Protein 9J6N (pdb70)

Nearest PDB structures (foldseek):
  9j6n-assembly1_A  TM=1.002E+00  e=0.000E+00  Streptomyces sp. JHA19
  9j6m-assembly1_A  TM=1.001E+00  e=0.000E+00  Streptomyces sp. JHA19
  9j6n-assembly2_B  TM=9.997E-01  e=0.000E+00  Streptomyces sp. JHA19
  9j6m-assembly2_B  TM=1.000E+00  e=0.000E+00  Streptomyces sp. JHA19
  5euv-assembly1_B  TM=7.833E-01  e=1.164E-33  Paracoccus sp. 32d

Solvent-accessible surface area: 37598 Å² total; per-residue (Å²): 142,34,164,74,38,45,100,82,118,24,42,15,84,2,15,8,26,65,31,14,56,57,105,61,0,30,57,62,36,20,53,18,30,12,39,20,125,40,64,25,29,8,2,0,37,0,32,0,3,50,27,70,20,148,29,53,99,25,116,92,11,67,32,38,0,14,0,0,0,0,0,4,0,3,8,0,2,6,35,90,84,4,34,59,99,31,29,1,3,0,58,60,74,14,92,32,43,103,99,7,139,81,84,71,5,13,2,12,2,17,0,0,3,18,99,0,18,1,56,0,42,67,135,94,15,29,83,61,20,24,0,0,7,1,33,13,64,20,61,0,36,118,30,39,65,115,37,94,0,41,0,6,0,4,0,68,3,3,0,38,64,12,57,6,0,1,0,8,0,30,39,46,84,28,65,39,60,73,80,19,32,62,46,0,4,2,0,0,0,0,2,12,11,0,9,0,4,1,3,30,71,22,16,2,73,63,14,7,0,22,14,22,16,98,80,47,83,0,52,0,7,0,84,36,40,64,1,100,78,44,84,0,92,0,32,0,24,48,68,91,81,87,29,8,70,25,67,4,55,12,35,82,84,25,57,0,65,0,68,144,32,122,67,0,24,3,90,52,34,40,44,10,75,4,108,0,21,0,8,63,77,71,88,67,42,16,34,0,6,10,19,1,1,0,7,45,8,46,45,38,82,58,81,71,50,34,16,4,9,3,29,60,146,19,1,0,2,1,1,0,6,2,5,3,3,4,1,0,0,10,3,7,8,0,20,10,10,0,17,7,31,6,0,11,10,0,55,4,0,8,4,4,0,0,0,2,6,2,2,1,8,30,46,34,2,3,39,8,0,0,60,26,0,0,0,0,2,0,1,2,0,5,4,68,94,96,4,93,80,76,5,77,98,46,6,22,46,3,5,42,103,0,2,24,55,9,38,11,2,2,0,0,0,2,0,0,0,7,2,27,13,67,8,41,13,54,24,41,115,1,0,89,66,2,57,81,88,4,83,51,1,2,0,0,0,0,0,0,28,69,34,80,62,13,78,51,27,44,35,20,16,1,18,0,39,8,33,60,21,25,21,22,106,4,87,24,51,96,99,22,0,0,1,0,0,11,0,0,0,1,0,40,92,9,76,74,46,34,17,79,97,60,15,18,64,26,100,60,94,14,96,59,38,65,92,1,10,98,85,0,28,39,4,0,45,33,0,57,110,67,24,8,72,125,0,2,0,0,0,0,1,3,1,2,4,4,1,9,6,6,5,0,1,1,1,0,2,6,10,63,14,28,5,8,60,29,65,98,0,71,60,6,0,104,41,0,10,87,60,18,130,119,152,68,39,56,88,66,117,26,38,15,77,1,50,18,24,123,92,15,56,67,97,88,0,32,68,61,35,20,53,17,28,16,42,20,125,36,66,31,37,7,3,2,49,2,43,0,3,47,23,66,20,147,34,55,95,31,102,104,11,74,26,42,0,9,0,0,0,0,0,4,0,4,9,0,4,10,39,91,82,3,33,58,98,32,29,0,4,0,50,61,78,13,85,42,47,105,99,6,141,79,76,69,6,14,2,12,2,16,0,0,2,19,96,0,18,1,56,0,44,66,172,89,18,28,84,59,19,23,0,0,7,0,34,14,61,21,62,0,31,116,41,39,72,115,40,105,0,47,0,3,0,4,2,69,3,3,0,39,63,13,56,7,0,2,0,8,0,27,38,45,85,24,63,36,59,72,81,17,31,59,44,0,2,2,0,0,0,0,2,13,11,0,9,2,4,2,3,25,70,26,19,2,73,62,13,8,1,24,14,19,16,98,89,48,78,0,59,0,7,0,90,34,41,66,0,100,75,61,86,0,100,0,33,0,20,48,69,76,88,79,34,6,56,22,57,2,57,12,38,74,89,24,51,0,66,0,74,141,29,59,64,0,31,2,61,37,28,40,44,10,75,3,107,0,39,3,116,104,18,42,0,6,10,20,1,0,0,8,45,7,46,40,40,81,55,88,73,45,30,14,3,9,10,30,51,153,15,4,0,2,1,0,0,5,2,5,3,4,4,1,0,0,11,3,6,7,0,23,18,33,0,16,20,14,7,0,6,18,0,59,13,0,10,4,4,0,0,0,3,6,2,3,1,8,31,45,36,3,3,42,32,0,1,110,24,0,0,0,0,2,0,1,3,0,6,3,67,98,96,3,90,83,77,6,77,99,44,5,22,46,2,4,41,100,0,1,22,54,9,37,14,3,2,0,0,0,2,0,1,1,8,2,29,13,66,7,40,12,56,24,41,109,0,0,85,65,2,55,83,83,4,83,51,1,2,0,0,0,0,0,0,27,75,32,101,50,17,75,54,25,43,34,19,13,1,17,1,38,11,35,58,18,23,26,20,106,3,58,18,53,99,94,20,0,0,1,0,0,10,0,0,0,2,0,44,77,23,91,75,47,33,16,83,99,65,13,15,66,25,101,54,82,10,97,65,72,67,74,2,17,87,78,0,15,39,5,0,40,31,0,56,108,86,30,13,72,114,0,3,0,0,0,0,1,2,1,2,4,3,1,8,7,6,5,0,2,1,1,0,2,5,12,77,44,52,8,10,36,22,5,76,0,27,48,6,0,32,37,0,6,41,45,6,107,104

B-factor: mean 16.7, std 8.85, range [1.37, 69.71]

Organism: NCBI:txid1577588

Foldseek 3Di:
DADPQAFFDFLAAFPCLVVADAAQGQVDDQAFFWDDPFKFWRFHKWQKDKDFQPDPDDPDRHHIFTPPFFQCFRSRSRNFFDAQRIKMKTKDKDADPPVLPPFWKKKKALFFPAWKWKDKQRHTQDDIGGHGAFMDMGGCRVRDDNDIMMMMMMWGHNAQVDQAFRFQDDRDRRAFDFDSPSHDHGGHTRNGIIMMGTAHQWEWDAKQWDADVVVQKIKIATDDHPLQQWKKKKWKADDVGTQWIDIGGHGDIDITGRPPDDAAALVRLDKIKMKMFTDDPNHGRYIIIRIAGRKFWDWDQDPNFTAIAIRNHAFFQEAAEDACQASRRGNYQSHLCRLLVLVVLCVLLQGQEYEHGLHHHGNSSLVSCSVNHHAYEYENRARQAADDPVNVVVSVVNVLSVCRSCNRRPNYAEYEDEELQGNDDPLQVVLVVSCVSRVRHFYHSYAACVDNPHPHSVDTAADHHADEQDDDAFAGDPRHAYEDAEHRFEFEDDPPQASDVPNADTSHYDPALVRSQVVLLVRLVCCQPPRVVRGYRYYYYHHCEQDSRSGRHCAYSSNPDRSYDSVSSSVSSVSSRVSSD/DQEQAFADFLAAFPCLVVFDAACGAPDDQAAFWDDPDKFFRWHKWQKDKDFLPDDDDPDRRYIFTPPFFQCFSSGSRNFFDALRIKMKTKDKDADDPVLPPFFKKKKALFFPAWKWKDKQNHTQDDIGGHGAFMDMGRRRVSDDRDIIMMMMMWGHNAQVDQAFRFQDDRDRSAFDFDSPSHDHGGHTRNDIIMMGTAFQWEWDAWQWDADVVVQKIKIATEDGPQQVWKKKKFKADPPHTQWIDIGGHRDIDITGRHPDDAAALVRLDKIKMKMGTVRGIIIRIAGRWFWDFDQDPNFTATAIRRFAFFQEEAEDACQASRRGNYQSHLCSLLVLVVLCVLLQGQEYEHGLHHHGPSSLVSCSVNHHAYEYENRARQAADDDVSVVSSVVNVLSVCRSCNRRPNYAEYEDEEQCGNDDPLQVVLVVVCVSRVRHFYHSYAACVHDPHPHSVATAEDHHADEQDDDAFAGDPRHAYEDAEHRFEADDDPPQASDVVNADTSHYAPAQVRSQVVLLVRLVCCQPPVVVRGYRYYYYYHCEQDRRSGRHCAYSSNPDRSHPSVSSSVSSVSSRVSNRD

Sequence (1157 aa):
APRAWTPKPSPMTTPWTDQVPVDNPLPEYPRPQLTRPDWANLNGIWDFAVTSANAGQPATFPEQIRVPFVAESALSGIQRKITQNDKLWYKRTFTTVPSNWNGRRVQLNFGASDWRTTVWVNGRQAGAVHSGGYDAFSYDVTDLLTAGTNTLVVSVWDPTETGTQAVGKQRIRDVAPHPGGGILYTAASGIWQTVWLEPTAAAHVTRLDLVPDPANSRLKVTVRGAGISGHQARVTVSTGGTTVGTATGPVGTEFTVPVPNPRLWTPEDPFLYDVRADPLSGGTTVDSVGSYTGMRTIALASVGGHQRPVLNGKFVFQTGTLDQGYWPDGIYTAPTDAALRHDLQKHKDLGFNMVRKHIKVEPQRWFYWADRLGLLVWQDMPNMERTPDAAARTQWEAEYDRIIDQHRSSPSLVLWVNQNEGWGQYDQARLADKVKAYDPTRLVDNMSGVNCCGAVDGGNGDVVDHHVYVGPGTTVPSATRAAVLGEFGGLGFKVAGHEWYPGGGFSYEDQPDLAHLNNRFVGLIDAIREVRMMPRGLSASVYTEITDVENEVNGLLTYDRQVVKVDEEARVRAANRALIDASRPRAWTPKPSPMTTPWTDQVPVDNPLPEYPRPQLTRPDWANLNGIWDFAVTSANAGQPATFPEQIRVPFVAESALSGIQRKITQNDKLWYKRTFTVPSNWNGRRVQLNFGASDWRTTVWVNGRQAGAVHSGGYDAFSYDVTDLLTAGTNTLVVSVWDPTETGTQAVGKQRIRDVAPHPGGGILYTAASGIWQTVWLEPTAAAHVTRLDLVPDPANSRLKVTVRGAGISGHQARVTVSTGGTTVGTATGPVGTEFTVPVPNPRLWTPEDPFLYDVRADPLVDSVGSYTGMRTIALASVGGHQRPVLNGKFVFQTGTLDQGYWPDGIYTAPTDAALRHDLQKHKDLGFNMVRKHIKVEPQRWFYWADRLGLLVWQDMPNMERTPDAAARTQWEAEYDRIIDQHRSSPSLVLWVNQNEGWGQYDQARLADKVKAYDPTRLVDNMSGVNCCGAVDGGNGDVVDHHVYVGPGTTVPSATRAAVLGEFGGLGFKVAGHEWYPGGGFSYEDQPDLAHLNNRFVGLIDAIREVRMPRGLSASVYTEITDVENEVNGLLTYDRQVVKVDEARVRAANRRALIDASRG

Radius of gyration: 31.35 Å; Cα contacts (8 Å, |Δi|>4): 3198; chains: 2; bounding box: 88×63×75 Å

Structure (mmCIF, N/CA/C/O backbone):
data_9J6N
#
_entry.id   9J6N
#
_cell.length_a   82.364
_cell.length_b   57.346
_cell.length_c   109.732
_cell.angle_alpha   90.00
_cell.angle_beta   94.93
_cell.angle_gamma   90.00
#
_symmetry.space_group_name_H-M   'P 1 21 1'
#
loop_
_entity.id
_entity.type
_entity.pdbx_description
1 polymer 'Beta-D-galactofuranosidase 2'
2 non-polymer 'HEXAETHYLENE GLYCOL'
3 non-polymer (4S)-2-METHYL-2,4-PENTANEDIOL
4 non-polymer (2~{S},3~{S},4~{S})-2-[(1~{S})-1,2-bis(oxidanyl)ethyl]pyrrolidine-3,4-diol
5 non-polymer 'MAGNESIUM ION'
6 non-polymer 'TETRAETHYLENE GLYCOL'
7 water water
#
loop_
_atom_site.group_PDB
_atom_site.id
_atom_site.type_symbol
_atom_site.label_atom_id
_atom_site.label_alt_id
_atom_site.label_comp_id
_atom_site.label_asym_id
_atom_site.label_entity_id
_atom_site.label_seq_id
_atom_site.pdbx_PDB_ins_code
_atom_site.Cartn_x
_atom_site.Cartn_y
_atom_site.Cartn_z
_atom_site.occupancy
_atom_site.B_iso_or_equiv
_atom_site.auth_seq_id
_atom_site.auth_comp_id
_atom_site.auth_asym_id
_atom_site.auth_atom_id
_atom_site.pdbx_PDB_model_num
ATOM 1 N N . ALA A 1 22 ? -20.201 5.707 60.520 1.00 30.38 45 ALA A N 1
ATOM 2 C CA . ALA A 1 22 ? -20.896 5.263 59.290 1.00 27.46 45 ALA A CA 1
ATOM 3 C C . ALA A 1 22 ? -20.836 6.381 58.269 1.00 23.39 45 ALA A C 1
ATOM 4 O O . ALA A 1 22 ? -21.093 7.520 58.599 1.00 23.98 45 ALA A O 1
ATOM 6 N N . PRO A 1 23 ? -20.689 6.062 56.972 1.00 19.94 46 PRO A N 1
ATOM 7 C CA . PRO A 1 23 ? -20.715 7.073 55.916 1.00 18.82 46 PRO A CA 1
ATOM 8 C C . PRO A 1 23 ? -22.153 7.521 55.657 1.00 18.74 46 PRO A C 1
ATOM 9 O O . PRO A 1 23 ? -23.095 6.844 56.049 1.00 19.89 46 PRO A O 1
ATOM 13 N N . ARG A 1 24 ? -22.306 8.685 55.025 1.00 19.45 47 ARG A N 1
ATOM 14 C CA . ARG A 1 24 ? -23.578 9.106 54.466 1.00 19.56 47 ARG A CA 1
ATOM 15 C C . ARG A 1 24 ? -24.078 8.039 53.496 1.00 18.85 47 ARG A C 1
ATOM 16 O O . ARG A 1 24 ? -23.365 7.651 52.575 1.00 19.72 47 ARG A O 1
ATOM 24 N N . ALA A 1 25 ? -25.288 7.525 53.739 1.00 18.50 48 ALA A N 1
ATOM 25 C CA . ALA A 1 25 ? -25.864 6.461 52.925 1.00 18.01 48 ALA A CA 1
ATOM 26 C C . ALA A 1 25 ? -25.858 6.902 51.465 1.00 19.23 48 ALA A C 1
ATOM 27 O O . ALA A 1 25 ? -26.016 8.086 51.120 1.00 21.96 48 ALA A O 1
ATOM 29 N N . TRP A 1 26 ? -25.623 5.917 50.613 1.00 16.23 49 TRP A N 1
ATOM 30 C CA . TRP A 1 26 ? -25.656 6.168 49.183 1.00 15.13 49 TRP A CA 1
ATOM 31 C C . TRP A 1 26 ? -26.971 6.842 48.778 1.00 17.42 49 TRP A C 1
ATOM 32 O O . TRP A 1 26 ? -28.037 6.317 49.108 1.00 18.47 49 TRP A O 1
ATOM 43 N N . THR A 1 27 ? -26.847 7.880 47.937 1.00 16.68 50 THR A N 1
ATOM 44 C CA . THR A 1 27 ? -27.923 8.743 47.493 1.00 21.97 50 THR A CA 1
ATOM 45 C C . THR A 1 27 ? -27.892 8.785 45.976 1.00 19.02 50 THR A C 1
ATOM 46 O O . THR A 1 27 ? -26.896 9.228 45.439 1.00 17.17 50 THR A O 1
ATOM 50 N N . PRO A 1 28 ? -28.955 8.398 45.248 1.00 20.27 51 PRO A N 1
ATOM 51 C CA . PRO A 1 28 ? -28.963 8.593 43.797 1.00 18.47 51 PRO A CA 1
ATOM 52 C C . PRO A 1 28 ? -28.956 10.073 43.438 1.00 18.00 51 PRO A C 1
ATOM 53 O O . PRO A 1 28 ? -29.393 10.927 44.206 1.00 15.87 51 PRO A O 1
ATOM 57 N N . LYS A 1 29 ? -28.439 10.351 42.236 1.00 16.58 52 LYS A N 1
ATOM 58 C CA . LYS A 1 29 ? -28.312 11.701 41.712 1.00 15.93 52 LYS A CA 1
ATOM 59 C C . LYS A 1 29 ? -29.135 11.757 40.432 1.00 16.53 52 LYS A C 1
ATOM 60 O O . LYS A 1 29 ? -29.099 10.832 39.612 1.00 14.62 52 LYS A O 1
ATOM 66 N N . PRO A 1 30 ? -29.980 12.797 40.263 1.00 18.84 53 PRO A N 1
ATOM 67 C CA . PRO A 1 30 ? -30.682 12.981 38.998 1.00 18.48 53 PRO A CA 1
ATOM 68 C C . PRO A 1 30 ? -29.662 13.142 37.874 1.00 15.36 53 PRO A C 1
ATOM 69 O O . PRO A 1 30 ? -28.721 13.914 37.948 1.00 15.48 53 PRO A O 1
ATOM 73 N N . SER A 1 31 ? -29.876 12.371 36.820 1.00 15.35 54 SER A N 1
ATOM 74 C CA . SER A 1 31 ? -29.035 12.418 35.654 1.00 15.30 54 SER A CA 1
ATOM 75 C C . SER A 1 31 ? -29.401 13.612 34.761 1.00 14.01 54 SER A C 1
ATOM 76 O O . SER A 1 31 ? -30.572 13.945 34.613 1.00 13.03 54 SER A O 1
ATOM 79 N N . PRO A 1 32 ? -28.409 14.277 34.142 1.00 13.43 55 PRO A N 1
ATOM 80 C CA . PRO A 1 32 ? -28.637 15.394 33.220 1.00 14.42 55 PRO A CA 1
ATOM 81 C C . PRO A 1 32 ? -29.560 15.098 32.053 1.00 13.45 55 PRO A C 1
ATOM 82 O O . PRO A 1 32 ? -30.211 16.006 31.567 1.00 13.49 55 PRO A O 1
ATOM 86 N N . MET A 1 33 ? -29.561 13.829 31.618 1.00 12.28 56 MET A N 1
ATOM 87 C CA . MET A 1 33 ? -30.531 13.292 30.680 1.00 11.92 56 MET A CA 1
ATOM 88 C C . MET A 1 33 ? -30.816 11.870 31.110 1.00 12.78 56 MET A C 1
ATOM 89 O O . MET A 1 33 ? -29.962 11.223 31.704 1.00 13.26 56 MET A O 1
ATOM 94 N N . THR A 1 34 ? -31.977 11.363 30.725 1.00 12.08 57 THR A N 1
ATOM 95 C CA . THR A 1 34 ? -32.376 10.022 31.104 1.00 12.78 57 THR A CA 1
ATOM 96 C C . THR A 1 34 ? -32.204 9.125 29.887 1.00 11.38 57 THR A C 1
ATOM 97 O O . THR A 1 34 ? -32.857 9.342 28.880 1.00 10.22 57 THR A O 1
ATOM 101 N N . THR A 1 35 ? -31.417 8.053 30.017 1.00 10.02 58 THR A N 1
ATOM 102 C CA . THR A 1 35 ? -31.382 7.064 28.969 1.00 9.56 58 THR A CA 1
ATOM 103 C C . THR A 1 35 ? -32.426 6.009 29.269 1.00 9.70 58 THR A C 1
ATOM 104 O O . THR A 1 35 ? -32.932 5.940 30.380 1.00 10.37 58 THR A O 1
ATOM 108 N N . PRO A 1 36 ? -32.744 5.096 28.328 1.00 9.88 59 PRO A N 1
ATOM 109 C CA . PRO A 1 36 ? -33.680 4.015 28.657 1.00 10.51 59 PRO A CA 1
ATOM 110 C C . PRO A 1 36 ? -33.244 3.148 29.832 1.00 11.61 59 PRO A C 1
ATOM 111 O O . PRO A 1 36 ? -34.064 2.420 30.361 1.00 10.82 59 PRO A O 1
ATOM 115 N N . TRP A 1 37 ? -31.952 3.221 30.209 1.00 11.60 60 TRP A N 1
ATOM 116 C CA . TRP A 1 37 ? -31.400 2.299 31.194 1.00 11.07 60 TRP A CA 1
ATOM 117 C C . TRP A 1 37 ? -31.004 2.987 32.492 1.00 11.71 60 TRP A C 1
ATOM 118 O O . TRP A 1 37 ? -30.501 2.303 33.384 1.00 11.70 60 TRP A O 1
ATOM 129 N N . THR A 1 38 ? -31.132 4.314 32.586 1.00 11.37 61 THR A N 1
ATOM 130 C CA . THR A 1 38 ? -30.708 5.017 33.790 1.00 12.50 61 THR A CA 1
ATOM 131 C C . THR A 1 38 ? -31.352 4.414 35.032 1.00 13.04 61 THR A C 1
ATOM 132 O O . THR A 1 38 ? -30.654 4.181 36.020 1.00 11.95 61 THR A O 1
ATOM 136 N N . ASP A 1 39 ? -32.674 4.165 34.980 1.00 13.08 62 ASP A N 1
ATOM 137 C CA . ASP A 1 39 ? -33.403 3.581 36.096 1.00 16.20 62 ASP A CA 1
ATOM 138 C C . ASP A 1 39 ? -33.273 2.058 36.147 1.00 14.95 62 ASP A C 1
ATOM 139 O O . ASP A 1 39 ? -33.851 1.436 37.029 1.00 16.05 62 ASP A O 1
ATOM 144 N N . GLN A 1 40 ? -32.471 1.449 35.272 1.00 14.09 63 GLN A N 1
ATOM 145 C CA . GLN A 1 40 ? -32.297 0.006 35.246 1.00 15.25 63 GLN A CA 1
ATOM 146 C C . GLN A 1 40 ? -30.996 -0.438 35.909 1.00 12.84 63 GLN A C 1
ATOM 147 O O . GLN A 1 40 ? -30.625 -1.612 35.882 1.00 14.93 63 GLN A O 1
ATOM 153 N N . VAL A 1 41 ? -30.265 0.486 36.500 1.00 11.17 64 VAL A N 1
ATOM 154 C CA . VAL A 1 41 ? -28.990 0.108 37.062 1.00 10.19 64 VAL A CA 1
ATOM 155 C C . VAL A 1 41 ? -29.200 -0.438 38.471 1.00 11.07 64 VAL A C 1
ATOM 156 O O . VAL A 1 41 ? -29.746 0.261 39.312 1.00 11.38 64 VAL A O 1
ATOM 160 N N . PRO A 1 42 ? -28.806 -1.691 38.775 1.00 11.57 65 PRO A N 1
ATOM 161 C CA . PRO A 1 42 ? -28.852 -2.199 40.146 1.00 11.46 65 PRO A CA 1
ATOM 162 C C . PRO A 1 42 ? -28.070 -1.320 41.103 1.00 12.86 65 PRO A C 1
ATOM 163 O O . PRO A 1 42 ? -27.059 -0.723 40.751 1.00 11.71 65 PRO A O 1
ATOM 167 N N . VAL A 1 43 ? -28.506 -1.337 42.364 1.00 13.28 66 VAL A N 1
ATOM 168 C CA . VAL A 1 43 ? -27.783 -0.645 43.410 1.00 13.51 66 VAL A CA 1
ATOM 169 C C . VAL A 1 43 ? -26.562 -1.467 43.799 1.00 13.63 66 VAL A C 1
ATOM 170 O O . VAL A 1 43 ? -25.454 -0.964 43.779 1.00 12.60 66 VAL A O 1
ATOM 174 N N . ASP A 1 44 ? -26.767 -2.725 44.168 1.00 14.30 67 ASP A N 1
ATOM 175 C CA . ASP A 1 44 ? -25.717 -3.533 44.760 1.00 17.96 67 ASP A CA 1
ATOM 176 C C . ASP A 1 44 ? -24.916 -4.337 43.747 1.00 20.12 67 ASP A C 1
ATOM 177 O O . ASP A 1 44 ? -23.794 -4.729 44.058 1.00 22.61 67 ASP A O 1
ATOM 182 N N . ASN A 1 45 ? -25.460 -4.677 42.587 1.00 19.18 68 ASN A N 1
ATOM 183 C CA . ASN A 1 45 ? -24.578 -5.417 41.687 1.00 20.41 68 ASN A CA 1
ATOM 184 C C . ASN A 1 45 ? -24.739 -4.886 40.274 1.00 14.63 68 ASN A C 1
ATOM 185 O O . ASN A 1 45 ? -25.190 -5.601 39.378 1.00 14.67 68 ASN A O 1
ATOM 190 N N . PRO A 1 46 ? -24.397 -3.611 40.019 1.00 11.65 69 PRO A N 1
ATOM 191 C CA . PRO A 1 46 ? -24.500 -3.112 38.650 1.00 10.57 69 PRO A CA 1
ATOM 192 C C . PRO A 1 46 ? -23.434 -3.796 37.780 1.00 10.19 69 PRO A C 1
ATOM 193 O O . PRO A 1 46 ? -22.472 -4.377 38.299 1.00 11.24 69 PRO A O 1
ATOM 197 N N . LEU A 1 47 ? -23.630 -3.747 36.464 1.00 9.69 70 LEU A N 1
ATOM 198 C CA . LEU A 1 47 ? -22.769 -4.376 35.468 1.00 9.86 70 LEU A CA 1
ATOM 199 C C . LEU A 1 47 ? -22.383 -5.783 35.937 1.00 10.19 70 LEU A C 1
ATOM 200 O O . LEU A 1 47 ? -21.204 -6.103 36.167 1.00 9.24 70 LEU A O 1
ATOM 205 N N . PRO A 1 48 ? -23.398 -6.670 36.110 1.00 10.55 71 PRO A N 1
ATOM 206 C CA . PRO A 1 48 ? -23.200 -7.996 36.694 1.00 11.06 71 PRO A CA 1
ATOM 207 C C . PRO A 1 48 ? -22.538 -9.004 35.770 1.00 10.94 71 PRO A C 1
ATOM 208 O O . PRO A 1 48 ? -22.037 -10.012 36.251 1.00 12.28 71 PRO A O 1
ATOM 212 N N . GLU A 1 49 ? -22.532 -8.723 34.461 1.00 10.41 72 GLU A N 1
ATOM 213 C CA . GLU A 1 49 ? -22.067 -9.674 33.458 1.00 10.43 72 GLU A CA 1
ATOM 214 C C . GLU A 1 49 ? -20.566 -9.958 33.582 1.00 9.58 72 GLU A C 1
ATOM 215 O O . GLU A 1 49 ? -19.739 -9.112 33.998 1.00 8.61 72 GLU A O 1
ATOM 221 N N . TYR A 1 50 ? -20.211 -11.191 33.195 1.00 8.70 73 TYR A N 1
ATOM 222 C CA . TYR A 1 50 ? -18.819 -11.588 33.216 1.00 9.18 73 TYR A CA 1
ATOM 223 C C . TYR A 1 50 ? -17.959 -10.604 32.422 1.00 8.83 73 TYR A C 1
ATOM 224 O O . TYR A 1 50 ? -18.201 -10.319 31.248 1.00 9.32 73 TYR A O 1
ATOM 233 N N . PRO A 1 51 ? -16.914 -10.039 33.055 1.00 9.21 74 PRO A N 1
ATOM 234 C CA . PRO A 1 51 ? -16.185 -8.947 32.416 1.00 9.59 74 PRO A CA 1
ATOM 235 C C . PRO A 1 51 ? -15.128 -9.272 31.369 1.00 9.14 74 PRO A C 1
ATOM 236 O O . PRO A 1 51 ? -14.560 -8.360 30.790 1.00 10.08 74 PRO A O 1
ATOM 240 N N . ARG A 1 52 ? -14.806 -10.555 31.189 1.00 8.87 75 ARG A N 1
ATOM 241 C CA . ARG A 1 52 ? -13.708 -10.936 30.317 1.00 9.04 75 ARG A CA 1
ATOM 242 C C . ARG A 1 52 ? -14.167 -12.114 29.467 1.00 9.38 75 ARG A C 1
ATOM 243 O O . ARG A 1 52 ? -13.674 -13.232 29.636 1.00 8.93 75 ARG A O 1
ATOM 251 N N . PRO A 1 53 ? -15.188 -11.922 28.619 1.00 8.95 76 PRO A N 1
ATOM 252 C CA . PRO A 1 53 ? -15.825 -13.067 27.945 1.00 9.51 76 PRO A CA 1
ATOM 253 C C . PRO A 1 53 ? -14.956 -13.834 26.957 1.00 9.81 76 PRO A C 1
ATOM 254 O O . PRO A 1 53 ? -15.364 -14.942 26.571 1.00 10.51 76 PRO A O 1
ATOM 258 N N . GLN A 1 54 ? -13.769 -13.315 26.579 1.00 9.30 77 GLN A N 1
ATOM 259 C CA . GLN A 1 54 ? -12.903 -14.080 25.703 1.00 9.42 77 GLN A CA 1
ATOM 260 C C . GLN A 1 54 ? -11.815 -14.844 26.474 1.00 9.54 77 GLN A C 1
ATOM 261 O O . GLN A 1 54 ? -10.923 -15.431 25.854 1.00 8.99 77 GLN A O 1
ATOM 267 N N . LEU A 1 55 ? -11.851 -14.840 27.831 1.00 9.36 78 LEU A N 1
ATOM 268 C CA . LEU A 1 55 ? -10.974 -15.708 28.617 1.00 9.94 78 LEU A CA 1
ATOM 269 C C . LEU A 1 55 ? -11.709 -16.068 29.912 1.00 9.13 78 LEU A C 1
ATOM 270 O O . LEU A 1 55 ? -11.714 -15.301 30.872 1.00 9.31 78 LEU A O 1
ATOM 275 N N . THR A 1 56 ? -12.415 -17.198 29.920 1.00 9.09 79 THR A N 1
ATOM 276 C CA . THR A 1 56 ? -13.423 -17.446 30.944 1.00 9.11 79 THR A CA 1
ATOM 277 C C . THR A 1 56 ? -13.009 -18.584 31.878 1.00 9.12 79 THR A C 1
ATOM 278 O O . THR A 1 56 ? -12.423 -19.575 31.466 1.00 8.67 79 THR A O 1
ATOM 282 N N . ARG A 1 57 ? -13.451 -18.450 33.129 1.00 9.58 80 ARG A N 1
ATOM 283 C CA . ARG A 1 57 ? -13.532 -19.562 34.075 1.00 9.53 80 ARG A CA 1
ATOM 284 C C . ARG A 1 57 ? -14.870 -19.438 34.779 1.00 10.36 80 ARG A C 1
ATOM 285 O O . ARG A 1 57 ? -15.436 -18.349 34.853 1.00 10.59 80 ARG A O 1
ATOM 293 N N . PRO A 1 58 ? -15.418 -20.543 35.333 1.00 11.07 81 PRO A N 1
ATOM 294 C CA . PRO A 1 58 ? -16.746 -20.494 35.935 1.00 11.54 81 PRO A CA 1
ATOM 295 C C . PRO A 1 58 ? -16.843 -19.738 37.253 1.00 11.87 81 PRO A C 1
ATOM 296 O O . PRO A 1 58 ? -17.892 -19.180 37.563 1.00 11.36 81 PRO A O 1
ATOM 300 N N . ASP A 1 59 ? -15.733 -19.691 37.999 1.00 11.36 82 ASP A N 1
ATOM 301 C CA . ASP A 1 59 ? -15.736 -19.136 39.344 1.00 11.24 82 ASP A CA 1
ATOM 302 C C . ASP A 1 59 ? -15.247 -17.688 39.298 1.00 10.23 82 ASP A C 1
ATOM 303 O O . ASP A 1 59 ? -14.198 -17.424 38.714 1.00 10.22 82 ASP A O 1
ATOM 308 N N . TRP A 1 60 ? -16.034 -16.784 39.898 1.00 10.29 83 TRP A N 1
ATOM 309 C CA . TRP A 1 60 ? -15.679 -15.373 40.019 1.00 9.92 83 TRP A CA 1
ATOM 310 C C . TRP A 1 60 ? -16.637 -14.712 40.998 1.00 9.66 83 TRP A C 1
ATOM 311 O O . TRP A 1 60 ? -17.601 -15.345 41.399 1.00 10.50 83 TRP A O 1
ATOM 322 N N . ALA A 1 61 ? -16.279 -13.517 41.454 1.00 9.62 84 ALA A N 1
ATOM 323 C CA . ALA A 1 61 ? -17.169 -12.715 42.263 1.00 10.13 84 ALA A CA 1
ATOM 324 C C . ALA A 1 61 ? -17.052 -11.270 41.825 1.00 9.40 84 ALA A C 1
ATOM 325 O O . ALA A 1 61 ? -15.947 -10.773 41.679 1.00 10.45 84 ALA A O 1
ATOM 327 N N . ASN A 1 62 ? -18.194 -10.614 41.666 1.00 9.63 85 ASN A N 1
ATOM 328 C CA . ASN A 1 62 ? -18.241 -9.233 41.209 1.00 10.29 85 ASN A CA 1
ATOM 329 C C . ASN A 1 62 ? -18.210 -8.307 42.426 1.00 10.28 85 ASN A C 1
ATOM 330 O O . ASN A 1 62 ? -19.061 -8.468 43.306 1.00 11.65 85 ASN A O 1
ATOM 335 N N . LEU A 1 63 ? -17.272 -7.352 42.490 1.00 10.01 86 LEU A N 1
ATOM 336 C CA . LEU A 1 63 ? -17.190 -6.428 43.622 1.00 10.03 86 LEU A CA 1
ATOM 337 C C . LEU A 1 63 ? -17.838 -5.080 43.306 1.00 10.29 86 LEU A C 1
ATOM 338 O O . LEU A 1 63 ? -17.706 -4.127 44.103 1.00 9.42 86 LEU A O 1
ATOM 343 N N . ASN A 1 64 ? -18.471 -4.947 42.127 1.00 9.40 87 ASN A N 1
ATOM 344 C CA . ASN A 1 64 ? -19.263 -3.751 41.869 1.00 9.53 87 ASN A CA 1
ATOM 345 C C . ASN A 1 64 ? -20.325 -3.558 42.958 1.00 10.61 87 ASN A C 1
ATOM 346 O O . ASN A 1 64 ? -20.744 -4.514 43.625 1.00 10.61 87 ASN A O 1
ATOM 351 N N . GLY A 1 65 ? -20.818 -2.313 43.070 1.00 9.39 88 GLY A N 1
ATOM 352 C CA . GLY A 1 65 ? -21.911 -2.011 43.981 1.00 10.13 88 GLY A CA 1
ATOM 353 C C . GLY A 1 65 ? -21.548 -0.829 44.863 1.00 9.30 88 GLY A C 1
ATOM 354 O O . GLY A 1 65 ? -20.798 0.055 44.426 1.00 8.42 88 GLY A O 1
ATOM 355 N N . ILE A 1 66 ? -22.033 -0.831 46.124 1.00 10.30 89 ILE A N 1
ATOM 356 C CA . ILE A 1 66 ? -21.914 0.366 46.957 1.00 11.19 89 ILE A CA 1
ATOM 357 C C . ILE A 1 66 ? -20.654 0.272 47.810 1.00 11.10 89 ILE A C 1
ATOM 358 O O . ILE A 1 66 ? -20.538 -0.564 48.703 1.00 12.37 89 ILE A O 1
ATOM 363 N N . TRP A 1 67 ? -19.715 1.171 47.552 1.00 10.05 90 TRP A N 1
ATOM 364 C CA . TRP A 1 67 ? -18.498 1.265 48.346 1.00 10.41 90 TRP A CA 1
ATOM 365 C C . TRP A 1 67 ? -18.556 2.520 49.195 1.00 10.44 90 TRP A C 1
ATOM 366 O O . TRP A 1 67 ? -19.150 3.530 48.813 1.00 11.26 90 TRP A O 1
ATOM 377 N N . ASP A 1 68 ? -17.802 2.511 50.297 1.00 11.00 91 ASP A N 1
ATOM 378 C CA . ASP A 1 68 ? -17.610 3.753 51.018 1.00 10.93 91 ASP A CA 1
ATOM 379 C C . ASP A 1 68 ? -16.564 4.571 50.279 1.00 10.74 91 ASP A C 1
ATOM 380 O O . ASP A 1 68 ? -15.745 4.044 49.511 1.00 10.42 91 ASP A O 1
ATOM 385 N N . PHE A 1 69 ? -16.664 5.894 50.440 1.00 10.65 92 PHE A N 1
ATOM 386 C CA . PHE A 1 69 ? -15.952 6.806 49.564 1.00 10.94 92 PHE A CA 1
ATOM 387 C C . PHE A 1 69 ? -15.515 8.074 50.290 1.00 12.86 92 PHE A C 1
ATOM 388 O O . PHE A 1 69 ? -16.213 8.570 51.176 1.00 13.00 92 PHE A O 1
ATOM 396 N N . ALA A 1 70 ? -14.399 8.637 49.815 1.00 12.48 93 ALA A N 1
ATOM 397 C CA . ALA A 1 70 ? -13.926 9.937 50.280 1.00 13.15 93 ALA A CA 1
ATOM 398 C C . ALA A 1 70 ? -13.180 10.625 49.156 1.00 12.92 93 ALA A C 1
ATOM 399 O O . ALA A 1 70 ? -12.561 9.951 48.323 1.00 13.23 93 ALA A O 1
ATOM 401 N N . VAL A 1 71 ? -13.173 11.961 49.210 1.00 12.84 94 VAL A N 1
ATOM 402 C CA . VAL A 1 71 ? -12.278 12.737 48.382 1.00 12.47 94 VAL A CA 1
ATOM 403 C C . VAL A 1 71 ? -11.318 13.465 49.306 1.00 13.84 94 VAL A C 1
ATOM 404 O O . VAL A 1 71 ? -11.765 14.266 50.130 1.00 13.32 94 VAL A O 1
ATOM 408 N N . THR A 1 72 ? -10.012 13.203 49.130 1.00 11.87 95 THR A N 1
ATOM 409 C CA . THR A 1 72 ? -8.995 13.927 49.869 1.00 12.00 95 THR A CA 1
ATOM 410 C C . THR A 1 72 ? -8.258 14.823 48.895 1.00 12.35 95 THR A C 1
ATOM 411 O O . THR A 1 72 ? -8.524 14.831 47.695 1.00 11.66 95 THR A O 1
ATOM 415 N N . SER A 1 73 ? -7.292 15.570 49.424 1.00 14.92 96 SER A N 1
ATOM 416 C CA . SER A 1 73 ? -6.256 16.145 48.593 1.00 14.20 96 SER A CA 1
ATOM 417 C C . SER A 1 73 ? -5.425 15.048 47.919 1.00 13.81 96 SER A C 1
ATOM 418 O O . SER A 1 73 ? -5.362 13.897 48.390 1.00 13.07 96 SER A O 1
ATOM 421 N N . ALA A 1 74 ? -4.731 15.464 46.848 1.00 13.45 97 ALA A N 1
ATOM 422 C CA . ALA A 1 74 ? -4.014 14.570 45.940 1.00 13.53 97 ALA A CA 1
ATOM 423 C C . ALA A 1 74 ? -2.969 13.756 46.687 1.00 15.29 97 ALA A C 1
ATOM 424 O O . ALA A 1 74 ? -2.759 12.592 46.349 1.00 13.88 97 ALA A O 1
ATOM 426 N N . ASN A 1 75 ? -2.264 14.381 47.648 1.00 14.55 98 ASN A N 1
ATOM 427 C CA . ASN A 1 75 ? -1.160 13.691 48.297 1.00 15.64 98 ASN A CA 1
ATOM 428 C C . ASN A 1 75 ? -1.535 13.209 49.701 1.00 14.02 98 ASN A C 1
ATOM 429 O O . ASN A 1 75 ? -0.671 12.750 50.449 1.00 13.57 98 ASN A O 1
ATOM 434 N N . ALA A 1 76 ? -2.831 13.189 50.013 1.00 12.45 99 ALA A N 1
ATOM 435 C CA . ALA A 1 76 ? -3.269 12.675 51.310 1.00 12.85 99 ALA A CA 1
ATOM 436 C C . ALA A 1 76 ? -3.071 11.174 51.357 1.00 14.74 99 ALA A C 1
ATOM 437 O O . ALA A 1 76 ? -3.219 10.500 50.341 1.00 14.61 99 ALA A O 1
ATOM 439 N N . GLY A 1 77 ? -2.793 10.643 52.559 1.00 13.26 100 GLY A N 1
ATOM 440 C CA . GLY A 1 77 ? -2.934 9.213 52.719 1.00 14.31 100 GLY A CA 1
ATOM 441 C C . GLY A 1 77 ? -4.380 8.839 53.028 1.00 12.29 100 GLY A C 1
ATOM 442 O O . GLY A 1 77 ? -5.309 9.664 52.973 1.00 11.49 100 GLY A O 1
ATOM 443 N N . GLN A 1 78 ? -4.551 7.566 53.403 1.00 10.78 101 GLN A N 1
ATOM 444 C CA . GLN A 1 78 ? -5.854 7.012 53.600 1.00 10.99 101 GLN A CA 1
ATOM 445 C C . GLN A 1 78 ? -6.603 7.807 54.670 1.00 12.58 101 GLN A C 1
ATOM 446 O O . GLN A 1 78 ? -6.090 8.022 55.774 1.00 13.52 101 GLN A O 1
ATOM 452 N N . PRO A 1 79 ? -7.848 8.250 54.424 1.00 12.97 102 PRO A N 1
ATOM 453 C CA . PRO A 1 79 ? -8.570 8.989 55.458 1.00 13.90 102 PRO A CA 1
ATOM 454 C C . PRO A 1 79 ? -8.995 8.079 56.604 1.00 13.99 102 PRO A C 1
ATOM 455 O O . PRO A 1 79 ? -9.239 6.898 56.417 1.00 13.10 102 PRO A O 1
ATOM 459 N N . ALA A 1 80 ? -9.068 8.654 57.811 1.00 14.25 103 ALA A N 1
ATOM 460 C CA . ALA A 1 80 ? -9.515 7.929 58.989 1.00 13.93 103 ALA A CA 1
ATOM 461 C C . ALA A 1 80 ? -10.998 7.588 58.886 1.00 15.00 103 ALA A C 1
ATOM 462 O O . ALA A 1 80 ? -11.430 6.558 59.384 1.00 13.79 103 ALA A O 1
ATOM 464 N N . THR A 1 81 ? -11.770 8.460 58.221 1.00 15.47 104 THR A N 1
ATOM 465 C CA . THR A 1 81 ? -13.196 8.270 58.007 1.00 18.64 104 THR A CA 1
ATOM 466 C C . THR A 1 81 ? -13.506 8.404 56.522 1.00 17.68 104 THR A C 1
ATOM 467 O O . THR A 1 81 ? -13.092 9.384 55.916 1.00 18.68 104 THR A O 1
ATOM 471 N N . PHE A 1 82 ? -14.310 7.473 56.007 1.00 15.49 105 PHE A N 1
ATOM 472 C CA . PHE A 1 82 ? -14.900 7.596 54.682 1.00 14.72 105 PHE A CA 1
ATOM 473 C C . PHE A 1 82 ? -16.304 8.184 54.865 1.00 15.55 105 PHE A C 1
ATOM 474 O O . PHE A 1 82 ? -17.226 7.507 55.295 1.00 17.65 105 PHE A O 1
ATOM 482 N N . PRO A 1 83 ? -16.540 9.466 54.564 1.00 15.30 106 PRO A N 1
ATOM 483 C CA . PRO A 1 83 ? -17.850 10.070 54.821 1.00 16.83 106 PRO A CA 1
ATOM 484 C C . PRO A 1 83 ? -19.012 9.856 53.860 1.00 16.23 106 PRO A C 1
ATOM 485 O O . PRO A 1 83 ? -20.149 10.233 54.159 1.00 15.72 106 PRO A O 1
ATOM 489 N N . GLU A 1 84 ? -18.752 9.193 52.740 1.00 13.85 107 GLU A N 1
ATOM 490 C CA . GLU A 1 84 ? -19.750 9.071 51.700 1.00 12.86 107 GLU A CA 1
ATOM 491 C C . GLU A 1 84 ? -19.776 7.642 51.177 1.00 12.04 107 GLU A C 1
ATOM 492 O O . GLU A 1 84 ? -19.001 6.790 51.628 1.00 10.83 107 GLU A O 1
ATOM 498 N N . GLN A 1 85 ? -20.671 7.398 50.206 1.00 10.70 108 GLN A N 1
ATOM 499 C CA . GLN A 1 85 ? -20.697 6.143 49.478 1.00 11.09 108 GLN A CA 1
ATOM 500 C C . GLN A 1 85 ? -20.811 6.440 47.977 1.00 10.73 108 GLN A C 1
ATOM 501 O O . GLN A 1 85 ? -21.434 7.427 47.592 1.00 10.34 108 GLN A O 1
ATOM 507 N N . ILE A 1 86 ? -20.227 5.550 47.171 1.00 9.41 109 ILE A N 1
ATOM 508 C CA . ILE A 1 86 ? -20.275 5.642 45.725 1.00 9.27 109 ILE A CA 1
ATOM 509 C C . ILE A 1 86 ? -20.684 4.298 45.134 1.00 9.51 109 ILE A C 1
ATOM 510 O O . ILE A 1 86 ? -20.427 3.246 45.712 1.00 9.86 109 ILE A O 1
ATOM 515 N N . ARG A 1 87 ? -21.281 4.350 43.926 1.00 9.29 110 ARG A N 1
ATOM 516 C CA . ARG A 1 87 ? -21.633 3.135 43.210 1.00 9.48 110 ARG A CA 1
ATOM 517 C C . ARG A 1 87 ? -20.583 2.833 42.141 1.00 8.79 110 ARG A C 1
ATOM 518 O O . ARG A 1 87 ? -20.524 3.471 41.101 1.00 8.54 110 ARG A O 1
ATOM 526 N N . VAL A 1 88 ? -19.746 1.857 42.444 1.00 8.78 111 VAL A N 1
ATOM 527 C CA . VAL A 1 88 ? -18.739 1.317 41.548 1.00 9.01 111 VAL A CA 1
ATOM 528 C C . VAL A 1 88 ? -19.461 0.452 40.505 1.00 8.58 111 VAL A C 1
ATOM 529 O O . VAL A 1 88 ? -20.266 -0.389 40.870 1.00 7.89 111 VAL A O 1
ATOM 533 N N . PRO A 1 89 ? -19.149 0.527 39.184 1.00 8.82 112 PRO A N 1
ATOM 534 C CA . PRO A 1 89 ? -17.992 1.260 38.662 1.00 8.66 112 PRO A CA 1
ATOM 535 C C . PRO A 1 89 ? -18.331 2.508 37.852 1.00 8.57 112 PRO A C 1
ATOM 536 O O . PRO A 1 89 ? -18.036 2.569 36.652 1.00 8.41 112 PRO A O 1
ATOM 540 N N . PHE A 1 90 ? -18.969 3.494 38.502 1.00 8.05 113 PHE A N 1
ATOM 541 C CA . PHE A 1 90 ? -19.261 4.757 37.838 1.00 8.64 113 PHE A CA 1
ATOM 542 C C . PHE A 1 90 ? -18.393 5.881 38.397 1.00 9.26 113 PHE A C 1
ATOM 543 O O . PHE A 1 90 ? -18.257 6.021 39.623 1.00 9.99 113 PHE A O 1
ATOM 551 N N . VAL A 1 91 ? -17.811 6.675 37.492 1.00 8.56 114 VAL A N 1
ATOM 552 C CA . VAL A 1 91 ? -16.857 7.679 37.934 1.00 8.91 114 VAL A CA 1
ATOM 553 C C . VAL A 1 91 ? -17.571 8.703 38.796 1.00 8.88 114 VAL A C 1
ATOM 554 O O . VAL A 1 91 ? -18.786 8.899 38.712 1.00 7.59 114 VAL A O 1
ATOM 558 N N . ALA A 1 92 ? -16.770 9.438 39.564 1.00 9.42 115 ALA A N 1
ATOM 559 C CA . ALA A 1 92 ? -17.312 10.412 40.505 1.00 9.27 115 ALA A CA 1
ATOM 560 C C . ALA A 1 92 ? -18.078 11.554 39.821 1.00 9.19 115 ALA A C 1
ATOM 561 O O . ALA A 1 92 ? -19.005 12.119 40.398 1.00 8.22 115 ALA A O 1
ATOM 563 N N . GLU A 1 93 ? -17.767 11.837 38.551 1.00 9.09 116 GLU A N 1
ATOM 564 C CA . GLU A 1 93 ? -18.393 12.928 37.820 1.00 8.84 116 GLU A CA 1
ATOM 565 C C . GLU A 1 93 ? -19.789 12.559 37.360 1.00 8.91 116 GLU A C 1
ATOM 566 O O . GLU A 1 93 ? -20.593 13.440 37.054 1.00 9.69 116 GLU A O 1
ATOM 572 N N . SER A 1 94 ? -20.104 11.259 37.356 1.00 8.16 117 SER A N 1
ATOM 573 C CA . SER A 1 94 ? -21.362 10.775 36.840 1.00 8.63 117 SER A CA 1
ATOM 574 C C . SER A 1 94 ? -22.487 10.837 37.873 1.00 8.67 117 SER A C 1
ATOM 575 O O . SER A 1 94 ? -22.272 10.635 39.078 1.00 7.65 117 SER A O 1
ATOM 578 N N . ALA A 1 95 ? -23.706 10.977 37.341 1.00 9.09 118 ALA A N 1
ATOM 579 C CA . ALA A 1 95 ? -24.892 10.856 38.171 1.00 9.58 118 ALA A CA 1
ATOM 580 C C . ALA A 1 95 ? -25.038 9.426 38.692 1.00 9.45 118 ALA A C 1
ATOM 581 O O . ALA A 1 95 ? -25.388 9.220 39.855 1.00 10.08 118 ALA A O 1
ATOM 583 N N . LEU A 1 96 ? -24.722 8.409 37.875 1.00 9.66 119 LEU A N 1
ATOM 584 C CA . LEU A 1 96 ? -24.943 7.027 38.290 1.00 9.75 119 LEU A CA 1
ATOM 585 C C . LEU A 1 96 ? -24.107 6.632 39.502 1.00 10.71 119 LEU A C 1
ATOM 586 O O . LEU A 1 96 ? -24.498 5.691 40.201 1.00 11.77 119 LEU A O 1
ATOM 591 N N . SER A 1 97 ? -23.000 7.335 39.768 1.00 9.66 120 SER A N 1
ATOM 592 C CA . SER A 1 97 ? -22.121 7.033 40.892 1.00 9.98 120 SER A CA 1
ATOM 593 C C . SER A 1 97 ? -22.820 7.355 42.217 1.00 10.29 120 SER A C 1
ATOM 594 O O . SER A 1 97 ? -22.442 6.847 43.270 1.00 10.11 120 SER A O 1
ATOM 597 N N . GLY A 1 98 ? -23.812 8.259 42.160 1.00 9.76 121 GLY A N 1
ATOM 598 C CA . GLY A 1 98 ? -24.410 8.797 43.383 1.00 10.19 121 GLY A CA 1
ATOM 599 C C . GLY A 1 98 ? -23.601 9.956 43.977 1.00 10.55 121 GLY A C 1
ATOM 600 O O . GLY A 1 98 ? -23.954 10.464 45.027 1.00 9.95 121 GLY A O 1
ATOM 601 N N . ILE A 1 99 ? -22.523 10.375 43.313 1.00 10.46 122 ILE A N 1
ATOM 602 C CA . ILE A 1 99 ? -21.664 11.443 43.792 1.00 10.79 122 ILE A CA 1
ATOM 603 C C . ILE A 1 99 ? -21.830 12.660 42.888 1.00 10.69 122 ILE A C 1
ATOM 604 O O . ILE A 1 99 ? -22.265 13.730 43.334 1.00 10.32 122 ILE A O 1
ATOM 609 N N . GLN A 1 100 ? -21.462 12.520 41.622 1.00 11.03 123 GLN A N 1
ATOM 610 C CA . GLN A 1 100 ? -21.672 13.573 40.633 1.00 11.61 123 GLN A CA 1
ATOM 611 C C . GLN A 1 100 ? -20.967 14.882 40.992 1.00 12.17 123 GLN A C 1
ATOM 612 O O . GLN A 1 100 ? -21.611 15.923 41.226 1.00 12.14 123 GLN A O 1
ATOM 618 N N . ARG A 1 101 ? -19.645 14.807 41.107 1.00 12.42 124 ARG A N 1
ATOM 619 C CA . ARG A 1 101 ? -18.836 15.961 41.462 1.00 15.03 124 ARG A CA 1
ATOM 620 C C . ARG A 1 101 ? -17.626 16.077 40.550 1.00 13.04 124 ARG A C 1
ATOM 621 O O . ARG A 1 101 ? -17.042 15.087 40.151 1.00 10.51 124 ARG A O 1
ATOM 629 N N . LYS A 1 102 ? -17.237 17.327 40.294 1.00 12.80 125 LYS A N 1
ATOM 630 C CA . LYS A 1 102 ? -16.034 17.669 39.582 1.00 12.07 125 LYS A CA 1
ATOM 631 C C . LYS A 1 102 ? -14.830 17.275 40.434 1.00 11.62 125 LYS A C 1
ATOM 632 O O . LYS A 1 102 ? -14.818 17.590 41.628 1.00 11.11 125 LYS A O 1
ATOM 638 N N . ILE A 1 103 ? -13.881 16.583 39.804 1.00 10.99 126 ILE A N 1
ATOM 639 C CA . ILE A 1 103 ? -12.658 16.081 40.420 1.00 10.99 126 ILE A CA 1
ATOM 640 C C . ILE A 1 103 ? -11.465 16.717 39.710 1.00 11.01 126 ILE A C 1
ATOM 641 O O . ILE A 1 103 ? -11.363 16.627 38.487 1.00 11.63 126 ILE A O 1
ATOM 646 N N . THR A 1 104 ? -10.558 17.372 40.456 1.00 12.05 127 THR A N 1
ATOM 647 C CA . THR A 1 104 ? -9.425 18.072 39.882 1.00 11.81 127 THR A CA 1
ATOM 648 C C . THR A 1 104 ? -8.162 17.288 40.185 1.00 11.42 127 THR A C 1
ATOM 649 O O . THR A 1 104 ? -8.186 16.329 40.959 1.00 12.11 127 THR A O 1
ATOM 653 N N . GLN A 1 105 ? -7.051 17.813 39.679 1.00 11.04 128 GLN A N 1
ATOM 654 C CA . GLN A 1 105 ? -5.734 17.236 39.904 1.00 12.07 128 GLN A CA 1
ATOM 655 C C . GLN A 1 105 ? -5.282 17.393 41.356 1.00 10.61 128 GLN A C 1
ATOM 656 O O . GLN A 1 105 ? -4.308 16.778 41.747 1.00 11.75 128 GLN A O 1
ATOM 662 N N . ASN A 1 106 ? -5.943 18.252 42.125 1.00 11.04 129 ASN A N 1
ATOM 663 C CA . ASN A 1 106 ? -5.573 18.511 43.516 1.00 12.28 129 ASN A CA 1
ATOM 664 C C . ASN A 1 106 ? -6.350 17.597 44.466 1.00 12.39 129 ASN A C 1
ATOM 665 O O . ASN A 1 106 ? -6.179 17.691 45.692 1.00 12.42 129 ASN A O 1
ATOM 670 N N . ASP A 1 107 ? -7.211 16.749 43.890 1.00 11.10 130 ASP A N 1
ATOM 671 C CA . ASP A 1 107 ? -8.044 15.799 44.609 1.00 12.20 130 ASP A CA 1
ATOM 672 C C . ASP A 1 107 ? -7.490 14.379 44.463 1.00 11.38 130 ASP A C 1
ATOM 673 O O . ASP A 1 107 ? -6.667 14.119 43.589 1.00 11.34 130 ASP A O 1
ATOM 678 N N . LYS A 1 108 ? -7.954 13.471 45.325 1.00 10.82 131 LYS A N 1
ATOM 679 C CA . LYS A 1 108 ? -7.724 12.043 45.146 1.00 10.67 131 LYS A CA 1
ATOM 680 C C . LYS A 1 108 ? -8.956 11.306 45.652 1.00 10.23 131 LYS A C 1
ATOM 681 O O . LYS A 1 108 ? -9.540 11.681 46.672 1.00 10.34 131 LYS A O 1
ATOM 687 N N . LEU A 1 109 ? -9.353 10.258 44.915 1.00 9.10 132 LEU A N 1
ATOM 688 C CA . LEU A 1 109 ? -10.502 9.467 45.274 1.00 9.45 132 LEU A CA 1
ATOM 689 C C . LEU A 1 109 ? -10.068 8.294 46.148 1.00 9.59 132 LEU A C 1
ATOM 690 O O . LEU A 1 109 ? -9.042 7.682 45.849 1.00 9.48 132 LEU A O 1
ATOM 695 N N . TRP A 1 110 ? -10.840 8.044 47.223 1.00 9.48 133 TRP A N 1
ATOM 696 C CA . TRP A 1 110 ? -10.675 6.896 48.099 1.00 9.50 133 TRP A CA 1
ATOM 697 C C . TRP A 1 110 ? -11.935 6.036 48.133 1.00 9.32 133 TRP A C 1
ATOM 698 O O . TRP A 1 110 ? -13.045 6.505 48.399 1.00 8.41 133 TRP A O 1
ATOM 709 N N . TYR A 1 111 ? -11.712 4.754 47.857 1.00 8.82 134 TYR A N 1
ATOM 710 C CA . TYR A 1 111 ? -12.764 3.756 47.879 1.00 8.64 134 TYR A CA 1
ATOM 711 C C . TYR A 1 111 ? -12.430 2.678 48.895 1.00 9.03 134 TYR A C 1
ATOM 712 O O . TYR A 1 111 ? -11.274 2.279 49.031 1.00 8.83 134 TYR A O 1
ATOM 721 N N . LYS A 1 112 ? -13.455 2.203 49.580 1.00 9.87 135 LYS A N 1
ATOM 722 C CA . LYS A 1 112 ? -13.305 1.125 50.546 1.00 10.91 135 LYS A CA 1
ATOM 723 C C . LYS A 1 112 ? -14.547 0.249 50.536 1.00 9.60 135 LYS A C 1
ATOM 724 O O . LYS A 1 112 ? -15.676 0.729 50.590 1.00 9.86 135 LYS A O 1
ATOM 730 N N . ARG A 1 113 ? -14.324 -1.072 50.495 1.00 10.41 136 ARG A N 1
ATOM 731 C CA . ARG A 1 113 ? -15.406 -2.002 50.764 1.00 10.96 136 ARG A CA 1
ATOM 732 C C . ARG A 1 113 ? -14.884 -3.269 51.439 1.00 11.82 136 ARG A C 1
ATOM 733 O O . ARG A 1 113 ? -13.695 -3.590 51.374 1.00 10.84 136 ARG A O 1
ATOM 741 N N . THR A 1 114 ? -15.805 -3.933 52.137 1.00 13.50 137 THR A N 1
ATOM 742 C CA . THR A 1 114 ? -15.527 -5.235 52.711 1.00 13.75 137 THR A CA 1
ATOM 743 C C . THR A 1 114 ? -15.942 -6.309 51.703 1.00 15.31 137 THR A C 1
ATOM 744 O O . THR A 1 114 ? -16.808 -6.086 50.854 1.00 14.81 137 THR A O 1
ATOM 748 N N . PHE A 1 115 ? -15.334 -7.487 51.821 1.00 14.62 138 PHE A N 1
ATOM 749 C CA . PHE A 1 115 ? -15.708 -8.606 50.971 1.00 16.13 138 PHE A CA 1
ATOM 750 C C . PHE A 1 115 ? -15.272 -9.903 51.649 1.00 17.15 138 PHE A C 1
ATOM 751 O O . PHE A 1 115 ? -14.381 -9.902 52.483 1.00 16.76 138 PHE A O 1
ATOM 759 N N . THR A 1 116 ? -15.917 -11.001 51.263 1.00 16.95 139 THR A N 1
ATOM 760 C CA A THR A 1 116 ? -15.632 -12.344 51.736 0.50 18.08 139 THR A CA 1
ATOM 761 C CA B THR A 1 116 ? -15.514 -12.312 51.734 0.50 17.74 139 THR A CA 1
ATOM 762 C C . THR A 1 116 ? -15.181 -13.161 50.517 1.00 18.62 139 THR A C 1
ATOM 763 O O . THR A 1 116 ? -15.642 -12.892 49.421 1.00 21.55 139 THR A O 1
ATOM 770 N N . VAL A 1 117 ? -14.291 -14.136 50.706 1.00 16.17 140 VAL A N 1
ATOM 771 C CA . VAL A 1 117 ? -13.857 -15.009 49.624 1.00 16.81 140 VAL A CA 1
ATOM 772 C C . VAL A 1 117 ? -14.742 -16.260 49.667 1.00 15.45 140 VAL A C 1
ATOM 773 O O . VAL A 1 117 ? -14.806 -16.887 50.728 1.00 15.71 140 VAL A O 1
ATOM 777 N N . PRO A 1 118 ? -15.408 -16.688 48.571 1.00 14.88 141 PRO A N 1
ATOM 778 C CA . PRO A 1 118 ? -16.195 -17.931 48.600 1.00 14.36 141 PRO A CA 1
ATOM 779 C C . PRO A 1 118 ? -15.358 -19.107 49.128 1.00 15.50 141 PRO A C 1
ATOM 780 O O . PRO A 1 118 ? -14.230 -19.379 48.714 1.00 15.47 141 PRO A O 1
ATOM 784 N N . SER A 1 119 ? -15.912 -19.855 50.076 1.00 15.63 142 SER A N 1
ATOM 785 C CA . SER A 1 119 ? -15.133 -20.879 50.750 1.00 17.42 142 SER A CA 1
ATOM 786 C C . SER A 1 119 ? -14.711 -21.995 49.788 1.00 14.77 142 SER A C 1
ATOM 787 O O . SER A 1 119 ? -13.722 -22.670 50.042 1.00 15.75 142 SER A O 1
ATOM 790 N N . ASN A 1 120 ? -15.425 -22.162 48.671 1.00 14.32 143 ASN A N 1
ATOM 791 C CA . ASN A 1 120 ? -15.133 -23.187 47.680 1.00 15.07 143 ASN A CA 1
ATOM 792 C C . ASN A 1 120 ? -13.881 -22.850 46.879 1.00 14.54 143 ASN A C 1
ATOM 793 O O . ASN A 1 120 ? -13.434 -23.678 46.105 1.00 13.58 143 ASN A O 1
ATOM 798 N N . TRP A 1 121 ? -13.279 -21.660 47.112 1.00 12.27 144 TRP A N 1
ATOM 799 C CA . TRP A 1 121 ? -12.056 -21.264 46.441 1.00 11.47 144 TRP A CA 1
ATOM 800 C C . TRP A 1 121 ? -10.837 -21.685 47.257 1.00 12.41 144 TRP A C 1
ATOM 801 O O . TRP A 1 121 ? -9.707 -21.448 46.870 1.00 13.34 144 TRP A O 1
ATOM 812 N N . ASN A 1 122 ? -11.074 -22.333 48.393 1.00 14.39 145 ASN A N 1
ATOM 813 C CA . ASN A 1 122 ? -9.984 -22.780 49.250 1.00 16.27 145 ASN A CA 1
ATOM 814 C C . ASN A 1 122 ? -8.969 -23.566 48.418 1.00 13.55 145 ASN A C 1
ATOM 815 O O . ASN A 1 122 ? -9.347 -24.470 47.682 1.00 13.99 145 ASN A O 1
ATOM 820 N N . GLY A 1 123 ? -7.683 -23.251 48.575 1.00 13.61 146 GLY A N 1
ATOM 821 C CA . GLY A 1 123 ? -6.617 -23.990 47.914 1.00 14.50 146 GLY A CA 1
ATOM 822 C C . GLY A 1 123 ? -6.240 -23.445 46.537 1.00 14.18 146 GLY A C 1
ATOM 823 O O . GLY A 1 123 ? -5.354 -23.997 45.899 1.00 14.33 146 GLY A O 1
ATOM 824 N N . ARG A 1 124 ? -6.934 -22.384 46.085 1.00 12.69 147 ARG A N 1
ATOM 825 C CA . ARG A 1 124 ? -6.557 -21.641 44.899 1.00 11.96 147 ARG A CA 1
ATOM 826 C C . ARG A 1 124 ? -5.992 -20.282 45.287 1.00 11.09 147 ARG A C 1
ATOM 827 O O . ARG A 1 124 ? -6.189 -19.793 46.400 1.00 9.00 147 ARG A O 1
ATOM 835 N N . ARG A 1 125 ? -5.215 -19.732 44.342 1.00 10.82 148 ARG A N 1
ATOM 836 C CA . ARG A 1 125 ? -4.777 -18.357 44.394 1.00 10.98 148 ARG A CA 1
ATOM 837 C C . ARG A 1 125 ? -5.992 -17.512 44.059 1.00 10.00 148 ARG A C 1
ATOM 838 O O . ARG A 1 125 ? -6.959 -17.994 43.455 1.00 9.53 148 ARG A O 1
ATOM 846 N N . VAL A 1 126 ? -5.945 -16.255 44.500 1.00 10.06 149 VAL A N 1
ATOM 847 C CA . VAL A 1 126 ? -7.056 -15.367 44.269 1.00 9.19 149 VAL A CA 1
ATOM 848 C C . VAL A 1 126 ? -6.525 -14.120 43.601 1.00 9.50 149 VAL A C 1
ATOM 849 O O . VAL A 1 126 ? -5.639 -13.475 44.152 1.00 9.57 149 VAL A O 1
ATOM 853 N N . GLN A 1 127 ? -7.102 -13.794 42.434 1.00 8.98 150 GLN A N 1
ATOM 854 C CA . GLN A 1 127 ? -6.716 -12.621 41.677 1.00 8.93 150 GLN A CA 1
ATOM 855 C C . GLN A 1 127 ? -7.795 -11.552 41.834 1.00 9.19 150 GLN A C 1
ATOM 856 O O . GLN A 1 127 ? -8.990 -11.839 41.809 1.00 9.34 150 GLN A O 1
ATOM 862 N N . LEU A 1 128 ? -7.336 -10.319 42.054 1.00 8.91 151 LEU A N 1
ATOM 863 C CA . LEU A 1 128 ? -8.199 -9.154 42.067 1.00 8.77 151 LEU A CA 1
ATOM 864 C C . LEU A 1 128 ? -7.982 -8.407 40.756 1.00 8.86 151 LEU A C 1
ATOM 865 O O . LEU A 1 128 ? -6.851 -7.967 40.474 1.00 8.99 151 LEU A O 1
ATOM 870 N N . ASN A 1 129 ? -9.084 -8.208 40.027 1.00 8.29 152 ASN A N 1
ATOM 871 C CA . ASN A 1 129 ? -9.034 -7.764 38.645 1.00 8.54 152 ASN A CA 1
ATOM 872 C C . ASN A 1 129 ? -9.724 -6.413 38.531 1.00 7.70 152 ASN A C 1
ATOM 873 O O . ASN A 1 129 ? -10.845 -6.268 39.009 1.00 8.62 152 ASN A O 1
ATOM 878 N N . PHE A 1 130 ? -9.047 -5.438 37.915 1.00 7.96 153 PHE A N 1
ATOM 879 C CA . PHE A 1 130 ? -9.658 -4.152 37.577 1.00 7.80 153 PHE A CA 1
ATOM 880 C C . PHE A 1 130 ? -9.723 -4.034 36.057 1.00 7.63 153 PHE A C 1
ATOM 881 O O . PHE A 1 130 ? -8.693 -4.145 35.405 1.00 7.65 153 PHE A O 1
ATOM 889 N N . GLY A 1 131 ? -10.903 -3.795 35.485 1.00 7.33 154 GLY A N 1
ATOM 890 C CA . GLY A 1 131 ? -10.944 -3.578 34.042 1.00 7.02 154 GLY A CA 1
ATOM 891 C C . GLY A 1 131 ? -10.273 -2.252 33.645 1.00 7.08 154 GLY A C 1
ATOM 892 O O . GLY A 1 131 ? -9.631 -2.118 32.617 1.00 7.28 154 GLY A O 1
ATOM 893 N N . ALA A 1 132 ? -10.550 -1.209 34.427 1.00 7.28 155 ALA A N 1
ATOM 894 C CA . ALA A 1 132 ? -9.928 0.101 34.232 1.00 7.38 155 ALA A CA 1
ATOM 895 C C . ALA A 1 132 ? -10.210 1.035 35.412 1.00 7.16 155 ALA A C 1
ATOM 896 O O . ALA A 1 132 ? -11.276 0.963 36.040 1.00 7.84 155 ALA A O 1
ATOM 898 N N . SER A 1 133 ? -9.276 1.962 35.634 1.00 7.95 156 SER A N 1
ATOM 899 C CA . SER A 1 133 ? -9.374 2.968 36.688 1.00 8.02 156 SER A CA 1
ATOM 900 C C . SER A 1 133 ? -8.496 4.126 36.244 1.00 7.63 156 SER A C 1
ATOM 901 O O . SER A 1 133 ? -7.329 3.923 35.893 1.00 7.41 156 SER A O 1
ATOM 904 N N . ASP A 1 134 ? -9.075 5.329 36.210 1.00 8.10 157 ASP A N 1
ATOM 905 C CA . ASP A 1 134 ? -8.397 6.484 35.629 1.00 7.92 157 ASP A CA 1
ATOM 906 C C . ASP A 1 134 ? -8.014 7.423 36.785 1.00 7.91 157 ASP A C 1
ATOM 907 O O . ASP A 1 134 ? -8.913 7.875 37.489 1.00 7.07 157 ASP A O 1
ATOM 912 N N . TRP A 1 135 ? -6.719 7.716 37.021 1.00 7.62 158 TRP A N 1
ATOM 913 C CA . TRP A 1 135 ? -5.583 7.337 36.201 1.00 8.18 158 TRP A CA 1
ATOM 914 C C . TRP A 1 135 ? -4.550 6.499 36.961 1.00 8.61 158 TRP A C 1
ATOM 915 O O . TRP A 1 135 ? -4.010 5.538 36.420 1.00 9.86 158 TRP A O 1
ATOM 926 N N . ARG A 1 136 ? -4.238 6.905 38.201 1.00 8.61 159 ARG A N 1
ATOM 927 C CA . ARG A 1 136 ? -3.174 6.287 38.975 1.00 9.21 159 ARG A CA 1
ATOM 928 C C . ARG A 1 136 ? -3.808 5.641 40.207 1.00 9.13 159 ARG A C 1
ATOM 929 O O . ARG A 1 136 ? -4.364 6.324 41.063 1.00 7.86 159 ARG A O 1
ATOM 937 N N . THR A 1 137 ? -3.773 4.302 40.233 1.00 8.17 160 THR A N 1
ATOM 938 C CA . THR A 1 137 ? -4.526 3.508 41.196 1.00 9.55 160 THR A CA 1
ATOM 939 C C . THR A 1 137 ? -3.574 2.783 42.138 1.00 8.87 160 THR A C 1
ATOM 940 O O . THR A 1 137 ? -2.671 2.102 41.653 1.00 9.53 160 THR A O 1
ATOM 944 N N . THR A 1 138 ? -3.824 2.878 43.453 1.00 10.09 161 THR A N 1
ATOM 945 C CA . THR A 1 138 ? -3.066 2.141 44.460 1.00 9.62 161 THR A CA 1
ATOM 946 C C . THR A 1 138 ? -4.042 1.297 45.280 1.00 9.60 161 THR A C 1
ATOM 947 O O . THR A 1 138 ? -5.130 1.736 45.614 1.00 8.94 161 THR A O 1
ATOM 951 N N . VAL A 1 139 ? -3.650 0.062 45.600 1.00 9.17 162 VAL A N 1
ATOM 952 C CA . VAL A 1 139 ? -4.586 -0.885 46.168 1.00 9.50 162 VAL A CA 1
ATOM 953 C C . VAL A 1 139 ? -4.001 -1.507 47.437 1.00 9.72 162 VAL A C 1
ATOM 954 O O . VAL A 1 139 ? -2.837 -1.956 47.413 1.00 10.53 162 VAL A O 1
ATOM 958 N N . TRP A 1 140 ? -4.823 -1.497 48.508 1.00 9.61 163 TRP A N 1
ATOM 959 C CA . TRP A 1 140 ? -4.514 -2.189 49.752 1.00 10.17 163 TRP A CA 1
ATOM 960 C C . TRP A 1 140 ? -5.592 -3.209 50.113 1.00 10.43 163 TRP A C 1
ATOM 961 O O . TRP A 1 140 ? -6.804 -2.944 50.097 1.00 11.11 163 TRP A O 1
ATOM 972 N N . VAL A 1 141 ? -5.131 -4.402 50.470 1.00 10.16 164 VAL A N 1
ATOM 973 C CA . VAL A 1 141 ? -6.007 -5.445 50.958 1.00 9.93 164 VAL A CA 1
ATOM 974 C C . VAL A 1 141 ? -5.643 -5.670 52.418 1.00 9.58 164 VAL A C 1
ATOM 975 O O . VAL A 1 141 ? -4.490 -5.975 52.690 1.00 9.16 164 VAL A O 1
ATOM 979 N N . ASN A 1 142 ? -6.613 -5.474 53.311 1.00 10.04 165 ASN A N 1
ATOM 980 C CA . ASN A 1 142 ? -6.374 -5.632 54.745 1.00 11.29 165 ASN A CA 1
ATOM 981 C C . ASN A 1 142 ? -5.155 -4.828 55.185 1.00 11.91 165 ASN A C 1
ATOM 982 O O . ASN A 1 142 ? -4.337 -5.262 56.007 1.00 13.71 165 ASN A O 1
ATOM 987 N N . GLY A 1 143 ? -5.016 -3.638 54.613 1.00 12.26 166 GLY A N 1
ATOM 988 C CA . GLY A 1 143 ? -4.010 -2.698 55.062 1.00 13.42 166 GLY A CA 1
ATOM 989 C C . GLY A 1 143 ? -2.661 -2.881 54.382 1.00 13.20 166 GLY A C 1
ATOM 990 O O . GLY A 1 143 ? -1.741 -2.138 54.716 1.00 12.57 166 GLY A O 1
ATOM 991 N N . ARG A 1 144 ? -2.541 -3.850 53.462 1.00 13.30 167 ARG A N 1
ATOM 992 C CA . ARG A 1 144 ? -1.267 -4.204 52.851 1.00 14.75 167 ARG A CA 1
ATOM 993 C C . ARG A 1 144 ? -1.351 -3.893 51.366 1.00 12.98 167 ARG A C 1
ATOM 994 O O . ARG A 1 144 ? -2.283 -4.314 50.688 1.00 10.88 167 ARG A O 1
ATOM 1002 N N . GLN A 1 145 ? -0.359 -3.168 50.860 1.00 12.05 168 GLN A N 1
ATOM 1003 C CA . GLN A 1 145 ? -0.350 -2.813 49.453 1.00 12.49 168 GLN A CA 1
ATOM 1004 C C . GLN A 1 145 ? -0.284 -4.076 48.601 1.00 13.39 168 GLN A C 1
ATOM 1005 O O . GLN A 1 145 ? 0.539 -4.942 48.849 1.00 13.05 168 GLN A O 1
ATOM 1011 N N . ALA A 1 146 ? -1.164 -4.186 47.603 1.00 11.67 169 ALA A N 1
ATOM 1012 C CA . ALA A 1 146 ? -1.326 -5.425 46.870 1.00 11.55 169 ALA A CA 1
ATOM 1013 C C . ALA A 1 146 ? -0.263 -5.591 45.802 1.00 12.00 169 ALA A C 1
ATOM 1014 O O . ALA A 1 146 ? -0.054 -6.708 45.348 1.00 11.40 169 ALA A O 1
ATOM 1016 N N . GLY A 1 147 ? 0.401 -4.495 45.373 1.00 11.40 170 GLY A N 1
ATOM 1017 C CA . GLY A 1 147 ? 1.413 -4.569 44.347 1.00 11.89 170 GLY A CA 1
ATOM 1018 C C . GLY A 1 147 ? 1.719 -3.160 43.861 1.00 12.00 170 GLY A C 1
ATOM 1019 O O . GLY A 1 147 ? 1.316 -2.217 44.519 1.00 11.72 170 GLY A O 1
ATOM 1020 N N . ALA A 1 148 ? 2.348 -3.053 42.699 1.00 12.25 171 ALA A N 1
ATOM 1021 C CA . ALA A 1 148 ? 2.778 -1.775 42.158 1.00 11.94 171 ALA A CA 1
ATOM 1022 C C . ALA A 1 148 ? 1.573 -0.881 41.883 1.00 11.05 171 ALA A C 1
ATOM 1023 O O . ALA A 1 148 ? 0.502 -1.365 41.493 1.00 12.05 171 ALA A O 1
ATOM 1025 N N . VAL A 1 149 ? 1.771 0.421 42.083 1.00 11.00 172 VAL A N 1
ATOM 1026 C CA . VAL A 1 149 ? 0.817 1.416 41.637 1.00 10.23 172 VAL A CA 1
ATOM 1027 C C . VAL A 1 149 ? 0.612 1.237 40.127 1.00 10.58 172 VAL A C 1
ATOM 1028 O O . VAL A 1 149 ? 1.573 1.044 39.386 1.00 10.20 172 VAL A O 1
ATOM 1032 N N . HIS A 1 150 ? -0.637 1.324 39.665 1.00 9.46 173 HIS A N 1
ATOM 1033 C CA . HIS A 1 150 ? -0.941 1.212 38.252 1.00 9.03 173 HIS A CA 1
ATOM 1034 C C . HIS A 1 150 ? -1.261 2.589 37.682 1.00 9.69 173 HIS A C 1
ATOM 1035 O O . HIS A 1 150 ? -2.142 3.286 38.213 1.00 10.26 173 HIS A O 1
ATOM 1042 N N . SER A 1 151 ? -0.575 2.940 36.593 1.00 9.48 174 SER A N 1
ATOM 1043 C CA . SER A 1 151 ? -0.779 4.218 35.940 1.00 9.62 174 SER A CA 1
ATOM 1044 C C . SER A 1 151 ? -1.304 3.949 34.535 1.00 9.42 174 SER A C 1
ATOM 1045 O O . SER A 1 151 ? -0.662 3.234 33.789 1.00 9.67 174 SER A O 1
ATOM 1048 N N . GLY A 1 152 ? -2.520 4.436 34.242 1.00 8.98 175 GLY A N 1
ATOM 1049 C CA . GLY A 1 152 ? -3.126 4.286 32.911 1.00 8.40 175 GLY A CA 1
ATOM 1050 C C . GLY A 1 152 ? -4.609 4.016 33.076 1.00 8.31 175 GLY A C 1
ATOM 1051 O O . GLY A 1 152 ? -4.978 3.213 33.922 1.00 8.54 175 GLY A O 1
ATOM 1052 N N . GLY A 1 153 ? -5.439 4.758 32.326 1.00 8.54 176 GLY A N 1
ATOM 1053 C CA . GLY A 1 153 ? -6.873 4.766 32.543 1.00 8.48 176 GLY A CA 1
ATOM 1054 C C . GLY A 1 153 ? -7.647 3.836 31.636 1.00 8.35 176 GLY A C 1
ATOM 1055 O O . GLY A 1 153 ? -8.862 3.768 31.782 1.00 7.77 176 GLY A O 1
ATOM 1056 N N . TYR A 1 154 ? -6.966 3.116 30.742 1.00 8.70 177 TYR A N 1
ATOM 1057 C CA . TYR A 1 154 ? -7.662 2.387 29.693 1.00 8.37 177 TYR A CA 1
ATOM 1058 C C . TYR A 1 154 ? -7.289 0.912 29.628 1.00 8.70 177 TYR A C 1
ATOM 1059 O O . TYR A 1 154 ? -7.825 0.212 28.762 1.00 8.91 177 TYR A O 1
ATOM 1068 N N . ASP A 1 155 ? -6.318 0.481 30.448 1.00 8.41 178 ASP A N 1
ATOM 1069 C CA . ASP A 1 155 ? -5.848 -0.894 30.401 1.00 9.85 178 ASP A CA 1
ATOM 1070 C C . ASP A 1 155 ? -6.191 -1.582 31.712 1.00 9.42 178 ASP A C 1
ATOM 1071 O O . ASP A 1 155 ? -6.131 -0.954 32.769 1.00 8.93 178 ASP A O 1
ATOM 1076 N N . ALA A 1 156 ? -6.604 -2.861 31.567 1.00 8.50 179 ALA A N 1
ATOM 1077 C CA . ALA A 1 156 ? -6.896 -3.714 32.697 1.00 8.76 179 ALA A CA 1
ATOM 1078 C C . ALA A 1 156 ? -5.624 -4.120 33.420 1.00 8.87 179 ALA A C 1
ATOM 1079 O O . ALA A 1 156 ? -4.555 -4.154 32.821 1.00 8.69 179 ALA A O 1
ATOM 1081 N N . PHE A 1 157 ? -5.782 -4.402 34.727 1.00 8.45 180 PHE A N 1
ATOM 1082 C CA . PHE A 1 157 ? -4.655 -4.741 35.585 1.00 8.85 180 PHE A CA 1
ATOM 1083 C C . PHE A 1 157 ? -5.171 -5.597 36.731 1.00 9.34 180 PHE A C 1
ATOM 1084 O O . PHE A 1 157 ? -6.365 -5.653 36.986 1.00 8.92 180 PHE A O 1
ATOM 1092 N N . SER A 1 158 ? -4.273 -6.337 37.373 1.00 10.62 181 SER A N 1
ATOM 1093 C CA . SER A 1 158 ? -4.716 -7.278 38.373 1.00 12.55 181 SER A CA 1
ATOM 1094 C C . SER A 1 158 ? -3.586 -7.509 39.362 1.00 11.48 181 SER A C 1
ATOM 1095 O O . SER A 1 158 ? -2.443 -7.192 39.077 1.00 11.29 181 SER A O 1
ATOM 1098 N N . TYR A 1 159 ? -3.961 -7.903 40.570 1.00 10.99 182 TYR A N 1
ATOM 1099 C CA . TYR A 1 159 ? -3.029 -8.320 41.604 1.00 10.17 182 TYR A CA 1
ATOM 1100 C C . TYR A 1 159 ? -3.364 -9.698 42.155 1.00 10.07 182 TYR A C 1
ATOM 1101 O O . TYR A 1 159 ? -4.520 -10.053 42.383 1.00 10.16 182 TYR A O 1
ATOM 1110 N N . ASP A 1 160 ? -2.313 -10.444 42.455 1.00 9.79 183 ASP A N 1
ATOM 1111 C CA . ASP A 1 160 ? -2.510 -11.698 43.142 1.00 9.87 183 ASP A CA 1
ATOM 1112 C C . ASP A 1 160 ? -2.556 -11.377 44.640 1.00 10.00 183 ASP A C 1
ATOM 1113 O O . ASP A 1 160 ? -1.529 -11.026 45.212 1.00 10.86 183 ASP A O 1
ATOM 1118 N N . VAL A 1 161 ? -3.735 -11.492 45.253 1.00 10.25 184 VAL A N 1
ATOM 1119 C CA . VAL A 1 161 ? -3.957 -11.038 46.620 1.00 10.53 184 VAL A CA 1
ATOM 1120 C C . VAL A 1 161 ? -4.060 -12.184 47.622 1.00 11.09 184 VAL A C 1
ATOM 1121 O O . VAL A 1 161 ? -4.379 -11.936 48.790 1.00 11.29 184 VAL A O 1
ATOM 1125 N N . THR A 1 162 ? -3.758 -13.407 47.179 1.00 10.66 185 THR A N 1
ATOM 1126 C CA . THR A 1 162 ? -3.906 -14.620 47.973 1.00 11.00 185 THR A CA 1
ATOM 1127 C C . THR A 1 162 ? -3.342 -14.431 49.390 1.00 11.04 185 THR A C 1
ATOM 1128 O O . THR A 1 162 ? -4.020 -14.738 50.355 1.00 11.55 185 THR A O 1
ATOM 1132 N N . ASP A 1 163 ? -2.117 -13.926 49.482 1.00 12.37 186 ASP A N 1
ATOM 1133 C CA . ASP A 1 163 ? -1.372 -13.921 50.736 1.00 14.78 186 ASP A CA 1
ATOM 1134 C C . ASP A 1 163 ? -1.879 -12.854 51.703 1.00 14.02 186 ASP A C 1
ATOM 1135 O O . ASP A 1 163 ? -1.552 -12.920 52.899 1.00 12.35 186 ASP A O 1
ATOM 1140 N N . LEU A 1 164 ? -2.718 -11.940 51.197 1.00 12.56 187 LEU A N 1
ATOM 1141 C CA . LEU A 1 164 ? -3.196 -10.804 51.979 1.00 13.25 187 LEU A CA 1
ATOM 1142 C C . LEU A 1 164 ? -4.575 -11.046 52.577 1.00 11.82 187 LEU A C 1
ATOM 1143 O O . LEU A 1 164 ? -5.031 -10.213 53.364 1.00 12.79 187 LEU A O 1
ATOM 1148 N N . LEU A 1 165 ? -5.254 -12.114 52.154 1.00 10.97 188 LEU A N 1
ATOM 1149 C CA . LEU A 1 165 ? -6.625 -12.387 52.521 1.00 12.38 188 LEU A CA 1
ATOM 1150 C C . LEU A 1 165 ? -6.732 -13.000 53.915 1.00 13.26 188 LEU A C 1
ATOM 1151 O O . LEU A 1 165 ? -5.851 -13.752 54.334 1.00 13.19 188 LEU A O 1
ATOM 1156 N N . THR A 1 166 ? -7.901 -12.804 54.522 1.00 13.69 189 THR A N 1
ATOM 1157 C CA . THR A 1 166 ? -8.289 -13.577 55.697 1.00 17.12 189 THR A CA 1
ATOM 1158 C C . THR A 1 166 ? -9.480 -14.452 55.335 1.00 17.62 189 THR A C 1
ATOM 1159 O O . THR A 1 166 ? -10.118 -14.252 54.306 1.00 17.20 189 THR A O 1
ATOM 1163 N N . ALA A 1 167 ? -9.782 -15.414 56.210 1.00 16.41 190 ALA A N 1
ATOM 1164 C CA . ALA A 1 167 ? -10.963 -16.250 56.070 1.00 18.02 190 ALA A CA 1
ATOM 1165 C C . ALA A 1 167 ? -12.206 -15.502 56.536 1.00 21.16 190 ALA A C 1
ATOM 1166 O O . ALA A 1 167 ? -13.319 -15.990 56.394 1.00 27.71 190 ALA A O 1
ATOM 1168 N N . GLY A 1 168 ? -12.009 -14.344 57.154 1.00 20.40 191 GLY A N 1
ATOM 1169 C CA . GLY A 1 168 ? -13.116 -13.547 57.641 1.00 23.70 191 GLY A CA 1
ATOM 1170 C C . GLY A 1 168 ? -13.540 -12.486 56.630 1.00 19.51 191 GLY A C 1
ATOM 1171 O O . GLY A 1 168 ? -13.488 -12.674 55.418 1.00 18.98 191 GLY A O 1
ATOM 1172 N N . THR A 1 169 ? -13.919 -11.352 57.192 1.00 20.82 192 THR A N 1
ATOM 1173 C CA . THR A 1 169 ? -14.230 -10.167 56.430 1.00 17.84 192 THR A CA 1
ATOM 1174 C C . THR A 1 169 ? -12.917 -9.518 56.026 1.00 15.68 192 THR A C 1
ATOM 1175 O O . THR A 1 169 ? -12.109 -9.206 56.887 1.00 14.65 192 THR A O 1
ATOM 1179 N N . ASN A 1 170 ? -12.732 -9.329 54.714 1.00 12.52 193 ASN A N 1
ATOM 1180 C CA . ASN A 1 170 ? -11.591 -8.620 54.175 1.00 11.39 193 ASN A CA 1
ATOM 1181 C C . ASN A 1 170 ? -12.001 -7.181 53.864 1.00 10.70 193 ASN A C 1
ATOM 1182 O O . ASN A 1 170 ? -13.180 -6.902 53.639 1.00 13.10 193 ASN A O 1
ATOM 1187 N N . THR A 1 171 ? -11.023 -6.280 53.892 1.00 11.27 194 THR A N 1
ATOM 1188 C CA . THR A 1 171 ? -11.219 -4.906 53.480 1.00 11.43 194 THR A CA 1
ATOM 1189 C C . THR A 1 171 ? -10.355 -4.644 52.249 1.00 11.04 194 THR A C 1
ATOM 1190 O O . THR A 1 171 ? -9.180 -5.015 52.215 1.00 11.53 194 THR A O 1
ATOM 1194 N N . LEU A 1 172 ? -10.959 -3.981 51.259 1.00 10.44 195 LEU A N 1
ATOM 1195 C CA . LEU A 1 172 ? -10.300 -3.478 50.061 1.00 10.03 195 LEU A CA 1
ATOM 1196 C C . LEU A 1 172 ? -10.382 -1.954 50.046 1.00 9.28 195 LEU A C 1
ATOM 1197 O O . LEU A 1 172 ? -11.490 -1.423 50.120 1.00 9.92 195 LEU A O 1
ATOM 1202 N N . VAL A 1 173 ? -9.217 -1.295 50.014 1.00 9.31 196 VAL A N 1
ATOM 1203 C CA . VAL A 1 173 ? -9.109 0.152 49.875 1.00 9.60 196 VAL A CA 1
ATOM 1204 C C . VAL A 1 173 ? -8.366 0.483 48.576 1.00 8.76 196 VAL A C 1
ATOM 1205 O O . VAL A 1 173 ? -7.309 -0.080 48.303 1.00 8.42 196 VAL A O 1
ATOM 1209 N N . VAL A 1 174 ? -8.913 1.399 47.789 1.00 8.72 197 VAL A N 1
ATOM 1210 C CA . VAL A 1 174 ? -8.304 1.825 46.551 1.00 8.43 197 VAL A CA 1
ATOM 1211 C C . VAL A 1 174 ? -8.238 3.355 46.518 1.00 8.02 197 VAL A C 1
ATOM 1212 O O . VAL A 1 174 ? -9.283 4.015 46.689 1.00 9.11 197 VAL A O 1
ATOM 1216 N N . SER A 1 175 ? -7.058 3.903 46.229 1.00 8.05 198 SER A N 1
ATOM 1217 C CA . SER A 1 175 ? -6.946 5.326 45.942 1.00 8.20 198 SER A CA 1
ATOM 1218 C C . SER A 1 175 ? -6.781 5.479 44.433 1.00 7.50 198 SER A C 1
ATOM 1219 O O . SER A 1 175 ? -6.114 4.685 43.768 1.00 7.66 198 SER A O 1
ATOM 1222 N N . VAL A 1 176 ? -7.406 6.539 43.899 1.00 7.98 199 VAL A N 1
ATOM 1223 C CA . VAL A 1 176 ? -7.276 6.885 42.488 1.00 8.54 199 VAL A CA 1
ATOM 1224 C C . VAL A 1 176 ? -7.089 8.392 42.349 1.00 8.88 199 VAL A C 1
ATOM 1225 O O . VAL A 1 176 ? -7.984 9.136 42.728 1.00 8.62 199 VAL A O 1
ATOM 1229 N N . TRP A 1 177 ? -5.939 8.749 41.752 1.00 9.70 200 TRP A N 1
ATOM 1230 C CA . TRP A 1 177 ? -5.604 10.112 41.386 1.00 9.88 200 TRP A CA 1
ATOM 1231 C C . TRP A 1 177 ? -5.773 10.249 39.878 1.00 10.10 200 TRP A C 1
ATOM 1232 O O . TRP A 1 177 ? -5.364 9.366 39.118 1.00 10.64 200 TRP A O 1
ATOM 1243 N N . ASP A 1 178 ? -6.411 11.349 39.448 1.00 9.14 201 ASP A N 1
ATOM 1244 C CA . ASP A 1 178 ? -6.526 11.613 38.026 1.00 8.62 201 ASP A CA 1
ATOM 1245 C C . ASP A 1 178 ? -6.366 13.110 37.796 1.00 8.82 201 ASP A C 1
ATOM 1246 O O . ASP A 1 178 ? -7.199 13.860 38.260 1.00 9.40 201 ASP A O 1
ATOM 1251 N N . PRO A 1 179 ? -5.303 13.567 37.113 1.00 9.69 202 PRO A N 1
ATOM 1252 C CA . PRO A 1 179 ? -5.081 14.980 36.836 1.00 9.93 202 PRO A CA 1
ATOM 1253 C C . PRO A 1 179 ? -5.820 15.479 35.596 1.00 9.81 202 PRO A C 1
ATOM 1254 O O . PRO A 1 179 ? -5.695 16.646 35.247 1.00 9.28 202 PRO A O 1
ATOM 1258 N N . THR A 1 180 ? -6.495 14.562 34.882 1.00 9.06 203 THR A N 1
ATOM 1259 C CA . THR A 1 180 ? -7.080 14.838 33.574 1.00 9.19 203 THR A CA 1
ATOM 1260 C C . THR A 1 180 ? -6.055 15.619 32.740 1.00 9.59 203 THR A C 1
ATOM 1261 O O . THR A 1 180 ? -4.897 15.188 32.632 1.00 9.54 203 THR A O 1
ATOM 1265 N N . GLU A 1 181 ? -6.487 16.666 32.018 1.00 9.49 204 GLU A N 1
ATOM 1266 C CA . GLU A 1 181 ? -5.602 17.274 31.032 1.00 9.59 204 GLU A CA 1
ATOM 1267 C C . GLU A 1 181 ? -4.437 18.043 31.677 1.00 9.12 204 GLU A C 1
ATOM 1268 O O . GLU A 1 181 ? -3.528 18.475 30.958 1.00 9.11 204 GLU A O 1
ATOM 1274 N N . THR A 1 182 ? -4.425 18.241 33.010 1.00 9.65 205 THR A N 1
ATOM 1275 C CA . THR A 1 182 ? -3.261 18.872 33.639 1.00 10.16 205 THR A CA 1
ATOM 1276 C C . THR A 1 182 ? -2.069 17.924 33.657 1.00 10.83 205 THR A C 1
ATOM 1277 O O . THR A 1 182 ? -0.938 18.376 33.790 1.00 10.64 205 THR A O 1
ATOM 1281 N N . GLY A 1 183 ? -2.331 16.605 33.525 1.00 11.35 206 GLY A N 1
ATOM 1282 C CA . GLY A 1 183 ? -1.277 15.611 33.385 1.00 11.13 206 GLY A CA 1
ATOM 1283 C C . GLY A 1 183 ? -0.800 15.467 31.941 1.00 11.49 206 GLY A C 1
ATOM 1284 O O . GLY A 1 183 ? -1.355 16.078 31.018 1.00 12.75 206 GLY A O 1
ATOM 1285 N N . THR A 1 184 ? 0.257 14.651 31.762 1.00 11.50 207 THR A N 1
ATOM 1286 C CA . THR A 1 184 ? 0.881 14.426 30.462 1.00 10.83 207 THR A CA 1
ATOM 1287 C C . THR A 1 184 ? 0.410 13.083 29.888 1.00 10.45 207 THR A C 1
ATOM 1288 O O . THR A 1 184 ? 1.023 12.555 28.947 1.00 11.18 207 THR A O 1
ATOM 1292 N N . GLN A 1 185 ? -0.626 12.505 30.486 1.00 9.99 208 GLN A N 1
ATOM 1293 C CA . GLN A 1 185 ? -1.061 11.150 30.154 1.00 9.20 208 GLN A CA 1
ATOM 1294 C C . GLN A 1 185 ? -2.216 11.113 29.142 1.00 9.20 208 GLN A C 1
ATOM 1295 O O . GLN A 1 185 ? -2.880 12.112 28.870 1.00 8.99 208 GLN A O 1
ATOM 1301 N N . ALA A 1 186 ? -2.445 9.920 28.568 1.00 8.62 209 ALA A N 1
ATOM 1302 C CA . ALA A 1 186 ? -3.588 9.689 27.686 1.00 9.24 209 ALA A CA 1
ATOM 1303 C C . ALA A 1 186 ? -4.902 10.088 28.364 1.00 8.58 209 ALA A C 1
ATOM 1304 O O . ALA A 1 186 ? -5.220 9.560 29.429 1.00 8.35 209 ALA A O 1
ATOM 1306 N N . VAL A 1 187 ? -5.657 11.030 27.747 1.00 8.79 210 VAL A N 1
ATOM 1307 C CA . VAL A 1 187 ? -6.883 11.596 28.304 1.00 9.64 210 VAL A CA 1
ATOM 1308 C C . VAL A 1 187 ? -8.057 11.598 27.332 1.00 9.14 210 VAL A C 1
ATOM 1309 O O . VAL A 1 187 ? -9.206 11.704 27.744 1.00 8.42 210 VAL A O 1
ATOM 1313 N N . GLY A 1 188 ? -7.766 11.608 26.034 1.00 8.90 211 GLY A N 1
ATOM 1314 C CA . GLY A 1 188 ? -8.825 11.655 25.039 1.00 8.80 211 GLY A CA 1
ATOM 1315 C C . GLY A 1 188 ? -9.644 12.934 25.187 1.00 8.70 211 GLY A C 1
ATOM 1316 O O . GLY A 1 188 ? -9.064 14.022 25.225 1.00 9.44 211 GLY A O 1
ATOM 1317 N N . LYS A 1 189 ? -10.970 12.780 25.249 1.00 8.28 212 LYS A N 1
ATOM 1318 C CA . LYS A 1 189 ? -11.920 13.898 25.283 1.00 8.06 212 LYS A CA 1
ATOM 1319 C C . LYS A 1 189 ? -12.166 14.448 26.701 1.00 8.23 212 LYS A C 1
ATOM 1320 O O . LYS A 1 189 ? -12.871 15.456 26.869 1.00 9.13 212 LYS A O 1
ATOM 1326 N N . GLN A 1 190 ? -11.569 13.848 27.722 1.00 7.69 213 GLN A N 1
ATOM 1327 C CA . GLN A 1 190 ? -11.861 14.207 29.091 1.00 7.66 213 GLN A CA 1
ATOM 1328 C C . GLN A 1 190 ? -11.244 15.558 29.429 1.00 8.15 213 GLN A C 1
ATOM 1329 O O . GLN A 1 190 ? -10.070 15.770 29.156 1.00 8.10 213 GLN A O 1
ATOM 1335 N N . ARG A 1 191 ? -12.040 16.445 30.034 1.00 9.66 214 ARG A N 1
ATOM 1336 C CA . ARG A 1 191 ? -11.513 17.702 30.565 1.00 10.23 214 ARG A CA 1
ATOM 1337 C C . ARG A 1 191 ? -12.161 18.004 31.908 1.00 9.75 214 ARG A C 1
ATOM 1338 O O . ARG A 1 191 ? -13.318 17.691 32.137 1.00 8.85 214 ARG A O 1
ATOM 1346 N N . ILE A 1 192 ? -11.428 18.702 32.776 1.00 10.01 215 ILE A N 1
ATOM 1347 C CA . ILE A 1 192 ? -11.990 19.072 34.064 1.00 11.05 215 ILE A CA 1
ATOM 1348 C C . ILE A 1 192 ? -13.096 20.091 33.796 1.00 11.72 215 ILE A C 1
ATOM 1349 O O . ILE A 1 192 ? -12.822 21.207 33.325 1.00 11.46 215 ILE A O 1
ATOM 1354 N N . ARG A 1 193 ? -14.321 19.688 34.141 1.00 11.07 216 ARG A N 1
ATOM 1355 C CA . ARG A 1 193 ? -15.520 20.440 33.838 1.00 12.33 216 ARG A CA 1
ATOM 1356 C C . ARG A 1 193 ? -16.482 20.376 35.006 1.00 12.01 216 ARG A C 1
ATOM 1357 O O . ARG A 1 193 ? -16.635 19.326 35.647 1.00 10.49 216 ARG A O 1
ATOM 1365 N N . ASP A 1 194 ? -17.131 21.524 35.273 1.00 12.28 217 ASP A N 1
ATOM 1366 C CA . ASP A 1 194 ? -18.292 21.482 36.135 1.00 13.71 217 ASP A CA 1
ATOM 1367 C C . ASP A 1 194 ? -19.294 20.500 35.548 1.00 14.16 217 ASP A C 1
ATOM 1368 O O . ASP A 1 194 ? -19.466 20.404 34.339 1.00 13.65 217 ASP A O 1
ATOM 1373 N N . VAL A 1 195 ? -19.929 19.730 36.423 1.00 12.70 218 VAL A N 1
ATOM 1374 C CA . VAL A 1 195 ? -20.685 18.583 35.960 1.00 12.83 218 VAL A CA 1
ATOM 1375 C C . VAL A 1 195 ? -22.068 18.968 35.427 1.00 12.62 218 VAL A C 1
ATOM 1376 O O . VAL A 1 195 ? -22.601 18.223 34.619 1.00 12.73 218 VAL A O 1
ATOM 1380 N N . ALA A 1 196 ? -22.683 20.058 35.903 1.00 11.44 219 ALA A N 1
ATOM 1381 C CA . ALA A 1 196 ? -24.035 20.376 35.449 1.00 12.67 219 ALA A CA 1
ATOM 1382 C C . ALA A 1 196 ? -23.952 20.805 33.985 1.00 12.25 219 ALA A C 1
ATOM 1383 O O . ALA A 1 196 ? -22.991 21.474 33.621 1.00 11.34 219 ALA A O 1
ATOM 1385 N N . PRO A 1 197 ? -24.896 20.404 33.105 1.00 11.65 220 PRO A N 1
ATOM 1386 C CA . PRO A 1 197 ? -24.864 20.864 31.715 1.00 12.18 220 PRO A CA 1
ATOM 1387 C C . PRO A 1 197 ? -24.690 22.377 31.629 1.00 13.08 220 PRO A C 1
ATOM 1388 O O . PRO A 1 197 ? -25.257 23.129 32.411 1.00 12.60 220 PRO A O 1
ATOM 1392 N N . HIS A 1 198 ? -23.858 22.786 30.677 1.00 13.23 221 HIS A N 1
ATOM 1393 C CA . HIS A 1 198 ? -23.628 24.180 30.385 1.00 14.55 221 HIS A CA 1
ATOM 1394 C C . HIS A 1 198 ? -23.240 24.266 28.917 1.00 14.80 221 HIS A C 1
ATOM 1395 O O . HIS A 1 198 ? -22.663 23.314 28.400 1.00 17.40 221 HIS A O 1
ATOM 1402 N N . PRO A 1 199 ? -23.320 25.448 28.279 1.00 15.20 222 PRO A N 1
ATOM 1403 C CA . PRO A 1 199 ? -22.771 25.602 26.933 1.00 14.78 222 PRO A CA 1
ATOM 1404 C C . PRO A 1 199 ? -21.290 25.943 26.927 1.00 13.53 222 PRO A C 1
ATOM 1405 O O . PRO A 1 199 ? -20.740 26.328 27.961 1.00 14.32 222 PRO A O 1
ATOM 1409 N N . GLY A 1 200 ? -20.686 25.809 25.738 1.00 15.14 223 GLY A N 1
ATOM 1410 C CA . GLY A 1 200 ? -19.420 26.422 25.382 1.00 15.49 223 GLY A CA 1
ATOM 1411 C C . GLY A 1 200 ? -18.211 25.521 25.619 1.00 14.44 223 GLY A C 1
ATOM 1412 O O . GLY A 1 200 ? -17.083 26.012 25.670 1.00 18.18 223 GLY A O 1
ATOM 1413 N N . GLY A 1 201 ? -18.450 24.229 25.810 1.00 11.42 224 GLY A N 1
ATOM 1414 C CA . GLY A 1 201 ? -17.373 23.255 25.979 1.00 11.11 224 GLY A CA 1
ATOM 1415 C C . GLY A 1 201 ? -16.819 22.662 24.682 1.00 11.32 224 GLY A C 1
ATOM 1416 O O . GLY A 1 201 ? -15.777 21.981 24.691 1.00 9.53 224 GLY A O 1
ATOM 1417 N N . GLY A 1 202 ? -17.465 22.939 23.542 1.00 10.46 225 GLY A N 1
ATOM 1418 C CA . GLY A 1 202 ? -16.947 22.442 22.272 1.00 10.50 225 GLY A CA 1
ATOM 1419 C C . GLY A 1 202 ? -16.885 20.907 22.225 1.00 10.03 225 GLY A C 1
ATOM 1420 O O . GLY A 1 202 ? -17.781 20.211 22.717 1.00 9.45 225 GLY A O 1
ATOM 1421 N N . ILE A 1 203 ? -15.837 20.393 21.571 1.00 9.75 226 ILE A N 1
ATOM 1422 C CA . ILE A 1 203 ? -15.722 18.958 21.333 1.00 10.05 226 ILE A CA 1
ATOM 1423 C C . ILE A 1 203 ? -15.021 18.240 22.488 1.00 10.10 226 ILE A C 1
ATOM 1424 O O . ILE A 1 203 ? -14.612 17.100 22.295 1.00 11.26 226 ILE A O 1
ATOM 1429 N N . LEU A 1 204 ? -14.842 18.884 23.643 1.00 9.33 227 LEU A N 1
ATOM 1430 C CA . LEU A 1 204 ? -14.278 18.230 24.829 1.00 9.44 227 LEU A CA 1
ATOM 1431 C C . LEU A 1 204 ? -15.345 18.141 25.900 1.00 9.57 227 LEU A C 1
ATOM 1432 O O . LEU A 1 204 ? -16.211 19.000 25.952 1.00 8.90 227 LEU A O 1
ATOM 1437 N N . TYR A 1 205 ? -15.311 17.092 26.734 1.00 9.65 228 TYR A N 1
ATOM 1438 C CA . TYR A 1 205 ? -16.446 16.755 27.564 1.00 9.00 228 TYR A CA 1
ATOM 1439 C C . TYR A 1 205 ? -16.024 16.522 29.015 1.00 8.75 228 TYR A C 1
ATOM 1440 O O . TYR A 1 205 ? -14.839 16.649 29.356 1.00 9.97 228 TYR A O 1
ATOM 1449 N N . THR A 1 206 ? -17.051 16.203 29.817 1.00 8.39 229 THR A N 1
ATOM 1450 C CA . THR A 1 206 ? -16.934 15.860 31.225 1.00 8.30 229 THR A CA 1
ATOM 1451 C C . THR A 1 206 ? -15.816 14.835 31.413 1.00 9.07 229 THR A C 1
ATOM 1452 O O . THR A 1 206 ? -15.720 13.890 30.661 1.00 9.60 229 THR A O 1
ATOM 1456 N N . ALA A 1 207 ? -14.970 15.073 32.409 1.00 8.90 230 ALA A N 1
ATOM 1457 C CA . ALA A 1 207 ? -13.906 14.151 32.765 1.00 8.79 230 ALA A CA 1
ATOM 1458 C C . ALA A 1 207 ? -14.465 12.892 33.416 1.00 8.55 230 ALA A C 1
ATOM 1459 O O . ALA A 1 207 ? -15.583 12.849 33.915 1.00 8.65 230 ALA A O 1
ATOM 1461 N N . ALA A 1 208 ? -13.616 11.856 33.433 1.00 8.20 231 ALA A N 1
ATOM 1462 C CA . ALA A 1 208 ? -13.944 10.569 34.026 1.00 8.00 231 ALA A CA 1
ATOM 1463 C C . ALA A 1 208 ? -12.829 10.198 34.992 1.00 7.44 231 ALA A C 1
ATOM 1464 O O . ALA A 1 208 ? -11.732 9.827 34.552 1.00 7.77 231 ALA A O 1
ATOM 1466 N N . SER A 1 209 ? -13.123 10.270 36.303 1.00 7.84 232 SER A N 1
ATOM 1467 C CA . SER A 1 209 ? -12.117 9.984 37.318 1.00 8.02 232 SER A CA 1
ATOM 1468 C C . SER A 1 209 ? -12.576 8.856 38.208 1.00 8.11 232 SER A C 1
ATOM 1469 O O . SER A 1 209 ? -13.700 8.899 38.729 1.00 8.40 232 SER A O 1
ATOM 1472 N N . GLY A 1 210 ? -11.676 7.861 38.370 1.00 8.40 233 GLY A N 1
ATOM 1473 C CA . GLY A 1 210 ? -11.857 6.754 39.283 1.00 8.12 233 GLY A CA 1
ATOM 1474 C C . GLY A 1 210 ? -12.103 5.445 38.547 1.00 8.15 233 GLY A C 1
ATOM 1475 O O . GLY A 1 210 ? -11.746 5.264 37.382 1.00 6.84 233 GLY A O 1
ATOM 1476 N N . ILE A 1 211 ? -12.757 4.537 39.273 1.00 7.99 234 ILE A N 1
ATOM 1477 C CA . ILE A 1 211 ? -12.958 3.182 38.836 1.00 8.32 234 ILE A CA 1
ATOM 1478 C C . ILE A 1 211 ? -14.163 3.206 37.905 1.00 8.39 234 ILE A C 1
ATOM 1479 O O . ILE A 1 211 ? -15.262 3.523 38.330 1.00 9.11 234 ILE A O 1
ATOM 1484 N N . TRP A 1 212 ? -13.954 2.826 36.641 1.00 8.02 235 TRP A N 1
ATOM 1485 C CA . TRP A 1 212 ? -15.026 2.963 35.672 1.00 7.70 235 TRP A CA 1
ATOM 1486 C C . TRP A 1 212 ? -15.343 1.647 34.960 1.00 7.77 235 TRP A C 1
ATOM 1487 O O . TRP A 1 212 ? -16.171 1.667 34.082 1.00 7.76 235 TRP A O 1
ATOM 1498 N N . GLN A 1 213 ? -14.696 0.538 35.337 1.00 8.19 236 GLN A N 1
ATOM 1499 C CA . GLN A 1 213 ? -15.031 -0.781 34.810 1.00 8.29 236 GLN A CA 1
ATOM 1500 C C . GLN A 1 213 ? -15.066 -1.748 35.989 1.00 8.29 236 GLN A C 1
ATOM 1501 O O . GLN A 1 213 ? -14.550 -1.430 37.073 1.00 7.57 236 GLN A O 1
ATOM 1507 N N . THR A 1 214 ? -15.731 -2.896 35.771 1.00 7.75 237 THR A N 1
ATOM 1508 C CA . THR A 1 214 ? -15.966 -3.883 36.815 1.00 8.56 237 THR A CA 1
ATOM 1509 C C . THR A 1 214 ? -14.685 -4.206 37.590 1.00 8.40 237 THR A C 1
ATOM 1510 O O . THR A 1 214 ? -13.601 -4.396 37.024 1.00 9.50 237 THR A O 1
ATOM 1514 N N . VAL A 1 215 ? -14.835 -4.302 38.924 1.00 8.58 238 VAL A N 1
ATOM 1515 C CA . VAL A 1 215 ? -13.798 -4.837 39.791 1.00 8.55 238 VAL A CA 1
ATOM 1516 C C . VAL A 1 215 ? -14.269 -6.199 40.253 1.00 8.24 238 VAL A C 1
ATOM 1517 O O . VAL A 1 215 ? -15.444 -6.367 40.601 1.00 7.95 238 VAL A O 1
ATOM 1521 N N . TRP A 1 216 ? -13.362 -7.175 40.218 1.00 7.89 239 TRP A N 1
ATOM 1522 C CA . TRP A 1 216 ? -13.819 -8.525 40.507 1.00 7.98 239 TRP A CA 1
ATOM 1523 C C . TRP A 1 216 ? -12.676 -9.401 40.995 1.00 8.56 239 TRP A C 1
ATOM 1524 O O . TRP A 1 216 ? -11.496 -9.065 40.851 1.00 8.66 239 TRP A O 1
ATOM 1535 N N . LEU A 1 217 ? -13.095 -10.554 41.530 1.00 8.72 240 LEU A N 1
ATOM 1536 C CA . LEU A 1 217 ? -12.177 -11.548 42.023 1.00 8.56 240 LEU A CA 1
ATOM 1537 C C . LEU A 1 217 ? -12.335 -12.838 41.232 1.00 7.89 240 LEU A C 1
ATOM 1538 O O . LEU A 1 217 ? -13.427 -13.191 40.776 1.00 7.81 240 LEU A O 1
ATOM 1543 N N . GLU A 1 218 ? -11.249 -13.586 41.153 1.00 8.44 241 GLU A N 1
ATOM 1544 C CA . GLU A 1 218 ? -11.383 -14.953 40.684 1.00 8.61 241 GLU A CA 1
ATOM 1545 C C . GLU A 1 218 ? -10.335 -15.849 41.303 1.00 8.87 241 GLU A C 1
ATOM 1546 O O . GLU A 1 218 ? -9.201 -15.438 41.536 1.00 8.99 241 GLU A O 1
ATOM 1552 N N . PRO A 1 219 ? -10.683 -17.138 41.530 1.00 8.97 242 PRO A N 1
ATOM 1553 C CA . PRO A 1 219 ? -9.675 -18.137 41.914 1.00 9.13 242 PRO A CA 1
ATOM 1554 C C . PRO A 1 219 ? -8.982 -18.773 40.721 1.00 9.30 242 PRO A C 1
ATOM 1555 O O . PRO A 1 219 ? -9.619 -19.012 39.699 1.00 10.23 242 PRO A O 1
ATOM 1559 N N . THR A 1 220 ? -7.705 -19.110 40.887 1.00 10.31 243 THR A N 1
ATOM 1560 C CA . THR A 1 220 ? -6.890 -19.710 39.837 1.00 10.94 243 THR A CA 1
ATOM 1561 C C . THR A 1 220 ? -5.939 -20.690 40.499 1.00 11.78 243 THR A C 1
ATOM 1562 O O . THR A 1 220 ? -5.521 -20.483 41.638 1.00 12.29 243 THR A O 1
ATOM 1566 N N . ALA A 1 221 ? -5.552 -21.717 39.754 1.00 11.70 244 ALA A N 1
ATOM 1567 C CA . ALA A 1 221 ? -4.388 -22.501 40.133 1.00 12.29 244 ALA A CA 1
ATOM 1568 C C . ALA A 1 221 ? -3.193 -21.564 40.238 1.00 11.99 244 ALA A C 1
ATOM 1569 O O . ALA A 1 221 ? -3.147 -20.516 39.602 1.00 11.92 244 ALA A O 1
ATOM 1571 N N . ALA A 1 222 ? -2.148 -21.978 40.947 1.00 13.06 245 ALA A N 1
ATOM 1572 C CA . ALA A 1 222 ? -0.949 -21.149 40.972 1.00 13.42 245 ALA A CA 1
ATOM 1573 C C . ALA A 1 222 ? -0.394 -20.950 39.556 1.00 14.27 245 ALA A C 1
ATOM 1574 O O . ALA A 1 222 ? -0.060 -19.820 39.132 1.00 16.32 245 ALA A O 1
ATOM 1576 N N . ALA A 1 223 ? -0.319 -22.041 38.800 1.00 12.83 246 ALA A N 1
ATOM 1577 C CA . ALA A 1 223 ? 0.094 -21.974 37.409 1.00 13.54 246 ALA A CA 1
ATOM 1578 C C . ALA A 1 223 ? -1.162 -21.820 36.568 1.00 12.30 246 ALA A C 1
ATOM 1579 O O . ALA A 1 223 ? -1.998 -22.699 36.548 1.00 13.15 246 ALA A O 1
ATOM 1581 N N . HIS A 1 224 ? -1.348 -20.671 35.904 1.00 10.42 247 HIS A N 1
ATOM 1582 C CA . HIS A 1 224 ? -2.630 -20.418 35.259 1.00 9.70 247 HIS A CA 1
ATOM 1583 C C . HIS A 1 224 ? -2.441 -19.531 34.034 1.00 9.16 247 HIS A C 1
ATOM 1584 O O . HIS A 1 224 ? -1.459 -18.802 33.927 1.00 10.09 247 HIS A O 1
ATOM 1591 N N . VAL A 1 225 ? -3.412 -19.583 33.144 1.00 9.16 248 VAL A N 1
ATOM 1592 C CA . VAL A 1 225 ? -3.417 -18.796 31.922 1.00 9.59 248 VAL A CA 1
ATOM 1593 C C . VAL A 1 225 ? -3.815 -17.351 32.223 1.00 10.08 248 VAL A C 1
ATOM 1594 O O . VAL A 1 225 ? -4.786 -17.116 32.950 1.00 10.10 248 VAL A O 1
ATOM 1598 N N . THR A 1 226 ? -3.063 -16.400 31.666 1.00 9.87 249 THR A N 1
ATOM 1599 C CA . THR A 1 226 ? -3.409 -14.993 31.825 1.00 11.05 249 THR A CA 1
ATOM 1600 C C . THR A 1 226 ? -3.780 -14.352 30.497 1.00 10.76 249 THR A C 1
ATOM 1601 O O . THR A 1 226 ? -4.378 -13.276 30.496 1.00 11.26 249 THR A O 1
ATOM 1605 N N . ARG A 1 227 ? -3.451 -14.982 29.394 1.00 10.85 250 ARG A N 1
ATOM 1606 C CA . ARG A 1 227 ? -3.662 -14.326 28.113 1.00 10.04 250 ARG A CA 1
ATOM 1607 C C . ARG A 1 227 ? -3.630 -15.353 26.998 1.00 10.73 250 ARG A C 1
ATOM 1608 O O . ARG A 1 227 ? -2.843 -16.289 27.067 1.00 10.25 250 ARG A O 1
ATOM 1616 N N . LEU A 1 228 ? -4.520 -15.160 26.020 1.00 11.00 251 LEU A N 1
ATOM 1617 C CA . LEU A 1 228 ? -4.535 -15.971 24.821 1.00 12.42 251 LEU A CA 1
ATOM 1618 C C . LEU A 1 228 ? -4.383 -15.052 23.630 1.00 12.68 251 LEU A C 1
ATOM 1619 O O . LEU A 1 228 ? -5.131 -14.068 23.533 1.00 15.35 251 LEU A O 1
ATOM 1624 N N . ASP A 1 229 ? -3.492 -15.439 22.698 1.00 11.06 252 ASP A N 1
ATOM 1625 C CA . ASP A 1 229 ? -3.351 -14.717 21.457 1.00 10.15 252 ASP A CA 1
ATOM 1626 C C . ASP A 1 229 ? -3.778 -15.666 20.337 1.00 10.35 252 ASP A C 1
ATOM 1627 O O . ASP A 1 229 ? -3.041 -16.591 19.963 1.00 10.96 252 ASP A O 1
ATOM 1632 N N . LEU A 1 230 ? -4.988 -15.438 19.844 1.00 9.32 253 LEU A N 1
ATOM 1633 C CA . LEU A 1 230 ? -5.594 -16.325 18.866 1.00 9.29 253 LEU A CA 1
ATOM 1634 C C . LEU A 1 230 ? -5.598 -15.566 17.557 1.00 9.24 253 LEU A C 1
ATOM 1635 O O . LEU A 1 230 ? -6.336 -14.588 17.444 1.00 9.46 253 LEU A O 1
ATOM 1640 N N . VAL A 1 231 ? -4.786 -16.027 16.603 1.00 8.69 254 VAL A N 1
ATOM 1641 C CA . VAL A 1 231 ? -4.607 -15.325 15.341 1.00 9.65 254 VAL A CA 1
ATOM 1642 C C . VAL A 1 231 ? -5.099 -16.184 14.193 1.00 8.97 254 VAL A C 1
ATOM 1643 O O . VAL A 1 231 ? -4.431 -17.186 13.868 1.00 9.39 254 VAL A O 1
ATOM 1647 N N . PRO A 1 232 ? -6.295 -15.907 13.609 1.00 9.41 255 PRO A N 1
ATOM 1648 C CA . PRO A 1 232 ? -6.809 -16.723 12.493 1.00 9.52 255 PRO A CA 1
ATOM 1649 C C . PRO A 1 232 ? -5.881 -16.738 11.290 1.00 10.49 255 PRO A C 1
ATOM 1650 O O . PRO A 1 232 ? -5.260 -15.711 10.948 1.00 9.25 255 PRO A O 1
ATOM 1654 N N . ASP A 1 233 ? -5.739 -17.938 10.724 1.00 11.12 256 ASP A N 1
ATOM 1655 C CA . ASP A 1 233 ? -5.024 -18.137 9.471 1.00 11.78 256 ASP A CA 1
ATOM 1656 C C . ASP A 1 233 ? -5.921 -19.008 8.609 1.00 11.88 256 ASP A C 1
ATOM 1657 O O . ASP A 1 233 ? -5.537 -20.124 8.243 1.00 12.90 256 ASP A O 1
ATOM 1662 N N . PRO A 1 234 ? -7.131 -18.534 8.248 1.00 11.95 257 PRO A N 1
ATOM 1663 C CA . PRO A 1 234 ? -8.059 -19.334 7.444 1.00 12.71 257 PRO A CA 1
ATOM 1664 C C . PRO A 1 234 ? -7.538 -19.808 6.084 1.00 13.47 257 PRO A C 1
ATOM 1665 O O . PRO A 1 234 ? -7.968 -20.857 5.618 1.00 14.34 257 PRO A O 1
ATOM 1669 N N . ALA A 1 235 ? -6.643 -19.034 5.454 1.00 14.92 258 ALA A N 1
ATOM 1670 C CA . ALA A 1 235 ? -6.073 -19.419 4.163 1.00 16.08 258 ALA A CA 1
ATOM 1671 C C . ALA A 1 235 ? -5.282 -20.714 4.315 1.00 17.20 258 ALA A C 1
ATOM 1672 O O . ALA A 1 235 ? -5.052 -21.425 3.342 1.00 19.41 258 ALA A O 1
ATOM 1674 N N . ASN A 1 236 ? -4.845 -21.006 5.540 1.00 16.79 259 ASN A N 1
ATOM 1675 C CA . ASN A 1 236 ? -4.121 -22.219 5.846 1.00 15.01 259 ASN A CA 1
ATOM 1676 C C . ASN A 1 236 ? -4.959 -23.140 6.732 1.00 13.44 259 ASN A C 1
ATOM 1677 O O . ASN A 1 236 ? -4.432 -24.094 7.303 1.00 13.73 259 ASN A O 1
ATOM 1682 N N . SER A 1 237 ? -6.266 -22.893 6.798 1.00 13.51 260 SER A N 1
ATOM 1683 C CA . SER A 1 237 ? -7.218 -23.728 7.524 1.00 12.48 260 SER A CA 1
ATOM 1684 C C . SER A 1 237 ? -6.752 -24.009 8.951 1.00 11.67 260 SER A C 1
ATOM 1685 O O . SER A 1 237 ? -6.764 -25.140 9.400 1.00 10.97 260 SER A O 1
ATOM 1688 N N . ARG A 1 238 ? -6.267 -22.988 9.637 1.00 10.83 261 ARG A N 1
ATOM 1689 C CA . ARG A 1 238 ? -5.730 -23.194 10.967 1.00 11.48 261 ARG A CA 1
ATOM 1690 C C . ARG A 1 238 ? -5.839 -21.915 11.800 1.00 11.11 261 ARG A C 1
ATOM 1691 O O . ARG A 1 238 ? -6.051 -20.835 11.264 1.00 11.23 261 ARG A O 1
ATOM 1699 N N . LEU A 1 239 ? -5.752 -22.095 13.120 1.00 11.43 262 LEU A N 1
ATOM 1700 C CA . LEU A 1 239 ? -5.725 -21.005 14.088 1.00 11.24 262 LEU A CA 1
ATOM 1701 C C . LEU A 1 239 ? -4.332 -21.021 14.703 1.00 10.95 262 LEU A C 1
ATOM 1702 O O . LEU A 1 239 ? -3.893 -22.056 15.197 1.00 10.20 262 LEU A O 1
ATOM 1707 N N . LYS A 1 240 ? -3.679 -19.852 14.695 1.00 11.15 263 LYS A N 1
ATOM 1708 C CA . LYS A 1 240 ? -2.394 -19.669 15.337 1.00 12.69 263 LYS A CA 1
ATOM 1709 C C . LYS A 1 240 ? -2.651 -19.258 16.778 1.00 12.32 263 LYS A C 1
ATOM 1710 O O . LYS A 1 240 ? -3.362 -18.276 17.041 1.00 13.74 263 LYS A O 1
ATOM 1716 N N . VAL A 1 241 ? -2.074 -20.021 17.706 1.00 11.05 264 VAL A N 1
ATOM 1717 C CA . VAL A 1 241 ? -2.372 -19.797 19.111 1.00 10.91 264 VAL A CA 1
ATOM 1718 C C . VAL A 1 241 ? -1.082 -19.621 19.905 1.00 10.18 264 VAL A C 1
ATOM 1719 O O . VAL A 1 241 ? -0.134 -20.415 19.751 1.00 10.10 264 VAL A O 1
ATOM 1723 N N . THR A 1 242 ? -1.093 -18.615 20.782 1.00 9.44 265 THR A N 1
ATOM 1724 C CA . THR A 1 242 ? -0.078 -18.509 21.821 1.00 8.83 265 THR A CA 1
ATOM 1725 C C . THR A 1 242 ? -0.802 -18.466 23.159 1.00 9.13 265 THR A C 1
ATOM 1726 O O . THR A 1 242 ? -1.496 -17.490 23.460 1.00 8.56 265 THR A O 1
ATOM 1730 N N . VAL A 1 243 ? -0.552 -19.485 23.991 1.00 9.63 266 VAL A N 1
ATOM 1731 C CA . VAL A 1 243 ? -1.061 -19.546 25.349 1.00 9.02 266 VAL A CA 1
ATOM 1732 C C . VAL A 1 243 ? -0.031 -18.902 26.246 1.00 9.09 266 VAL A C 1
ATOM 1733 O O . VAL A 1 243 ? 1.130 -19.246 26.147 1.00 10.20 266 VAL A O 1
ATOM 1737 N N . ARG A 1 244 ? -0.449 -17.970 27.109 1.00 8.67 267 ARG A N 1
ATOM 1738 C CA . ARG A 1 244 ? 0.470 -17.254 27.979 1.00 8.59 267 ARG A CA 1
ATOM 1739 C C . ARG A 1 244 ? -0.064 -17.243 29.404 1.00 9.31 267 ARG A C 1
ATOM 1740 O O . ARG A 1 244 ? -1.272 -17.246 29.630 1.00 8.54 267 ARG A O 1
ATOM 1748 N N . GLY A 1 245 ? 0.842 -17.212 30.371 1.00 9.37 268 GLY A N 1
ATOM 1749 C CA . GLY A 1 245 ? 0.363 -17.003 31.726 1.00 10.84 268 GLY A CA 1
ATOM 1750 C C . GLY A 1 245 ? 1.450 -16.920 32.787 1.00 11.01 268 GLY A C 1
ATOM 1751 O O . GLY A 1 245 ? 2.563 -16.434 32.536 1.00 11.58 268 GLY A O 1
ATOM 1752 N N . ALA A 1 246 ? 1.069 -17.387 33.985 1.00 10.71 269 ALA A N 1
ATOM 1753 C CA . ALA A 1 246 ? 1.864 -17.250 35.190 1.00 11.14 269 ALA A CA 1
ATOM 1754 C C . ALA A 1 246 ? 2.316 -18.640 35.615 1.00 12.82 269 ALA A C 1
ATOM 1755 O O . ALA A 1 246 ? 1.486 -19.499 35.934 1.00 14.20 269 ALA A O 1
ATOM 1757 N N . GLY A 1 247 ? 3.630 -18.886 35.590 1.00 12.95 270 GLY A N 1
ATOM 1758 C CA . GLY A 1 247 ? 4.139 -20.154 36.080 1.00 14.13 270 GLY A CA 1
ATOM 1759 C C . GLY A 1 247 ? 3.962 -21.310 35.102 1.00 14.57 270 GLY A C 1
ATOM 1760 O O . GLY A 1 247 ? 4.216 -22.439 35.481 1.00 17.28 270 GLY A O 1
ATOM 1761 N N . ILE A 1 248 ? 3.493 -21.068 33.866 1.00 13.74 271 ILE A N 1
ATOM 1762 C CA . ILE A 1 248 ? 3.146 -22.180 32.991 1.00 14.66 271 ILE A CA 1
ATOM 1763 C C . ILE A 1 248 ? 4.161 -22.325 31.856 1.00 13.17 271 ILE A C 1
ATOM 1764 O O . ILE A 1 248 ? 3.965 -23.098 30.915 1.00 12.83 271 ILE A O 1
ATOM 1769 N N . SER A 1 249 ? 5.263 -21.573 31.908 1.00 14.53 272 SER A N 1
ATOM 1770 C CA . SER A 1 249 ? 6.129 -21.489 30.744 1.00 17.51 272 SER A CA 1
ATOM 1771 C C . SER A 1 249 ? 6.845 -22.818 30.520 1.00 19.14 272 SER A C 1
ATOM 1772 O O . SER A 1 249 ? 7.319 -23.078 29.412 1.00 23.57 272 SER A O 1
ATOM 1775 N N . GLY A 1 250 ? 6.880 -23.686 31.527 1.00 19.92 273 GLY A N 1
ATOM 1776 C CA . GLY A 1 250 ? 7.482 -24.991 31.274 1.00 24.17 273 GLY A CA 1
ATOM 1777 C C . GLY A 1 250 ? 6.503 -26.057 30.776 1.00 24.76 273 GLY A C 1
ATOM 1778 O O . GLY A 1 250 ? 6.892 -27.209 30.586 1.00 24.00 273 GLY A O 1
ATOM 1779 N N . HIS A 1 251 ? 5.235 -25.687 30.591 1.00 22.41 274 HIS A N 1
ATOM 1780 C CA . HIS A 1 251 ? 4.184 -26.660 30.349 1.00 20.19 274 HIS A CA 1
ATOM 1781 C C . HIS A 1 251 ? 3.860 -26.720 28.859 1.00 18.36 274 HIS A C 1
ATOM 1782 O O . HIS A 1 251 ? 4.191 -25.850 28.065 1.00 15.99 274 HIS A O 1
ATOM 1789 N N . GLN A 1 252 ? 3.156 -27.771 28.472 1.00 17.25 275 GLN A N 1
ATOM 1790 C CA . GLN A 1 252 ? 2.465 -27.813 27.210 1.00 17.31 275 GLN A CA 1
ATOM 1791 C C . GLN A 1 252 ? 1.062 -27.264 27.443 1.00 16.52 275 GLN A C 1
ATOM 1792 O O . GLN A 1 252 ? 0.595 -27.172 28.579 1.00 15.42 275 GLN A O 1
ATOM 1798 N N . ALA A 1 253 ? 0.366 -27.007 26.339 1.00 13.97 276 ALA A N 1
ATOM 1799 C CA . ALA A 1 253 ? -1.028 -26.616 26.400 1.00 14.61 276 ALA A CA 1
ATOM 1800 C C . ALA A 1 253 ? -1.805 -27.315 25.299 1.00 13.85 276 ALA A C 1
ATOM 1801 O O . ALA A 1 253 ? -1.357 -27.314 24.149 1.00 15.66 276 ALA A O 1
ATOM 1803 N N . ARG A 1 254 ? -2.976 -27.830 25.665 1.00 13.65 277 ARG A N 1
ATOM 1804 C CA . ARG A 1 254 ? -3.924 -28.358 24.710 1.00 14.38 277 ARG A CA 1
ATOM 1805 C C . ARG A 1 254 ? -4.922 -27.263 24.337 1.00 13.56 277 ARG A C 1
ATOM 1806 O O . ARG A 1 254 ? -5.574 -26.703 25.209 1.00 14.07 277 ARG A O 1
ATOM 1814 N N . VAL A 1 255 ? -5.000 -26.943 23.044 1.00 11.53 278 VAL A N 1
ATOM 1815 C CA . VAL A 1 255 ? -6.000 -25.992 22.573 1.00 12.08 278 VAL A CA 1
ATOM 1816 C C . VAL A 1 255 ? -6.919 -26.695 21.592 1.00 11.97 278 VAL A C 1
ATOM 1817 O O . VAL A 1 255 ? -6.427 -27.347 20.666 1.00 12.74 278 VAL A O 1
ATOM 1821 N N . THR A 1 256 ? -8.226 -26.506 21.806 1.00 11.86 279 THR A N 1
ATOM 1822 C CA . THR A 1 256 ? -9.266 -27.177 21.036 1.00 11.54 279 THR A CA 1
ATOM 1823 C C . THR A 1 256 ? -10.227 -26.120 20.501 1.00 11.17 279 THR A C 1
ATOM 1824 O O . THR A 1 256 ? -10.674 -25.230 21.223 1.00 10.25 279 THR A O 1
ATOM 1828 N N . VAL A 1 257 ? -10.514 -26.222 19.209 1.00 10.45 280 VAL A N 1
ATOM 1829 C CA . VAL A 1 257 ? -11.511 -25.401 18.537 1.00 10.87 280 VAL A CA 1
ATOM 1830 C C . VAL A 1 257 ? -12.731 -26.279 18.288 1.00 11.47 280 VAL A C 1
ATOM 1831 O O . VAL A 1 257 ? -12.571 -27.438 17.885 1.00 11.99 280 VAL A O 1
ATOM 1835 N N . SER A 1 258 ? -13.918 -25.723 18.546 1.00 10.87 281 SER A N 1
ATOM 1836 C CA . SER A 1 258 ? -15.162 -26.453 18.445 1.00 11.23 281 SER A CA 1
ATOM 1837 C C . SER A 1 258 ? -16.294 -25.505 18.072 1.00 12.02 281 SER A C 1
ATOM 1838 O O . SER A 1 258 ? -16.167 -24.288 18.117 1.00 11.63 281 SER A O 1
ATOM 1841 N N . THR A 1 259 ? -17.428 -26.112 17.740 1.00 13.26 282 THR A N 1
ATOM 1842 C CA . THR A 1 259 ? -18.667 -25.408 17.480 1.00 12.24 282 THR A CA 1
ATOM 1843 C C . THR A 1 259 ? -19.770 -26.336 17.980 1.00 14.16 282 THR A C 1
ATOM 1844 O O . THR A 1 259 ? -19.808 -27.486 17.582 1.00 14.39 282 THR A O 1
ATOM 1848 N N . GLY A 1 260 ? -20.580 -25.838 18.908 1.00 15.44 283 GLY A N 1
ATOM 1849 C CA . GLY A 1 260 ? -21.557 -26.674 19.585 1.00 17.51 283 GLY A CA 1
ATOM 1850 C C . GLY A 1 260 ? -20.851 -27.875 20.190 1.00 16.56 283 GLY A C 1
ATOM 1851 O O . GLY A 1 260 ? -19.814 -27.699 20.816 1.00 15.81 283 GLY A O 1
ATOM 1852 N N . GLY A 1 261 ? -21.361 -29.094 19.936 1.00 16.83 284 GLY A N 1
ATOM 1853 C CA . GLY A 1 261 ? -20.734 -30.282 20.501 1.00 14.89 284 GLY A CA 1
ATOM 1854 C C . GLY A 1 261 ? -19.636 -30.877 19.603 1.00 15.56 284 GLY A C 1
ATOM 1855 O O . GLY A 1 261 ? -19.071 -31.913 19.933 1.00 15.45 284 GLY A O 1
ATOM 1856 N N . THR A 1 262 ? -19.339 -30.226 18.465 1.00 15.18 285 THR A N 1
ATOM 1857 C CA . THR A 1 262 ? -18.432 -30.724 17.446 1.00 15.71 285 THR A CA 1
ATOM 1858 C C . THR A 1 262 ? -17.028 -30.184 17.679 1.00 15.08 285 THR A C 1
ATOM 1859 O O . THR A 1 262 ? -16.799 -28.987 17.530 1.00 14.16 285 THR A O 1
ATOM 1863 N N . THR A 1 263 ? -16.073 -31.078 17.939 1.00 13.71 286 THR A N 1
ATOM 1864 C CA . THR A 1 263 ? -14.678 -30.733 17.888 1.00 14.57 286 THR A CA 1
ATOM 1865 C C . THR A 1 263 ? -14.275 -30.464 16.444 1.00 15.30 286 THR A C 1
ATOM 1866 O O . THR A 1 263 ? -14.507 -31.308 15.588 1.00 15.67 286 THR A O 1
ATOM 1870 N N . VAL A 1 264 ? -13.625 -29.323 16.189 1.00 13.17 287 VAL A N 1
ATOM 1871 C CA . VAL A 1 264 ? -13.194 -28.957 14.847 1.00 13.75 287 VAL A CA 1
ATOM 1872 C C . VAL A 1 264 ? -11.710 -29.259 14.661 1.00 13.60 287 VAL A C 1
ATOM 1873 O O . VAL A 1 264 ? -11.277 -29.670 13.581 1.00 14.00 287 VAL A O 1
ATOM 1877 N N . GLY A 1 265 ? -10.926 -28.963 15.703 1.00 13.58 288 GLY A N 1
ATOM 1878 C CA . GLY A 1 265 ? -9.533 -29.339 15.750 1.00 12.90 288 GLY A CA 1
ATOM 1879 C C . GLY A 1 265 ? -8.961 -29.144 17.148 1.00 13.26 288 GLY A C 1
ATOM 1880 O O . GLY A 1 265 ? -9.513 -28.424 17.997 1.00 12.49 288 GLY A O 1
ATOM 1881 N N . THR A 1 266 ? -7.846 -29.838 17.360 1.00 13.12 289 THR A N 1
ATOM 1882 C CA . THR A 1 266 ? -7.123 -29.783 18.614 1.00 14.05 289 THR A CA 1
ATOM 1883 C C . THR A 1 266 ? -5.636 -29.989 18.332 1.00 15.40 289 THR A C 1
ATOM 1884 O O . THR A 1 266 ? -5.247 -30.613 17.327 1.00 15.80 289 THR A O 1
ATOM 1888 N N . ALA A 1 267 ? -4.801 -29.389 19.183 1.00 14.00 290 ALA A N 1
ATOM 1889 C CA . ALA A 1 267 ? -3.367 -29.577 19.125 1.00 14.22 290 ALA A CA 1
ATOM 1890 C C . ALA A 1 267 ? -2.807 -29.309 20.510 1.00 14.17 290 ALA A C 1
ATOM 1891 O O . ALA A 1 267 ? -3.388 -28.547 21.291 1.00 13.08 290 ALA A O 1
ATOM 1893 N N . THR A 1 268 ? -1.692 -29.987 20.811 1.00 14.61 291 THR A N 1
ATOM 1894 C CA . THR A 1 268 ? -0.948 -29.712 22.019 1.00 15.19 291 THR A CA 1
ATOM 1895 C C . THR A 1 268 ? 0.361 -29.056 21.599 1.00 16.36 291 THR A C 1
ATOM 1896 O O . THR A 1 268 ? 1.051 -29.514 20.692 1.00 17.85 291 THR A O 1
ATOM 1900 N N . GLY A 1 269 ? 0.706 -27.935 22.236 1.00 14.72 292 GLY A N 1
ATOM 1901 C CA . GLY A 1 269 ? 1.933 -27.260 21.875 1.00 13.56 292 GLY A CA 1
ATOM 1902 C C . GLY A 1 269 ? 2.542 -26.584 23.088 1.00 13.73 292 GLY A C 1
ATOM 1903 O O . GLY A 1 269 ? 2.009 -26.691 24.187 1.00 15.35 292 GLY A O 1
ATOM 1904 N N . PRO A 1 270 ? 3.674 -25.886 22.915 1.00 14.84 293 PRO A N 1
ATOM 1905 C CA . PRO A 1 270 ? 4.408 -25.295 24.027 1.00 14.59 293 PRO A CA 1
ATOM 1906 C C . PRO A 1 270 ? 3.679 -24.034 24.459 1.00 15.30 293 PRO A C 1
ATOM 1907 O O . PRO A 1 270 ? 3.204 -23.293 23.609 1.00 18.05 293 PRO A O 1
ATOM 1911 N N . VAL A 1 271 ? 3.634 -23.761 25.761 1.00 14.20 294 VAL A N 1
ATOM 1912 C CA . VAL A 1 271 ? 3.172 -22.467 26.238 1.00 12.98 294 VAL A CA 1
ATOM 1913 C C . VAL A 1 271 ? 4.164 -21.381 25.838 1.00 12.71 294 VAL A C 1
ATOM 1914 O O . VAL A 1 271 ? 5.362 -21.585 25.941 1.00 12.78 294 VAL A O 1
ATOM 1918 N N . GLY A 1 272 ? 3.654 -20.216 25.439 1.00 11.69 295 GLY A N 1
ATOM 1919 C CA . GLY A 1 272 ? 4.495 -19.044 25.232 1.00 11.56 295 GLY A CA 1
ATOM 1920 C C . GLY A 1 272 ? 5.093 -18.953 23.831 1.00 11.92 295 GLY A C 1
ATOM 1921 O O . GLY A 1 272 ? 5.719 -17.955 23.507 1.00 11.52 295 GLY A O 1
ATOM 1922 N N . THR A 1 273 ? 4.879 -19.964 23.002 1.00 11.95 296 THR A N 1
ATOM 1923 C CA . THR A 1 273 ? 5.343 -19.959 21.621 1.00 12.74 296 THR A CA 1
ATOM 1924 C C . THR A 1 273 ? 4.169 -20.314 20.718 1.00 12.37 296 THR A C 1
ATOM 1925 O O . THR A 1 273 ? 3.404 -21.225 21.030 1.00 10.83 296 THR A O 1
ATOM 1929 N N . GLU A 1 274 ? 4.047 -19.613 19.595 1.00 11.61 297 GLU A N 1
ATOM 1930 C CA . GLU A 1 274 ? 2.908 -19.810 18.697 1.00 11.74 297 GLU A CA 1
ATOM 1931 C C . GLU A 1 274 ? 2.904 -21.229 18.128 1.00 11.78 297 GLU A C 1
ATOM 1932 O O . GLU A 1 274 ? 3.941 -21.738 17.706 1.00 12.49 297 GLU A O 1
ATOM 1938 N N . PHE A 1 275 ? 1.725 -21.851 18.063 1.00 10.49 298 PHE A N 1
ATOM 1939 C CA . PHE A 1 275 ? 1.587 -23.146 17.396 1.00 10.44 298 PHE A CA 1
ATOM 1940 C C . PHE A 1 275 ? 0.238 -23.146 16.721 1.00 11.65 298 PHE A C 1
ATOM 1941 O O . PHE A 1 275 ? -0.511 -22.191 16.900 1.00 12.20 298 PHE A O 1
ATOM 1949 N N . THR A 1 276 ? -0.068 -24.137 15.876 1.00 12.35 299 THR A N 1
ATOM 1950 C CA . THR A 1 276 ? -1.292 -24.012 15.116 1.00 13.62 299 THR A CA 1
ATOM 1951 C C . THR A 1 276 ? -2.242 -25.144 15.498 1.00 11.96 299 THR A C 1
ATOM 1952 O O . THR A 1 276 ? -1.821 -26.216 15.904 1.00 10.86 299 THR A O 1
ATOM 1956 N N . VAL A 1 277 ? -3.538 -24.833 15.433 1.00 11.60 300 VAL A N 1
ATOM 1957 C CA . VAL A 1 277 ? -4.606 -25.787 15.677 1.00 11.51 300 VAL A CA 1
ATOM 1958 C C . VAL A 1 277 ? -5.391 -25.873 14.384 1.00 12.39 300 VAL A C 1
ATOM 1959 O O . VAL A 1 277 ? -5.761 -24.835 13.838 1.00 12.64 300 VAL A O 1
ATOM 1963 N N . PRO A 1 278 ? -5.643 -27.067 13.805 1.00 12.32 301 PRO A N 1
ATOM 1964 C CA . PRO A 1 278 ? -6.438 -27.134 12.577 1.00 12.67 301 PRO A CA 1
ATOM 1965 C C . PRO A 1 278 ? -7.844 -26.575 12.724 1.00 13.02 301 PRO A C 1
ATOM 1966 O O . PRO A 1 278 ? -8.508 -26.785 13.729 1.00 11.17 301 PRO A O 1
ATOM 1970 N N . VAL A 1 279 ? -8.301 -25.889 11.681 1.00 12.79 302 VAL A N 1
ATOM 1971 C CA . VAL A 1 279 ? -9.681 -25.440 11.563 1.00 12.36 302 VAL A CA 1
ATOM 1972 C C . VAL A 1 279 ? -10.083 -25.784 10.132 1.00 13.40 302 VAL A C 1
ATOM 1973 O O . VAL A 1 279 ? -10.083 -24.952 9.213 1.00 13.21 302 VAL A O 1
ATOM 1977 N N . PRO A 1 280 ? -10.380 -27.066 9.867 1.00 15.09 303 PRO A N 1
ATOM 1978 C CA . PRO A 1 280 ? -10.687 -27.472 8.491 1.00 14.90 303 PRO A CA 1
ATOM 1979 C C . PRO A 1 280 ? -11.964 -26.808 7.995 1.00 14.51 303 PRO A C 1
ATOM 1980 O O . PRO A 1 280 ? -12.909 -26.636 8.767 1.00 14.38 303 PRO A O 1
ATOM 1984 N N . ASN A 1 281 ? -12.006 -26.505 6.695 1.00 15.53 304 ASN A N 1
ATOM 1985 C CA . ASN A 1 281 ? -13.213 -25.984 6.062 1.00 17.88 304 ASN A CA 1
ATOM 1986 C C . ASN A 1 281 ? -13.729 -24.795 6.866 1.00 16.33 304 ASN A C 1
ATOM 1987 O O . ASN A 1 281 ? -14.863 -24.775 7.283 1.00 14.92 304 ASN A O 1
ATOM 1992 N N . PRO A 1 282 ? -12.908 -23.777 7.168 1.00 13.84 305 PRO A N 1
ATOM 1993 C CA . PRO A 1 282 ? -13.350 -22.743 8.099 1.00 14.05 305 PRO A CA 1
ATOM 1994 C C . PRO A 1 282 ? -14.542 -21.931 7.621 1.00 14.18 305 PRO A C 1
ATOM 1995 O O . PRO A 1 282 ? -14.595 -21.470 6.476 1.00 16.33 305 PRO A O 1
ATOM 1999 N N . ARG A 1 283 ? -15.476 -21.715 8.539 1.00 12.94 306 ARG A N 1
ATOM 2000 C CA . ARG A 1 283 ? -16.520 -20.714 8.352 1.00 12.33 306 ARG A CA 1
ATOM 2001 C C . ARG A 1 283 ? -15.968 -19.359 8.796 1.00 12.06 306 ARG A C 1
ATOM 2002 O O . ARG A 1 283 ? -15.514 -19.203 9.932 1.00 11.67 306 ARG A O 1
ATOM 2010 N N . LEU A 1 284 ? -15.968 -18.418 7.858 1.00 11.87 307 LEU A N 1
ATOM 2011 C CA . LEU A 1 284 ? -15.261 -17.152 8.030 1.00 12.37 307 LEU A CA 1
ATOM 2012 C C . LEU A 1 284 ? -16.128 -16.197 8.845 1.00 11.68 307 LEU A C 1
ATOM 2013 O O . LEU A 1 284 ? -17.353 -16.185 8.737 1.00 13.34 307 LEU A O 1
ATOM 2018 N N . TRP A 1 285 ? -15.451 -15.376 9.638 1.00 10.13 308 TRP A N 1
ATOM 2019 C CA . TRP A 1 285 ? -16.084 -14.238 10.277 1.00 10.24 308 TRP A CA 1
ATOM 2020 C C . TRP A 1 285 ? -16.113 -13.058 9.310 1.00 9.73 308 TRP A C 1
ATOM 2021 O O . TRP A 1 285 ? -15.080 -12.676 8.782 1.00 9.08 308 TRP A O 1
ATOM 2032 N N . THR A 1 286 ? -17.317 -12.478 9.127 1.00 9.43 309 THR A N 1
ATOM 2033 C CA . THR A 1 286 ? -17.533 -11.234 8.412 1.00 10.17 309 THR A CA 1
ATOM 2034 C C . THR A 1 286 ? -18.599 -10.465 9.168 1.00 10.70 309 THR A C 1
ATOM 2035 O O . THR A 1 286 ? -19.347 -11.005 9.988 1.00 10.11 309 THR A O 1
ATOM 2039 N N . PRO A 1 287 ? -18.720 -9.153 8.893 1.00 10.73 310 PRO A N 1
ATOM 2040 C CA . PRO A 1 287 ? -19.853 -8.443 9.447 1.00 11.19 310 PRO A CA 1
ATOM 2041 C C . PRO A 1 287 ? -21.215 -9.061 9.140 1.00 11.83 310 PRO A C 1
ATOM 2042 O O . PRO A 1 287 ? -22.113 -8.982 9.990 1.00 11.03 310 PRO A O 1
ATOM 2046 N N . GLU A 1 288 ? -21.378 -9.644 7.943 1.00 12.14 311 GLU A N 1
ATOM 2047 C CA . GLU A 1 288 ? -22.640 -10.237 7.532 1.00 14.35 311 GLU A CA 1
ATOM 2048 C C . GLU A 1 288 ? -22.861 -11.580 8.199 1.00 14.47 311 GLU A C 1
ATOM 2049 O O . GLU A 1 288 ? -24.012 -11.971 8.428 1.00 15.44 311 GLU A O 1
ATOM 2055 N N . ASP A 1 289 ? -21.770 -12.322 8.443 1.00 13.39 312 ASP A N 1
ATOM 2056 C CA . ASP A 1 289 ? -21.847 -13.612 9.130 1.00 12.62 312 ASP A CA 1
ATOM 2057 C C . ASP A 1 289 ? -20.755 -13.692 10.200 1.00 11.11 312 ASP A C 1
ATOM 2058 O O . ASP A 1 289 ? -19.679 -14.255 9.980 1.00 11.73 312 ASP A O 1
ATOM 2063 N N . PRO A 1 290 ? -20.963 -13.070 11.381 1.00 9.69 313 PRO A N 1
ATOM 2064 C CA . PRO A 1 290 ? -19.915 -13.021 12.402 1.00 10.09 313 PRO A CA 1
ATOM 2065 C C . PRO A 1 290 ? -19.731 -14.308 13.183 1.00 10.20 313 PRO A C 1
ATOM 2066 O O . PRO A 1 290 ? -19.871 -14.359 14.416 1.00 9.65 313 PRO A O 1
ATOM 2070 N N . PHE A 1 291 ? -19.429 -15.360 12.428 1.00 10.25 314 PHE A N 1
ATOM 2071 C CA . PHE A 1 291 ? -19.375 -16.694 13.003 1.00 10.57 314 PHE A CA 1
ATOM 2072 C C . PHE A 1 291 ? -18.221 -16.771 13.996 1.00 9.47 314 PHE A C 1
ATOM 2073 O O . PHE A 1 291 ? -17.101 -16.365 13.679 1.00 8.61 314 PHE A O 1
ATOM 2081 N N . LEU A 1 292 ? -18.512 -17.358 15.154 1.00 9.46 315 LEU A N 1
ATOM 2082 C CA . LEU A 1 292 ? -17.529 -17.568 16.202 1.00 9.11 315 LEU A CA 1
ATOM 2083 C C . LEU A 1 292 ? -17.457 -19.048 16.583 1.00 9.43 315 LEU A C 1
ATOM 2084 O O . LEU A 1 292 ? -18.478 -19.681 16.832 1.00 11.63 315 LEU A O 1
ATOM 2089 N N . TYR A 1 293 ? -16.238 -19.542 16.677 1.00 8.96 316 TYR A N 1
ATOM 2090 C CA . TYR A 1 293 ? -15.933 -20.875 17.147 1.00 8.67 316 TYR A CA 1
ATOM 2091 C C . TYR A 1 293 ? -15.575 -20.767 18.622 1.00 8.91 316 TYR A C 1
ATOM 2092 O O . TYR A 1 293 ? -14.901 -19.820 19.028 1.00 8.81 316 TYR A O 1
ATOM 2101 N N . ASP A 1 294 ? -15.962 -21.778 19.402 1.00 9.87 317 ASP A N 1
ATOM 2102 C CA . ASP A 1 294 ? -15.451 -21.921 20.751 1.00 10.63 317 ASP A CA 1
ATOM 2103 C C . ASP A 1 294 ? -13.991 -22.360 20.726 1.00 10.39 317 ASP A C 1
ATOM 2104 O O . ASP A 1 294 ? -13.563 -23.172 19.883 1.00 10.51 317 ASP A O 1
ATOM 2109 N N . VAL A 1 295 ? -13.246 -21.915 21.744 1.00 9.94 318 VAL A N 1
ATOM 2110 C CA . VAL A 1 295 ? -11.834 -22.236 21.908 1.00 10.98 318 VAL A CA 1
ATOM 2111 C C . VAL A 1 295 ? -11.632 -22.554 23.390 1.00 12.99 318 VAL A C 1
ATOM 2112 O O . VAL A 1 295 ? -12.216 -21.896 24.256 1.00 13.68 318 VAL A O 1
ATOM 2116 N N . ARG A 1 296 ? -10.918 -23.653 23.680 1.00 12.12 319 ARG A N 1
ATOM 2117 C CA . ARG A 1 296 ? -10.585 -23.966 25.067 1.00 13.44 319 ARG A CA 1
ATOM 2118 C C . ARG A 1 296 ? -9.076 -24.157 25.126 1.00 13.06 319 ARG A C 1
ATOM 2119 O O . ARG A 1 296 ? -8.510 -24.720 24.206 1.00 11.82 319 ARG A O 1
ATOM 2127 N N . ALA A 1 297 ? -8.428 -23.654 26.186 1.00 12.04 320 ALA A N 1
ATOM 2128 C CA . ALA A 1 297 ? -6.991 -23.802 26.360 1.00 10.82 320 ALA A CA 1
ATOM 2129 C C . ALA A 1 297 ? -6.685 -24.371 27.735 1.00 11.55 320 ALA A C 1
ATOM 2130 O O . ALA A 1 297 ? -7.120 -23.813 28.756 1.00 10.67 320 ALA A O 1
ATOM 2132 N N . ASP A 1 298 ? -5.916 -25.476 27.755 1.00 11.47 321 ASP A N 1
ATOM 2133 C CA . ASP A 1 298 ? -5.612 -26.190 28.987 1.00 13.47 321 ASP A CA 1
ATOM 2134 C C . ASP A 1 298 ? -4.101 -26.374 29.113 1.00 13.63 321 ASP A C 1
ATOM 2135 O O . ASP A 1 298 ? -3.509 -27.222 28.450 1.00 13.70 321 ASP A O 1
ATOM 2140 N N . PRO A 1 299 ? -3.408 -25.604 29.964 1.00 13.20 322 PRO A N 1
ATOM 2141 C CA . PRO A 1 299 ? -2.028 -25.936 30.317 1.00 13.23 322 PRO A CA 1
ATOM 2142 C C . PRO A 1 299 ? -2.033 -27.301 30.991 1.00 13.09 322 PRO A C 1
ATOM 2143 O O . PRO A 1 299 ? -2.916 -27.584 31.806 1.00 12.44 322 PRO A O 1
ATOM 2147 N N . LEU A 1 300 ? -1.023 -28.116 30.624 1.00 13.75 323 LEU A N 1
ATOM 2148 C CA . LEU A 1 300 ? -0.934 -29.522 30.991 1.00 15.15 323 LEU A CA 1
ATOM 2149 C C . LEU A 1 300 ? 0.413 -29.759 31.654 1.00 15.78 323 LEU A C 1
ATOM 2150 O O . LEU A 1 300 ? 1.421 -29.203 31.227 1.00 15.44 323 LEU A O 1
ATOM 2155 N N . SER A 1 301 ? 0.389 -30.642 32.645 1.00 16.55 324 SER A N 1
ATOM 2156 C CA . SER A 1 301 ? 1.556 -31.356 33.106 1.00 18.53 324 SER A CA 1
ATOM 2157 C C . SER A 1 301 ? 1.343 -32.833 32.782 1.00 17.51 324 SER A C 1
ATOM 2158 O O . SER A 1 301 ? 0.494 -33.468 33.401 1.00 15.48 324 SER A O 1
ATOM 2161 N N . GLY A 1 302 ? 2.055 -33.356 31.775 1.00 16.06 325 GLY A N 1
ATOM 2162 C CA . GLY A 1 302 ? 1.786 -34.694 31.270 1.00 16.71 325 GLY A CA 1
ATOM 2163 C C . GLY A 1 302 ? 0.401 -34.768 30.625 1.00 17.54 325 GLY A C 1
ATOM 2164 O O . GLY A 1 302 ? 0.162 -34.184 29.584 1.00 18.43 325 GLY A O 1
ATOM 2165 N N . GLY A 1 303 ? -0.524 -35.468 31.295 1.00 16.66 326 GLY A N 1
ATOM 2166 C CA . GLY A 1 303 ? -1.924 -35.525 30.913 1.00 16.91 326 GLY A CA 1
ATOM 2167 C C . GLY A 1 303 ? -2.803 -34.835 31.943 1.00 15.85 326 GLY A C 1
ATOM 2168 O O . GLY A 1 303 ? -4.033 -34.929 31.853 1.00 16.41 326 GLY A O 1
ATOM 2169 N N . THR A 1 304 ? -2.173 -34.146 32.907 1.00 15.17 327 THR A N 1
ATOM 2170 C CA . THR A 1 304 ? -2.923 -33.508 33.987 1.00 15.28 327 THR A CA 1
ATOM 2171 C C . THR A 1 304 ? -3.194 -32.047 33.626 1.00 14.53 327 THR A C 1
ATOM 2172 O O . THR A 1 304 ? -2.254 -31.293 33.351 1.00 13.28 327 THR A O 1
ATOM 2176 N N . THR A 1 305 ? -4.472 -31.657 33.642 1.00 15.63 328 THR A N 1
ATOM 2177 C CA . THR A 1 305 ? -4.862 -30.286 33.345 1.00 17.17 328 THR A CA 1
ATOM 2178 C C . THR A 1 305 ? -4.594 -29.472 34.598 1.00 15.51 328 THR A C 1
ATOM 2179 O O . THR A 1 305 ? -5.071 -29.844 35.658 1.00 17.33 328 THR A O 1
ATOM 2183 N N . VAL A 1 306 ? -3.891 -28.355 34.459 1.00 14.77 329 VAL A N 1
ATOM 2184 C CA . VAL A 1 306 ? -3.483 -27.531 35.585 1.00 16.64 329 VAL A CA 1
ATOM 2185 C C . VAL A 1 306 ? -4.440 -26.347 35.735 1.00 14.89 329 VAL A C 1
ATOM 2186 O O . VAL A 1 306 ? -4.653 -25.849 36.840 1.00 13.91 329 VAL A O 1
ATOM 2190 N N . ASP A 1 307 ? -5.016 -25.933 34.599 1.00 13.32 330 ASP A N 1
ATOM 2191 C CA . ASP A 1 307 ? -5.967 -24.836 34.501 1.00 12.03 330 ASP A CA 1
ATOM 2192 C C . ASP A 1 307 ? -6.685 -25.037 33.172 1.00 10.99 330 ASP A C 1
ATOM 2193 O O . ASP A 1 307 ? -6.222 -25.816 32.342 1.00 11.27 330 ASP A O 1
ATOM 2198 N N . SER A 1 308 ? -7.827 -24.364 33.001 1.00 11.49 331 SER A N 1
ATOM 2199 C CA . SER A 1 308 ? -8.629 -24.437 31.804 1.00 11.76 331 SER A CA 1
ATOM 2200 C C . SER A 1 308 ? -9.401 -23.136 31.633 1.00 11.47 331 SER A C 1
ATOM 2201 O O . SER A 1 308 ? -10.106 -22.696 32.536 1.00 11.70 331 SER A O 1
ATOM 2204 N N . VAL A 1 309 ? -9.299 -22.538 30.449 1.00 10.27 332 VAL A N 1
ATOM 2205 C CA . VAL A 1 309 ? -10.031 -21.317 30.162 1.00 9.80 332 VAL A CA 1
ATOM 2206 C C . VAL A 1 309 ? -10.810 -21.497 28.870 1.00 9.62 332 VAL A C 1
ATOM 2207 O O . VAL A 1 309 ? -10.348 -22.160 27.945 1.00 10.68 332 VAL A O 1
ATOM 2211 N N . GLY A 1 310 ? -11.987 -20.859 28.828 1.00 8.65 333 GLY A N 1
ATOM 2212 C CA . GLY A 1 310 ? -12.799 -20.802 27.633 1.00 8.83 333 GLY A CA 1
ATOM 2213 C C . GLY A 1 310 ? -12.520 -19.529 26.850 1.00 8.90 333 GLY A C 1
ATOM 2214 O O . GLY A 1 310 ? -12.181 -18.484 27.429 1.00 9.87 333 GLY A O 1
ATOM 2215 N N . SER A 1 311 ? -12.680 -19.625 25.534 1.00 8.46 334 SER A N 1
ATOM 2216 C CA . SER A 1 311 ? -12.501 -18.474 24.675 1.00 8.51 334 SER A CA 1
ATOM 2217 C C . SER A 1 311 ? -13.302 -18.670 23.397 1.00 8.25 334 SER A C 1
ATOM 2218 O O . SER A 1 311 ? -14.123 -19.590 23.337 1.00 8.35 334 SER A O 1
ATOM 2221 N N . TYR A 1 312 ? -12.950 -17.905 22.369 1.00 7.82 335 TYR A N 1
ATOM 2222 C CA . TYR A 1 312 ? -13.569 -17.983 21.056 1.00 7.84 335 TYR A CA 1
ATOM 2223 C C . TYR A 1 312 ? -12.698 -17.235 20.058 1.00 8.57 335 TYR A C 1
ATOM 2224 O O . TYR A 1 312 ? -11.830 -16.453 20.434 1.00 7.90 335 TYR A O 1
ATOM 2233 N N . THR A 1 313 ? -12.959 -17.508 18.764 1.00 8.08 336 THR A N 1
ATOM 2234 C CA . THR A 1 313 ? -12.296 -16.832 17.685 1.00 8.35 336 THR A CA 1
ATOM 2235 C C . THR A 1 313 ? -13.287 -16.658 16.549 1.00 8.36 336 THR A C 1
ATOM 2236 O O . THR A 1 313 ? -14.205 -17.470 16.301 1.00 9.45 336 THR A O 1
ATOM 2240 N N . GLY A 1 314 ? -13.064 -15.576 15.816 1.00 8.07 337 GLY A N 1
ATOM 2241 C CA . GLY A 1 314 ? -13.686 -15.402 14.509 1.00 8.47 337 GLY A CA 1
ATOM 2242 C C . GLY A 1 314 ? -12.600 -15.524 13.439 1.00 8.91 337 GLY A C 1
ATOM 2243 O O . GLY A 1 314 ? -11.625 -14.778 13.487 1.00 8.49 337 GLY A O 1
ATOM 2244 N N . MET A 1 315 ? -12.816 -16.405 12.458 1.00 9.31 338 MET A N 1
ATOM 2245 C CA . MET A 1 315 ? -11.796 -16.738 11.484 1.00 9.18 338 MET A CA 1
ATOM 2246 C C . MET A 1 315 ? -11.781 -15.686 10.389 1.00 8.62 338 MET A C 1
ATOM 2247 O O . MET A 1 315 ? -12.590 -15.728 9.481 1.00 9.20 338 MET A O 1
ATOM 2252 N N . ARG A 1 316 ? -10.893 -14.703 10.515 1.00 8.76 339 ARG A N 1
ATOM 2253 C CA . ARG A 1 316 ? -10.863 -13.619 9.538 1.00 8.66 339 ARG A CA 1
ATOM 2254 C C . ARG A 1 316 ? -9.440 -13.076 9.452 1.00 8.72 339 ARG A C 1
ATOM 2255 O O . ARG A 1 316 ? -8.705 -13.190 10.435 1.00 8.30 339 ARG A O 1
ATOM 2263 N N . THR A 1 317 ? -9.124 -12.446 8.300 1.00 8.74 340 THR A N 1
ATOM 2264 C CA . THR A 1 317 ? -7.884 -11.729 8.104 1.00 9.24 340 THR A CA 1
ATOM 2265 C C . THR A 1 317 ? -8.194 -10.332 7.580 1.00 9.48 340 THR A C 1
ATOM 2266 O O . THR A 1 317 ? -9.187 -10.093 6.880 1.00 9.26 340 THR A O 1
ATOM 2270 N N . ILE A 1 318 ? -7.277 -9.420 7.892 1.00 9.98 341 ILE A N 1
ATOM 2271 C CA . ILE A 1 318 ? -7.282 -8.095 7.297 1.00 10.20 341 ILE A CA 1
ATOM 2272 C C . ILE A 1 318 ? -5.853 -7.803 6.846 1.00 10.50 341 ILE A C 1
ATOM 2273 O O . ILE A 1 318 ? -4.895 -8.098 7.556 1.00 9.62 341 ILE A O 1
ATOM 2278 N N . ALA A 1 319 ? -5.725 -7.240 5.651 1.00 10.23 342 ALA A N 1
ATOM 2279 C CA . ALA A 1 319 ? -4.442 -6.885 5.084 1.00 11.04 342 ALA A CA 1
ATOM 2280 C C . ALA A 1 319 ? -4.684 -5.854 3.996 1.00 11.66 342 ALA A C 1
ATOM 2281 O O . ALA A 1 319 ? -5.822 -5.556 3.696 1.00 11.00 342 ALA A O 1
ATOM 2283 N N . LEU A 1 320 ? -3.601 -5.359 3.395 1.00 12.37 343 LEU A N 1
ATOM 2284 C CA . LEU A 1 320 ? -3.713 -4.573 2.172 1.00 13.41 343 LEU A CA 1
ATOM 2285 C C . LEU A 1 320 ? -3.465 -5.480 0.974 1.00 14.93 343 LEU A C 1
ATOM 2286 O O . LEU A 1 320 ? -2.618 -6.368 1.030 1.00 17.39 343 LEU A O 1
ATOM 2291 N N . ALA A 1 321 ? -4.085 -5.127 -0.145 1.00 14.25 344 ALA A N 1
ATOM 2292 C CA . ALA A 1 321 ? -3.791 -5.750 -1.411 1.00 15.64 344 ALA A CA 1
ATOM 2293 C C . ALA A 1 321 ? -4.160 -4.774 -2.522 1.00 16.01 344 ALA A C 1
ATOM 2294 O O . ALA A 1 321 ? -5.037 -3.906 -2.380 1.00 12.97 344 ALA A O 1
ATOM 2296 N N . SER A 1 322 ? -3.524 -5.008 -3.665 1.00 16.81 345 SER A N 1
ATOM 2297 C CA . SER A 1 322 ? -3.819 -4.241 -4.849 1.00 18.29 345 SER A CA 1
ATOM 2298 C C . SER A 1 322 ? -4.985 -4.898 -5.593 1.00 21.16 345 SER A C 1
ATOM 2299 O O . SER A 1 322 ? -4.899 -6.045 -6.055 1.00 22.95 345 SER A O 1
ATOM 2302 N N . VAL A 1 323 ? -6.107 -4.172 -5.648 1.00 23.40 346 VAL A N 1
ATOM 2303 C CA . VAL A 1 323 ? -7.346 -4.648 -6.234 1.00 24.69 346 VAL A CA 1
ATOM 2304 C C . VAL A 1 323 ? -7.829 -3.645 -7.279 1.00 25.39 346 VAL A C 1
ATOM 2305 O O . VAL A 1 323 ? -8.071 -2.472 -6.980 1.00 21.52 346 VAL A O 1
ATOM 2309 N N . GLY A 1 324 ? -7.960 -4.112 -8.524 1.00 26.38 347 GLY A N 1
ATOM 2310 C CA . GLY A 1 324 ? -8.478 -3.255 -9.572 1.00 26.65 347 GLY A CA 1
ATOM 2311 C C . GLY A 1 324 ? -7.645 -1.985 -9.713 1.00 24.56 347 GLY A C 1
ATOM 2312 O O . GLY A 1 324 ? -8.175 -0.933 -10.051 1.00 32.75 347 GLY A O 1
ATOM 2313 N N . GLY A 1 325 ? -6.339 -2.071 -9.451 1.00 23.23 348 GLY A N 1
ATOM 2314 C CA . GLY A 1 325 ? -5.463 -0.927 -9.645 1.00 21.27 348 GLY A CA 1
ATOM 2315 C C . GLY A 1 325 ? -5.289 -0.044 -8.405 1.00 20.23 348 GLY A C 1
ATOM 2316 O O . GLY A 1 325 ? -4.522 0.907 -8.442 1.00 19.37 348 GLY A O 1
ATOM 2317 N N . HIS A 1 326 ? -5.893 -0.400 -7.263 1.00 16.24 349 HIS A N 1
ATOM 2318 C CA . HIS A 1 326 ? -5.786 0.439 -6.082 1.00 15.55 349 HIS A CA 1
ATOM 2319 C C . HIS A 1 326 ? -5.426 -0.391 -4.856 1.00 14.00 349 HIS A C 1
ATOM 2320 O O . HIS A 1 326 ? -5.936 -1.496 -4.698 1.00 14.00 349 HIS A O 1
ATOM 2327 N N . GLN A 1 327 ? -4.607 0.159 -3.970 1.00 14.71 350 GLN A N 1
ATOM 2328 C CA . GLN A 1 327 ? -4.384 -0.478 -2.672 1.00 14.68 350 GLN A CA 1
ATOM 2329 C C . GLN A 1 327 ? -5.705 -0.447 -1.922 1.00 13.44 350 GLN A C 1
ATOM 2330 O O . GLN A 1 327 ? -6.299 0.606 -1.788 1.00 12.27 350 GLN A O 1
ATOM 2336 N N . ARG A 1 328 ? -6.133 -1.593 -1.387 1.00 12.57 351 ARG A N 1
ATOM 2337 C CA . ARG A 1 328 ? -7.398 -1.660 -0.686 1.00 12.65 351 ARG A CA 1
ATOM 2338 C C . ARG A 1 328 ? -7.227 -2.532 0.547 1.00 12.39 351 ARG A C 1
ATOM 2339 O O . ARG A 1 328 ? -6.412 -3.439 0.536 1.00 11.47 351 ARG A O 1
ATOM 2347 N N . PRO A 1 329 ? -7.948 -2.248 1.653 1.00 11.03 352 PRO A N 1
ATOM 2348 C CA . PRO A 1 329 ? -7.981 -3.176 2.776 1.00 11.01 352 PRO A CA 1
ATOM 2349 C C . PRO A 1 329 ? -8.874 -4.353 2.395 1.00 11.03 352 PRO A C 1
ATOM 2350 O O . PRO A 1 329 ? -10.044 -4.169 2.042 1.00 11.69 352 PRO A O 1
ATOM 2354 N N . VAL A 1 330 ? -8.325 -5.556 2.519 1.00 10.21 353 VAL A N 1
ATOM 2355 C CA . VAL A 1 330 ? -9.057 -6.747 2.145 1.00 10.78 353 VAL A CA 1
ATOM 2356 C C . VAL A 1 330 ? -9.343 -7.564 3.397 1.00 10.21 353 VAL A C 1
ATOM 2357 O O . VAL A 1 330 ? -8.456 -7.816 4.205 1.00 11.36 353 VAL A O 1
ATOM 2361 N N . LEU A 1 331 ? -10.607 -7.942 3.523 1.00 10.09 354 LEU A N 1
ATOM 2362 C CA . LEU A 1 331 ? -11.102 -8.786 4.588 1.00 10.25 354 LEU A CA 1
ATOM 2363 C C . LEU A 1 331 ? -11.213 -10.192 4.005 1.00 9.24 354 LEU A C 1
ATOM 2364 O O . LEU A 1 331 ? -11.911 -10.409 3.008 1.00 9.95 354 LEU A O 1
ATOM 2369 N N . ASN A 1 332 ? -10.516 -11.154 4.608 1.00 9.64 355 ASN A N 1
ATOM 2370 C CA . ASN A 1 332 ? -10.566 -12.514 4.100 1.00 10.37 355 ASN A CA 1
ATOM 2371 C C . ASN A 1 332 ? -10.254 -12.503 2.602 1.00 10.92 355 ASN A C 1
ATOM 2372 O O . ASN A 1 332 ? -10.864 -13.250 1.855 1.00 12.00 355 ASN A O 1
ATOM 2377 N N . GLY A 1 333 ? -9.290 -11.694 2.199 1.00 11.49 356 GLY A N 1
ATOM 2378 C CA . GLY A 1 333 ? -8.761 -11.678 0.851 1.00 12.43 356 GLY A CA 1
ATOM 2379 C C . GLY A 1 333 ? -9.588 -10.882 -0.151 1.00 14.50 356 GLY A C 1
ATOM 2380 O O . GLY A 1 333 ? -9.236 -10.881 -1.329 1.00 15.05 356 GLY A O 1
ATOM 2381 N N . LYS A 1 334 ? -10.702 -10.279 0.273 1.00 13.46 357 LYS A N 1
ATOM 2382 C CA . LYS A 1 334 ? -11.569 -9.560 -0.630 1.00 15.78 357 LYS A CA 1
ATOM 2383 C C . LYS A 1 334 ? -11.809 -8.154 -0.102 1.00 15.18 357 LYS A C 1
ATOM 2384 O O . LYS A 1 334 ? -12.010 -7.940 1.101 1.00 11.97 357 LYS A O 1
ATOM 2390 N N . PHE A 1 335 ? -11.799 -7.178 -1.017 1.00 12.55 358 PHE A N 1
ATOM 2391 C CA . PHE A 1 335 ? -12.149 -5.825 -0.627 1.00 12.35 358 PHE A CA 1
ATOM 2392 C C . PHE A 1 335 ? -13.632 -5.750 -0.276 1.00 13.12 358 PHE A C 1
ATOM 2393 O O . PHE A 1 335 ? -14.502 -6.198 -1.051 1.00 14.49 358 PHE A O 1
ATOM 2401 N N . VAL A 1 336 ? -13.925 -5.114 0.874 1.00 12.28 359 VAL A N 1
ATOM 2402 C CA . VAL A 1 336 ? -15.241 -4.577 1.161 1.00 12.86 359 VAL A CA 1
ATOM 2403 C C . VAL A 1 336 ? -15.029 -3.169 1.701 1.00 11.47 359 VAL A C 1
ATOM 2404 O O . VAL A 1 336 ? -14.156 -2.929 2.535 1.00 10.73 359 VAL A O 1
ATOM 2408 N N . PHE A 1 337 ? -15.898 -2.258 1.299 1.00 10.80 360 PHE A N 1
ATOM 2409 C CA . PHE A 1 337 ? -15.850 -0.915 1.845 1.00 9.33 360 PHE A CA 1
ATOM 2410 C C . PHE A 1 337 ? -16.296 -0.940 3.309 1.00 8.99 360 PHE A C 1
ATOM 2411 O O . PHE A 1 337 ? -17.271 -1.589 3.651 1.00 8.36 360 PHE A O 1
ATOM 2419 N N . GLN A 1 338 ? -15.551 -0.220 4.149 1.00 8.33 361 GLN A N 1
ATOM 2420 C CA . GLN A 1 338 ? -15.835 -0.124 5.569 1.00 8.41 361 GLN A CA 1
ATOM 2421 C C . GLN A 1 338 ? -16.559 1.192 5.810 1.00 8.67 361 GLN A C 1
ATOM 2422 O O . GLN A 1 338 ? -15.933 2.250 5.815 1.00 8.68 361 GLN A O 1
ATOM 2428 N N . THR A 1 339 ? -17.894 1.112 5.922 1.00 9.32 362 THR A N 1
ATOM 2429 C CA . THR A 1 339 ? -18.699 2.299 6.202 1.00 8.39 362 THR A CA 1
ATOM 2430 C C . THR A 1 339 ? -19.088 2.259 7.681 1.00 8.77 362 THR A C 1
ATOM 2431 O O . THR A 1 339 ? -19.806 1.342 8.156 1.00 9.05 362 THR A O 1
ATOM 2435 N N . GLY A 1 340 ? -18.481 3.199 8.411 1.00 9.10 363 GLY A N 1
ATOM 2436 C CA . GLY A 1 340 ? -18.591 3.258 9.863 1.00 8.30 363 GLY A CA 1
ATOM 2437 C C . GLY A 1 340 ? -19.055 4.606 10.409 1.00 8.78 363 GLY A C 1
ATOM 2438 O O . GLY A 1 340 ? -19.267 5.580 9.669 1.00 8.36 363 GLY A O 1
ATOM 2439 N N . THR A 1 341 ? -19.171 4.659 11.742 1.00 8.59 364 THR A N 1
ATOM 2440 C CA . THR A 1 341 ? -19.384 5.915 12.449 1.00 9.29 364 THR A CA 1
ATOM 2441 C C . THR A 1 341 ? -18.214 6.126 13.404 1.00 9.46 364 THR A C 1
ATOM 2442 O O . THR A 1 341 ? -17.515 5.194 13.799 1.00 10.48 364 THR A O 1
ATOM 2446 N N . LEU A 1 342 ? -18.036 7.380 13.779 1.00 8.87 365 LEU A N 1
ATOM 2447 C CA . LEU A 1 342 ? -17.272 7.774 14.940 1.00 8.37 365 LEU A CA 1
ATOM 2448 C C . LEU A 1 342 ? -18.128 7.554 16.176 1.00 8.58 365 LEU A C 1
ATOM 2449 O O . LEU A 1 342 ? -19.224 8.088 16.310 1.00 8.68 365 LEU A O 1
ATOM 2454 N N . ASP A 1 343 ? -17.571 6.803 17.136 1.00 8.06 366 ASP A N 1
ATOM 2455 C CA . ASP A 1 343 ? -18.272 6.485 18.357 1.00 8.24 366 ASP A CA 1
ATOM 2456 C C . ASP A 1 343 ? -17.366 6.877 19.530 1.00 7.96 366 ASP A C 1
ATOM 2457 O O . ASP A 1 343 ? -16.290 6.296 19.706 1.00 7.58 366 ASP A O 1
ATOM 2462 N N . GLN A 1 344 ? -17.805 7.853 20.338 1.00 7.21 367 GLN A N 1
ATOM 2463 C CA . GLN A 1 344 ? -16.991 8.408 21.396 1.00 7.18 367 GLN A CA 1
ATOM 2464 C C . GLN A 1 344 ? -17.198 7.720 22.740 1.00 7.27 367 GLN A C 1
ATOM 2465 O O . GLN A 1 344 ? -16.451 7.993 23.665 1.00 6.68 367 GLN A O 1
ATOM 2471 N N . GLY A 1 345 ? -18.213 6.854 22.878 1.00 6.99 368 GLY A N 1
ATOM 2472 C CA . GLY A 1 345 ? -18.366 6.090 24.108 1.00 7.46 368 GLY A CA 1
ATOM 2473 C C . GLY A 1 345 ? -18.778 6.908 25.322 1.00 7.94 368 GLY A C 1
ATOM 2474 O O . GLY A 1 345 ? -18.399 6.525 26.439 1.00 8.56 368 GLY A O 1
ATOM 2475 N N . TYR A 1 346 ? -19.537 8.003 25.107 1.00 7.79 369 TYR A N 1
ATOM 2476 C CA . TYR A 1 346 ? -19.928 8.902 26.191 1.00 8.46 369 TYR A CA 1
ATOM 2477 C C . TYR A 1 346 ? -21.393 8.683 26.513 1.00 8.41 369 TYR A C 1
ATOM 2478 O O . TYR A 1 346 ? -22.187 8.409 25.620 1.00 8.56 369 TYR A O 1
ATOM 2487 N N . TRP A 1 347 ? -21.723 8.812 27.801 1.00 9.20 370 TRP A N 1
ATOM 2488 C CA . TRP A 1 347 ? -23.065 8.610 28.311 1.00 8.91 370 TRP A CA 1
ATOM 2489 C C . TRP A 1 347 ? -23.413 9.795 29.211 1.00 8.72 370 TRP A C 1
ATOM 2490 O O . TRP A 1 347 ? -22.607 10.184 30.077 1.00 9.11 370 TRP A O 1
ATOM 2501 N N . PRO A 1 348 ? -24.623 10.375 29.089 1.00 8.19 371 PRO A N 1
ATOM 2502 C CA . PRO A 1 348 ? -24.994 11.493 29.950 1.00 8.14 371 PRO A CA 1
ATOM 2503 C C . PRO A 1 348 ? -25.161 11.148 31.431 1.00 8.38 371 PRO A C 1
ATOM 2504 O O . PRO A 1 348 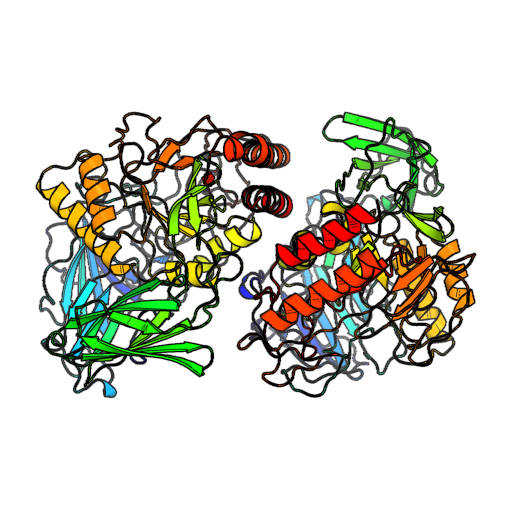? -24.897 11.995 32.271 1.00 9.81 371 PRO A O 1
ATOM 2508 N N . ASP A 1 349 ? -25.567 9.878 31.704 1.00 8.66 372 ASP A N 1
ATOM 2509 C CA . ASP A 1 349 ? -25.788 9.333 33.033 1.00 8.62 372 ASP A CA 1
ATOM 2510 C C . ASP A 1 349 ? -24.510 8.728 33.631 1.00 8.61 372 ASP A C 1
ATOM 2511 O O . ASP A 1 349 ? -24.239 8.888 34.826 1.00 7.49 372 ASP A O 1
ATOM 2516 N N . GLY A 1 350 ? -23.750 8.002 32.810 1.00 8.15 373 GLY A N 1
ATOM 2517 C CA . GLY A 1 350 ? -22.611 7.239 33.286 1.00 8.59 373 GLY A CA 1
ATOM 2518 C C . GLY A 1 350 ? -21.256 7.847 32.924 1.00 8.75 373 GLY A C 1
ATOM 2519 O O . GLY A 1 350 ? -20.228 7.365 33.440 1.00 9.04 373 GLY A O 1
ATOM 2520 N N . ILE A 1 351 ? -21.241 8.863 32.043 1.00 8.50 374 ILE A N 1
ATOM 2521 C CA . ILE A 1 351 ? -20.026 9.536 31.574 1.00 8.54 374 ILE A CA 1
ATOM 2522 C C . ILE A 1 351 ? -19.213 8.526 30.738 1.00 9.14 374 ILE A C 1
ATOM 2523 O O . ILE A 1 351 ? -19.487 8.385 29.548 1.00 9.48 374 ILE A O 1
ATOM 2528 N N . TYR A 1 352 ? -18.283 7.776 31.347 1.00 8.63 375 TYR A N 1
ATOM 2529 C CA . TYR A 1 352 ? -17.458 6.799 30.620 1.00 8.36 375 TYR A CA 1
ATOM 2530 C C . TYR A 1 352 ? -18.024 5.379 30.638 1.00 8.39 375 TYR A C 1
ATOM 2531 O O . TYR A 1 352 ? -17.518 4.517 29.916 1.00 8.85 375 TYR A O 1
ATOM 2540 N N . THR A 1 353 ? -19.018 5.134 31.483 1.00 7.96 376 THR A N 1
ATOM 2541 C CA . THR A 1 353 ? -19.541 3.787 31.764 1.00 8.38 376 THR A CA 1
ATOM 2542 C C . THR A 1 353 ? -21.014 3.684 31.357 1.00 7.75 376 THR A C 1
ATOM 2543 O O . THR A 1 353 ? -21.901 4.379 31.852 1.00 6.68 376 THR A O 1
ATOM 2547 N N . ALA A 1 354 ? -21.292 2.791 30.408 1.00 7.80 377 ALA A N 1
ATOM 2548 C CA . ALA A 1 354 ? -22.669 2.549 30.009 1.00 8.26 377 ALA A CA 1
ATOM 2549 C C . ALA A 1 354 ? -23.441 1.942 31.180 1.00 9.57 377 ALA A C 1
ATOM 2550 O O . ALA A 1 354 ? -22.915 1.131 31.954 1.00 9.04 377 ALA A O 1
ATOM 2552 N N . PRO A 1 355 ? -24.686 2.388 31.385 1.00 9.48 378 PRO A N 1
ATOM 2553 C CA . PRO A 1 355 ? -25.401 2.063 32.626 1.00 9.69 378 PRO A CA 1
ATOM 2554 C C . PRO A 1 355 ? -25.628 0.556 32.811 1.00 9.80 378 PRO A C 1
ATOM 2555 O O . PRO A 1 355 ? -25.633 0.076 33.950 1.00 8.93 378 PRO A O 1
ATOM 2559 N N . THR A 1 356 ? -25.854 -0.166 31.702 1.00 9.08 379 THR A N 1
ATOM 2560 C CA . THR A 1 356 ? -26.097 -1.607 31.713 1.00 8.84 379 THR A CA 1
ATOM 2561 C C . THR A 1 356 ? -25.439 -2.227 30.483 1.00 9.26 379 THR A C 1
ATOM 2562 O O . THR A 1 356 ? -25.123 -1.531 29.517 1.00 8.13 379 THR A O 1
ATOM 2566 N N . ASP A 1 357 ? -25.319 -3.562 30.488 1.00 9.21 380 ASP A N 1
ATOM 2567 C CA . ASP A 1 357 ? -24.820 -4.243 29.305 1.00 9.87 380 ASP A CA 1
ATOM 2568 C C . ASP A 1 357 ? -25.701 -3.999 28.073 1.00 9.25 380 ASP A C 1
ATOM 2569 O O . ASP A 1 357 ? -25.179 -3.860 26.956 1.00 9.20 380 ASP A O 1
ATOM 2574 N N . ALA A 1 358 ? -27.023 -3.882 28.271 1.00 9.43 381 ALA A N 1
ATOM 2575 C CA . ALA A 1 358 ? -27.947 -3.612 27.179 1.00 9.30 381 ALA A CA 1
ATOM 2576 C C . ALA A 1 358 ? -27.660 -2.236 26.563 1.00 9.32 381 ALA A C 1
ATOM 2577 O O . ALA A 1 358 ? -27.715 -2.057 25.335 1.00 9.13 381 ALA A O 1
ATOM 2579 N N . ALA A 1 359 ? -27.325 -1.283 27.424 1.00 8.42 382 ALA A N 1
ATOM 2580 C CA . ALA A 1 359 ? -26.943 0.053 26.997 1.00 8.24 382 ALA A CA 1
ATOM 2581 C C . ALA A 1 359 ? -25.640 0.028 26.201 1.00 8.77 382 ALA A C 1
ATOM 2582 O O . ALA A 1 359 ? -25.538 0.655 25.140 1.00 8.24 382 ALA A O 1
ATOM 2584 N N . LEU A 1 360 ? -24.645 -0.702 26.713 1.00 8.84 383 LEU A N 1
ATOM 2585 C CA . LEU A 1 360 ? -23.331 -0.785 26.086 1.00 8.99 383 LEU A CA 1
ATOM 2586 C C . LEU A 1 360 ? -23.473 -1.297 24.650 1.00 9.29 383 LEU A C 1
ATOM 2587 O O . LEU A 1 360 ? -22.939 -0.721 23.696 1.00 9.21 383 LEU A O 1
ATOM 2592 N N . ARG A 1 361 ? -24.231 -2.369 24.475 1.00 9.78 384 ARG A N 1
ATOM 2593 C CA . ARG A 1 361 ? -24.319 -2.984 23.165 1.00 10.65 384 ARG A CA 1
ATOM 2594 C C . ARG A 1 361 ? -25.310 -2.261 22.264 1.00 9.44 384 ARG A C 1
ATOM 2595 O O . ARG A 1 361 ? -25.202 -2.359 21.057 1.00 9.64 384 ARG A O 1
ATOM 2603 N N . HIS A 1 362 ? -26.258 -1.489 22.850 1.00 9.82 385 HIS A N 1
ATOM 2604 C CA . HIS A 1 362 ? -27.244 -0.758 22.079 1.00 9.44 385 HIS A CA 1
ATOM 2605 C C . HIS A 1 362 ? -26.591 0.065 20.965 1.00 9.14 385 HIS A C 1
ATOM 2606 O O . HIS A 1 362 ? -27.027 0.035 19.832 1.00 9.03 385 HIS A O 1
ATOM 2613 N N . ASP A 1 363 ? -25.557 0.830 21.278 1.00 8.73 386 ASP A N 1
ATOM 2614 C CA . ASP A 1 363 ? -24.935 1.686 20.285 1.00 8.39 386 ASP A CA 1
ATOM 2615 C C . ASP A 1 363 ? -24.412 0.882 19.100 1.00 8.05 386 ASP A C 1
ATOM 2616 O O . ASP A 1 363 ? -24.485 1.359 17.953 1.00 7.96 386 ASP A O 1
ATOM 2621 N N . LEU A 1 364 ? -23.882 -0.323 19.375 1.00 7.91 387 LEU A N 1
ATOM 2622 C CA . LEU A 1 364 ? -23.409 -1.193 18.312 1.00 8.08 387 LEU A CA 1
ATOM 2623 C C . LEU A 1 364 ? -24.565 -1.822 17.522 1.00 8.57 387 LEU A C 1
ATOM 2624 O O . LEU A 1 364 ? -24.502 -1.927 16.293 1.00 8.36 387 LEU A O 1
ATOM 2629 N N . GLN A 1 365 ? -25.622 -2.261 18.221 1.00 8.92 388 GLN A N 1
ATOM 2630 C CA . GLN A 1 365 ? -26.823 -2.741 17.550 1.00 9.63 388 GLN A CA 1
ATOM 2631 C C . GLN A 1 365 ? -27.321 -1.675 16.574 1.00 9.80 388 GLN A C 1
ATOM 2632 O O . GLN A 1 365 ? -27.767 -1.995 15.481 1.00 9.50 388 GLN A O 1
ATOM 2638 N N . LYS A 1 366 ? -27.264 -0.387 16.971 1.00 9.12 389 LYS A N 1
ATOM 2639 C CA . LYS A 1 366 ? -27.784 0.663 16.110 1.00 9.89 389 LYS A CA 1
ATOM 2640 C C . LYS A 1 366 ? -26.910 0.799 14.856 1.00 9.04 389 LYS A C 1
ATOM 2641 O O . LYS A 1 366 ? -27.421 1.101 13.771 1.00 8.29 389 LYS A O 1
ATOM 2647 N N . HIS A 1 367 ? -25.593 0.595 14.977 1.00 8.49 390 HIS A N 1
ATOM 2648 C CA . HIS A 1 367 ? -24.738 0.562 13.799 1.00 8.53 390 HIS A CA 1
ATOM 2649 C C . HIS A 1 367 ? -25.267 -0.469 12.791 1.00 8.69 390 HIS A C 1
ATOM 2650 O O . HIS A 1 367 ? -25.407 -0.190 11.599 1.00 8.89 390 HIS A O 1
ATOM 2657 N N . LYS A 1 368 ? -25.559 -1.678 13.270 1.00 9.62 391 LYS A N 1
ATOM 2658 C CA . LYS A 1 368 ? -26.098 -2.762 12.447 1.00 9.85 391 LYS A CA 1
ATOM 2659 C C . LYS A 1 368 ? -27.446 -2.417 11.829 1.00 10.44 391 LYS A C 1
ATOM 2660 O O . LYS A 1 368 ? -27.640 -2.631 10.621 1.00 10.56 391 LYS A O 1
ATOM 2666 N N . ASP A 1 369 ? -28.359 -1.897 12.657 1.00 10.23 392 ASP A N 1
ATOM 2667 C CA . ASP A 1 369 ? -29.666 -1.463 12.197 1.00 10.69 392 ASP A CA 1
ATOM 2668 C C . ASP A 1 369 ? -29.549 -0.451 11.049 1.00 10.77 392 ASP A C 1
ATOM 2669 O O . ASP A 1 369 ? -30.396 -0.461 10.154 1.00 11.34 392 ASP A O 1
ATOM 2674 N N . LEU A 1 370 ? -28.544 0.439 11.118 1.00 10.19 393 LEU A N 1
ATOM 2675 C CA . LEU A 1 370 ? -28.362 1.491 10.122 1.00 10.24 393 LEU A CA 1
ATOM 2676 C C . LEU A 1 370 ? -27.446 1.064 8.976 1.00 9.96 393 LEU A C 1
ATOM 2677 O O . LEU A 1 370 ? -27.081 1.903 8.137 1.00 10.46 393 LEU A O 1
ATOM 2682 N N . GLY A 1 371 ? -27.064 -0.222 8.919 1.00 8.86 394 GLY A N 1
ATOM 2683 C CA . GLY A 1 371 ? -26.313 -0.763 7.791 1.00 8.86 394 GLY A CA 1
ATOM 2684 C C . GLY A 1 371 ? -24.816 -0.485 7.819 1.00 8.89 394 GLY A C 1
ATOM 2685 O O . GLY A 1 371 ? -24.124 -0.875 6.887 1.00 10.39 394 GLY A O 1
ATOM 2686 N N . PHE A 1 372 ? -24.281 0.138 8.900 1.00 8.38 395 PHE A N 1
ATOM 2687 C CA . PHE A 1 372 ? -22.849 0.289 9.031 1.00 8.88 395 PHE A CA 1
ATOM 2688 C C . PHE A 1 372 ? -22.227 -1.088 9.261 1.00 8.88 395 PHE A C 1
ATOM 2689 O O . PHE A 1 372 ? -22.825 -1.960 9.879 1.00 10.25 395 PHE A O 1
ATOM 2697 N N . ASN A 1 373 ? -20.994 -1.253 8.803 1.00 8.97 396 ASN A N 1
ATOM 2698 C CA . ASN A 1 373 ? -20.230 -2.471 9.027 1.00 8.54 396 ASN A CA 1
ATOM 2699 C C . ASN A 1 373 ? -18.937 -2.207 9.785 1.00 8.10 396 ASN A C 1
ATOM 2700 O O . ASN A 1 373 ? -18.129 -3.135 9.951 1.00 8.02 396 ASN A O 1
ATOM 2705 N N .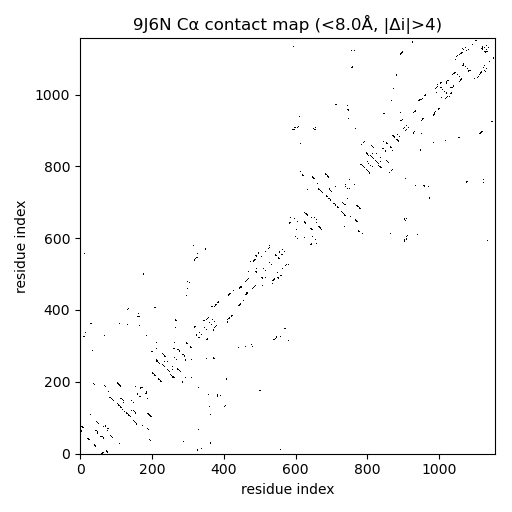 MET A 1 374 ? -18.766 -0.983 10.306 1.00 7.71 397 MET A N 1
ATOM 2706 C CA . MET A 1 374 ? -17.539 -0.606 10.985 1.00 8.67 397 MET A CA 1
ATOM 2707 C C . MET A 1 374 ? -17.830 0.439 12.048 1.00 8.12 397 MET A C 1
ATOM 2708 O O . MET A 1 374 ? -18.793 1.208 11.944 1.00 8.88 397 MET A O 1
ATOM 2713 N N . VAL A 1 375 ? -16.958 0.490 13.071 1.00 7.74 398 VAL A N 1
ATOM 2714 C CA . VAL A 1 375 ? -17.024 1.548 14.057 1.00 8.42 398 VAL A CA 1
ATOM 2715 C C . VAL A 1 375 ? -15.610 2.002 14.363 1.00 7.89 398 VAL A C 1
ATOM 2716 O O . VAL A 1 375 ? -14.728 1.174 14.534 1.00 6.99 398 VAL A O 1
ATOM 2720 N N . ARG A 1 376 ? -15.407 3.327 14.419 1.00 7.95 399 ARG A N 1
ATOM 2721 C CA . ARG A 1 376 ? -14.152 3.870 14.939 1.00 7.90 399 ARG A CA 1
ATOM 2722 C C . ARG A 1 376 ? -14.371 4.345 16.373 1.00 7.64 399 ARG A C 1
ATOM 2723 O O . ARG A 1 376 ? -15.118 5.303 16.598 1.00 8.14 399 ARG A O 1
ATOM 2731 N N . LYS A 1 377 ? -13.777 3.640 17.348 1.00 7.59 400 LYS A N 1
ATOM 2732 C CA . LYS A 1 377 ? -13.930 4.019 18.743 1.00 7.88 400 LYS A CA 1
ATOM 2733 C C . LYS A 1 377 ? -12.930 5.147 19.008 1.00 7.34 400 LYS A C 1
ATOM 2734 O O . LYS A 1 377 ? -11.729 4.952 18.930 1.00 8.08 400 LYS A O 1
ATOM 2740 N N . HIS A 1 378 ? -13.438 6.321 19.349 1.00 7.41 401 HIS A N 1
ATOM 2741 C CA . HIS A 1 378 ? -12.685 7.574 19.316 1.00 7.34 401 HIS A CA 1
ATOM 2742 C C . HIS A 1 378 ? -12.000 7.913 20.648 1.00 7.66 401 HIS A C 1
ATOM 2743 O O . HIS A 1 378 ? -12.657 8.216 21.660 1.00 8.47 401 HIS A O 1
ATOM 2750 N N . ILE A 1 379 ? -10.661 7.934 20.589 1.00 7.66 402 ILE A N 1
ATOM 2751 C CA . ILE A 1 379 ? -9.762 8.242 21.685 1.00 7.80 402 ILE A CA 1
ATOM 2752 C C . ILE A 1 379 ? -10.321 7.780 23.030 1.00 7.66 402 ILE A C 1
ATOM 2753 O O . ILE A 1 379 ? -10.288 8.505 24.033 1.00 7.01 402 ILE A O 1
ATOM 2758 N N . LYS A 1 380 ? -10.778 6.517 23.040 1.00 6.89 403 LYS A N 1
ATOM 2759 C CA . LYS A 1 380 ? -11.262 5.865 24.250 1.00 7.43 403 LYS A CA 1
ATOM 2760 C C . LYS A 1 380 ? -11.133 4.359 24.032 1.00 7.32 403 LYS A C 1
ATOM 2761 O O . LYS A 1 380 ? -11.424 3.906 22.943 1.00 7.27 403 LYS A O 1
ATOM 2767 N N . VAL A 1 381 ? -10.690 3.592 25.031 1.00 7.53 404 VAL A N 1
ATOM 2768 C CA . VAL A 1 381 ? -10.729 2.138 24.936 1.00 7.44 404 VAL A CA 1
ATOM 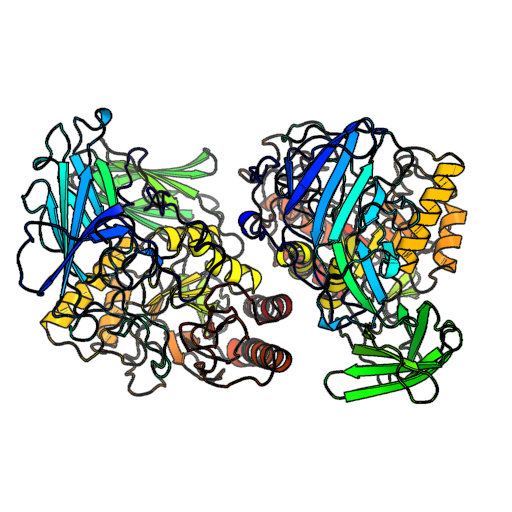2769 C C . VAL A 1 381 ? -11.839 1.653 25.863 1.00 7.83 404 VAL A C 1
ATOM 2770 O O . VAL A 1 381 ? -11.798 1.896 27.067 1.00 8.63 404 VAL A O 1
ATOM 2774 N N . GLU A 1 382 ? -12.828 0.964 25.302 1.00 7.45 405 GLU A N 1
ATOM 2775 C CA . GLU A 1 382 ? -13.948 0.478 26.084 1.00 7.86 405 GLU A CA 1
ATOM 2776 C C . GLU A 1 382 ? -13.538 -0.787 26.829 1.00 8.76 405 GLU A C 1
ATOM 2777 O O . GLU A 1 382 ? -12.512 -1.377 26.529 1.00 8.57 405 GLU A O 1
ATOM 2783 N N . PRO A 1 383 ? -14.371 -1.245 27.791 1.00 7.69 406 PRO A N 1
ATOM 2784 C CA . PRO A 1 383 ? -14.161 -2.526 28.437 1.00 7.80 406 PRO A CA 1
ATOM 2785 C C . PRO A 1 383 ? -14.223 -3.703 27.470 1.00 7.23 406 PRO A C 1
ATOM 2786 O O . PRO A 1 383 ? -14.775 -3.630 26.365 1.00 8.17 406 PRO A O 1
ATOM 2790 N N . GLN A 1 384 ? -13.694 -4.837 27.949 1.00 6.70 407 GLN A N 1
ATOM 2791 C CA . GLN A 1 384 ? -13.622 -6.037 27.133 1.00 7.57 407 GLN A CA 1
ATOM 2792 C C . GLN A 1 384 ? -15.001 -6.442 26.613 1.00 7.13 407 GLN A C 1
ATOM 2793 O O . GLN A 1 384 ? -15.100 -6.920 25.472 1.00 7.29 407 GLN A O 1
ATOM 2799 N N . ARG A 1 385 ? -16.068 -6.236 27.393 1.00 6.96 408 ARG A N 1
ATOM 2800 C CA . ARG A 1 385 ? -17.398 -6.625 26.934 1.00 7.07 408 ARG A CA 1
ATOM 2801 C C . ARG A 1 385 ? -17.820 -5.895 25.647 1.00 7.14 408 ARG A C 1
ATOM 2802 O O . ARG A 1 385 ? -18.571 -6.419 24.854 1.00 7.65 408 ARG A O 1
ATOM 2810 N N . TRP A 1 386 ? -17.340 -4.682 25.449 1.00 6.68 409 TRP A N 1
ATOM 2811 C CA . TRP A 1 386 ? -17.599 -3.947 24.225 1.00 6.89 409 TRP A CA 1
ATOM 2812 C C . TRP A 1 386 ? -17.017 -4.662 23.018 1.00 6.69 409 TRP A C 1
ATOM 2813 O O . TRP A 1 386 ? -17.694 -4.780 21.996 1.00 7.27 409 TRP A O 1
ATOM 2824 N N . PHE A 1 387 ? -15.755 -5.103 23.128 1.00 6.58 410 PHE A N 1
ATOM 2825 C CA . PHE A 1 387 ? -15.115 -5.844 22.039 1.00 6.63 410 PHE A CA 1
ATOM 2826 C C . PHE A 1 387 ? -15.884 -7.137 21.762 1.00 6.92 410 PHE A C 1
ATOM 2827 O O . PHE A 1 387 ? -16.061 -7.495 20.610 1.00 7.60 410 PHE A O 1
ATOM 2835 N N . TYR A 1 388 ? -16.321 -7.808 22.830 1.00 7.47 411 TYR A N 1
ATOM 2836 C CA . TYR A 1 388 ? -17.150 -8.990 22.699 1.00 7.14 411 TYR A CA 1
ATOM 2837 C C . TYR A 1 388 ? -18.416 -8.693 21.921 1.00 6.61 411 TYR A C 1
ATOM 2838 O O . TYR A 1 388 ? -18.784 -9.460 21.032 1.00 6.65 411 TYR A O 1
ATOM 2847 N N . TRP A 1 389 ? -19.044 -7.547 22.188 1.00 6.40 412 TRP A N 1
ATOM 2848 C CA . TRP A 1 389 ? -20.248 -7.229 21.438 1.00 6.98 412 TRP A CA 1
ATOM 2849 C C . TRP A 1 389 ? -19.979 -6.961 19.963 1.00 6.94 412 TRP A C 1
ATOM 2850 O O . TRP A 1 389 ? -20.773 -7.387 19.105 1.00 8.04 412 TRP A O 1
ATOM 2861 N N . ALA A 1 390 ? -18.904 -6.240 19.641 1.00 6.57 413 ALA A N 1
ATOM 2862 C CA . ALA A 1 390 ? -18.563 -6.043 18.221 1.00 7.02 413 ALA A CA 1
ATOM 2863 C C . ALA A 1 390 ? -18.229 -7.371 17.518 1.00 7.20 413 ALA A C 1
ATOM 2864 O O . ALA A 1 390 ? -18.615 -7.618 16.366 1.00 7.19 413 ALA A O 1
ATOM 2866 N N . ASP A 1 391 ? -17.538 -8.249 18.262 1.00 7.31 414 ASP A N 1
ATOM 2867 C CA . ASP A 1 391 ? -17.204 -9.589 17.811 1.00 7.63 414 ASP A CA 1
ATOM 2868 C C . ASP A 1 391 ? -18.464 -10.366 17.455 1.00 7.93 414 ASP A C 1
ATOM 2869 O O . ASP A 1 391 ? -18.507 -11.014 16.405 1.00 8.63 414 ASP A O 1
ATOM 2874 N N . ARG A 1 392 ? -19.469 -10.314 18.342 1.00 8.66 415 ARG A N 1
ATOM 2875 C CA . ARG A 1 392 ? -20.702 -11.053 18.131 1.00 9.37 415 ARG A CA 1
ATOM 2876 C C . ARG A 1 392 ? -21.616 -10.403 17.086 1.00 9.94 415 ARG A C 1
ATOM 2877 O O . ARG A 1 392 ? -22.296 -11.108 16.334 1.00 9.24 415 ARG A O 1
ATOM 2885 N N . LEU A 1 393 ? -21.703 -9.070 17.077 1.00 9.26 416 LEU A N 1
ATOM 2886 C CA . LEU A 1 393 ? -22.658 -8.382 16.220 1.00 10.22 416 LEU A CA 1
ATOM 2887 C C . LEU A 1 393 ? -22.150 -8.275 14.786 1.00 10.68 416 LEU A C 1
ATOM 2888 O O . LEU A 1 393 ? -22.956 -8.071 13.869 1.00 10.99 416 LEU A O 1
ATOM 2893 N N . GLY A 1 394 ? -20.833 -8.367 14.593 1.00 9.93 417 GLY A N 1
ATOM 2894 C CA . GLY A 1 394 ? -20.272 -8.224 13.265 1.00 10.22 417 GLY A CA 1
ATOM 2895 C C . GLY A 1 394 ? -20.103 -6.765 12.878 1.00 10.25 417 GLY A C 1
ATOM 2896 O O . GLY A 1 394 ? -20.706 -6.273 11.913 1.00 11.31 417 GLY A O 1
ATOM 2897 N N . LEU A 1 395 ? -19.182 -6.127 13.569 1.00 9.38 418 LEU A N 1
ATOM 2898 C CA . LEU A 1 395 ? -18.722 -4.807 13.166 1.00 9.94 418 LEU A CA 1
ATOM 2899 C C . LEU A 1 395 ? -17.208 -4.866 13.107 1.00 9.55 418 LEU A C 1
ATOM 2900 O O . LEU A 1 395 ? -16.611 -5.295 14.068 1.00 9.90 418 LEU A O 1
ATOM 2905 N N . LEU A 1 396 ? -16.607 -4.318 12.053 1.00 9.43 419 LEU A N 1
ATOM 2906 C CA . LEU A 1 396 ? -15.178 -4.034 12.045 1.00 9.34 419 LEU A CA 1
ATOM 2907 C C . LEU A 1 396 ? -14.892 -2.898 13.006 1.00 8.83 419 LEU A C 1
ATOM 2908 O O . LEU A 1 396 ? -15.672 -1.932 13.042 1.00 9.39 419 LEU A O 1
ATOM 2913 N N . VAL A 1 397 ? -13.797 -3.024 13.763 1.00 7.94 420 VAL A N 1
ATOM 2914 C CA . VAL A 1 397 ? -13.445 -2.050 14.772 1.00 7.96 420 VAL A CA 1
ATOM 2915 C C . VAL A 1 397 ? -12.117 -1.406 14.393 1.00 7.20 420 VAL A C 1
ATOM 2916 O O . VAL A 1 397 ? -11.132 -2.105 14.150 1.00 7.02 420 VAL A O 1
ATOM 2920 N N . TRP A 1 398 ? -12.119 -0.074 14.400 1.00 7.32 421 TRP A N 1
ATOM 2921 C CA . TRP A 1 398 ? -10.910 0.717 14.439 1.00 7.70 421 TRP A CA 1
ATOM 2922 C C . TRP A 1 398 ? -10.779 1.269 15.857 1.00 7.79 421 TRP A C 1
ATOM 2923 O O . TRP A 1 398 ? -11.728 1.848 16.408 1.00 7.92 421 TRP A O 1
ATOM 2934 N N . GLN A 1 399 ? -9.603 1.043 16.437 1.00 7.61 422 GLN A N 1
ATOM 2935 C CA . GLN A 1 399 ? -9.332 1.451 17.811 1.00 7.03 422 GLN A CA 1
ATOM 2936 C C . GLN A 1 399 ? -8.323 2.586 17.861 1.00 7.07 422 GLN A C 1
ATOM 2937 O O . GLN A 1 399 ? -7.152 2.386 17.539 1.00 7.22 422 GLN A O 1
ATOM 2943 N N . ASP A 1 400 ? -8.772 3.791 18.249 1.00 7.05 423 ASP A N 1
ATOM 2944 C CA . ASP A 1 400 ? -7.819 4.850 18.566 1.00 7.26 423 ASP A CA 1
ATOM 2945 C C . ASP A 1 400 ? -7.091 4.620 19.898 1.00 7.39 423 ASP A C 1
ATOM 2946 O O . ASP A 1 400 ? -7.700 4.236 20.898 1.00 8.51 423 ASP A O 1
ATOM 2951 N N . MET A 1 401 ? -5.790 4.909 19.920 1.00 7.47 424 MET A N 1
ATOM 2952 C CA . MET A 1 401 ? -5.076 5.074 21.173 1.00 7.33 424 MET A CA 1
ATOM 2953 C C . MET A 1 401 ? -5.441 6.465 21.694 1.00 7.31 424 MET A C 1
ATOM 2954 O O . MET A 1 401 ? -5.279 7.431 20.978 1.00 7.55 424 MET A O 1
ATOM 2959 N N . PRO A 1 402 ? -5.981 6.601 22.917 1.00 7.13 425 PRO A N 1
ATOM 2960 C CA . PRO A 1 402 ? -6.314 7.929 23.457 1.00 7.37 425 PRO A CA 1
ATOM 2961 C C . PRO A 1 402 ? -5.096 8.835 23.487 1.00 7.43 425 PRO A C 1
ATOM 2962 O O . PRO A 1 402 ? -4.017 8.424 23.876 1.00 7.05 425 PRO A O 1
ATOM 2966 N N . ASN A 1 403 ? -5.298 10.079 23.056 1.00 7.52 426 ASN A N 1
ATOM 2967 C CA . ASN A 1 403 ? -4.209 11.031 22.949 1.00 8.24 426 ASN A CA 1
ATOM 2968 C C . ASN A 1 403 ? -3.894 11.676 24.292 1.00 8.94 426 ASN A C 1
ATOM 2969 O O . ASN A 1 403 ? -4.760 11.817 25.177 1.00 8.41 426 ASN A O 1
ATOM 2974 N N . MET A 1 404 ? -2.664 12.211 24.339 1.00 9.42 427 MET A N 1
ATOM 2975 C CA . MET A 1 404 ? -2.263 13.190 25.337 1.00 9.90 427 MET A CA 1
ATOM 2976 C C . MET A 1 404 ? -2.673 14.595 24.889 1.00 10.26 427 MET A C 1
ATOM 2977 O O . MET A 1 404 ? -2.893 14.851 23.714 1.00 9.18 427 MET A O 1
ATOM 2982 N N . GLU A 1 405 ? -2.730 15.507 25.858 1.00 10.66 428 GLU A N 1
ATOM 2983 C CA . GLU A 1 405 ? -3.260 16.830 25.615 1.00 12.52 428 GLU A CA 1
ATOM 2984 C C . GLU A 1 405 ? -2.223 17.743 24.992 1.00 12.45 428 GLU A C 1
ATOM 2985 O O . GLU A 1 405 ? -2.611 18.727 24.372 1.00 13.91 428 GLU A O 1
ATOM 2991 N N . ARG A 1 406 ? -0.935 17.425 25.145 1.00 11.58 429 ARG A N 1
ATOM 2992 C CA . ARG A 1 406 ? 0.133 18.229 24.570 1.00 11.79 429 ARG A CA 1
ATOM 2993 C C . ARG A 1 406 ? 1.357 17.343 24.298 1.00 12.64 429 ARG A C 1
ATOM 2994 O O . ARG A 1 406 ? 1.422 16.215 24.772 1.00 12.37 429 ARG A O 1
ATOM 3002 N N . THR A 1 407 ? 2.346 17.913 23.606 1.00 13.84 430 THR A N 1
ATOM 3003 C CA . THR A 1 407 ? 3.578 17.226 23.252 1.00 14.76 430 THR A CA 1
ATOM 3004 C C . THR A 1 407 ? 4.180 16.575 24.483 1.00 14.57 430 THR A C 1
ATOM 3005 O O . THR A 1 407 ? 4.501 17.234 25.462 1.00 16.22 430 THR A O 1
ATOM 3009 N N . PRO A 1 408 ? 4.423 15.253 24.461 1.00 13.84 431 PRO A N 1
ATOM 3010 C CA . PRO A 1 408 ? 5.051 14.584 25.597 1.00 13.99 431 PRO A CA 1
ATOM 3011 C C . PRO A 1 408 ? 6.554 14.801 25.800 1.00 13.89 431 PRO A C 1
ATOM 3012 O O . PRO A 1 408 ? 7.286 14.818 24.809 1.00 13.94 431 PRO A O 1
ATOM 3016 N N . ASP A 1 409 ? 6.957 14.882 27.072 1.00 13.46 432 ASP A N 1
ATOM 3017 C CA . ASP A 1 409 ? 8.364 14.801 27.451 1.00 15.11 432 ASP A CA 1
ATOM 3018 C C . ASP A 1 409 ? 8.736 13.318 27.536 1.00 14.60 432 ASP A C 1
ATOM 3019 O O . ASP A 1 409 ? 7.929 12.451 27.263 1.00 12.31 432 ASP A O 1
ATOM 3024 N N . ALA A 1 410 ? 9.992 13.026 27.881 1.00 15.04 433 ALA A N 1
ATOM 3025 C CA . ALA A 1 410 ? 10.526 11.669 27.801 1.00 13.66 433 ALA A CA 1
ATOM 3026 C C . ALA A 1 410 ? 9.744 10.679 28.687 1.00 12.66 433 ALA A C 1
ATOM 3027 O O . ALA A 1 410 ? 9.349 9.602 28.221 1.00 12.76 433 ALA A O 1
ATOM 3029 N N . ALA A 1 411 ? 9.450 11.056 29.935 1.00 12.03 434 ALA A N 1
ATOM 3030 C CA . ALA A 1 411 ? 8.673 10.196 30.831 1.00 12.69 434 ALA A CA 1
ATOM 3031 C C . ALA A 1 411 ? 7.244 9.986 30.309 1.00 13.65 434 ALA A C 1
ATOM 3032 O O . ALA A 1 411 ? 6.672 8.894 30.450 1.00 13.61 434 ALA A O 1
ATOM 3034 N N . ALA A 1 412 ? 6.660 11.037 29.721 1.00 12.73 435 ALA A N 1
ATOM 3035 C CA . ALA A 1 412 ? 5.295 10.967 29.210 1.00 13.16 435 ALA A CA 1
ATOM 3036 C C . ALA A 1 412 ? 5.257 10.024 28.009 1.00 12.06 435 ALA A C 1
ATOM 3037 O O . ALA A 1 412 ? 4.296 9.295 27.818 1.00 11.27 435 ALA A O 1
ATOM 3039 N N . ARG A 1 413 ? 6.307 10.038 27.199 1.00 12.27 436 ARG A N 1
ATOM 3040 C CA . ARG A 1 413 ? 6.365 9.155 26.048 1.00 12.23 436 ARG A CA 1
ATOM 3041 C C . ARG A 1 413 ? 6.490 7.712 26.536 1.00 12.32 436 ARG A C 1
ATOM 3042 O O . ARG A 1 413 ? 5.828 6.840 25.986 1.00 11.92 436 ARG A O 1
ATOM 3050 N N . THR A 1 414 ? 7.401 7.450 27.489 1.00 12.31 437 THR A N 1
ATOM 3051 C CA . THR A 1 414 ? 7.587 6.094 28.003 1.00 12.56 437 THR A CA 1
ATOM 3052 C C . THR A 1 414 ? 6.246 5.568 28.519 1.00 12.14 437 THR A C 1
ATOM 3053 O O . THR A 1 414 ? 5.840 4.427 28.265 1.00 11.32 437 THR A O 1
ATOM 3057 N N . GLN A 1 415 ? 5.565 6.399 29.315 1.00 10.97 438 GLN A N 1
ATOM 3058 C CA . GLN A 1 415 ? 4.301 5.997 29.909 1.00 10.54 438 GLN A CA 1
ATOM 3059 C C . GLN A 1 415 ? 3.210 5.770 28.869 1.00 9.86 438 GLN A C 1
ATOM 3060 O O . GLN A 1 415 ? 2.444 4.815 28.995 1.00 9.70 438 GLN A O 1
ATOM 3066 N N . TRP A 1 416 ? 3.073 6.679 27.892 1.00 10.50 439 TRP A N 1
ATOM 3067 C CA . TRP A 1 416 ? 2.045 6.534 26.881 1.00 9.76 439 TRP A CA 1
ATOM 3068 C C . TRP A 1 416 ? 2.264 5.267 26.047 1.00 10.82 439 TRP A C 1
ATOM 3069 O O . TRP A 1 416 ? 1.313 4.517 25.783 1.00 9.59 439 TRP A O 1
ATOM 3080 N N . GLU A 1 417 ? 3.532 5.020 25.663 1.00 10.39 440 GLU A N 1
ATOM 3081 C CA . GLU A 1 417 ? 3.889 3.829 24.899 1.00 10.34 440 GLU A CA 1
ATOM 3082 C C . GLU A 1 417 ? 3.634 2.532 25.675 1.00 10.43 440 GLU A C 1
ATOM 3083 O O . GLU A 1 417 ? 3.165 1.556 25.071 1.00 10.02 440 GLU A O 1
ATOM 3089 N N . ALA A 1 418 ? 3.940 2.543 26.984 1.00 9.98 441 ALA A N 1
ATOM 3090 C CA . ALA A 1 418 ? 3.658 1.436 27.878 1.00 10.11 441 ALA A CA 1
ATOM 3091 C C . ALA A 1 418 ? 2.156 1.149 27.914 1.00 9.18 441 ALA A C 1
ATOM 3092 O O . ALA A 1 418 ? 1.758 -0.007 27.888 1.00 8.24 441 ALA A O 1
ATOM 3094 N N . GLU A 1 419 ? 1.325 2.199 28.080 1.00 8.27 442 GLU A N 1
ATOM 3095 C CA . GLU A 1 419 ? -0.121 2.030 28.030 1.00 8.05 442 GLU A CA 1
ATOM 3096 C C . GLU A 1 419 ? -0.545 1.399 26.700 1.00 7.67 442 GLU A C 1
ATOM 3097 O O . GLU A 1 419 ? -1.359 0.467 26.671 1.00 7.99 442 GLU A O 1
ATOM 3103 N N . TYR A 1 420 ? -0.069 1.961 25.597 1.00 7.85 443 TYR A N 1
ATOM 3104 C CA . TYR A 1 420 ? -0.462 1.477 24.293 1.00 8.33 443 TYR A CA 1
ATOM 3105 C C . TYR A 1 420 ? -0.079 0.001 24.117 1.00 8.71 443 TYR A C 1
ATOM 3106 O O . TYR A 1 420 ? -0.903 -0.780 23.625 1.00 8.69 443 TYR A O 1
ATOM 3115 N N . ASP A 1 421 ? 1.140 -0.379 24.521 1.00 8.57 444 ASP A N 1
ATOM 3116 C CA . ASP A 1 421 ? 1.591 -1.763 24.426 1.00 10.35 444 ASP A CA 1
ATOM 3117 C C . ASP A 1 421 ? 0.587 -2.663 25.141 1.00 9.42 444 ASP A C 1
ATOM 3118 O O . ASP A 1 421 ? 0.204 -3.738 24.648 1.00 8.55 444 ASP A O 1
ATOM 3123 N N . ARG A 1 422 ? 0.178 -2.231 26.342 1.00 9.60 445 ARG A N 1
ATOM 3124 C CA . ARG A 1 422 ? -0.724 -3.042 27.159 1.00 10.15 445 ARG A CA 1
ATOM 3125 C C . ARG A 1 422 ? -2.097 -3.162 26.478 1.00 9.58 445 ARG A C 1
ATOM 3126 O O . ARG A 1 422 ? -2.714 -4.220 26.463 1.00 9.46 445 ARG A O 1
ATOM 3134 N N . ILE A 1 423 ? -2.574 -2.057 25.887 1.00 8.84 446 ILE A N 1
ATOM 3135 C CA . ILE A 1 423 ? -3.849 -2.059 25.185 1.00 7.92 446 ILE A CA 1
ATOM 3136 C C . ILE A 1 423 ? -3.771 -2.987 23.981 1.00 7.73 446 ILE A C 1
ATOM 3137 O O . ILE A 1 423 ? -4.700 -3.748 23.749 1.00 7.47 446 ILE A O 1
ATOM 3142 N N . ILE A 1 424 ? -2.657 -2.976 23.258 1.00 7.13 447 ILE A N 1
ATOM 3143 C CA . ILE A 1 424 ? -2.506 -3.886 22.122 1.00 7.78 447 ILE A CA 1
ATOM 3144 C C . ILE A 1 424 ? -2.528 -5.328 22.621 1.00 7.63 447 ILE A C 1
ATOM 3145 O O . ILE A 1 424 ? -3.196 -6.188 22.033 1.00 8.05 447 ILE A O 1
ATOM 3150 N N . ASP A 1 425 ? -1.748 -5.605 23.673 1.00 8.57 448 ASP A N 1
ATOM 3151 C CA . ASP A 1 425 ? -1.603 -6.972 24.173 1.00 9.39 448 ASP A CA 1
ATOM 3152 C C . ASP A 1 425 ? -2.920 -7.523 24.716 1.00 9.45 448 ASP A C 1
ATOM 3153 O O . ASP A 1 425 ? -3.142 -8.741 24.680 1.00 11.20 448 ASP A O 1
ATOM 3158 N N . GLN A 1 426 ? -3.800 -6.627 25.179 1.00 8.02 449 GLN A N 1
ATOM 3159 C CA . GLN A 1 426 ? -5.068 -7.050 25.744 1.00 8.48 449 GLN A CA 1
ATOM 3160 C C . GLN A 1 426 ? -6.162 -7.351 24.710 1.00 8.35 449 GLN A C 1
ATOM 3161 O O . GLN A 1 426 ? -7.230 -7.828 25.107 1.00 9.16 449 GLN A O 1
ATOM 3167 N N . HIS A 1 427 ? -5.926 -7.094 23.413 1.00 8.17 450 HIS A N 1
ATOM 3168 C CA . HIS A 1 427 ? -6.952 -7.225 22.387 1.00 8.45 450 HIS A CA 1
ATOM 3169 C C . HIS A 1 427 ? -6.518 -8.077 21.196 1.00 8.05 450 HIS A C 1
ATOM 3170 O O . HIS A 1 427 ? -7.142 -8.032 20.139 1.00 8.38 450 HIS A O 1
ATOM 3177 N N . ARG A 1 428 ? -5.474 -8.886 21.340 1.00 8.44 451 ARG A N 1
ATOM 3178 C CA . ARG A 1 428 ? -4.936 -9.601 20.177 1.00 8.04 451 ARG A CA 1
ATOM 3179 C C . ARG A 1 428 ? -5.950 -10.562 19.553 1.00 7.94 451 ARG A C 1
ATOM 3180 O O . ARG A 1 428 ? -5.874 -10.792 18.344 1.00 8.04 451 ARG A O 1
ATOM 3188 N N . SER A 1 429 ? -6.860 -11.140 20.342 1.00 7.42 452 SER A N 1
ATOM 3189 C CA . SER A 1 429 ? -7.753 -12.189 19.842 1.00 7.50 452 SER A CA 1
ATOM 3190 C C . SER A 1 429 ? -9.101 -11.700 19.272 1.00 7.68 452 SER A C 1
ATOM 3191 O O . SER A 1 429 ? -9.930 -12.510 18.846 1.00 8.03 452 SER A O 1
ATOM 3194 N N . SER A 1 430 ? -9.398 -10.412 19.378 1.00 7.76 453 SER A N 1
ATOM 3195 C CA . SER A 1 430 ? -10.704 -9.887 18.958 1.00 7.87 453 SER A CA 1
ATOM 3196 C C . SER A 1 430 ? -10.860 -9.967 17.442 1.00 7.22 453 SER A C 1
ATOM 3197 O O . SER A 1 430 ? -10.089 -9.363 16.717 1.00 6.52 453 SER A O 1
ATOM 3200 N N . PRO A 1 431 ? -11.852 -10.685 16.876 1.00 7.00 454 PRO A N 1
ATOM 3201 C CA . PRO A 1 431 ? -12.013 -10.654 15.426 1.00 7.04 454 PRO A CA 1
ATOM 3202 C C . PRO A 1 431 ? -12.468 -9.285 14.931 1.00 6.94 454 PRO A C 1
ATOM 3203 O O . PRO A 1 431 ? -12.148 -8.885 13.799 1.00 7.31 454 PRO A O 1
ATOM 3207 N N . SER A 1 432 ? -13.295 -8.603 15.716 1.00 7.32 455 SER A N 1
ATOM 3208 C CA . SER A 1 432 ? -13.828 -7.321 15.257 1.00 7.47 455 SER A CA 1
ATOM 3209 C C . SER A 1 432 ? -12.673 -6.340 15.024 1.00 7.44 455 SER A C 1
ATOM 3210 O O . SER A 1 432 ? -12.680 -5.556 14.070 1.00 7.58 455 SER A O 1
ATOM 3213 N N . LEU A 1 433 ? -11.721 -6.289 15.948 1.00 7.40 456 LEU A N 1
ATOM 3214 C CA . LEU A 1 433 ? -10.638 -5.306 15.867 1.00 7.66 456 LEU A CA 1
ATOM 3215 C C . LEU A 1 433 ? -9.770 -5.612 14.642 1.00 7.96 456 LEU A C 1
ATOM 3216 O O . LEU A 1 433 ? -9.161 -6.686 14.558 1.00 8.14 456 LEU A O 1
ATOM 3221 N N . VAL A 1 434 ? -9.673 -4.654 13.718 1.00 8.41 457 VAL A N 1
ATOM 3222 C CA . VAL A 1 434 ? -8.886 -4.831 12.497 1.00 8.37 457 VAL A CA 1
ATOM 3223 C C . VAL A 1 434 ? -7.893 -3.685 12.226 1.00 8.11 457 VAL A C 1
ATOM 3224 O O . VAL A 1 434 ? -7.052 -3.819 11.322 1.00 8.76 457 VAL A O 1
ATOM 3228 N N . LEU A 1 435 ? -7.983 -2.577 12.981 1.00 7.78 458 LEU A N 1
ATOM 3229 C CA . LEU A 1 435 ? -7.168 -1.400 12.686 1.00 7.87 458 LEU A CA 1
ATOM 3230 C C . LEU A 1 435 ? -6.884 -0.602 13.947 1.00 7.89 458 LEU A C 1
ATOM 3231 O O . LEU A 1 435 ? -7.801 -0.370 14.739 1.00 7.88 458 LEU A O 1
ATOM 3236 N N . TRP A 1 436 ? -5.603 -0.203 14.089 1.00 7.81 459 TRP A N 1
ATOM 3237 C CA . TRP A 1 436 ? -5.150 0.721 15.125 1.00 8.11 459 TRP A CA 1
ATOM 3238 C C . TRP A 1 436 ? -4.959 2.136 14.568 1.00 8.53 459 TRP A C 1
ATOM 3239 O O . TRP A 1 436 ? -4.330 2.284 13.511 1.00 7.92 459 TRP A O 1
ATOM 3250 N N . VAL A 1 437 ? -5.515 3.143 15.268 1.00 8.37 460 VAL A N 1
ATOM 3251 C CA . VAL A 1 437 ? -5.306 4.546 14.959 1.00 8.49 460 VAL A CA 1
ATOM 3252 C C . VAL A 1 437 ? -4.376 5.126 16.015 1.00 8.60 460 VAL A C 1
ATOM 3253 O O . VAL A 1 437 ? -4.793 5.376 17.140 1.00 8.33 460 VAL A O 1
ATOM 3257 N N . ASN A 1 438 ? -3.103 5.326 15.653 1.00 8.87 461 ASN A N 1
ATOM 3258 C CA . ASN A 1 438 ? -2.110 5.714 16.648 1.00 9.69 461 ASN A CA 1
ATOM 3259 C C . ASN A 1 438 ? -2.345 7.103 17.235 1.00 9.25 461 ASN A C 1
ATOM 3260 O O . ASN A 1 438 ? -2.174 7.294 18.439 1.00 10.52 461 ASN A O 1
ATOM 3265 N N . GLN A 1 439 ? -2.671 8.082 16.377 1.00 9.35 462 GLN A N 1
ATOM 3266 C CA . GLN A 1 439 ? -2.732 9.477 16.755 1.00 9.86 462 GLN A CA 1
ATOM 3267 C C . GLN A 1 439 ? -3.843 10.140 15.955 1.00 8.59 462 GLN A C 1
ATOM 3268 O O . GLN A 1 439 ? -4.193 9.670 14.883 1.00 8.71 462 GLN A O 1
ATOM 3274 N N . ASN A 1 440 ? -4.329 11.261 16.464 1.00 9.29 463 ASN A N 1
ATOM 3275 C CA . ASN A 1 440 ? -5.503 11.926 15.928 1.00 9.21 463 ASN A CA 1
ATOM 3276 C C . ASN A 1 440 ? -5.240 13.424 15.797 1.00 9.66 463 ASN A C 1
ATOM 3277 O O . ASN A 1 440 ? -5.007 14.072 16.813 1.00 8.99 463 ASN A O 1
ATOM 3282 N N . GLU A 1 441 ? -5.327 13.924 14.553 1.00 9.22 464 GLU A N 1
ATOM 3283 C CA . GLU A 1 441 ? -5.246 15.344 14.219 1.00 10.52 464 GLU A CA 1
ATOM 3284 C C . GLU A 1 441 ? -4.068 16.023 14.907 1.00 10.71 464 GLU A C 1
ATOM 3285 O O . GLU A 1 441 ? -4.155 17.193 15.286 1.00 11.04 464 GLU A O 1
ATOM 3291 N N . GLY A 1 442 ? -2.941 15.303 15.039 1.00 10.78 465 GLY A N 1
ATOM 3292 C CA . GLY A 1 442 ? -1.733 15.895 15.598 1.00 10.27 465 GLY A CA 1
ATOM 3293 C C . GLY A 1 442 ? -1.721 16.072 17.119 1.00 10.28 465 GLY A C 1
ATOM 3294 O O . GLY A 1 442 ? -0.778 16.651 17.643 1.00 10.13 465 GLY A O 1
ATOM 3295 N N . TRP A 1 443 ? -2.714 15.542 17.844 1.00 10.80 466 TRP A N 1
ATOM 3296 C CA . TRP A 1 443 ? -2.900 15.870 19.253 1.00 10.46 466 TRP A CA 1
ATOM 3297 C C . TRP A 1 443 ? -1.836 15.167 20.069 1.00 10.93 466 TRP A C 1
ATOM 3298 O O . TRP A 1 443 ? -1.780 13.938 20.098 1.00 11.70 466 TRP A O 1
ATOM 3309 N N . GLY A 1 444 ? -0.957 15.956 20.674 1.00 10.64 467 GLY A N 1
ATOM 3310 C CA . GLY A 1 444 ? 0.139 15.401 21.441 1.00 10.68 467 GLY A CA 1
ATOM 3311 C C . GLY A 1 444 ? 1.121 14.653 20.556 1.00 11.29 467 GLY A C 1
ATOM 3312 O O . GLY A 1 444 ? 1.821 13.769 21.037 1.00 13.12 467 GLY A O 1
ATOM 3313 N N . GLN A 1 445 ? 1.188 15.003 19.259 1.00 11.44 468 GLN A N 1
ATOM 3314 C CA . GLN A 1 445 ? 1.846 14.127 18.299 1.00 11.22 468 GLN A CA 1
ATOM 3315 C C . GLN A 1 445 ? 3.366 14.081 18.478 1.00 11.24 468 GLN A C 1
ATOM 3316 O O . GLN A 1 445 ? 3.986 15.088 18.810 1.00 10.91 468 GLN A O 1
ATOM 3322 N N . TYR A 1 446 ? 3.947 12.909 18.170 1.00 10.35 469 TYR A N 1
ATOM 3323 C CA . TYR A 1 446 ? 5.392 12.760 18.043 1.00 10.28 469 TYR A CA 1
ATOM 3324 C C . TYR A 1 446 ? 5.668 11.447 17.317 1.00 10.28 469 TYR A C 1
ATOM 3325 O O . TYR A 1 446 ? 4.763 10.610 17.210 1.00 11.10 469 TYR A O 1
ATOM 3334 N N . ASP A 1 447 ? 6.913 11.272 16.842 1.00 10.68 470 ASP A N 1
ATOM 3335 C CA . ASP A 1 447 ? 7.380 10.003 16.297 1.00 11.24 470 ASP A CA 1
ATOM 3336 C C . ASP A 1 447 ? 6.333 9.286 15.423 1.00 11.22 470 ASP A C 1
ATOM 3337 O O . ASP A 1 447 ? 6.112 8.079 15.582 1.00 11.52 470 ASP A O 1
ATOM 3342 N N . GLN A 1 448 ? 5.761 9.989 14.437 1.00 10.90 471 GLN A N 1
ATOM 3343 C CA . GLN A 1 448 ? 4.623 9.484 13.682 1.00 12.12 471 GLN A CA 1
ATOM 3344 C C . GLN A 1 448 ? 4.991 8.215 12.920 1.00 12.78 471 GLN A C 1
ATOM 3345 O O . GLN A 1 448 ? 4.267 7.208 12.949 1.00 14.11 471 GLN A O 1
ATOM 3351 N N . ALA A 1 449 ? 6.130 8.270 12.217 1.00 12.62 472 ALA A N 1
ATOM 3352 C CA . ALA A 1 449 ? 6.569 7.148 11.394 1.00 12.52 472 ALA A CA 1
ATOM 3353 C C . ALA A 1 449 ? 7.058 5.992 12.261 1.00 12.59 472 ALA A C 1
ATOM 3354 O O . ALA A 1 449 ? 6.708 4.826 12.023 1.00 12.58 472 ALA A O 1
ATOM 3356 N N . ARG A 1 450 ? 7.875 6.302 13.273 1.00 11.41 473 ARG A N 1
ATOM 3357 C CA . ARG A 1 450 ? 8.398 5.268 14.152 1.00 12.25 473 ARG A CA 1
ATOM 3358 C C . ARG A 1 450 ? 7.232 4.511 14.817 1.00 11.53 473 ARG A C 1
ATOM 3359 O O . ARG A 1 450 ? 7.308 3.300 14.903 1.00 10.76 473 ARG A O 1
ATOM 3367 N N . LEU A 1 451 ? 6.208 5.212 15.339 1.00 10.47 474 LEU A N 1
ATOM 3368 C CA . LEU A 1 451 ? 5.119 4.537 16.050 1.00 10.75 474 LEU A CA 1
ATOM 3369 C C . LEU A 1 451 ? 4.276 3.657 15.114 1.00 10.72 474 LEU A C 1
ATOM 3370 O O . LEU A 1 451 ? 3.769 2.581 15.498 1.00 11.78 474 LEU A O 1
ATOM 3375 N N . ALA A 1 452 ? 4.088 4.103 13.871 1.00 10.20 475 ALA A N 1
ATOM 3376 C CA . ALA A 1 452 ? 3.426 3.261 12.888 1.00 11.07 475 ALA A CA 1
ATOM 3377 C C . ALA A 1 452 ? 4.182 1.936 12.725 1.00 10.38 475 ALA A C 1
ATOM 3378 O O . ALA A 1 452 ? 3.578 0.879 12.724 1.00 9.86 475 ALA A O 1
ATOM 3380 N N . ASP A 1 453 ? 5.499 1.987 12.538 1.00 11.31 476 ASP A N 1
ATOM 3381 C CA . ASP A 1 453 ? 6.274 0.765 12.356 1.00 11.59 476 ASP A CA 1
ATOM 3382 C C . ASP A 1 453 ? 6.260 -0.076 13.624 1.00 10.69 476 ASP A C 1
ATOM 3383 O O . ASP A 1 453 ? 6.191 -1.294 13.535 1.00 9.64 476 ASP A O 1
ATOM 3388 N N . LYS A 1 454 ? 6.341 0.590 14.786 1.00 10.05 477 LYS A N 1
ATOM 3389 C CA . LYS A 1 454 ? 6.364 -0.116 16.059 1.00 10.07 477 LYS A CA 1
ATOM 3390 C C . LYS A 1 454 ? 5.077 -0.910 16.252 1.00 9.76 477 LYS A C 1
ATOM 3391 O O . LYS A 1 454 ? 5.100 -2.087 16.608 1.00 9.14 477 LYS A O 1
ATOM 3397 N N . VAL A 1 455 ? 3.924 -0.252 16.054 1.00 8.65 478 VAL A N 1
ATOM 3398 C CA . VAL A 1 455 ? 2.643 -0.896 16.249 1.00 9.40 478 VAL A CA 1
ATOM 3399 C C . VAL A 1 455 ? 2.439 -2.012 15.234 1.00 9.28 478 VAL A C 1
ATOM 3400 O O . VAL A 1 455 ? 1.980 -3.094 15.610 1.00 9.20 478 VAL A O 1
ATOM 3404 N N . LYS A 1 456 ? 2.783 -1.771 13.982 1.00 10.21 479 LYS A N 1
ATOM 3405 C CA . LYS A 1 456 ? 2.604 -2.801 12.974 1.00 10.75 479 LYS A CA 1
ATOM 3406 C C . LYS A 1 456 ? 3.430 -4.053 13.303 1.00 11.27 479 LYS A C 1
ATOM 3407 O O . LYS A 1 456 ? 2.976 -5.194 13.126 1.00 11.23 479 LYS A O 1
ATOM 3413 N N . ALA A 1 457 ? 4.671 -3.836 13.730 1.00 10.89 480 ALA A N 1
ATOM 3414 C CA . ALA A 1 457 ? 5.557 -4.944 14.062 1.00 10.20 480 ALA A CA 1
ATOM 3415 C C . ALA A 1 457 ? 5.041 -5.663 15.297 1.00 9.77 480 ALA A C 1
ATOM 3416 O O . ALA A 1 457 ? 5.270 -6.855 15.437 1.00 10.88 480 ALA A O 1
ATOM 3418 N N . TYR A 1 458 ? 4.365 -4.930 16.180 1.00 9.67 481 TYR A N 1
ATOM 3419 C CA . TYR A 1 458 ? 3.883 -5.533 17.409 1.00 10.10 481 TYR A CA 1
ATOM 3420 C C . TYR A 1 458 ? 2.590 -6.316 17.143 1.00 9.90 481 TYR A C 1
ATOM 3421 O O . TYR A 1 458 ? 2.254 -7.210 17.913 1.00 11.04 481 TYR A O 1
ATOM 3430 N N . ASP A 1 459 ? 1.805 -5.904 16.146 1.00 9.49 482 ASP A N 1
ATOM 3431 C CA . ASP A 1 459 ? 0.536 -6.556 15.839 1.00 8.99 482 ASP A CA 1
ATOM 3432 C C . ASP A 1 459 ? 0.348 -6.586 14.314 1.00 9.69 482 ASP A C 1
ATOM 3433 O O . ASP A 1 459 ? -0.543 -5.901 13.778 1.00 8.69 482 ASP A O 1
ATOM 3438 N N . PRO A 1 460 ? 1.151 -7.369 13.557 1.00 10.05 483 PRO A N 1
ATOM 3439 C CA . PRO A 1 460 ? 1.150 -7.228 12.092 1.00 10.28 483 PRO A CA 1
ATOM 3440 C C . PRO A 1 460 ? -0.128 -7.699 11.400 1.00 10.49 483 PRO A C 1
ATOM 3441 O O . PRO A 1 460 ? -0.341 -7.355 10.231 1.00 11.72 483 PRO A O 1
ATOM 3445 N N . THR A 1 461 ? -0.991 -8.471 12.106 1.00 9.99 484 THR A N 1
ATOM 3446 C CA . THR A 1 461 ? -2.227 -9.010 11.543 1.00 8.97 484 THR A CA 1
ATOM 3447 C C . THR A 1 461 ? -3.381 -8.001 11.620 1.00 9.11 484 THR A C 1
ATOM 3448 O O . THR A 1 461 ? -4.500 -8.301 11.180 1.00 8.90 484 THR A O 1
ATOM 3452 N N . ARG A 1 462 ? -3.092 -6.804 12.128 1.00 7.99 485 ARG A N 1
ATOM 3453 C CA . ARG A 1 462 ? -4.011 -5.679 12.078 1.00 8.13 485 ARG A CA 1
ATOM 3454 C C . ARG A 1 462 ? -3.420 -4.594 11.172 1.00 7.76 485 ARG A C 1
ATOM 3455 O O . ARG A 1 462 ? -2.206 -4.510 10.970 1.00 8.34 485 ARG A O 1
ATOM 3463 N N . LEU A 1 463 ? -4.297 -3.719 10.673 1.00 8.13 486 LEU A N 1
ATOM 3464 C CA . LEU A 1 463 ? -3.891 -2.522 9.937 1.00 8.24 486 LEU A CA 1
ATOM 3465 C C . LEU A 1 463 ? -3.471 -1.470 10.944 1.00 8.20 486 LEU A C 1
ATOM 3466 O O . LEU A 1 463 ? -3.961 -1.489 12.081 1.00 8.90 486 LEU A O 1
ATOM 3471 N N . VAL A 1 464 ? -2.587 -0.558 10.495 1.00 7.92 487 VAL A N 1
ATOM 3472 C CA . VAL A 1 464 ? -2.132 0.565 11.295 1.00 9.16 487 VAL A CA 1
ATOM 3473 C C . VAL A 1 464 ? -2.293 1.861 10.522 1.00 8.62 487 VAL A C 1
ATOM 3474 O O . VAL A 1 464 ? -1.872 1.963 9.368 1.00 9.49 487 VAL A O 1
ATOM 3478 N N . ASP A 1 465 ? -2.813 2.852 11.241 1.00 8.93 488 ASP A N 1
ATOM 3479 C CA . ASP A 1 465 ? -3.034 4.210 10.756 1.00 8.73 488 ASP A CA 1
ATOM 3480 C C . ASP A 1 465 ? -2.125 5.107 11.592 1.00 8.84 488 ASP A C 1
ATOM 3481 O O . ASP A 1 465 ? -2.304 5.235 12.816 1.00 8.52 488 ASP A O 1
ATOM 3486 N N . ASN A 1 466 ? -1.129 5.701 10.958 1.00 9.62 489 ASN A N 1
ATOM 3487 C CA . ASN A 1 466 ? -0.117 6.468 11.671 1.00 10.03 489 ASN A CA 1
ATOM 3488 C C . ASN A 1 466 ? -0.679 7.748 12.287 1.00 9.53 489 ASN A C 1
ATOM 3489 O O . ASN A 1 466 ? -0.220 8.210 13.338 1.00 10.31 489 ASN A O 1
ATOM 3494 N N . MET A 1 467 ? -1.609 8.358 11.564 1.00 9.05 490 MET A N 1
ATOM 3495 C CA . MET A 1 467 ? -2.149 9.638 11.948 1.00 9.88 490 MET A CA 1
ATOM 3496 C C . MET A 1 467 ? -3.499 9.839 11.268 1.00 9.49 490 MET A C 1
ATOM 3497 O O . MET A 1 467 ? -3.586 9.797 10.042 1.00 10.14 490 MET A O 1
ATOM 3502 N N . SER A 1 468 ? -4.533 10.153 12.054 1.00 9.26 491 SER A N 1
ATOM 3503 C CA . SER A 1 468 ? -5.868 10.338 11.514 1.00 8.82 491 SER A CA 1
ATOM 3504 C C . SER A 1 468 ? -6.060 11.833 11.241 1.00 9.13 491 SER A C 1
ATOM 3505 O O . SER A 1 468 ? -5.930 12.618 12.172 1.00 8.95 491 SER A O 1
ATOM 3508 N N . GLY A 1 469 ? -6.290 12.189 9.964 1.00 9.21 492 GLY A N 1
ATOM 3509 C CA . GLY A 1 469 ? -6.505 13.567 9.522 1.00 10.54 492 GLY A CA 1
ATOM 3510 C C . GLY A 1 469 ? -5.224 14.276 9.048 1.00 10.85 492 GLY A C 1
ATOM 3511 O O . GLY A 1 469 ? -4.941 15.385 9.462 1.00 11.55 492 GLY A O 1
ATOM 3512 N N . VAL A 1 470 ? -4.428 13.620 8.196 1.00 12.10 493 VAL A N 1
ATOM 3513 C CA . VAL A 1 470 ? -3.140 14.151 7.745 1.00 12.30 493 VAL A CA 1
ATOM 3514 C C . VAL A 1 470 ? -3.359 15.334 6.791 1.00 14.72 493 VAL A C 1
ATOM 3515 O O . VAL A 1 470 ? -2.408 16.060 6.470 1.00 13.39 493 VAL A O 1
ATOM 3519 N N . ASN A 1 471 ? -4.615 15.541 6.364 1.00 14.03 494 ASN A N 1
ATOM 3520 C CA . ASN A 1 471 ? -4.948 16.643 5.466 1.00 14.94 494 ASN A CA 1
ATOM 3521 C C . ASN A 1 471 ? -5.191 17.931 6.246 1.00 16.13 494 ASN A C 1
ATOM 3522 O O . ASN A 1 471 ? -5.488 18.980 5.644 1.00 17.81 494 ASN A O 1
ATOM 3527 N N . CYS A 1 472 ? -5.154 17.866 7.579 1.00 17.49 495 CYS A N 1
ATOM 3528 C CA . CYS A 1 472 ? -5.646 19.008 8.329 1.00 19.05 495 CYS A CA 1
ATOM 3529 C C . CYS A 1 472 ? -4.880 19.166 9.636 1.00 16.17 495 CYS A C 1
ATOM 3530 O O . CYS A 1 472 ? -3.965 18.396 9.917 1.00 16.93 495 CYS A O 1
ATOM 3533 N N . CYS A 1 473 ? -5.102 20.535 10.365 1.00 17.02 496 CYS A N 1
ATOM 3534 C CA . CYS A 1 473 ? -4.997 20.530 11.839 1.00 19.39 496 CYS A CA 1
ATOM 3535 C C . CYS A 1 473 ? -3.537 20.568 12.277 1.00 18.04 496 CYS A C 1
ATOM 3536 O O . CYS A 1 473 ? -3.260 20.430 13.465 1.00 19.37 496 CYS A O 1
ATOM 3539 N N . GLY A 1 474 ? -2.590 20.741 11.332 1.00 16.84 497 GLY A N 1
ATOM 3540 C CA . GLY A 1 474 ? -1.181 20.666 11.683 1.00 16.68 497 GLY A CA 1
ATOM 3541 C C . GLY A 1 474 ? -0.732 19.231 11.975 1.00 16.16 497 GLY A C 1
ATOM 3542 O O . GLY A 1 474 ? 0.338 19.018 12.549 1.00 16.20 497 GLY A O 1
ATOM 3543 N N . ALA A 1 475 ? -1.531 18.250 11.547 1.00 13.93 498 ALA A N 1
ATOM 3544 C CA . ALA A 1 475 ? -1.189 16.859 11.788 1.00 14.44 498 ALA A CA 1
ATOM 3545 C C . ALA A 1 475 ? -0.049 16.486 10.844 1.00 15.23 498 ALA A C 1
ATOM 3546 O O . ALA A 1 475 ? -0.193 16.717 9.647 1.00 17.46 498 ALA A O 1
ATOM 3548 N N . VAL A 1 476 ? 1.025 15.885 11.371 1.00 14.92 499 VAL A N 1
ATOM 3549 C CA . VAL A 1 476 ? 2.117 15.405 10.541 1.00 15.08 499 VAL A CA 1
ATOM 3550 C C . VAL A 1 476 ? 1.897 13.937 10.167 1.00 15.24 499 VAL A C 1
ATOM 3551 O O . VAL A 1 476 ? 1.683 13.092 11.033 1.00 13.49 499 VAL A O 1
ATOM 3555 N N . ASP A 1 477 ? 1.988 13.669 8.858 1.00 14.94 500 ASP A N 1
ATOM 3556 C CA . ASP A 1 477 ? 1.940 12.328 8.312 1.00 13.88 500 ASP A CA 1
ATOM 3557 C C . ASP A 1 477 ? 3.334 11.707 8.407 1.00 14.10 500 ASP A C 1
ATOM 3558 O O . ASP A 1 477 ? 4.251 12.183 7.746 1.00 13.84 500 ASP A O 1
ATOM 3563 N N . GLY A 1 478 ? 3.453 10.546 9.067 1.00 12.70 501 GLY A N 1
ATOM 3564 C CA . GLY A 1 478 ? 4.700 9.794 9.075 1.00 12.07 501 GLY A CA 1
ATOM 3565 C C . GLY A 1 478 ? 5.057 9.259 7.682 1.00 13.10 501 GLY A C 1
ATOM 3566 O O . GLY A 1 478 ? 6.220 8.948 7.409 1.00 15.68 501 GLY A O 1
ATOM 3567 N N . GLY A 1 479 ? 4.036 9.069 6.838 1.00 11.14 502 GLY A N 1
ATOM 3568 C CA . GLY A 1 479 ? 4.172 8.635 5.460 1.00 11.49 502 GLY A CA 1
ATOM 3569 C C . GLY A 1 479 ? 4.033 7.118 5.312 1.00 12.01 502 GLY A C 1
ATOM 3570 O O . GLY A 1 479 ? 3.985 6.603 4.202 1.00 14.08 502 GLY A O 1
ATOM 3571 N N . ASN A 1 480 ? 3.981 6.410 6.439 1.00 11.29 503 ASN A N 1
ATOM 3572 C CA . ASN A 1 480 ? 3.951 4.960 6.455 1.00 11.67 503 ASN A CA 1
ATOM 3573 C C . ASN A 1 480 ? 2.639 4.493 7.080 1.00 12.69 503 ASN A C 1
ATOM 3574 O O . ASN A 1 480 ? 1.623 5.196 7.012 1.00 12.09 503 ASN A O 1
ATOM 3579 N N . GLY A 1 481 ? 2.660 3.274 7.625 1.00 12.46 504 GLY A N 1
ATOM 3580 C CA . GLY A 1 481 ? 1.414 2.626 7.994 1.00 11.98 504 GLY A CA 1
ATOM 3581 C C . GLY A 1 481 ? 0.628 2.207 6.765 1.00 11.23 504 GLY A C 1
ATOM 3582 O O . GLY A 1 481 ? 1.142 2.245 5.645 1.00 12.41 504 GLY A O 1
ATOM 3583 N N . ASP A 1 482 ? -0.607 1.753 6.977 1.00 10.54 505 ASP A N 1
ATOM 3584 C CA . ASP A 1 482 ? -1.352 1.100 5.914 1.00 10.63 505 ASP A CA 1
ATOM 3585 C C . ASP A 1 482 ? -2.360 2.014 5.235 1.00 9.54 505 ASP A C 1
ATOM 3586 O O . ASP A 1 482 ? -2.861 1.641 4.174 1.00 9.95 505 ASP A O 1
ATOM 3591 N N . VAL A 1 483 ? -2.676 3.163 5.845 1.00 8.95 506 VAL A N 1
ATOM 3592 C CA . VAL A 1 483 ? -3.718 4.029 5.303 1.00 9.21 506 VAL A CA 1
ATOM 3593 C C . VAL A 1 483 ? -3.309 5.508 5.300 1.00 9.22 506 VAL A C 1
ATOM 3594 O O . VAL A 1 483 ? -2.608 6.004 6.198 1.00 10.36 506 VAL A O 1
ATOM 3598 N N . VAL A 1 484 ? -3.855 6.213 4.294 1.00 9.05 507 VAL A N 1
ATOM 3599 C CA . VAL A 1 484 ? -3.803 7.662 4.266 1.00 9.68 507 VAL A CA 1
ATOM 3600 C C . VAL A 1 484 ? -5.197 8.121 4.682 1.00 8.65 507 VAL A C 1
ATOM 3601 O O . VAL A 1 484 ? -6.160 7.766 4.024 1.00 9.70 507 VAL A O 1
ATOM 3605 N N . ASP A 1 485 ? -5.277 8.827 5.814 1.00 8.61 508 ASP A N 1
ATOM 3606 C CA . ASP A 1 485 ? -6.523 9.049 6.526 1.00 9.25 508 ASP A CA 1
ATOM 3607 C C . ASP A 1 485 ? -6.776 10.556 6.591 1.00 9.17 508 ASP A C 1
ATOM 3608 O O . ASP A 1 485 ? -6.007 11.284 7.198 1.00 9.31 508 ASP A O 1
ATOM 3613 N N . HIS A 1 486 ? -7.800 11.017 5.857 1.00 9.26 509 HIS A N 1
ATOM 3614 C CA . HIS A 1 486 ? -8.219 12.408 5.864 1.00 10.10 509 HIS A CA 1
ATOM 3615 C C . HIS A 1 486 ? -9.486 12.555 6.690 1.00 9.23 509 HIS A C 1
ATOM 3616 O O . HIS A 1 486 ? -10.285 11.615 6.786 1.00 9.09 509 HIS A O 1
ATOM 3623 N N . HIS A 1 487 ? -9.607 13.741 7.307 1.00 9.35 510 HIS A N 1
ATOM 3624 C CA . HIS A 1 487 ? -10.819 14.215 7.944 1.00 9.04 510 HIS A CA 1
ATOM 3625 C C . HIS A 1 487 ? -11.342 15.367 7.102 1.00 9.50 510 HIS A C 1
ATOM 3626 O O . HIS A 1 487 ? -10.626 16.355 6.910 1.00 10.60 510 HIS A O 1
ATOM 3633 N N . VAL A 1 488 ? -12.536 15.173 6.554 1.00 10.28 511 VAL A N 1
ATOM 3634 C CA . VAL A 1 488 ? -13.114 16.130 5.617 1.00 10.84 511 VAL A CA 1
ATOM 3635 C C . VAL A 1 488 ? -14.557 16.391 6.010 1.00 10.34 511 VAL A C 1
ATOM 3636 O O . VAL A 1 488 ? -15.393 15.505 5.921 1.00 9.36 511 VAL A O 1
ATOM 3640 N N . TYR A 1 489 ? -14.837 17.638 6.381 1.00 10.33 512 TYR A N 1
ATOM 3641 C CA . TYR A 1 489 ? -16.159 18.079 6.744 1.00 10.38 512 TYR A CA 1
ATOM 3642 C C . TYR A 1 489 ? -16.637 19.192 5.826 1.00 11.28 512 TYR A C 1
ATOM 3643 O O . TYR A 1 489 ? -15.895 20.160 5.615 1.00 11.66 512 TYR A O 1
ATOM 3652 N N . VAL A 1 490 ? -17.895 19.098 5.384 1.00 10.67 513 VAL A N 1
ATOM 3653 C CA . VAL A 1 490 ? -18.780 17.960 5.615 1.00 11.06 513 VAL A CA 1
ATOM 3654 C C . VAL A 1 490 ? -18.309 16.726 4.836 1.00 11.61 513 VAL A C 1
ATOM 3655 O O . VAL A 1 490 ? -18.625 15.605 5.225 1.00 10.22 513 VAL A O 1
ATOM 3659 N N . GLY A 1 491 ? -17.628 16.921 3.692 1.00 11.82 514 GLY A N 1
ATOM 3660 C CA . GLY A 1 491 ? -17.121 15.792 2.932 1.00 12.82 514 GLY A CA 1
ATOM 3661 C C . GLY A 1 491 ? -17.981 15.415 1.735 1.00 14.32 514 GLY A C 1
ATOM 3662 O O . GLY A 1 491 ? -18.942 16.113 1.383 1.00 15.25 514 GLY A O 1
ATOM 3663 N N . PRO A 1 492 ? -17.648 14.301 1.037 1.00 14.40 515 PRO A N 1
ATOM 3664 C CA . PRO A 1 492 ? -16.582 13.383 1.457 1.00 15.58 515 PRO A CA 1
ATOM 3665 C C . PRO A 1 492 ? -15.134 13.656 1.057 1.00 17.06 515 PRO A C 1
ATOM 3666 O O . PRO A 1 492 ? -14.245 12.893 1.429 1.00 18.44 515 PRO A O 1
ATOM 3670 N N . GLY A 1 493 ? -14.889 14.709 0.267 1.00 15.21 516 GLY A N 1
ATOM 3671 C CA . GLY A 1 493 ? -13.532 15.062 -0.116 1.00 15.74 516 GLY A CA 1
ATOM 3672 C C . GLY A 1 493 ? -13.039 14.201 -1.278 1.00 15.05 516 GLY A C 1
ATOM 3673 O O . GLY A 1 493 ? -13.819 13.545 -1.937 1.00 16.72 516 GLY A O 1
ATOM 3674 N N . THR A 1 494 ? -11.726 14.170 -1.480 1.00 16.40 517 THR A N 1
ATOM 3675 C CA . THR A 1 494 ? -11.144 13.634 -2.700 1.00 17.39 517 THR A CA 1
ATOM 3676 C C . THR A 1 494 ? -9.869 12.851 -2.396 1.00 17.03 517 THR A C 1
ATOM 3677 O O . THR A 1 494 ? -8.958 12.781 -3.222 1.00 15.38 517 THR A O 1
ATOM 3681 N N . THR A 1 495 ? -9.845 12.200 -1.228 1.00 14.31 518 THR A N 1
ATOM 3682 C CA . THR A 1 495 ? -8.750 11.313 -0.848 1.00 13.43 518 THR A CA 1
ATOM 3683 C C . THR A 1 495 ? -8.597 10.166 -1.853 1.00 13.41 518 THR A C 1
ATOM 3684 O O . THR A 1 495 ? -9.564 9.498 -2.208 1.00 14.28 518 THR A O 1
ATOM 3688 N N . VAL A 1 496 ? -7.338 9.890 -2.219 1.00 14.17 519 VAL A N 1
ATOM 3689 C CA . VAL A 1 496 ? -6.994 8.832 -3.151 1.00 13.52 519 VAL A CA 1
ATOM 3690 C C . VAL A 1 496 ? -5.857 8.034 -2.530 1.00 13.21 519 VAL A C 1
ATOM 3691 O O . VAL A 1 496 ? -5.033 8.554 -1.766 1.00 13.11 519 VAL A O 1
ATOM 3695 N N . PRO A 1 497 ? -5.808 6.725 -2.819 1.00 12.82 520 PRO A N 1
ATOM 3696 C CA . PRO A 1 497 ? -4.752 5.879 -2.281 1.00 12.49 520 PRO A CA 1
ATOM 3697 C C . PRO A 1 497 ? -3.418 6.182 -2.946 1.00 14.86 520 PRO A C 1
ATOM 3698 O O . PRO A 1 497 ? -3.384 6.865 -3.971 1.00 13.25 520 PRO A O 1
ATOM 3702 N N . SER A 1 498 ? -2.343 5.739 -2.284 1.00 13.44 521 SER A N 1
ATOM 3703 C CA . SER A 1 498 ? -1.001 5.779 -2.828 1.00 14.28 521 SER A CA 1
ATOM 3704 C C . SER A 1 498 ? -0.627 4.386 -3.333 1.00 16.45 521 SER A C 1
ATOM 3705 O O . SER A 1 498 ? -1.400 3.429 -3.194 1.00 16.15 521 SER A O 1
ATOM 3708 N N . ALA A 1 499 ? 0.589 4.256 -3.861 1.00 16.52 522 ALA A N 1
ATOM 3709 C CA . ALA A 1 499 ? 1.070 2.942 -4.247 1.00 19.58 522 ALA A CA 1
ATOM 3710 C C . ALA A 1 499 ? 1.203 2.034 -3.017 1.00 18.64 522 ALA A C 1
ATOM 3711 O O . ALA A 1 499 ? 1.209 0.827 -3.158 1.00 17.97 522 ALA A O 1
ATOM 3713 N N . THR A 1 500 ? 1.339 2.597 -1.811 1.00 19.35 523 THR A N 1
ATOM 3714 C CA . THR A 1 500 ? 1.629 1.775 -0.642 1.00 18.31 523 THR A CA 1
ATOM 3715 C C . THR A 1 500 ? 0.488 1.768 0.373 1.00 16.61 523 THR A C 1
ATOM 3716 O O . THR A 1 500 ? 0.516 0.949 1.290 1.00 17.09 523 THR A O 1
ATOM 3720 N N . ARG A 1 501 ? -0.473 2.696 0.265 1.00 13.62 524 ARG A N 1
ATOM 3721 C CA . ARG A 1 501 ? -1.450 2.906 1.338 1.00 13.02 524 ARG A CA 1
ATOM 3722 C C . ARG A 1 501 ? -2.855 3.085 0.768 1.00 13.24 524 ARG A C 1
ATOM 3723 O O . ARG A 1 501 ? -3.035 3.829 -0.185 1.00 13.87 524 ARG A O 1
ATOM 3731 N N . ALA A 1 502 ? -3.830 2.429 1.409 1.00 10.68 525 ALA A N 1
ATOM 3732 C CA . ALA A 1 502 ? -5.239 2.589 1.080 1.00 10.30 525 ALA A CA 1
ATOM 3733 C C . ALA A 1 502 ? -5.706 3.936 1.602 1.00 10.87 525 ALA A C 1
ATOM 3734 O O . ALA A 1 502 ? -5.122 4.456 2.566 1.00 10.97 525 ALA A O 1
ATOM 3736 N N . ALA A 1 503 ? -6.747 4.459 0.960 1.00 10.63 526 ALA A N 1
ATOM 3737 C CA . ALA A 1 503 ? -7.296 5.760 1.286 1.00 10.75 526 ALA A CA 1
ATOM 3738 C C . ALA A 1 503 ? -8.521 5.549 2.164 1.00 9.21 526 ALA A C 1
ATOM 3739 O O . ALA A 1 503 ? -9.361 4.710 1.855 1.00 9.27 526 ALA A O 1
ATOM 3741 N N . VAL A 1 504 ? -8.592 6.311 3.245 1.00 9.31 527 VAL A N 1
ATOM 3742 C CA . VAL A 1 504 ? -9.730 6.242 4.142 1.00 9.61 527 VAL A CA 1
ATOM 3743 C C . VAL A 1 504 ? -10.111 7.669 4.538 1.00 9.57 527 VAL A C 1
ATOM 3744 O O . VAL A 1 504 ? -9.269 8.565 4.645 1.00 9.24 527 VAL A O 1
ATOM 3748 N N . LEU A 1 505 ? -11.403 7.828 4.816 1.00 9.13 528 LEU A N 1
ATOM 3749 C CA . LEU A 1 505 ? -11.967 9.067 5.343 1.00 10.00 528 LEU A CA 1
ATOM 3750 C C . LEU A 1 505 ? -12.250 8.809 6.825 1.00 8.97 528 LEU A C 1
ATOM 3751 O O . LEU A 1 505 ? -13.297 8.250 7.178 1.00 10.10 528 LEU A O 1
ATOM 3756 N N . GLY A 1 506 ? -11.263 9.126 7.662 1.00 8.41 529 GLY A N 1
ATOM 3757 C CA . GLY A 1 506 ? -11.273 8.801 9.087 1.00 8.29 529 GLY A CA 1
ATOM 3758 C C . GLY A 1 506 ? -12.251 9.659 9.876 1.00 8.61 529 GLY A C 1
ATOM 3759 O O . GLY A 1 506 ? -12.543 9.333 11.023 1.00 9.65 529 GLY A O 1
ATOM 3760 N N . GLU A 1 507 ? -12.783 10.716 9.249 1.00 8.33 530 GLU A N 1
ATOM 3761 C CA . GLU A 1 507 ? -13.922 11.447 9.792 1.00 8.26 530 GLU A CA 1
ATOM 3762 C C . GLU A 1 507 ? -14.534 12.259 8.645 1.00 8.66 530 GLU A C 1
ATOM 3763 O O . GLU A 1 507 ? -13.800 12.765 7.784 1.00 9.07 530 GLU A O 1
ATOM 3769 N N . PHE A 1 508 ? -15.857 12.381 8.654 1.00 8.82 531 PHE A N 1
ATOM 3770 C CA . PHE A 1 508 ? -16.596 13.241 7.740 1.00 8.94 531 PHE A CA 1
ATOM 3771 C C . PHE A 1 508 ? -17.999 13.423 8.313 1.00 9.40 531 PHE A C 1
ATOM 3772 O O . PHE A 1 508 ? -18.380 12.792 9.303 1.00 9.01 531 PHE A O 1
ATOM 3780 N N . GLY A 1 509 ? -18.796 14.293 7.673 1.00 8.92 532 GLY A N 1
ATOM 3781 C CA . GLY A 1 509 ? -20.208 14.390 8.006 1.00 9.07 532 GLY A CA 1
ATOM 3782 C C . GLY A 1 509 ? -20.486 15.452 9.063 1.00 9.03 532 GLY A C 1
ATOM 3783 O O . GLY A 1 509 ? -20.323 16.645 8.807 1.00 9.83 532 GLY A O 1
ATOM 3784 N N . GLY A 1 510 ? -20.850 15.028 10.290 1.00 8.66 533 GLY A N 1
ATOM 3785 C CA . GLY A 1 510 ? -20.962 15.969 11.385 1.00 8.59 533 GLY A CA 1
ATOM 3786 C C . GLY A 1 510 ? -22.222 16.847 11.315 1.00 8.14 533 GLY A C 1
ATOM 3787 O O . GLY A 1 510 ? -22.209 17.957 11.855 1.00 8.94 533 GLY A O 1
ATOM 3788 N N . LEU A 1 511 ? -23.296 16.312 10.712 1.00 8.64 534 LEU A N 1
ATOM 3789 C CA . LEU A 1 511 ? -24.536 17.042 10.477 1.00 8.95 534 LEU A CA 1
ATOM 3790 C C . LEU A 1 511 ? -25.286 17.183 11.798 1.00 9.62 534 LEU A C 1
ATOM 3791 O O . LEU A 1 511 ? -25.576 16.186 12.457 1.00 9.00 534 LEU A O 1
ATOM 3796 N N . GLY A 1 512 ? -25.638 18.428 12.140 1.00 10.29 535 GLY A N 1
ATOM 3797 C CA . GLY A 1 512 ? -26.257 18.717 13.425 1.00 10.61 535 GLY A CA 1
ATOM 3798 C C . GLY A 1 512 ? -27.773 18.855 13.365 1.00 9.92 535 GLY A C 1
ATOM 3799 O O . GLY A 1 512 ? -28.348 19.345 12.390 1.00 9.94 535 GLY A O 1
ATOM 3800 N N . PHE A 1 513 ? -28.418 18.438 14.460 1.00 9.65 536 PHE A N 1
ATOM 3801 C CA . PHE A 1 513 ? -29.831 18.722 14.645 1.00 11.21 536 PHE A CA 1
ATOM 3802 C C . PHE A 1 513 ? -30.166 18.631 16.124 1.00 10.77 536 PHE A C 1
ATOM 3803 O O . PHE A 1 513 ? -29.943 17.596 16.743 1.00 10.87 536 PHE A O 1
ATOM 3811 N N . LYS A 1 514 ? -30.670 19.743 16.677 1.00 11.30 537 LYS A N 1
ATOM 3812 C CA . LYS A 1 514 ? -31.123 19.781 18.061 1.00 11.89 537 LYS A CA 1
ATOM 3813 C C . LYS A 1 514 ? -32.540 19.220 18.174 1.00 12.43 537 LYS A C 1
ATOM 3814 O O . LYS A 1 514 ? -33.504 19.760 17.620 1.00 12.30 537 LYS A O 1
ATOM 3820 N N . VAL A 1 515 ? -32.655 18.092 18.865 1.00 11.28 538 VAL A N 1
ATOM 3821 C CA . VAL A 1 515 ? -33.939 17.478 19.121 1.00 11.92 538 VAL A CA 1
ATOM 3822 C C . VAL A 1 515 ? -34.502 17.998 20.439 1.00 12.71 538 VAL A C 1
ATOM 3823 O O . VAL A 1 515 ? -34.020 17.598 21.490 1.00 12.22 538 VAL A O 1
ATOM 3827 N N . ALA A 1 516 ? -35.620 18.744 20.359 1.00 13.40 539 ALA A N 1
ATOM 3828 C CA . ALA A 1 516 ? -36.266 19.278 21.538 1.00 12.71 539 ALA A CA 1
ATOM 3829 C C . ALA A 1 516 ? -36.636 18.158 22.492 1.00 11.96 539 ALA A C 1
ATOM 3830 O O . ALA A 1 516 ? -37.209 17.149 22.066 1.00 13.91 539 ALA A O 1
ATOM 3832 N N . GLY A 1 517 ? -36.364 18.403 23.788 1.00 11.56 540 GLY A N 1
ATOM 3833 C CA . GLY A 1 517 ? -36.572 17.431 24.840 1.00 11.77 540 GLY A CA 1
ATOM 3834 C C . GLY A 1 517 ? -35.379 16.489 25.030 1.00 12.06 540 GLY A C 1
ATOM 3835 O O . GLY A 1 517 ? -35.407 15.669 25.947 1.00 11.34 540 GLY A O 1
ATOM 3836 N N . HIS A 1 518 ? -34.405 16.531 24.112 1.00 10.23 541 HIS A N 1
ATOM 3837 C CA . HIS A 1 518 ? -33.327 15.549 24.087 1.00 10.92 541 HIS A CA 1
ATOM 3838 C C . HIS A 1 518 ? -32.006 16.267 23.817 1.00 11.26 541 HIS A C 1
ATOM 3839 O O . HIS A 1 518 ? -31.168 15.830 22.998 1.00 11.67 541 HIS A O 1
ATOM 3846 N N . GLU A 1 519 ? -31.883 17.436 24.449 1.00 10.88 542 GLU A N 1
ATOM 3847 C CA . GLU A 1 519 ? -30.676 18.228 24.384 1.00 11.29 542 GLU A CA 1
ATOM 3848 C C . GLU A 1 519 ? -30.024 18.210 25.766 1.00 11.92 542 GLU A C 1
ATOM 3849 O O . GLU A 1 519 ? -30.688 18.489 26.774 1.00 11.63 542 GLU A O 1
ATOM 3855 N N . TRP A 1 520 ? -28.728 17.887 25.798 1.00 11.09 543 TRP A N 1
ATOM 3856 C CA . TRP A 1 520 ? -27.954 17.897 27.026 1.00 10.96 543 TRP A CA 1
ATOM 3857 C C . TRP A 1 520 ? -27.992 19.278 27.675 1.00 11.48 543 TRP A C 1
ATOM 3858 O O . TRP A 1 520 ? -28.204 19.379 28.877 1.00 11.19 543 TRP A O 1
ATOM 3869 N N . TYR A 1 521 ? -27.897 20.334 26.852 1.00 11.44 544 TYR A N 1
ATOM 3870 C CA . TYR A 1 521 ? -28.085 21.698 27.327 1.00 12.07 544 TYR A CA 1
ATOM 3871 C C . TYR A 1 521 ? -28.929 22.418 26.273 1.00 12.91 544 TYR A C 1
ATOM 3872 O O . TYR A 1 521 ? -28.492 22.649 25.156 1.00 12.01 544 TYR A O 1
ATOM 3881 N N . PRO A 1 522 ? -30.205 22.727 26.568 1.00 13.79 545 PRO A N 1
ATOM 3882 C CA . PRO A 1 522 ? -31.100 23.283 25.546 1.00 15.19 545 PRO A CA 1
ATOM 3883 C C . PRO A 1 522 ? -30.502 24.514 24.890 1.00 14.05 545 PRO A C 1
ATOM 3884 O O . PRO A 1 522 ? -30.103 25.446 25.587 1.00 14.64 545 PRO A O 1
ATOM 3888 N N . GLY A 1 523 ? -30.388 24.474 23.549 1.00 12.99 546 GLY A N 1
ATOM 3889 C CA . GLY A 1 523 ? -29.882 25.600 22.781 1.00 12.47 546 GLY A CA 1
ATOM 3890 C C . GLY A 1 523 ? -28.372 25.612 22.666 1.00 11.61 546 GLY A C 1
ATOM 3891 O O . GLY A 1 523 ? -27.826 26.511 22.025 1.00 11.91 546 GLY A O 1
ATOM 3892 N N . GLY A 1 524 ? -27.704 24.648 23.332 1.00 10.09 547 GLY A N 1
ATOM 3893 C CA . GLY A 1 524 ? -26.258 24.622 23.416 1.00 10.72 547 GLY A CA 1
ATOM 3894 C C . GLY A 1 524 ? -25.610 24.003 22.187 1.00 10.55 547 GLY A C 1
ATOM 3895 O O . GLY A 1 524 ? -24.410 24.165 21.957 1.00 11.95 547 GLY A O 1
ATOM 3896 N N . GLY A 1 525 ? -26.410 23.365 21.348 1.00 10.95 548 GLY A N 1
ATOM 3897 C CA . GLY A 1 525 ? -25.862 22.467 20.340 1.00 11.73 548 GLY A CA 1
ATOM 3898 C C . GLY A 1 525 ? -25.124 23.142 19.190 1.00 11.96 548 GLY A C 1
ATOM 3899 O O . GLY A 1 525 ? -25.525 24.201 18.712 1.00 12.48 548 GLY A O 1
ATOM 3900 N N . PHE A 1 526 ? -24.049 22.493 18.729 1.00 11.62 549 PHE A N 1
ATOM 3901 C CA . PHE A 1 526 ? -23.290 22.918 17.570 1.00 11.01 549 PHE A CA 1
ATOM 3902 C C . PHE A 1 526 ? -22.962 21.690 16.722 1.00 10.84 549 PHE A C 1
ATOM 3903 O O . PHE A 1 526 ? -23.064 20.535 17.163 1.00 9.75 549 PHE A O 1
ATOM 3911 N N . SER A 1 527 ? -22.597 21.939 15.467 1.00 10.83 550 SER A N 1
ATOM 3912 C CA . SER A 1 527 ? -22.206 20.883 14.552 1.00 10.27 550 SER A CA 1
ATOM 3913 C C . SER A 1 527 ? -21.386 21.437 13.403 1.00 9.92 550 SER A C 1
ATOM 3914 O O . SER A 1 527 ? -21.051 22.614 13.364 1.00 10.49 550 SER A O 1
ATOM 3917 N N . TYR A 1 528 ? -21.045 20.584 12.452 1.00 10.45 551 TYR A N 1
ATOM 3918 C CA . TYR A 1 528 ? -20.330 21.065 11.292 1.00 10.56 551 TYR A CA 1
ATOM 3919 C C . TYR A 1 528 ? -21.277 21.624 10.231 1.00 11.09 551 TYR A C 1
ATOM 3920 O O . TYR A 1 528 ? -20.805 22.253 9.286 1.00 11.44 551 TYR A O 1
ATOM 3929 N N . GLU A 1 529 ? -22.567 21.342 10.324 1.00 11.44 552 GLU A N 1
ATOM 3930 C CA . GLU A 1 529 ? -23.564 21.926 9.440 1.00 11.74 552 GLU A CA 1
ATOM 3931 C C . GLU A 1 529 ? -24.935 21.673 10.057 1.00 13.37 552 GLU A C 1
ATOM 3932 O O . GLU A 1 529 ? -25.428 20.554 10.095 1.00 11.95 552 GLU A O 1
ATOM 3938 N N . ASP A 1 530 ? -25.557 22.733 10.570 1.00 14.85 553 ASP A N 1
ATOM 3939 C CA . ASP A 1 530 ? -26.846 22.587 11.235 1.00 16.93 553 ASP A CA 1
ATOM 3940 C C . ASP A 1 530 ? -27.941 22.357 10.210 1.00 16.93 553 ASP A C 1
ATOM 3941 O O . ASP A 1 530 ? -27.980 23.043 9.177 1.00 15.84 553 ASP A O 1
ATOM 3946 N N . GLN A 1 531 ? -28.808 21.372 10.500 1.00 15.71 554 GLN A N 1
ATOM 3947 C CA . GLN A 1 531 ? -29.913 21.043 9.614 1.00 15.59 554 GLN A CA 1
ATOM 3948 C C . GLN A 1 531 ? -31.185 21.657 10.168 1.00 15.88 554 GLN A C 1
ATOM 3949 O O . GLN A 1 531 ? -31.419 21.607 11.367 1.00 16.64 554 GLN A O 1
ATOM 3955 N N . PRO A 1 532 ? -32.045 22.312 9.361 1.00 16.90 555 PRO A N 1
ATOM 3956 C CA . PRO A 1 532 ? -33.240 22.921 9.949 1.00 17.74 555 PRO A CA 1
ATOM 3957 C C . PRO A 1 532 ? -34.343 21.958 10.371 1.00 15.36 555 PRO A C 1
ATOM 3958 O O . PRO A 1 532 ? -35.158 22.323 11.212 1.00 16.43 555 PRO A O 1
ATOM 3962 N N . ASP A 1 533 ? -34.333 20.721 9.843 1.00 13.80 556 ASP A N 1
ATOM 3963 C CA . ASP A 1 533 ? -35.302 19.704 10.215 1.00 13.85 556 ASP A CA 1
ATOM 3964 C C . ASP A 1 533 ? -34.772 18.329 9.821 1.00 13.97 556 ASP A C 1
ATOM 3965 O O . ASP A 1 533 ? -33.697 18.219 9.218 1.00 13.37 556 ASP A O 1
ATOM 3970 N N . LEU A 1 534 ? -35.546 17.299 10.187 1.00 14.79 557 LEU A N 1
ATOM 3971 C CA . LEU A 1 534 ? -35.114 15.926 10.050 1.00 14.78 557 LEU A CA 1
ATOM 3972 C C . LEU A 1 534 ? -35.131 15.505 8.580 1.00 14.91 557 LEU A C 1
ATOM 3973 O O . LEU A 1 534 ? -34.334 14.660 8.144 1.00 13.58 557 LEU A O 1
ATOM 3978 N N . ALA A 1 535 ? -36.021 16.103 7.800 1.00 15.07 558 ALA A N 1
ATOM 3979 C CA . ALA A 1 535 ? -36.056 15.794 6.381 1.00 15.46 558 ALA A CA 1
ATOM 3980 C C . ALA A 1 535 ? -34.734 16.214 5.749 1.00 14.54 558 ALA A C 1
ATOM 3981 O O . ALA A 1 535 ? -34.192 15.461 4.950 1.00 16.71 558 ALA A O 1
ATOM 3983 N N . HIS A 1 536 ? -34.244 17.404 6.110 1.00 12.72 559 HIS A N 1
ATOM 3984 C CA . HIS A 1 536 ? -32.969 17.900 5.602 1.00 13.10 559 HIS A CA 1
ATOM 3985 C C . HIS A 1 536 ? -31.843 16.943 6.024 1.00 12.83 559 HIS A C 1
ATOM 3986 O O . HIS A 1 536 ? -31.005 16.559 5.219 1.00 12.18 559 HIS A O 1
ATOM 3993 N N . LEU A 1 537 ? -31.798 16.572 7.310 1.00 12.61 560 LEU A N 1
ATOM 3994 C CA . LEU A 1 537 ? -30.732 15.704 7.811 1.00 11.26 560 LEU A CA 1
ATOM 3995 C C . LEU A 1 537 ? -30.686 14.403 7.010 1.00 11.73 560 LEU A C 1
ATOM 3996 O O . LEU A 1 537 ? -29.619 13.898 6.644 1.00 12.14 560 LEU A O 1
ATOM 4001 N N . ASN A 1 538 ? -31.864 13.815 6.790 1.00 11.72 561 ASN A N 1
ATOM 4002 C CA . ASN A 1 538 ? -31.937 12.535 6.112 1.00 12.27 561 ASN A CA 1
ATOM 4003 C C . ASN A 1 538 ? -31.454 12.637 4.672 1.00 12.08 561 ASN A C 1
ATOM 4004 O O . ASN A 1 538 ? -30.631 11.836 4.230 1.00 11.72 561 ASN A O 1
ATOM 4009 N N . ASN A 1 539 ? -31.947 13.625 3.927 1.00 12.73 562 ASN A N 1
ATOM 4010 C CA . ASN A 1 539 ? -31.494 13.807 2.556 1.00 12.25 562 ASN A CA 1
ATOM 4011 C C . ASN A 1 539 ? -29.985 14.040 2.477 1.00 11.34 562 ASN A C 1
ATOM 4012 O O . ASN A 1 539 ? -29.313 13.550 1.564 1.00 11.75 562 ASN A O 1
ATOM 4017 N N . ARG A 1 540 ? -29.464 14.881 3.367 1.00 11.44 563 ARG A N 1
ATOM 4018 C CA . ARG A 1 540 ? -28.077 15.292 3.322 1.00 10.24 563 ARG A CA 1
ATOM 4019 C C . ARG A 1 540 ? -27.195 14.093 3.678 1.00 11.06 563 ARG A C 1
ATOM 4020 O O . ARG A 1 540 ? -26.221 13.832 2.988 1.00 11.95 563 ARG A O 1
ATOM 4028 N N . PHE A 1 541 ? -27.597 13.334 4.703 1.00 10.55 564 PHE A N 1
ATOM 4029 C CA . PHE A 1 541 ? -26.853 12.147 5.101 1.00 11.34 564 PHE A CA 1
ATOM 4030 C C . PHE A 1 541 ? -26.799 11.149 3.946 1.00 11.47 564 PHE A C 1
ATOM 4031 O O . PHE A 1 541 ? -25.719 10.675 3.582 1.00 11.77 564 PHE A O 1
ATOM 4039 N N . VAL A 1 542 ? -27.951 10.838 3.326 1.00 10.95 565 VAL A N 1
ATOM 4040 C CA . VAL A 1 542 ? -27.967 9.789 2.321 1.00 11.13 565 VAL A CA 1
ATOM 4041 C C . VAL A 1 542 ? -27.168 10.266 1.101 1.00 10.98 565 VAL A C 1
ATOM 4042 O O . VAL A 1 542 ? -26.466 9.466 0.471 1.00 11.71 565 VAL A O 1
ATOM 4046 N N . GLY A 1 543 ? -27.189 11.580 0.827 1.00 10.69 566 GLY A N 1
ATOM 4047 C CA . GLY A 1 543 ? -26.390 12.149 -0.262 1.00 10.48 566 GLY A CA 1
ATOM 4048 C C . GLY A 1 543 ? -24.878 11.949 -0.078 1.00 10.60 566 GLY A C 1
ATOM 4049 O O . GLY A 1 543 ? -24.155 11.817 -1.050 1.00 11.04 566 GLY A O 1
ATOM 4050 N N . LEU A 1 544 ? -24.392 11.984 1.177 1.00 10.22 567 LEU A N 1
ATOM 4051 C CA . LEU A 1 544 ? -22.988 11.733 1.464 1.00 9.77 567 LEU A CA 1
ATOM 4052 C C . LEU A 1 544 ? -22.600 10.287 1.138 1.00 10.12 567 LEU A C 1
ATOM 4053 O O . LEU A 1 544 ? -21.585 10.046 0.477 1.00 10.07 567 LEU A O 1
ATOM 4058 N N . ILE A 1 545 ? -23.407 9.332 1.604 1.00 9.27 568 ILE A N 1
ATOM 4059 C CA . ILE A 1 545 ? -23.198 7.906 1.338 1.00 10.90 568 ILE A CA 1
ATOM 4060 C C . ILE A 1 545 ? -23.306 7.589 -0.169 1.00 11.06 568 ILE A C 1
ATOM 4061 O O . ILE A 1 545 ? -22.470 6.903 -0.745 1.00 10.35 568 ILE A O 1
ATOM 4066 N N . ASP A 1 546 ? -24.274 8.189 -0.862 1.00 11.86 569 ASP A N 1
ATOM 4067 C CA . ASP A 1 546 ? -24.370 8.000 -2.307 1.00 11.88 569 ASP A CA 1
ATOM 4068 C C . ASP A 1 546 ? -23.147 8.556 -3.049 1.00 12.11 569 ASP A C 1
ATOM 4069 O O . ASP A 1 546 ? -22.721 7.968 -4.057 1.00 12.01 569 ASP A O 1
ATOM 4074 N N . ALA A 1 547 ? -22.588 9.694 -2.589 1.00 11.11 570 ALA A N 1
ATOM 4075 C CA . ALA A 1 547 ? -21.362 10.270 -3.131 1.00 11.67 570 ALA A CA 1
ATOM 4076 C C . ALA A 1 547 ? -20.203 9.289 -3.002 1.00 11.12 570 ALA A C 1
ATOM 4077 O O . ALA A 1 547 ? -19.410 9.099 -3.929 1.00 11.28 570 ALA A O 1
ATOM 4079 N N . ILE A 1 548 ? -20.067 8.709 -1.814 1.00 11.26 571 ILE A N 1
ATOM 4080 C CA . ILE A 1 548 ? -19.018 7.734 -1.567 1.00 10.77 571 ILE A CA 1
ATOM 4081 C C . ILE A 1 548 ? -19.214 6.548 -2.498 1.00 11.39 571 ILE A C 1
ATOM 4082 O O . ILE A 1 548 ? -18.242 6.096 -3.098 1.00 11.65 571 ILE A O 1
ATOM 4087 N N . ARG A 1 549 ? -20.440 6.033 -2.600 1.00 11.54 572 ARG A N 1
ATOM 4088 C CA . ARG A 1 549 ? -20.706 4.870 -3.422 1.00 11.94 572 ARG A CA 1
ATOM 4089 C C . ARG A 1 549 ? -20.393 5.137 -4.896 1.00 13.09 572 ARG A C 1
ATOM 4090 O O . ARG A 1 549 ? -19.734 4.311 -5.528 1.00 15.03 572 ARG A O 1
ATOM 4098 N N . GLU A 1 550 ? -20.929 6.223 -5.442 1.00 12.25 573 GLU A N 1
ATOM 4099 C CA . GLU A 1 550 ? -20.888 6.441 -6.881 1.00 13.35 573 GLU A CA 1
ATOM 4100 C C . GLU A 1 550 ? -19.581 7.067 -7.356 1.00 14.24 573 GLU A C 1
ATOM 4101 O O . GLU A 1 550 ? -19.174 6.794 -8.492 1.00 16.15 573 GLU A O 1
ATOM 4107 N N . VAL A 1 551 ? -18.918 7.895 -6.538 1.00 15.17 574 VAL A N 1
ATOM 4108 C CA . VAL A 1 551 ? -17.713 8.561 -7.007 1.00 16.31 574 VAL A CA 1
ATOM 4109 C C . VAL A 1 551 ? -16.455 8.188 -6.227 1.00 16.60 574 VAL A C 1
ATOM 4110 O O . VAL A 1 551 ? -15.434 7.866 -6.843 1.00 16.30 574 VAL A O 1
ATOM 4114 N N . ARG A 1 552 ? -16.454 8.333 -4.886 1.00 12.86 575 ARG A N 1
ATOM 4115 C CA . ARG A 1 552 ? -15.191 8.240 -4.177 1.00 13.47 575 ARG A CA 1
ATOM 4116 C C . ARG A 1 552 ? -14.707 6.790 -4.088 1.00 12.64 575 ARG A C 1
ATOM 4117 O O . ARG A 1 552 ? -13.521 6.538 -4.280 1.00 12.27 575 ARG A O 1
ATOM 4125 N N . MET A 1 553 ? -15.591 5.826 -3.819 1.00 12.46 576 MET A N 1
ATOM 4126 C CA A MET A 1 553 ? -15.136 4.456 -3.652 0.50 13.97 576 MET A CA 1
ATOM 4127 C CA B MET A 1 553 ? -15.161 4.442 -3.650 0.50 11.62 576 MET A CA 1
ATOM 4128 C C . MET A 1 553 ? -14.556 3.911 -4.958 1.00 14.14 576 MET A C 1
ATOM 4129 O O . MET A 1 553 ? -13.470 3.324 -4.970 1.00 13.50 576 MET A O 1
ATOM 4138 N N . PRO A 1 554 ? -15.197 4.093 -6.118 1.00 15.77 577 PRO A N 1
ATOM 4139 C CA . PRO A 1 554 ? -14.577 3.633 -7.362 1.00 16.03 577 PRO A CA 1
ATOM 4140 C C . PRO A 1 554 ? -13.232 4.300 -7.681 1.00 16.72 577 PRO A C 1
ATOM 4141 O O . PRO A 1 554 ? -12.385 3.689 -8.335 1.00 16.69 577 PRO A O 1
ATOM 4145 N N . ARG A 1 555 ? -12.997 5.510 -7.156 1.00 15.31 578 ARG A N 1
ATOM 4146 C CA . ARG A 1 555 ? -11.747 6.217 -7.340 1.00 16.55 578 ARG A CA 1
ATOM 4147 C C . ARG A 1 555 ? -10.717 5.889 -6.259 1.00 14.76 578 ARG A C 1
ATOM 4148 O O . ARG A 1 555 ? -9.647 6.477 -6.249 1.00 17.25 578 ARG A O 1
ATOM 4156 N N . GLY A 1 556 ? -11.007 4.956 -5.342 1.00 12.19 579 GLY A N 1
ATOM 4157 C CA . GLY A 1 556 ? -9.982 4.477 -4.435 1.00 11.17 579 GLY A CA 1
ATOM 4158 C C . GLY A 1 556 ? -10.288 4.660 -2.955 1.00 10.92 579 GLY A C 1
ATOM 4159 O O . GLY A 1 556 ? -9.512 4.203 -2.115 1.00 10.85 579 GLY A O 1
ATOM 4160 N N . LEU A 1 557 ? -11.402 5.317 -2.605 1.00 10.55 580 LEU A N 1
ATOM 4161 C CA . LEU A 1 557 ? -11.735 5.380 -1.184 1.00 10.23 580 LEU A CA 1
ATOM 4162 C C . LEU A 1 557 ? -12.219 4.013 -0.696 1.00 10.35 580 LEU A C 1
ATOM 4163 O O . LEU A 1 557 ? -13.089 3.391 -1.309 1.00 11.04 580 LEU A O 1
ATOM 4168 N N . SER A 1 558 ? -11.700 3.580 0.468 1.00 9.32 581 SER A N 1
ATOM 4169 C CA . SER A 1 558 ? -11.981 2.248 0.949 1.00 9.21 581 SER A CA 1
ATOM 4170 C C . SER A 1 558 ? -12.709 2.203 2.284 1.00 8.78 581 SER A C 1
ATOM 4171 O O . SER A 1 558 ? -13.163 1.122 2.666 1.00 9.01 581 SER A O 1
ATOM 4174 N N . ALA A 1 559 ? -12.761 3.329 2.988 1.00 8.83 582 ALA A N 1
ATOM 4175 C CA . ALA A 1 559 ? -13.499 3.379 4.237 1.00 8.80 582 ALA A CA 1
ATOM 4176 C C . ALA A 1 559 ? -13.911 4.814 4.555 1.00 8.51 582 ALA A C 1
ATOM 4177 O O . ALA A 1 559 ? -13.246 5.762 4.163 1.00 9.49 582 ALA A O 1
ATOM 4179 N N . SER A 1 560 ? -14.953 4.962 5.371 1.00 8.71 583 SER A N 1
ATOM 4180 C CA . SER A 1 560 ? -15.406 6.269 5.822 1.00 8.78 583 SER A CA 1
ATOM 4181 C C . SER A 1 560 ? -15.953 6.145 7.237 1.00 8.60 583 SER A C 1
ATOM 4182 O O . SER A 1 560 ? -16.543 5.129 7.579 1.00 8.70 583 SER A O 1
ATOM 4185 N N . VAL A 1 561 ? -15.740 7.194 8.028 1.00 8.50 584 VAL A N 1
ATOM 4186 C CA . VAL A 1 561 ? -16.154 7.228 9.414 1.00 8.00 584 VAL A CA 1
ATOM 4187 C C . VAL A 1 561 ? -17.057 8.449 9.602 1.00 7.94 584 VAL A C 1
ATOM 4188 O O . VAL A 1 561 ? -16.571 9.586 9.642 1.00 7.52 584 VAL A O 1
ATOM 4192 N N . TYR A 1 562 ? -18.349 8.203 9.746 1.00 8.07 585 TYR A N 1
ATOM 4193 C CA . TYR A 1 562 ? -19.337 9.277 9.860 1.00 8.34 585 TYR A CA 1
ATOM 4194 C C . TYR A 1 562 ? -19.418 9.764 11.316 1.00 8.68 585 TYR A C 1
ATOM 4195 O O . TYR A 1 562 ? -19.747 9.001 12.227 1.00 8.46 585 TYR A O 1
ATOM 4204 N N . THR A 1 563 ? -19.213 11.074 11.505 1.00 8.17 586 THR A N 1
ATOM 4205 C CA . THR A 1 563 ? -19.325 11.719 12.809 1.00 8.20 586 THR A CA 1
ATOM 4206 C C . THR A 1 563 ? -20.786 12.102 13.014 1.00 9.38 586 THR A C 1
ATOM 4207 O O . THR A 1 563 ? -21.264 12.981 12.297 1.00 9.99 586 THR A O 1
ATOM 4211 N N . GLU A 1 564 ? -21.534 11.432 13.913 1.00 8.06 587 GLU A N 1
ATOM 4212 C CA . GLU A 1 564 ? -21.081 10.390 14.825 1.00 7.75 587 GLU A CA 1
ATOM 4213 C C . GLU A 1 564 ? -22.325 9.593 15.250 1.00 7.64 587 GLU A C 1
ATOM 4214 O O . GLU A 1 564 ? -23.466 9.942 14.908 1.00 8.09 587 GLU A O 1
ATOM 4220 N N . ILE A 1 565 ? -22.121 8.508 16.021 1.00 7.32 588 ILE A N 1
ATOM 4221 C CA . ILE A 1 565 ? -23.247 7.665 16.359 1.00 8.01 588 ILE A CA 1
ATOM 4222 C C . ILE A 1 565 ? -24.219 8.426 17.264 1.00 8.35 588 ILE A C 1
ATOM 4223 O O . ILE A 1 565 ? -25.428 8.356 17.030 1.00 8.11 588 ILE A O 1
ATOM 4228 N N . THR A 1 566 ? -23.752 9.096 18.333 1.00 8.42 589 THR A N 1
ATOM 4229 C CA . THR A 1 566 ? -24.687 9.819 19.208 1.00 8.42 589 THR A CA 1
ATOM 4230 C C . THR A 1 566 ? -24.259 11.262 19.357 1.00 8.31 589 THR A C 1
ATOM 4231 O O . THR A 1 566 ? -23.084 11.557 19.284 1.00 8.94 589 THR A O 1
ATOM 4235 N N . ASP A 1 567 ? -25.216 12.152 19.655 1.00 8.92 590 ASP A N 1
ATOM 4236 C CA . ASP A 1 567 ? -24.830 13.435 20.213 1.00 8.53 590 ASP A CA 1
ATOM 4237 C C . ASP A 1 567 ? -23.949 13.189 21.426 1.00 9.03 590 ASP A C 1
ATOM 4238 O O . ASP A 1 567 ? -24.149 12.196 22.102 1.00 9.18 590 ASP A O 1
ATOM 4243 N N . VAL A 1 568 ? -23.010 14.092 21.690 1.00 8.61 591 VAL A N 1
ATOM 4244 C CA . VAL A 1 568 ? -22.252 14.074 22.935 1.00 9.08 591 VAL A CA 1
ATOM 4245 C C . VAL A 1 568 ? -22.219 15.495 23.478 1.00 9.05 591 VAL A C 1
ATOM 4246 O O . VAL A 1 568 ? -21.722 16.390 22.811 1.00 9.36 591 VAL A O 1
ATOM 4250 N N . GLU A 1 569 ? -22.773 15.671 24.674 1.00 9.41 592 GLU A N 1
ATOM 4251 C CA . GLU A 1 569 ? -22.919 16.980 25.303 1.00 9.60 592 GLU A CA 1
ATOM 4252 C C . GLU A 1 569 ? -23.516 17.932 24.278 1.00 9.62 592 GLU A C 1
ATOM 4253 O O . GLU A 1 569 ? -24.590 17.628 23.808 1.00 10.11 592 GLU A O 1
ATOM 4259 N N . ASN A 1 570 ? -22.845 19.027 23.916 1.00 10.17 593 ASN A N 1
ATOM 4260 C CA . ASN A 1 570 ? -23.453 19.976 22.999 1.00 10.67 593 ASN A CA 1
ATOM 4261 C C . ASN A 1 570 ? -23.066 19.723 21.541 1.00 10.52 593 ASN A C 1
ATOM 4262 O O . ASN A 1 570 ? -23.466 20.485 20.675 1.00 10.82 593 ASN A O 1
ATOM 4267 N N . GLU A 1 571 ? -22.316 18.652 21.236 1.00 9.97 594 GLU A N 1
ATOM 4268 C CA . GLU A 1 571 ? -22.058 18.314 19.843 1.00 9.29 594 GLU A CA 1
ATOM 4269 C C . GLU A 1 571 ? -23.203 17.438 19.337 1.00 8.51 594 GLU A C 1
ATOM 4270 O O . GLU A 1 571 ? -23.294 16.238 19.627 1.00 8.40 594 GLU A O 1
ATOM 4276 N N . VAL A 1 572 ? -24.123 18.076 18.591 1.00 8.53 595 VAL A N 1
ATOM 4277 C CA . VAL A 1 572 ? -25.426 17.490 18.302 1.00 8.40 595 VAL A CA 1
ATOM 4278 C C . VAL A 1 572 ? -25.437 16.940 16.886 1.00 8.22 595 VAL A C 1
ATOM 4279 O O . VAL A 1 572 ? -26.413 17.096 16.145 1.00 8.86 595 VAL A O 1
ATOM 4283 N N . ASN A 1 573 ? -24.400 16.153 16.553 1.00 8.50 596 ASN A N 1
ATOM 4284 C CA . ASN A 1 573 ? -24.310 15.542 15.233 1.00 8.38 596 ASN A CA 1
ATOM 4285 C C . ASN A 1 573 ? -24.378 14.016 15.282 1.00 8.09 596 ASN A C 1
ATOM 4286 O O . ASN A 1 573 ? -23.882 13.329 14.376 1.00 7.64 596 ASN A O 1
ATOM 4291 N N . GLY A 1 574 ? -24.988 13.467 16.328 1.00 8.09 597 GLY A N 1
ATOM 4292 C CA . GLY A 1 574 ? -25.334 12.061 16.355 1.00 8.01 597 GLY A CA 1
ATOM 4293 C C . GLY A 1 574 ? -26.450 11.705 15.373 1.00 8.88 597 GLY A C 1
ATOM 4294 O O . GLY A 1 574 ? -27.383 12.503 15.160 1.00 9.73 597 GLY A O 1
ATOM 4295 N N . LEU A 1 575 ? -26.449 10.434 14.948 1.00 8.80 598 LEU A N 1
ATOM 4296 C CA . LEU A 1 575 ? -27.614 9.797 14.369 1.00 10.02 598 LEU A CA 1
ATOM 4297 C C . LEU A 1 575 ? -28.655 9.500 15.448 1.00 9.73 598 LEU A C 1
ATOM 4298 O O . LEU A 1 575 ? -29.845 9.361 15.122 1.00 9.24 598 LEU A O 1
ATOM 4303 N N . LEU A 1 576 ? -28.158 9.376 16.692 1.00 9.70 599 LEU A N 1
ATOM 4304 C CA . LEU A 1 576 ? -28.964 9.174 17.896 1.00 10.03 599 LEU A CA 1
ATOM 4305 C C . LEU A 1 576 ? -28.764 10.372 18.827 1.00 8.75 599 LEU A C 1
ATOM 4306 O O . LEU A 1 576 ? -27.712 11.010 18.836 1.00 8.45 599 LEU A O 1
ATOM 4311 N N . THR A 1 577 ? -29.810 10.728 19.598 1.00 8.52 600 THR A N 1
ATOM 4312 C CA . THR A 1 577 ? -29.611 11.679 20.675 1.00 8.45 600 THR A CA 1
ATOM 4313 C C . THR A 1 577 ? -28.673 11.094 21.740 1.00 8.17 600 THR A C 1
ATOM 4314 O O . THR A 1 577 ? -28.483 9.877 21.836 1.00 7.90 600 THR A O 1
ATOM 4318 N N . TYR A 1 578 ? -28.107 11.983 22.570 1.00 8.05 601 TYR A N 1
ATOM 4319 C CA . TYR A 1 578 ? -27.154 11.625 23.623 1.00 7.81 601 TYR A CA 1
ATOM 4320 C C . TYR A 1 578 ? -27.758 10.673 24.653 1.00 8.16 601 TYR A C 1
ATOM 4321 O O . TYR A 1 578 ? -27.065 9.810 25.201 1.00 8.48 601 TYR A O 1
ATOM 4330 N N . ASP A 1 579 ? -29.063 10.786 24.902 1.00 8.43 602 ASP A N 1
ATOM 4331 C CA . ASP A 1 579 ? -29.772 9.901 25.822 1.00 9.07 602 ASP A CA 1
ATOM 4332 C C . ASP A 1 579 ? -30.232 8.580 25.179 1.00 9.01 602 ASP A C 1
ATOM 4333 O O . ASP A 1 579 ? -30.867 7.786 25.820 1.00 8.87 602 ASP A O 1
ATOM 4338 N N . ARG A 1 580 ? -29.896 8.325 23.919 1.00 8.76 603 ARG A N 1
ATOM 4339 C CA . ARG A 1 580 ? -30.274 7.123 23.188 1.00 9.28 603 ARG A CA 1
ATOM 4340 C C . ARG A 1 580 ? -31.792 6.996 22.982 1.00 9.85 603 ARG A C 1
ATOM 4341 O O . ARG A 1 580 ? -32.254 5.949 22.548 1.00 10.46 603 ARG A O 1
ATOM 4349 N N . GLN A 1 581 ? -32.575 8.038 23.280 1.00 10.31 604 GLN A N 1
ATOM 4350 C CA . GLN A 1 581 ? -34.022 7.908 23.234 1.00 11.38 604 GLN A CA 1
ATOM 4351 C C . GLN A 1 581 ? -34.575 8.075 21.829 1.00 11.35 604 GLN A C 1
ATOM 4352 O O . GLN A 1 581 ? -35.658 7.545 21.553 1.00 11.25 604 GLN A O 1
ATOM 4358 N N . VAL A 1 582 ? -33.884 8.829 20.975 1.00 10.96 605 VAL A N 1
ATOM 4359 C CA . VAL A 1 582 ? -34.411 9.187 19.662 1.00 12.58 605 VAL A CA 1
ATOM 4360 C C . VAL A 1 582 ? -33.383 8.793 18.608 1.00 12.24 605 VAL A C 1
ATOM 4361 O O . VAL A 1 582 ? -32.200 9.147 18.706 1.00 11.20 605 VAL A O 1
ATOM 4365 N N . VAL A 1 583 ? -33.872 8.070 17.586 1.00 12.29 606 VAL A N 1
ATOM 4366 C CA . VAL A 1 583 ? -33.128 7.814 16.363 1.00 12.13 606 VAL A CA 1
ATOM 4367 C C . VAL A 1 583 ? -33.525 8.908 15.382 1.00 11.78 606 VAL A C 1
ATOM 4368 O O . VAL A 1 583 ? -34.701 9.010 15.061 1.00 11.44 606 VAL A O 1
ATOM 4372 N N . LYS A 1 584 ? -32.616 9.830 15.061 1.00 11.19 607 LYS A N 1
ATOM 4373 C CA . LYS A 1 584 ? -32.956 11.024 14.291 1.00 11.79 607 LYS A CA 1
ATOM 4374 C C . LYS A 1 584 ? -33.203 10.747 12.811 1.00 14.45 607 LYS A C 1
ATOM 4375 O O . LYS A 1 584 ? -33.833 11.564 12.135 1.00 17.10 607 LYS A O 1
ATOM 4381 N N . VAL A 1 585 ? -32.722 9.600 12.317 1.00 13.34 608 VAL A N 1
ATOM 4382 C CA . VAL A 1 585 ? -32.711 9.325 10.886 1.00 12.90 608 VAL A CA 1
ATOM 4383 C C . VAL A 1 585 ? -33.682 8.201 10.568 1.00 13.43 608 VAL A C 1
ATOM 4384 O O . VAL A 1 585 ? -34.013 7.366 11.414 1.00 14.17 608 VAL A O 1
ATOM 4388 N N . ASP A 1 586 ? -34.139 8.204 9.311 1.00 13.48 609 ASP A N 1
ATOM 4389 C CA . ASP A 1 586 ? -34.997 7.140 8.832 1.00 13.98 609 ASP A CA 1
ATOM 4390 C C . ASP A 1 586 ? -34.140 5.882 8.662 1.00 13.56 609 ASP A C 1
ATOM 4391 O O . ASP A 1 586 ? -33.259 5.842 7.789 1.00 12.04 609 ASP A O 1
ATOM 4396 N N . GLU A 1 587 ? -34.412 4.838 9.437 1.00 12.86 610 GLU A N 1
ATOM 4397 C CA A GLU A 1 587 ? -33.466 3.735 9.560 0.50 13.75 610 GLU A CA 1
ATOM 4398 C CA B GLU A 1 587 ? -33.465 3.738 9.561 0.50 13.06 610 GLU A CA 1
ATOM 4399 C C . GLU A 1 587 ? -33.403 2.935 8.264 1.00 13.44 610 GLU A C 1
ATOM 4400 O O . GLU A 1 587 ? -32.316 2.554 7.831 1.00 13.40 610 GLU A O 1
ATOM 4411 N N . ALA A 1 588 ? -34.571 2.687 7.655 1.00 13.26 611 ALA A N 1
ATOM 4412 C CA . ALA A 1 588 ? -34.614 1.962 6.385 1.00 12.83 611 ALA A CA 1
ATOM 4413 C C . ALA A 1 588 ? -33.836 2.672 5.283 1.00 12.04 611 ALA A C 1
ATOM 4414 O O . ALA A 1 588 ? -33.182 2.024 4.464 1.00 12.92 611 ALA A O 1
ATOM 4416 N N . ARG A 1 589 ? -33.945 3.989 5.203 1.00 11.92 612 ARG A N 1
ATOM 4417 C CA . ARG A 1 589 ? -33.229 4.748 4.185 1.00 11.94 612 ARG A CA 1
ATOM 4418 C C . ARG A 1 589 ? -31.716 4.721 4.425 1.00 11.65 612 ARG A C 1
ATOM 4419 O O . ARG A 1 589 ? -30.924 4.602 3.498 1.00 11.85 612 ARG A O 1
ATOM 4427 N N . VAL A 1 590 ? -31.279 4.899 5.679 1.00 11.36 613 VAL A N 1
ATOM 4428 C CA . VAL A 1 590 ? -29.854 4.921 5.962 1.00 11.11 613 VAL A CA 1
ATOM 4429 C C . VAL A 1 590 ? -29.268 3.525 5.719 1.00 10.79 613 VAL A C 1
ATOM 4430 O O . VAL A 1 590 ? -28.213 3.412 5.102 1.00 10.94 613 VAL A O 1
ATOM 4434 N N . ARG A 1 591 ? -29.952 2.461 6.169 1.00 11.74 614 ARG A N 1
ATOM 4435 C CA . ARG A 1 591 ? -29.521 1.093 5.983 1.00 12.77 614 ARG A CA 1
ATOM 4436 C C . ARG A 1 591 ? -29.401 0.794 4.490 1.00 11.80 614 ARG A C 1
ATOM 4437 O O . ARG A 1 591 ? -28.442 0.192 4.052 1.00 11.20 614 ARG A O 1
ATOM 4445 N N . ALA A 1 592 ? -30.389 1.216 3.704 1.00 11.88 615 ALA A N 1
ATOM 4446 C CA . ALA A 1 592 ? -30.366 0.964 2.264 1.00 10.83 615 ALA A CA 1
ATOM 4447 C C . ALA A 1 592 ? -29.163 1.641 1.598 1.00 10.32 615 ALA A C 1
ATOM 4448 O O . ALA A 1 592 ? -28.501 1.060 0.721 1.00 11.84 615 ALA A O 1
ATOM 4450 N N . ALA A 1 593 ? -28.859 2.875 2.000 1.00 10.18 616 ALA A N 1
ATOM 4451 C CA . ALA A 1 593 ? -27.724 3.575 1.422 1.00 10.35 616 ALA A CA 1
ATOM 4452 C C . ALA A 1 593 ? -26.418 2.862 1.774 1.00 9.91 616 ALA A C 1
ATOM 4453 O O . ALA A 1 593 ? -25.565 2.662 0.900 1.00 8.90 616 ALA A O 1
ATOM 4455 N N . ASN A 1 594 ? -26.264 2.502 3.063 1.00 8.85 617 ASN A N 1
ATOM 4456 C CA . ASN A 1 594 ? -25.059 1.806 3.508 1.00 9.26 617 ASN A CA 1
ATOM 4457 C C . ASN A 1 594 ? -24.924 0.444 2.835 1.00 10.62 617 ASN A C 1
ATOM 4458 O O . ASN A 1 594 ? -23.826 0.101 2.409 1.00 10.89 617 ASN A O 1
ATOM 4463 N N . ARG A 1 595 ? -26.025 -0.303 2.726 1.00 11.87 618 ARG A N 1
ATOM 4464 C CA . ARG A 1 595 ? -25.951 -1.627 2.138 1.00 14.65 618 ARG A CA 1
ATOM 4465 C C . ARG A 1 595 ? -25.618 -1.520 0.649 1.00 13.14 618 ARG A C 1
ATOM 4466 O O . ARG A 1 595 ? -24.864 -2.338 0.141 1.00 12.00 618 ARG A O 1
ATOM 4474 N N . ALA A 1 596 ? -26.165 -0.512 -0.034 1.00 12.28 619 ALA A N 1
ATOM 4475 C CA . ALA A 1 596 ? -25.860 -0.287 -1.437 1.00 12.19 619 ALA A CA 1
ATOM 4476 C C . ALA A 1 596 ? -24.368 -0.039 -1.643 1.00 12.25 619 ALA A C 1
ATOM 4477 O O . ALA A 1 596 ? -23.774 -0.571 -2.590 1.00 11.41 619 ALA A O 1
ATOM 4479 N N . LEU A 1 597 ? -23.773 0.798 -0.773 1.00 11.32 620 LEU A N 1
ATOM 4480 C CA . LEU A 1 597 ? -22.344 1.074 -0.796 1.00 11.10 620 LEU A CA 1
ATOM 4481 C C . LEU A 1 597 ? -21.511 -0.197 -0.590 1.00 11.55 620 LEU A C 1
ATOM 4482 O O . LEU A 1 597 ? -20.544 -0.465 -1.312 1.00 11.89 620 LEU A O 1
ATOM 4487 N N . ILE A 1 598 ? -21.831 -0.967 0.448 1.00 11.38 621 ILE A N 1
ATOM 4488 C CA . ILE A 1 598 ? -21.131 -2.217 0.709 1.00 12.08 621 ILE A CA 1
ATOM 4489 C C . ILE A 1 598 ? -21.259 -3.185 -0.483 1.00 13.30 621 ILE A C 1
ATOM 4490 O O . ILE A 1 598 ? -20.255 -3.715 -0.973 1.00 14.18 621 ILE A O 1
ATOM 4495 N N . ASP A 1 599 ? -22.493 -3.398 -0.960 1.00 14.12 622 ASP A N 1
ATOM 4496 C CA . ASP A 1 599 ? -22.774 -4.308 -2.062 1.00 16.42 622 ASP A CA 1
ATOM 4497 C C . ASP A 1 599 ? -21.982 -3.889 -3.305 1.00 15.64 622 ASP A C 1
ATOM 4498 O O . ASP A 1 599 ? -21.349 -4.726 -3.960 1.00 14.50 622 ASP A O 1
ATOM 4503 N N . ALA A 1 600 ? -22.015 -2.596 -3.629 1.00 15.30 623 ALA A N 1
ATOM 4504 C CA . ALA A 1 600 ? -21.273 -2.075 -4.767 1.00 15.92 623 ALA A CA 1
ATOM 4505 C C . ALA A 1 600 ? -19.775 -2.337 -4.612 1.00 17.01 623 ALA A C 1
ATOM 4506 O O . ALA A 1 600 ? -19.077 -2.514 -5.596 1.00 18.16 623 ALA A O 1
ATOM 4508 N N . SER A 1 601 ? -19.247 -2.287 -3.390 1.00 13.60 624 SER A N 1
ATOM 4509 C CA . SER A 1 601 ? -17.811 -2.446 -3.239 1.00 15.14 624 SER A CA 1
ATOM 4510 C C . SER A 1 601 ? -17.414 -3.900 -3.497 1.00 17.23 624 SER A C 1
ATOM 4511 O O . SER A 1 601 ? -16.257 -4.169 -3.818 1.00 17.65 624 SER A O 1
ATOM 4514 N N . ARG A 1 602 ? -18.367 -4.800 -3.267 1.00 21.22 625 ARG A N 1
ATOM 4515 C CA . ARG A 1 602 ? -18.183 -6.236 -3.412 1.00 28.54 625 ARG A CA 1
ATOM 4516 C C . ARG A 1 602 ? -18.504 -6.632 -4.869 1.00 33.71 625 ARG A C 1
ATOM 4517 O O . ARG A 1 602 ? -18.225 -7.808 -5.187 1.00 34.33 625 ARG A O 1
ATOM 4525 N N . PRO B 1 23 ? -52.599 -8.098 64.397 1.00 66.05 46 PRO B N 1
ATOM 4526 C CA . PRO B 1 23 ? -51.762 -6.946 64.078 1.00 64.67 46 PRO B CA 1
ATOM 4527 C C . PRO B 1 23 ? -52.519 -5.629 63.859 1.00 62.35 46 PRO B C 1
ATOM 4528 O O . PRO B 1 23 ? -52.635 -5.119 62.745 1.00 68.44 46 PRO B O 1
ATOM 4532 N N . ARG B 1 24 ? -53.010 -5.067 64.964 1.00 60.12 47 ARG B N 1
ATOM 4533 C CA . ARG B 1 24 ? -53.631 -3.751 65.014 1.00 60.97 47 ARG B CA 1
ATOM 4534 C C . ARG B 1 24 ? -52.892 -2.704 64.171 1.00 61.45 47 ARG B C 1
ATOM 4535 O O . ARG B 1 24 ? -53.534 -1.847 63.567 1.00 68.94 47 ARG B O 1
ATOM 4543 N N . ALA B 1 25 ? -51.550 -2.740 64.170 1.00 52.20 48 ALA B N 1
ATOM 4544 C CA . ALA B 1 25 ? -50.728 -1.822 63.384 1.00 48.30 48 ALA B CA 1
ATOM 4545 C C . ALA B 1 25 ? -50.170 -2.516 62.130 1.00 42.44 48 ALA B C 1
ATOM 4546 O O . ALA B 1 25 ? -49.868 -3.708 62.144 1.00 37.86 48 ALA B O 1
ATOM 4548 N N . TRP B 1 26 ? -49.981 -1.756 61.045 1.00 41.73 49 TRP B N 1
ATOM 4549 C CA . TRP B 1 26 ? -49.552 -2.318 59.762 1.00 39.77 49 TRP B CA 1
ATOM 4550 C C . TRP B 1 26 ? -48.263 -3.123 59.904 1.00 38.04 49 TRP B C 1
ATOM 4551 O O . TRP B 1 26 ? -47.261 -2.604 60.374 1.00 48.29 49 TRP B O 1
ATOM 4562 N N . THR B 1 27 ? -48.290 -4.381 59.465 1.00 39.56 50 THR B N 1
ATOM 4563 C CA . THR B 1 27 ? -47.139 -5.268 59.508 1.00 44.14 50 THR B CA 1
ATOM 4564 C C . THR B 1 27 ? -46.815 -5.714 58.084 1.00 47.73 50 THR B C 1
ATOM 4565 O O . THR B 1 27 ? -47.664 -6.298 57.407 1.00 48.03 50 THR B O 1
ATOM 4569 N N . PRO B 1 28 ? -45.586 -5.470 57.575 1.00 45.70 51 PRO B N 1
ATOM 4570 C CA . PRO B 1 28 ? -45.237 -5.897 56.225 1.00 41.94 51 PRO B CA 1
ATOM 4571 C C . PRO B 1 28 ? -45.008 -7.400 56.291 1.00 40.45 51 PRO B C 1
ATOM 4572 O O . PRO B 1 28 ? -44.694 -7.946 57.347 1.00 39.44 51 PRO B O 1
ATOM 4576 N N . LYS B 1 29 ? -45.219 -8.067 55.161 1.00 38.60 52 LYS B N 1
ATOM 4577 C CA . LYS B 1 29 ? -45.151 -9.511 55.098 1.00 35.71 52 LYS B CA 1
ATOM 4578 C C . LYS B 1 29 ? -43.968 -9.885 54.231 1.00 36.95 52 LYS B C 1
ATOM 4579 O O . LYS B 1 29 ? -43.659 -9.156 53.301 1.00 34.35 52 LYS B O 1
ATOM 4585 N N . PRO B 1 30 ? -43.301 -11.032 54.476 1.00 43.14 53 PRO B N 1
ATOM 4586 C CA . PRO B 1 30 ? -42.193 -11.452 53.628 1.00 44.12 53 PRO B CA 1
ATOM 4587 C C . PRO B 1 30 ? -42.710 -11.889 52.256 1.00 43.96 53 PRO B C 1
ATOM 4588 O O . PRO B 1 30 ? -43.520 -12.810 52.140 1.00 39.96 53 PRO B O 1
ATOM 4592 N N . SER B 1 31 ? -42.222 -11.217 51.209 1.00 39.61 54 SER B N 1
ATOM 4593 C CA . SER B 1 31 ? -42.649 -11.518 49.857 1.00 32.83 54 SER B CA 1
ATOM 4594 C C . SER B 1 31 ? -42.183 -12.917 49.484 1.00 29.22 54 SER B C 1
ATOM 4595 O O . SER B 1 31 ? -41.092 -13.328 49.841 1.00 28.84 54 SER B O 1
ATOM 4598 N N . PRO B 1 32 ? -42.985 -13.713 48.756 1.00 27.00 55 PRO B N 1
ATOM 4599 C CA . PRO B 1 32 ? -42.545 -15.031 48.301 1.00 25.96 55 PRO B CA 1
ATOM 4600 C C . PRO B 1 32 ? -41.265 -14.978 47.461 1.00 25.32 55 PRO B C 1
ATOM 4601 O O . PRO B 1 32 ? -40.547 -15.976 47.332 1.00 27.38 55 PRO B O 1
ATOM 4605 N N . MET B 1 33 ? -41.055 -13.828 46.810 1.00 26.51 56 MET B N 1
ATOM 4606 C CA . MET B 1 33 ? -39.868 -13.570 46.018 1.00 24.38 56 MET B CA 1
ATOM 4607 C C . MET B 1 33 ? -39.563 -12.084 46.141 1.00 23.15 56 MET B C 1
ATOM 4608 O O . MET B 1 33 ? -40.455 -11.277 46.387 1.00 25.70 56 MET B O 1
ATOM 4613 N N . THR B 1 34 ? -38.294 -11.706 45.976 1.00 23.97 57 THR B N 1
ATOM 4614 C CA . THR B 1 34 ? -37.948 -10.296 46.012 1.00 24.66 57 THR B CA 1
ATOM 4615 C C . THR B 1 34 ? -37.646 -9.796 44.598 1.00 21.86 57 THR B C 1
ATOM 4616 O O . THR B 1 34 ? -36.731 -10.304 43.957 1.00 20.73 57 THR B O 1
ATOM 4620 N N . THR B 1 35 ? -38.406 -8.786 44.155 1.00 23.58 58 THR B N 1
ATOM 4621 C CA . THR B 1 35 ? -38.122 -8.069 42.923 1.00 21.26 58 THR B CA 1
ATOM 4622 C C . THR B 1 35 ? -37.211 -6.893 43.268 1.00 23.41 58 THR B C 1
ATOM 4623 O O . THR B 1 35 ? -37.069 -6.513 44.442 1.00 21.31 58 THR B O 1
ATOM 4627 N N . PRO B 1 36 ? -36.536 -6.291 42.261 1.00 21.79 59 PRO B N 1
ATOM 4628 C CA . PRO B 1 36 ? -35.670 -5.146 42.529 1.00 20.71 59 PRO B CA 1
ATOM 4629 C C . PRO B 1 36 ? -36.364 -4.012 43.281 1.00 19.20 59 PRO B C 1
ATOM 4630 O O . PRO B 1 36 ? -35.682 -3.179 43.836 1.00 19.62 59 PRO B O 1
ATOM 4634 N N . TRP B 1 37 ? -37.712 -3.977 43.296 1.00 20.52 60 TRP B N 1
ATOM 4635 C CA . TRP B 1 37 ? -38.467 -2.842 43.800 1.00 17.88 60 TRP B CA 1
ATOM 4636 C C . TRP B 1 37 ? -39.313 -3.170 45.041 1.00 17.82 60 TRP B C 1
ATOM 4637 O O . TRP B 1 37 ? -39.953 -2.255 45.560 1.00 17.69 60 TRP B O 1
ATOM 4648 N N . THR B 1 38 ? -39.331 -4.431 45.483 1.00 19.87 61 THR B N 1
ATOM 4649 C CA . THR B 1 38 ? -40.169 -4.834 46.601 1.00 23.29 61 THR B CA 1
ATOM 4650 C C . THR B 1 38 ? -39.855 -3.945 47.800 1.00 26.65 61 THR B C 1
ATOM 4651 O O . THR B 1 38 ? -40.767 -3.455 48.454 1.00 27.08 61 THR B O 1
ATOM 4655 N N . ASP B 1 39 ? -38.554 -3.703 48.025 1.00 27.24 62 ASP B N 1
ATOM 4656 C CA . ASP B 1 39 ? -38.092 -2.988 49.201 1.00 29.53 62 ASP B CA 1
ATOM 4657 C C . ASP B 1 39 ? -38.077 -1.485 48.936 1.00 28.37 62 ASP B C 1
ATOM 4658 O O . ASP B 1 39 ? -37.586 -0.741 49.773 1.00 31.00 62 ASP B O 1
ATOM 4663 N N . GLN B 1 40 ? -38.575 -1.036 47.774 1.00 25.78 63 GLN B N 1
ATOM 4664 C CA . GLN B 1 40 ? -38.608 0.372 47.427 1.00 27.02 63 GLN B CA 1
ATOM 4665 C C . GLN B 1 40 ? -40.033 0.908 47.464 1.00 26.06 63 GLN B C 1
ATOM 4666 O O . GLN B 1 40 ? -40.286 2.016 47.015 1.00 27.11 63 GLN B O 1
ATOM 4672 N N . VAL B 1 41 ? -40.970 0.139 48.017 1.00 22.85 64 VAL B N 1
ATOM 4673 C CA . VAL B 1 41 ? -42.348 0.596 48.066 1.00 22.84 64 VAL B CA 1
ATOM 4674 C C . VAL B 1 41 ? -42.547 1.462 49.307 1.00 23.02 64 VAL B C 1
ATOM 4675 O O . VAL B 1 41 ? -42.389 0.982 50.428 1.00 23.25 64 VAL B O 1
ATOM 4679 N N . PRO B 1 42 ? -42.911 2.743 49.151 1.00 22.50 65 PRO B N 1
ATOM 4680 C CA . PRO B 1 42 ? -43.187 3.614 50.298 1.00 24.91 65 PRO B CA 1
ATOM 4681 C C . PRO B 1 42 ? -44.341 3.040 51.118 1.00 32.25 65 PRO B C 1
ATOM 4682 O O . PRO B 1 42 ? -45.201 2.333 50.577 1.00 27.56 65 PRO B O 1
ATOM 4686 N N . VAL B 1 43 ? -44.339 3.323 52.430 1.00 32.61 66 VAL B N 1
ATOM 4687 C CA . VAL B 1 43 ? -45.391 2.834 53.310 1.00 34.72 66 VAL B CA 1
ATOM 4688 C C . VAL B 1 43 ? -46.617 3.743 53.172 1.00 35.52 66 VAL B C 1
ATOM 4689 O O . VAL B 1 43 ? -47.724 3.242 52.936 1.00 34.56 66 VAL B O 1
ATOM 4693 N N . ASP B 1 44 ? -46.401 5.071 53.242 1.00 33.21 67 ASP B N 1
ATOM 4694 C CA . ASP B 1 44 ? -47.477 6.052 53.295 1.00 37.99 67 ASP B CA 1
ATOM 4695 C C . ASP B 1 44 ? -47.858 6.595 51.921 1.00 36.69 67 ASP B C 1
ATOM 4696 O O . ASP B 1 44 ? -48.938 7.170 51.761 1.00 33.85 67 ASP B O 1
ATOM 4701 N N . ASN B 1 45 ? -46.954 6.491 50.940 1.00 34.44 68 ASN B N 1
ATOM 4702 C CA . ASN B 1 45 ? -47.221 7.152 49.675 1.00 36.09 68 ASN B CA 1
ATOM 4703 C C . ASN B 1 45 ? -46.801 6.255 48.513 1.00 30.59 68 ASN B C 1
ATOM 4704 O O . ASN B 1 45 ? -46.089 6.720 47.628 1.00 26.91 68 ASN B O 1
ATOM 4709 N N . PRO B 1 46 ? -47.253 4.977 48.458 1.00 29.15 69 PRO B N 1
ATOM 4710 C CA . PRO B 1 46 ? -46.989 4.129 47.293 1.00 28.56 69 PRO B CA 1
ATOM 4711 C C . PRO B 1 46 ? -47.700 4.661 46.050 1.00 25.21 69 PRO B C 1
ATOM 4712 O O . PRO B 1 46 ? -48.690 5.397 46.136 1.00 25.43 69 PRO B O 1
ATOM 4716 N N . LEU B 1 47 ? -47.155 4.244 44.902 1.00 25.13 70 LEU B N 1
ATOM 4717 C CA . LEU B 1 47 ? -47.623 4.607 43.575 1.00 25.65 70 LEU B CA 1
ATOM 4718 C C . LEU B 1 47 ? -48.062 6.064 43.547 1.00 23.50 70 LEU B C 1
ATOM 4719 O O . LEU B 1 47 ? -49.240 6.367 43.365 1.00 22.96 70 LEU B O 1
ATOM 4724 N N . PRO B 1 48 ? -47.115 7.017 43.756 1.00 25.47 71 PRO B N 1
ATOM 4725 C CA . PRO B 1 48 ? -47.435 8.450 43.824 1.00 23.93 71 PRO B CA 1
ATOM 4726 C C . PRO B 1 48 ? -47.754 9.175 42.527 1.00 22.77 71 PRO B C 1
ATOM 4727 O O . PRO B 1 48 ? -48.292 10.272 42.533 1.00 19.55 71 PRO B O 1
ATOM 4731 N N . GLU B 1 49 ? -47.400 8.557 41.396 1.00 23.61 72 GLU B N 1
ATOM 4732 C CA . GLU B 1 49 ? -47.481 9.235 40.115 1.00 20.39 72 GLU B CA 1
ATOM 4733 C C . GLU B 1 49 ? -48.926 9.468 39.687 1.00 20.77 72 GLU B C 1
ATOM 4734 O O . GLU B 1 49 ? -49.829 8.739 40.088 1.00 21.79 72 GLU B O 1
ATOM 4740 N N . TYR B 1 50 ? -49.108 10.506 38.874 1.00 20.33 73 TYR B N 1
ATOM 4741 C CA . TYR B 1 50 ? -50.405 10.888 38.343 1.00 20.40 73 TYR B CA 1
ATOM 4742 C C . TYR B 1 50 ? -51.001 9.679 37.628 1.00 22.67 73 TYR B C 1
ATOM 4743 O O . TYR B 1 50 ? -50.417 9.172 36.667 1.00 20.99 73 TYR B O 1
ATOM 4752 N N . PRO B 1 51 ? -52.211 9.224 38.026 1.00 23.09 74 PRO B N 1
ATOM 4753 C CA . PRO B 1 51 ? -52.747 7.965 37.501 1.00 22.14 74 PRO B CA 1
ATOM 4754 C C . PRO B 1 51 ? -53.412 7.987 36.124 1.00 20.97 74 PRO B C 1
ATOM 4755 O O . PRO B 1 51 ? -53.803 6.933 35.640 1.00 22.31 74 PRO B O 1
ATOM 4759 N N . ARG B 1 52 ? -53.579 9.171 35.516 1.00 17.92 75 ARG B N 1
ATOM 4760 C CA . ARG B 1 52 ? -54.357 9.341 34.297 1.00 19.13 75 ARG B CA 1
ATOM 4761 C C . ARG B 1 52 ? -53.598 10.254 33.333 1.00 18.72 75 ARG B C 1
ATOM 4762 O O . ARG B 1 52 ? -54.071 11.315 32.913 1.00 16.47 75 ARG B O 1
ATOM 4770 N N . PRO B 1 53 ? -52.381 9.848 32.904 1.00 18.28 76 PRO B N 1
ATOM 4771 C CA . PRO B 1 53 ? -51.511 10.757 32.144 1.00 18.30 76 PRO B CA 1
ATOM 4772 C C . PRO B 1 53 ? -51.981 11.223 30.779 1.00 18.05 76 PRO B C 1
ATOM 4773 O O . PRO B 1 53 ? -51.375 12.151 30.255 1.00 17.32 76 PRO B O 1
ATOM 4777 N N . GLN B 1 54 ? -53.033 10.598 30.196 1.00 16.35 77 GLN B N 1
ATOM 4778 C CA . GLN B 1 54 ? -53.576 11.071 28.932 1.00 16.37 77 GLN B CA 1
ATOM 4779 C C . GLN B 1 54 ? -54.798 11.987 29.118 1.00 16.85 77 GLN B C 1
ATOM 4780 O O . GLN B 1 54 ? -55.405 12.399 28.138 1.00 17.69 77 GLN B O 1
ATOM 4786 N N . LEU B 1 55 ? -55.117 12.364 30.361 1.00 18.62 78 LEU B N 1
ATOM 4787 C CA . LEU B 1 55 ? -56.157 13.361 30.607 1.00 19.04 78 LEU B CA 1
ATOM 4788 C C . LEU B 1 55 ? -55.838 14.072 31.916 1.00 18.90 78 LEU B C 1
ATOM 4789 O O . LEU B 1 55 ? -56.189 13.587 32.992 1.00 20.40 78 LEU B O 1
ATOM 4794 N N . THR B 1 56 ? -55.150 15.218 31.808 1.00 19.30 79 THR B N 1
ATOM 4795 C CA . THR B 1 56 ? -54.524 15.813 32.975 1.00 19.07 79 THR B CA 1
ATOM 4796 C C . THR B 1 56 ? -55.185 17.124 33.383 1.00 18.24 79 THR B C 1
ATOM 4797 O O . THR B 1 56 ? -55.572 17.944 32.544 1.00 19.83 79 THR B O 1
ATOM 4801 N N . ARG B 1 57 ? -55.206 17.288 34.704 1.00 19.06 80 ARG B N 1
ATOM 4802 C CA . ARG B 1 57 ? -55.384 18.574 35.363 1.00 21.16 80 ARG B CA 1
ATOM 4803 C C . ARG B 1 57 ? -54.312 18.720 36.439 1.00 21.14 80 ARG B C 1
ATOM 4804 O O . ARG B 1 57 ? -53.822 17.735 36.985 1.00 20.94 80 ARG B O 1
ATOM 4812 N N . PRO B 1 58 ? -53.905 19.974 36.746 1.00 25.50 81 PRO B N 1
ATOM 4813 C CA . PRO B 1 58 ? -52.895 20.231 37.773 1.00 24.87 81 PRO B CA 1
ATOM 4814 C C . PRO B 1 58 ? -53.238 19.839 39.202 1.00 24.13 81 PRO B C 1
ATOM 4815 O O . PRO B 1 58 ? -52.355 19.411 39.949 1.00 23.05 81 PRO B O 1
ATOM 4819 N N . ASP B 1 59 ? -54.517 19.944 39.574 1.00 23.52 82 ASP B N 1
ATOM 4820 C CA . ASP B 1 59 ? -54.929 19.674 40.944 1.00 26.20 82 ASP B CA 1
ATOM 4821 C C . ASP B 1 59 ? -55.372 18.229 41.135 1.00 25.69 82 ASP B C 1
ATOM 4822 O O . ASP B 1 59 ? -56.275 17.772 40.443 1.00 28.06 82 ASP B O 1
ATOM 4827 N N . TRP B 1 60 ? -54.827 17.580 42.164 1.00 22.28 83 TRP B N 1
ATOM 4828 C CA . TRP B 1 60 ? -55.300 16.282 42.591 1.00 25.35 83 TRP B CA 1
ATOM 4829 C C . TRP B 1 60 ? -54.701 15.903 43.948 1.00 24.92 83 TRP B C 1
ATOM 4830 O O . TRP B 1 60 ? -53.806 16.567 44.454 1.00 27.69 83 TRP B O 1
ATOM 4841 N N . ALA B 1 61 ? -55.154 14.804 44.545 1.00 24.90 84 ALA B N 1
ATOM 4842 C CA . ALA B 1 61 ? -54.498 14.241 45.715 1.00 26.18 84 ALA B CA 1
ATOM 4843 C C . ALA B 1 61 ? -54.608 12.730 45.691 1.00 27.13 84 ALA B C 1
ATOM 4844 O O . ALA B 1 61 ? -55.662 12.212 45.343 1.00 30.52 84 ALA B O 1
ATOM 4846 N N . ASN B 1 62 ? -53.563 12.066 46.195 1.00 25.84 85 ASN B N 1
ATOM 4847 C CA . ASN B 1 62 ? -53.406 10.628 46.133 1.00 29.40 85 ASN B CA 1
ATOM 4848 C C . ASN B 1 62 ? -53.783 10.061 47.492 1.00 29.83 85 ASN B C 1
ATOM 4849 O O . ASN B 1 62 ? -53.168 10.436 48.483 1.00 31.22 85 ASN B O 1
ATOM 4854 N N . LEU B 1 63 ? -54.741 9.126 47.537 1.00 26.58 86 LEU B N 1
ATOM 4855 C CA . LEU B 1 63 ? -55.188 8.551 48.794 1.00 22.65 86 LEU B CA 1
ATOM 4856 C C . LEU B 1 63 ? -54.554 7.207 49.058 1.00 23.18 86 LEU B C 1
ATOM 4857 O O . LEU B 1 63 ? -54.957 6.514 49.992 1.00 23.02 86 LEU B O 1
ATOM 4862 N N . ASN B 1 64 ? -53.559 6.828 48.245 1.00 22.75 87 ASN B N 1
ATOM 4863 C CA . ASN B 1 64 ? -52.823 5.614 48.532 1.00 23.86 87 ASN B CA 1
ATOM 4864 C C . ASN B 1 64 ? -52.182 5.732 49.914 1.00 25.17 87 ASN B C 1
ATOM 4865 O O . ASN B 1 64 ? -51.943 6.829 50.394 1.00 28.18 87 ASN B O 1
ATOM 4870 N N . GLY B 1 65 ? -51.951 4.588 50.554 1.00 28.27 88 GLY B N 1
ATOM 4871 C CA . GLY B 1 65 ? -51.185 4.532 51.785 1.00 31.25 88 GLY B CA 1
ATOM 4872 C C . GLY B 1 65 ? -51.775 3.515 52.756 1.00 31.57 88 GLY B C 1
ATOM 4873 O O . GLY B 1 65 ? -52.265 2.462 52.346 1.00 24.80 88 GLY B O 1
ATOM 4874 N N . ILE B 1 66 ? -51.689 3.811 54.056 1.00 28.63 89 ILE B N 1
ATOM 4875 C CA . ILE B 1 66 ? -52.143 2.840 55.032 1.00 29.16 89 ILE B CA 1
ATOM 4876 C C . ILE B 1 66 ? -53.586 3.180 55.389 1.00 31.91 89 ILE B C 1
ATOM 4877 O O . ILE B 1 66 ? -53.889 4.332 55.690 1.00 31.08 89 ILE B O 1
ATOM 4882 N N . TRP B 1 67 ? -54.479 2.182 55.224 1.00 31.74 90 TRP B N 1
ATOM 4883 C CA . TRP B 1 67 ? -55.881 2.290 55.604 1.00 27.63 90 TRP B CA 1
ATOM 4884 C C . TRP B 1 67 ? -56.155 1.264 56.693 1.00 24.45 90 TRP B C 1
ATOM 4885 O O . TRP B 1 67 ? -55.502 0.210 56.756 1.00 30.75 90 TRP B O 1
ATOM 4896 N N . ASP B 1 68 ? -57.159 1.565 57.520 1.00 29.43 91 ASP B N 1
ATOM 4897 C CA . ASP B 1 68 ? -57.726 0.563 58.416 1.00 30.56 91 ASP B CA 1
ATOM 4898 C C . ASP B 1 68 ? -58.422 -0.498 57.574 1.00 30.89 91 ASP B C 1
ATOM 4899 O O . ASP B 1 68 ? -58.914 -0.186 56.497 1.00 27.99 91 ASP B O 1
ATOM 4904 N N . PHE B 1 69 ? -58.468 -1.728 58.090 1.00 28.19 92 PHE B N 1
ATOM 4905 C CA . PHE B 1 69 ? -58.949 -2.855 57.318 1.00 28.71 92 PHE B CA 1
ATOM 4906 C C . PHE B 1 69 ? -59.620 -3.911 58.190 1.00 31.38 92 PHE B C 1
ATOM 4907 O O . PHE B 1 69 ? -59.151 -4.227 59.291 1.00 28.97 92 PHE B O 1
ATOM 4915 N N . ALA B 1 70 ? -60.681 -4.509 57.627 1.00 28.65 93 ALA B N 1
ATOM 4916 C CA . ALA B 1 70 ? -61.345 -5.651 58.231 1.00 30.48 93 ALA B CA 1
ATOM 4917 C C . ALA B 1 70 ? -61.845 -6.592 57.136 1.00 30.40 93 ALA B C 1
ATOM 4918 O O . ALA B 1 70 ? -62.232 -6.120 56.069 1.00 29.06 93 ALA B O 1
ATOM 4920 N N . VAL B 1 71 ? -61.807 -7.900 57.433 1.00 27.96 94 VAL B N 1
ATOM 4921 C CA . VAL B 1 71 ? -62.444 -8.931 56.624 1.00 30.04 94 VAL B CA 1
ATOM 4922 C C . VAL B 1 71 ? -63.662 -9.467 57.384 1.00 31.06 94 VAL B C 1
ATOM 4923 O O . VAL B 1 71 ? -63.507 -10.094 58.436 1.00 28.58 94 VAL B O 1
ATOM 4927 N N . THR B 1 72 ? -64.863 -9.287 56.819 1.00 27.49 95 THR B N 1
ATOM 4928 C CA . THR B 1 72 ? -66.066 -9.886 57.387 1.00 27.59 95 THR B CA 1
ATOM 4929 C C . THR B 1 72 ? -66.600 -11.007 56.490 1.00 29.49 95 THR B C 1
ATOM 4930 O O . THR B 1 72 ? -66.054 -11.296 55.413 1.00 26.49 95 THR B O 1
ATOM 4934 N N . SER B 1 73 ? -67.720 -11.603 56.939 1.00 27.01 96 SER B N 1
ATOM 4935 C CA . SER B 1 73 ? -68.622 -12.353 56.073 1.00 26.20 96 SER B CA 1
ATOM 4936 C C . SER B 1 73 ? -69.054 -11.490 54.885 1.00 25.71 96 SER B C 1
ATOM 4937 O O . SER B 1 73 ? -69.102 -10.264 54.966 1.00 24.18 96 SER B O 1
ATOM 4940 N N . ALA B 1 74 ? -69.419 -12.163 53.787 1.00 28.17 97 ALA B N 1
ATOM 4941 C CA . ALA B 1 74 ? -69.782 -11.505 52.541 1.00 28.44 97 ALA B CA 1
ATOM 4942 C C . ALA B 1 74 ? -70.979 -10.561 52.681 1.00 28.07 97 ALA B C 1
ATOM 4943 O O . ALA B 1 74 ? -70.993 -9.494 52.064 1.00 23.32 97 ALA B O 1
ATOM 4945 N N . ASN B 1 75 ? -72.008 -10.966 53.451 1.00 30.00 98 ASN B N 1
ATOM 4946 C CA . ASN B 1 75 ? -73.234 -10.186 53.569 1.00 32.62 98 ASN B CA 1
ATOM 4947 C C . ASN B 1 75 ? -73.245 -9.280 54.797 1.00 32.38 98 ASN B C 1
ATOM 4948 O O . ASN B 1 75 ? -74.222 -8.575 54.984 1.00 32.95 98 ASN B O 1
ATOM 4953 N N . ALA B 1 76 ? -72.180 -9.299 55.609 1.00 30.56 99 ALA B N 1
ATOM 4954 C CA . ALA B 1 76 ? -72.115 -8.474 56.809 1.00 31.49 99 ALA B CA 1
ATOM 4955 C C . ALA B 1 76 ? -72.155 -6.992 56.443 1.00 30.09 99 ALA B C 1
ATOM 4956 O O . ALA B 1 76 ? -71.777 -6.586 55.344 1.00 31.85 99 ALA B O 1
ATOM 4958 N N . GLY B 1 77 ? -72.615 -6.176 57.391 1.00 28.82 100 GLY B N 1
ATOM 4959 C CA . GLY B 1 77 ? -72.537 -4.735 57.255 1.00 27.36 100 GLY B CA 1
ATOM 4960 C C . GLY B 1 77 ? -71.180 -4.251 57.760 1.00 25.77 100 GLY B C 1
ATOM 4961 O O . GLY B 1 77 ? -70.329 -5.044 58.188 1.00 29.15 100 GLY B O 1
ATOM 4962 N N . GLN B 1 78 ? -70.988 -2.939 57.720 1.00 24.82 101 GLN B N 1
ATOM 4963 C CA . GLN B 1 78 ? -69.753 -2.334 58.199 1.00 29.30 101 GLN B CA 1
ATOM 4964 C C . GLN B 1 78 ? -69.451 -2.740 59.641 1.00 34.40 101 GLN B C 1
ATOM 4965 O O . GLN B 1 78 ? -70.238 -2.456 60.538 1.00 36.89 101 GLN B O 1
ATOM 4971 N N . PRO B 1 79 ? -68.289 -3.372 59.931 1.00 38.87 102 PRO B N 1
ATOM 4972 C CA . PRO B 1 79 ? -67.921 -3.690 61.312 1.00 39.62 102 PRO B CA 1
ATOM 4973 C C . PRO B 1 79 ? -67.690 -2.433 62.152 1.00 44.69 102 PRO B C 1
ATOM 4974 O O . PRO B 1 79 ? -67.413 -1.363 61.607 1.00 46.24 102 PRO B O 1
ATOM 4978 N N . ALA B 1 80 ? -67.859 -2.574 63.479 1.00 43.72 103 ALA B N 1
ATOM 4979 C CA . ALA B 1 80 ? -67.720 -1.454 64.402 1.00 45.20 103 ALA B CA 1
ATOM 4980 C C . ALA B 1 80 ? -66.252 -1.046 64.516 1.00 44.10 103 ALA B C 1
ATOM 4981 O O . ALA B 1 80 ? -65.936 0.139 64.464 1.00 49.23 103 ALA B O 1
ATOM 4983 N N . THR B 1 81 ? -65.367 -2.043 64.651 1.00 42.64 104 THR B N 1
ATOM 4984 C CA . THR B 1 81 ? -63.934 -1.806 64.744 1.00 44.45 104 THR B CA 1
ATOM 4985 C C . THR B 1 81 ? -63.190 -2.547 63.625 1.00 42.39 104 THR B C 1
ATOM 4986 O O . THR B 1 81 ? -63.525 -3.674 63.255 1.00 40.22 104 THR B O 1
ATOM 4990 N N . PHE B 1 82 ? -62.145 -1.897 63.109 1.00 36.49 105 PHE B N 1
ATOM 4991 C CA . PHE B 1 82 ? -61.276 -2.475 62.101 1.00 35.78 105 PHE B CA 1
ATOM 4992 C C . PHE B 1 82 ? -60.063 -3.076 62.799 1.00 32.21 105 PHE B C 1
ATOM 4993 O O . PHE B 1 82 ? -59.200 -2.353 63.255 1.00 32.10 105 PHE B O 1
ATOM 5001 N N . PRO B 1 83 ? -59.949 -4.406 62.954 1.00 34.69 106 PRO B N 1
ATOM 5002 C CA . PRO B 1 83 ? -58.795 -4.974 63.656 1.00 36.09 106 PRO B CA 1
ATOM 5003 C C . PRO B 1 83 ? -57.427 -4.955 62.971 1.00 35.64 106 PRO B C 1
ATOM 5004 O O . PRO B 1 83 ? -56.463 -5.466 63.536 1.00 33.16 106 PRO B O 1
ATOM 5008 N N . GLU B 1 84 ? -57.335 -4.430 61.740 1.00 36.63 107 GLU B N 1
ATOM 5009 C CA . GLU B 1 84 ? -56.118 -4.586 60.952 1.00 34.17 107 GLU B CA 1
ATOM 5010 C C . GLU B 1 84 ? -55.843 -3.328 60.148 1.00 29.00 107 GLU B C 1
ATOM 5011 O O . GLU B 1 84 ? -56.647 -2.399 60.145 1.00 26.73 107 GLU B O 1
ATOM 5017 N N . GLN B 1 85 ? -54.692 -3.325 59.450 1.00 27.35 108 GLN B N 1
ATOM 5018 C CA . GLN B 1 85 ? -54.354 -2.222 58.560 1.00 26.12 108 GLN B CA 1
ATOM 5019 C C . GLN B 1 85 ? -53.821 -2.768 57.232 1.00 22.20 108 GLN B C 1
ATOM 5020 O O . GLN B 1 85 ? -53.168 -3.813 57.203 1.00 22.77 108 GLN B O 1
ATOM 5026 N N . ILE B 1 86 ? -54.061 -2.028 56.144 1.00 23.86 109 ILE B N 1
ATOM 5027 C CA . ILE B 1 86 ? -53.673 -2.512 54.816 1.00 24.84 109 ILE B CA 1
ATOM 5028 C C . ILE B 1 86 ? -53.078 -1.377 53.999 1.00 22.17 109 ILE B C 1
ATOM 5029 O O . ILE B 1 86 ? -53.504 -0.238 54.125 1.00 24.97 109 ILE B O 1
ATOM 5034 N N . ARG B 1 87 ? -52.164 -1.731 53.079 1.00 24.62 110 ARG B N 1
ATOM 5035 C CA . ARG B 1 87 ? -51.520 -0.740 52.233 1.00 23.56 110 ARG B CA 1
ATOM 5036 C C . ARG B 1 87 ? -52.174 -0.732 50.854 1.00 24.06 110 ARG B C 1
ATOM 5037 O O . ARG B 1 87 ? -52.040 -1.670 50.083 1.00 24.60 110 ARG B O 1
ATOM 5045 N N . VAL B 1 88 ? -52.868 0.363 50.581 1.00 25.52 111 VAL B N 1
ATOM 5046 C CA . VAL B 1 88 ? -53.551 0.598 49.329 1.00 27.67 111 VAL B CA 1
ATOM 5047 C C . VAL B 1 88 ? -52.540 1.222 48.375 1.00 27.10 111 VAL B C 1
ATOM 5048 O O . VAL B 1 88 ? -51.747 2.064 48.804 1.00 24.44 111 VAL B O 1
ATOM 5052 N N . PRO B 1 89 ? -52.498 0.847 47.072 1.00 26.11 112 PRO B N 1
ATOM 5053 C CA . PRO B 1 89 ? -53.415 -0.126 46.462 1.00 22.50 112 PRO B CA 1
ATOM 5054 C C . PRO B 1 89 ? -52.937 -1.542 46.130 1.00 22.65 112 PRO B C 1
ATOM 5055 O O . PRO B 1 89 ? -52.877 -1.936 44.960 1.00 21.20 112 PRO B O 1
ATOM 5059 N N . PHE B 1 90 ? -52.629 -2.327 47.174 1.00 21.31 113 PHE B N 1
ATOM 5060 C CA . PHE B 1 90 ? -52.193 -3.700 47.036 1.00 22.04 113 PHE B CA 1
ATOM 5061 C C . PHE B 1 90 ? -53.275 -4.636 47.564 1.00 25.34 113 PHE B C 1
ATOM 5062 O O . PHE B 1 90 ? -53.833 -4.417 48.643 1.00 24.30 113 PHE B O 1
ATOM 5070 N N . VAL B 1 91 ? -53.545 -5.712 46.817 1.00 23.11 114 VAL B N 1
ATOM 5071 C CA . VAL B 1 91 ? -54.670 -6.570 47.155 1.00 22.13 114 VAL B CA 1
ATOM 5072 C C . VAL B 1 91 ? -54.345 -7.389 48.405 1.00 22.67 114 VAL B C 1
ATOM 5073 O O . VAL B 1 91 ? -53.198 -7.694 48.705 1.00 21.53 114 VAL B O 1
ATOM 5077 N N . ALA B 1 92 ? -55.399 -7.866 49.077 1.00 24.12 115 ALA B N 1
ATOM 5078 C CA . ALA B 1 92 ? -55.245 -8.572 50.347 1.00 22.64 115 ALA B CA 1
ATOM 5079 C C . ALA B 1 92 ? -54.424 -9.847 50.228 1.00 24.05 115 ALA B C 1
ATOM 5080 O O . ALA B 1 92 ? -53.835 -10.293 51.224 1.00 24.46 115 ALA B O 1
ATOM 5082 N N . GLU B 1 93 ? -54.398 -10.463 49.039 1.00 18.78 116 GLU B N 1
ATOM 5083 C CA . GLU B 1 93 ? -53.618 -11.667 48.833 1.00 19.92 116 GLU B CA 1
ATOM 5084 C C . GLU B 1 93 ? -52.113 -11.352 48.782 1.00 15.81 116 GLU B C 1
ATOM 5085 O O . GLU B 1 93 ? -51.308 -12.267 48.855 1.00 19.01 116 GLU B O 1
ATOM 5091 N N . SER B 1 94 ? -51.760 -10.088 48.564 1.00 19.47 117 SER B N 1
ATOM 5092 C CA . SER B 1 94 ? -50.366 -9.727 48.320 1.00 21.46 117 SER B CA 1
ATOM 5093 C C . SER B 1 94 ? -49.598 -9.506 49.622 1.00 23.57 117 SER B C 1
ATOM 5094 O O . SER B 1 94 ? -50.160 -9.000 50.589 1.00 26.10 117 SER B O 1
ATOM 5097 N N . ALA B 1 95 ? -48.292 -9.795 49.557 1.00 25.60 118 ALA B N 1
ATOM 5098 C CA . ALA B 1 95 ? -47.350 -9.495 50.630 1.00 25.09 118 ALA B CA 1
ATOM 5099 C C . ALA B 1 95 ? -47.222 -7.983 50.769 1.00 22.47 118 ALA B C 1
ATOM 5100 O O . ALA B 1 95 ? -47.211 -7.448 51.875 1.00 23.02 118 ALA B O 1
ATOM 5102 N N . LEU B 1 96 ? -47.291 -7.256 49.651 1.00 21.80 119 LEU B N 1
ATOM 5103 C CA . LEU B 1 96 ? -47.121 -5.814 49.702 1.00 20.55 119 LEU B CA 1
ATOM 5104 C C . LEU B 1 96 ? -48.272 -5.128 50.439 1.00 20.37 119 LEU B C 1
ATOM 5105 O O . LEU B 1 96 ? -48.098 -4.005 50.920 1.00 20.61 119 LEU B O 1
ATOM 5110 N N . SER B 1 97 ? -49.464 -5.758 50.506 1.00 20.00 120 SER B N 1
ATOM 5111 C CA . SER B 1 97 ? -50.582 -5.198 51.253 1.00 20.44 120 SER B CA 1
ATOM 5112 C C . SER B 1 97 ? -50.238 -5.077 52.741 1.00 20.92 120 SER B C 1
ATOM 5113 O O . SER B 1 97 ? -50.753 -4.178 53.386 1.00 25.57 120 SER B O 1
ATOM 5116 N N . GLY B 1 98 ? -49.533 -6.081 53.254 1.00 25.11 121 GLY B N 1
ATOM 5117 C CA . GLY B 1 98 ? -49.344 -6.264 54.688 1.00 29.55 121 GLY B CA 1
ATOM 5118 C C . GLY B 1 98 ? -50.312 -7.287 55.286 1.00 33.78 121 GLY B C 1
ATOM 5119 O O . GLY B 1 98 ? -50.260 -7.546 56.492 1.00 29.12 121 GLY B O 1
ATOM 5120 N N . ILE B 1 99 ? -51.183 -7.884 54.446 1.00 31.62 122 ILE B N 1
ATOM 5121 C CA . ILE B 1 99 ? -52.193 -8.817 54.920 1.00 27.21 122 ILE B CA 1
ATOM 5122 C C . ILE B 1 99 ? -51.819 -10.202 54.434 1.00 28.80 122 ILE B C 1
ATOM 5123 O O . ILE B 1 99 ? -51.591 -11.105 55.232 1.00 26.10 122 ILE B O 1
ATOM 5128 N N . GLN B 1 100 ? -51.746 -10.365 53.105 1.00 27.00 123 GLN B N 1
ATOM 5129 C CA . GLN B 1 100 ? -51.347 -11.623 52.521 1.00 29.49 123 GLN B CA 1
ATOM 5130 C C . GLN B 1 100 ? -52.202 -12.766 53.073 1.00 30.91 123 GLN B C 1
ATOM 5131 O O . GLN B 1 100 ? -51.717 -13.677 53.761 1.00 28.64 123 GLN B O 1
ATOM 5137 N N . ARG B 1 101 ? -53.477 -12.746 52.678 1.00 27.21 124 ARG B N 1
ATOM 5138 C CA . ARG B 1 101 ? -54.434 -13.760 53.081 1.00 29.26 124 ARG B CA 1
ATOM 5139 C C . ARG B 1 101 ? -55.396 -14.087 51.937 1.00 24.18 124 ARG B C 1
ATOM 5140 O O . ARG B 1 101 ? -55.843 -13.170 51.270 1.00 23.48 124 ARG B O 1
ATOM 5148 N N . LYS B 1 102 ? -55.722 -15.377 51.784 1.00 24.68 125 LYS B N 1
ATOM 5149 C CA . LYS B 1 102 ? -56.726 -15.854 50.847 1.00 24.39 125 LYS B CA 1
ATOM 5150 C C . LYS B 1 102 ? -58.082 -15.250 51.199 1.00 27.99 125 LYS B C 1
ATOM 5151 O O . LYS B 1 102 ? -58.478 -15.241 52.372 1.00 26.19 125 LYS B O 1
ATOM 5157 N N . ILE B 1 103 ? -58.768 -14.748 50.159 1.00 25.59 126 ILE B N 1
ATOM 5158 C CA . ILE B 1 103 ? -60.070 -14.109 50.247 1.00 23.69 126 ILE B CA 1
ATOM 5159 C C . ILE B 1 103 ? -61.035 -14.941 49.414 1.00 26.77 126 ILE B C 1
ATOM 5160 O O . ILE B 1 103 ? -60.726 -15.285 48.262 1.00 21.48 126 ILE B O 1
ATOM 5165 N N . THR B 1 104 ? -62.212 -15.220 50.003 1.00 25.28 127 THR B N 1
ATOM 5166 C CA . THR B 1 104 ? -63.173 -16.098 49.364 1.00 23.97 127 THR B CA 1
ATOM 5167 C C . THR B 1 104 ? -64.379 -15.260 48.983 1.00 20.19 127 THR B C 1
ATOM 5168 O O . THR B 1 104 ? -64.481 -14.084 49.334 1.00 21.98 127 THR B O 1
ATOM 5172 N N . GLN B 1 105 ? -65.314 -15.908 48.270 1.00 22.88 128 GLN B N 1
ATOM 5173 C CA . GLN B 1 105 ? -66.602 -15.304 47.958 1.00 22.89 128 GLN B CA 1
ATOM 5174 C C . GLN B 1 105 ? -67.467 -15.186 49.214 1.00 23.05 128 GLN B C 1
ATOM 5175 O O . GLN B 1 105 ? -68.478 -14.494 49.195 1.00 24.61 128 GLN B O 1
ATOM 5181 N N . ASN B 1 106 ? -67.076 -15.877 50.292 1.00 22.86 129 ASN B N 1
ATOM 5182 C CA . ASN B 1 106 ? -67.803 -15.769 51.550 1.00 23.93 129 ASN B CA 1
ATOM 5183 C C . ASN B 1 106 ? -67.225 -14.677 52.436 1.00 26.64 129 ASN B C 1
ATOM 5184 O O . ASN B 1 106 ? -67.691 -14.502 53.561 1.00 28.52 129 ASN B O 1
ATOM 5189 N N . ASP B 1 107 ? -66.233 -13.947 51.911 1.00 22.61 130 ASP B N 1
ATOM 5190 C CA . ASP B 1 107 ? -65.614 -12.862 52.635 1.00 25.01 130 ASP B CA 1
ATOM 5191 C C . ASP B 1 107 ? -65.987 -11.541 51.987 1.00 24.31 130 ASP B C 1
ATOM 5192 O O . ASP B 1 107 ? -66.419 -11.469 50.835 1.00 25.32 130 ASP B O 1
ATOM 5197 N N . LYS B 1 108 ? -65.795 -10.471 52.745 1.00 23.69 131 LYS B N 1
ATOM 5198 C CA . LYS B 1 108 ? -65.870 -9.138 52.185 1.00 22.34 131 LYS B CA 1
ATOM 5199 C C . LYS B 1 108 ? -64.798 -8.276 52.833 1.00 24.86 131 LYS B C 1
ATOM 5200 O O . LYS B 1 108 ? -64.519 -8.421 54.035 1.00 23.50 131 LYS B O 1
ATOM 5206 N N . LEU B 1 109 ? -64.244 -7.386 52.000 1.00 25.80 132 LEU B N 1
ATOM 5207 C CA . LEU B 1 109 ? -63.180 -6.459 52.358 1.00 27.55 132 LEU B CA 1
ATOM 5208 C C . LEU B 1 109 ? -63.730 -5.096 52.746 1.00 26.26 132 LEU B C 1
ATOM 5209 O O . LEU B 1 109 ? -64.513 -4.480 52.026 1.00 21.40 132 LEU B O 1
ATOM 5214 N N . TRP B 1 110 ? -63.202 -4.581 53.864 1.00 25.11 133 TRP B N 1
ATOM 5215 C CA . TRP B 1 110 ? -63.565 -3.279 54.380 1.00 25.00 133 TRP B CA 1
ATOM 5216 C C . TRP B 1 110 ? -62.325 -2.401 54.517 1.00 25.54 133 TRP B C 1
ATOM 5217 O O . TRP B 1 110 ? -61.348 -2.793 55.136 1.00 29.91 133 TRP B O 1
ATOM 5228 N N . TYR B 1 111 ? -62.410 -1.215 53.944 1.00 23.56 134 TYR B N 1
ATOM 5229 C CA . TYR B 1 111 ? -61.311 -0.274 53.955 1.00 26.86 134 TYR B CA 1
ATOM 5230 C C . TYR B 1 111 ? -61.824 1.018 54.568 1.00 25.34 134 TYR B C 1
ATOM 5231 O O . TYR B 1 111 ? -62.909 1.450 54.224 1.00 26.25 134 TYR B O 1
ATOM 5240 N N . LYS B 1 112 ? -61.009 1.652 55.434 1.00 27.57 135 LYS B N 1
ATOM 5241 C CA . LYS B 1 112 ? -61.342 2.967 55.954 1.00 29.32 135 LYS B CA 1
ATOM 5242 C C . LYS B 1 112 ? -60.078 3.804 56.185 1.00 26.36 135 LYS B C 1
ATOM 5243 O O . LYS B 1 112 ? -59.076 3.321 56.720 1.00 30.67 135 LYS B O 1
ATOM 5249 N N . ARG B 1 113 ? -60.194 5.071 55.816 1.00 23.26 136 ARG B N 1
ATOM 5250 C CA . ARG B 1 113 ? -59.169 6.052 56.113 1.00 28.27 136 ARG B CA 1
ATOM 5251 C C . ARG B 1 113 ? -59.854 7.412 56.132 1.00 28.27 136 ARG B C 1
ATOM 5252 O O . ARG B 1 113 ? -60.992 7.538 55.691 1.00 32.50 136 ARG B O 1
ATOM 5260 N N . THR B 1 114 ? -59.156 8.418 56.666 1.00 31.00 137 THR B N 1
ATOM 5261 C CA . THR B 1 114 ? -59.695 9.762 56.716 1.00 32.79 137 THR B CA 1
ATOM 5262 C C . THR B 1 114 ? -58.919 10.610 55.720 1.00 32.46 137 THR B C 1
ATOM 5263 O O . THR B 1 114 ? -57.816 10.239 55.309 1.00 30.87 137 THR B O 1
ATOM 5267 N N . PHE B 1 115 ? -59.502 11.747 55.350 1.00 32.23 138 PHE B N 1
ATOM 5268 C CA . PHE B 1 115 ? -58.803 12.697 54.505 1.00 32.80 138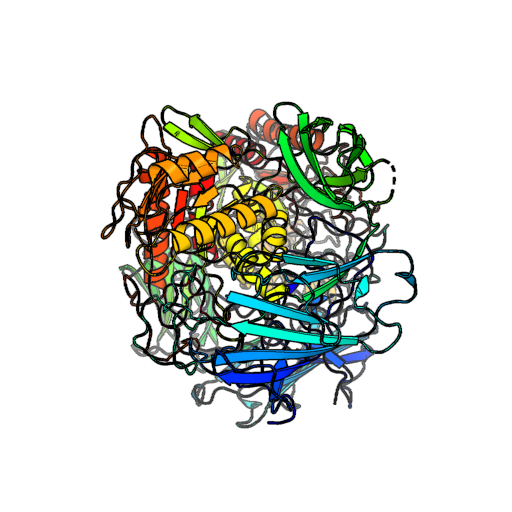 PHE B CA 1
ATOM 5269 C C . PHE B 1 115 ? -59.442 14.069 54.658 1.00 33.59 138 PHE B C 1
ATOM 5270 O O . PHE B 1 115 ? -60.574 14.183 55.111 1.00 33.62 138 PHE B O 1
ATOM 5278 N N . THR B 1 116 ? -58.708 15.099 54.230 1.00 36.66 139 THR B N 1
ATOM 5279 C CA . THR B 1 116 ? -59.210 16.466 54.170 1.00 37.55 139 THR B CA 1
ATOM 5280 C C . THR B 1 116 ? -59.010 16.960 52.745 1.00 35.40 139 THR B C 1
ATOM 5281 O O . THR B 1 116 ? -58.140 16.440 52.058 1.00 36.60 139 THR B O 1
ATOM 5285 N N . VAL B 1 117 ? -59.795 17.954 52.316 1.00 37.47 140 VAL B N 1
ATOM 5286 C CA . VAL B 1 117 ? -59.731 18.433 50.945 1.00 42.90 140 VAL B CA 1
ATOM 5287 C C . VAL B 1 117 ? -59.035 19.792 50.919 1.00 42.72 140 VAL B C 1
ATOM 5288 O O . VAL B 1 117 ? -59.321 20.639 51.756 1.00 42.40 140 VAL B O 1
ATOM 5292 N N . PRO B 1 118 ? -58.094 20.029 49.970 1.00 40.79 141 PRO B N 1
ATOM 5293 C CA . PRO B 1 118 ? -57.485 21.349 49.771 1.00 42.24 141 PRO B CA 1
ATOM 5294 C C . PRO B 1 118 ? -58.420 22.558 49.696 1.00 40.17 141 PRO B C 1
ATOM 5295 O O . PRO B 1 118 ? -59.307 22.632 48.846 1.00 39.39 141 PRO B O 1
ATOM 5299 N N . SER B 1 119 ? -58.117 23.565 50.523 1.00 39.50 142 SER B N 1
ATOM 5300 C CA . SER B 1 119 ? -58.882 24.800 50.593 1.00 37.67 142 SER B CA 1
ATOM 5301 C C . SER B 1 119 ? -59.029 25.479 49.223 1.00 34.54 142 SER B C 1
ATOM 5302 O O . SER B 1 119 ? -60.065 26.079 48.922 1.00 32.60 142 SER B O 1
ATOM 5305 N N . ASN B 1 120 ? -58.012 25.366 48.359 1.00 34.26 143 ASN B N 1
ATOM 5306 C CA . ASN B 1 120 ? -58.064 25.989 47.042 1.00 32.59 143 ASN B CA 1
ATOM 5307 C C . ASN B 1 120 ? -59.043 25.260 46.106 1.00 32.51 143 ASN B C 1
ATOM 5308 O O . ASN B 1 120 ? -59.272 25.730 44.996 1.00 32.56 143 ASN B O 1
ATOM 5313 N N . TRP B 1 121 ? -59.660 24.143 46.529 1.00 33.76 144 TRP B N 1
ATOM 5314 C CA . TRP B 1 121 ? -60.645 23.463 45.681 1.00 33.84 144 TRP B CA 1
ATOM 5315 C C . TRP B 1 121 ? -62.060 23.992 45.916 1.00 37.18 144 TRP B C 1
ATOM 5316 O O . TRP B 1 121 ? -62.968 23.704 45.129 1.00 33.12 144 TRP B O 1
ATOM 5327 N N . ASN B 1 122 ? -62.252 24.775 46.994 1.00 36.06 145 ASN B N 1
ATOM 5328 C CA . ASN B 1 122 ? -63.549 25.368 47.288 1.00 35.88 145 ASN B CA 1
ATOM 5329 C C . ASN B 1 122 ? -64.080 26.036 46.021 1.00 31.46 145 ASN B C 1
ATOM 5330 O O . ASN B 1 122 ? -63.345 26.761 45.362 1.00 27.92 145 ASN B O 1
ATOM 5335 N N . GLY B 1 123 ? -65.339 25.763 45.653 1.00 30.79 146 GLY B N 1
ATOM 5336 C CA . GLY B 1 123 ? -65.924 26.388 44.478 1.00 32.91 146 GLY B CA 1
ATOM 5337 C C . GLY B 1 123 ? -65.966 25.431 43.288 1.00 33.13 146 GLY B C 1
ATOM 5338 O O . GLY B 1 123 ? -66.497 25.772 42.247 1.00 33.17 146 GLY B O 1
ATOM 5339 N N . ARG B 1 124 ? -65.393 24.237 43.433 1.00 36.78 147 ARG B N 1
ATOM 5340 C CA . ARG B 1 124 ? -65.416 23.264 42.351 1.00 32.84 147 ARG B CA 1
ATOM 5341 C C . ARG B 1 124 ? -66.047 21.972 42.857 1.00 31.85 147 ARG B C 1
ATOM 5342 O O . ARG B 1 124 ? -66.070 21.723 44.067 1.00 26.87 147 ARG B O 1
ATOM 5350 N N . ARG B 1 125 ? -66.509 21.125 41.916 1.00 28.76 148 ARG B N 1
ATOM 5351 C CA . ARG B 1 125 ? -66.952 19.792 42.299 1.00 31.81 148 ARG B CA 1
ATOM 5352 C C . ARG B 1 125 ? -65.716 18.994 42.698 1.00 29.95 148 ARG B C 1
ATOM 5353 O O . ARG B 1 125 ? -64.615 19.290 42.250 1.00 30.31 148 ARG B O 1
ATOM 5361 N N . VAL B 1 126 ? -65.895 17.986 43.549 1.00 29.04 149 VAL B N 1
ATOM 5362 C CA . VAL B 1 126 ? -64.802 17.105 43.910 1.00 28.68 149 VAL B CA 1
ATOM 5363 C C . VAL B 1 126 ? -65.141 15.671 43.490 1.00 30.37 149 VAL B C 1
ATOM 5364 O O . VAL B 1 126 ? -66.145 15.103 43.930 1.00 26.29 149 VAL B O 1
ATOM 5368 N N . GLN B 1 127 ? -64.227 15.076 42.709 1.00 27.28 150 GLN B N 1
ATOM 5369 C CA . GLN B 1 127 ? -64.365 13.719 42.203 1.00 24.23 150 GLN B CA 1
ATOM 5370 C C . GLN B 1 127 ? -63.504 12.749 43.004 1.00 23.95 150 GLN B C 1
ATOM 5371 O O . GLN B 1 127 ? -62.323 12.997 43.250 1.00 24.35 150 GLN B O 1
ATOM 5377 N N . LEU B 1 128 ? -64.073 11.597 43.376 1.00 22.39 151 LEU B N 1
ATOM 5378 C CA . LEU B 1 128 ? -63.308 10.498 43.934 1.00 22.46 151 LEU B CA 1
ATOM 5379 C C . LEU B 1 128 ? -63.129 9.424 42.851 1.00 25.27 151 LEU B C 1
ATOM 5380 O O . LEU B 1 128 ? -64.117 8.821 42.381 1.00 22.82 151 LEU B O 1
ATOM 5385 N N . ASN B 1 129 ? -61.854 9.234 42.470 1.00 23.12 152 ASN B N 1
ATOM 5386 C CA . ASN B 1 129 ? -61.399 8.354 41.401 1.00 21.97 152 ASN B CA 1
ATOM 5387 C C . ASN B 1 129 ? -60.848 7.026 41.908 1.00 20.50 152 ASN B C 1
ATOM 5388 O O . ASN B 1 129 ? -60.000 6.959 42.789 1.00 20.52 152 ASN B O 1
ATOM 5393 N N . PHE B 1 130 ? -61.325 5.940 41.267 1.00 18.86 153 PHE B N 1
ATOM 5394 C CA . PHE B 1 130 ? -60.806 4.602 41.469 1.00 18.23 153 PHE B CA 1
ATOM 5395 C C . PHE B 1 130 ? -60.299 4.085 40.127 1.00 16.45 153 PHE B C 1
ATOM 5396 O O . PHE B 1 130 ? -61.061 4.086 39.181 1.00 19.77 153 PHE B O 1
ATOM 5404 N N . GLY B 1 131 ? -59.009 3.766 40.030 1.00 18.20 154 GLY B N 1
ATOM 5405 C CA . GLY B 1 131 ? -58.457 3.165 38.824 1.00 17.75 154 GLY B CA 1
ATOM 5406 C C . GLY B 1 131 ? -59.057 1.783 38.582 1.00 18.70 154 GLY B C 1
ATOM 5407 O O . GLY B 1 131 ? -59.428 1.468 37.459 1.00 18.49 154 GLY B O 1
ATOM 5408 N N . ALA B 1 132 ? -59.132 0.985 39.648 1.00 19.06 155 ALA B N 1
ATOM 5409 C CA . ALA B 1 132 ? -59.696 -0.357 39.630 1.00 19.93 155 ALA B CA 1
ATOM 5410 C C . ALA B 1 132 ? -59.897 -0.910 41.050 1.00 20.51 155 ALA B C 1
ATOM 5411 O O . ALA B 1 132 ? -59.099 -0.722 41.975 1.00 17.99 155 ALA B O 1
ATOM 5413 N N . SER B 1 133 ? -60.986 -1.674 41.203 1.00 18.33 156 SER B N 1
ATOM 5414 C CA . SER B 1 133 ? -61.238 -2.407 42.429 1.00 16.72 156 SER B CA 1
ATOM 5415 C C . SER B 1 133 ? -62.029 -3.651 42.059 1.00 14.98 156 SER B C 1
ATOM 5416 O O . SER B 1 133 ? -63.051 -3.511 41.372 1.00 16.79 156 SER B O 1
ATOM 5419 N N . ASP B 1 134 ? -61.528 -4.816 42.498 1.00 16.75 157 ASP B N 1
ATOM 5420 C CA . ASP B 1 134 ? -62.073 -6.121 42.118 1.00 16.08 157 ASP B CA 1
ATOM 5421 C C . ASP B 1 134 ? -62.812 -6.753 43.307 1.00 17.56 157 ASP B C 1
ATOM 5422 O O . ASP B 1 134 ? -62.161 -7.053 44.309 1.00 16.72 157 ASP B O 1
ATOM 5427 N N . TRP B 1 135 ? -64.125 -7.059 43.187 1.00 16.35 158 TRP B N 1
ATOM 5428 C CA . TRP B 1 135 ? -64.952 -6.946 41.988 1.00 15.83 158 TRP B CA 1
ATOM 5429 C C . TRP B 1 135 ? -66.105 -5.944 42.155 1.00 14.62 158 TRP B C 1
ATOM 5430 O O . TRP B 1 135 ? -66.346 -5.112 41.272 1.00 13.85 158 TRP B O 1
ATOM 5441 N N . ARG B 1 136 ? -66.817 -5.998 43.310 1.00 16.49 159 ARG B N 1
ATOM 5442 C CA . ARG B 1 136 ? -67.998 -5.179 43.559 1.00 17.53 159 ARG B CA 1
ATOM 5443 C C . ARG B 1 136 ? -67.734 -4.222 44.727 1.00 17.57 159 ARG B C 1
ATOM 5444 O O . ARG B 1 136 ? -67.457 -4.687 45.840 1.00 19.96 159 ARG B O 1
ATOM 5452 N N . THR B 1 137 ? -67.739 -2.928 44.394 1.00 18.06 160 THR B N 1
ATOM 5453 C CA . THR B 1 137 ? -67.261 -1.866 45.261 1.00 18.99 160 THR B CA 1
ATOM 5454 C C . THR B 1 137 ? -68.419 -0.931 45.629 1.00 19.30 160 THR B C 1
ATOM 5455 O O . THR B 1 137 ? -69.136 -0.397 44.778 1.00 19.58 160 THR B O 1
ATOM 5459 N N . THR B 1 138 ? -68.566 -0.726 46.944 1.00 22.64 161 THR B N 1
ATOM 5460 C CA . THR B 1 138 ? -69.515 0.233 47.484 1.00 21.94 161 THR B CA 1
ATOM 5461 C C . THR B 1 138 ? -68.714 1.223 48.328 1.00 20.28 161 THR B C 1
ATOM 5462 O O . THR B 1 138 ? -67.817 0.814 49.067 1.00 20.41 161 THR B O 1
ATOM 5466 N N . VAL B 1 139 ? -69.037 2.502 48.182 1.00 20.54 162 VAL B N 1
ATOM 5467 C CA . VAL B 1 139 ? -68.259 3.568 48.785 1.00 25.64 162 VAL B CA 1
ATOM 5468 C C . VAL B 1 139 ? -69.160 4.413 49.686 1.00 27.10 162 VAL B C 1
ATOM 5469 O O . VAL B 1 139 ? -70.240 4.829 49.276 1.00 25.78 162 VAL B O 1
ATOM 5473 N N . TRP B 1 140 ? -68.653 4.702 50.893 1.00 31.06 163 TRP B N 1
ATOM 5474 C CA . TRP B 1 140 ? -69.311 5.630 51.800 1.00 33.08 163 TRP B CA 1
ATOM 5475 C C . TRP B 1 140 ? -68.320 6.734 52.179 1.00 30.03 163 TRP B C 1
ATOM 5476 O O . TRP B 1 140 ? -67.206 6.450 52.632 1.00 31.63 163 TRP B O 1
ATOM 5487 N N . VAL B 1 141 ? -68.737 7.974 51.888 1.00 28.53 164 VAL B N 1
ATOM 5488 C CA . VAL B 1 141 ? -68.119 9.178 52.404 1.00 29.28 164 VAL B CA 1
ATOM 5489 C C . VAL B 1 141 ? -68.946 9.684 53.589 1.00 34.08 164 VAL B C 1
ATOM 5490 O O . VAL B 1 141 ? -70.084 10.122 53.403 1.00 35.02 164 VAL B O 1
ATOM 5494 N N . ASN B 1 142 ? -68.350 9.630 54.785 1.00 34.43 165 ASN B N 1
ATOM 5495 C CA . ASN B 1 142 ? -68.974 10.165 55.988 1.00 38.68 165 ASN B CA 1
ATOM 5496 C C . ASN B 1 142 ? -70.303 9.433 56.200 1.00 39.11 165 ASN B C 1
ATOM 5497 O O . ASN B 1 142 ? -71.350 10.066 56.292 1.00 38.16 165 ASN B O 1
ATOM 5502 N N . GLY B 1 143 ? -70.238 8.095 56.168 1.00 37.87 166 GLY B N 1
ATOM 5503 C CA . GLY B 1 143 ? -71.362 7.231 56.494 1.00 35.83 166 GLY B CA 1
ATOM 5504 C C . GLY B 1 143 ? -72.450 7.208 55.422 1.00 36.21 166 GLY B C 1
ATOM 5505 O O . GLY B 1 143 ? -73.398 6.435 55.557 1.00 33.68 166 GLY B O 1
ATOM 5506 N N . ARG B 1 144 ? -72.293 8.007 54.350 1.00 39.35 167 ARG B N 1
ATOM 5507 C CA . ARG B 1 144 ? -73.286 8.118 53.286 1.00 37.33 167 ARG B CA 1
ATOM 5508 C C . ARG B 1 144 ? -72.769 7.529 51.968 1.00 38.34 167 ARG B C 1
ATOM 5509 O O . ARG B 1 144 ? -71.626 7.767 51.586 1.00 37.15 167 ARG B O 1
ATOM 5517 N N . GLN B 1 145 ? -73.633 6.807 51.240 1.00 36.45 168 GLN B N 1
ATOM 5518 C CA . GLN B 1 145 ? -73.226 6.092 50.034 1.00 32.59 168 GLN B CA 1
ATOM 5519 C C . GLN B 1 145 ? -73.002 7.069 48.877 1.00 29.65 168 GLN B C 1
ATOM 5520 O O . GLN B 1 145 ? -73.859 7.880 48.535 1.00 29.09 168 GLN B O 1
ATOM 5526 N N . ALA B 1 146 ? -71.843 6.960 48.219 1.00 29.51 169 ALA B N 1
ATOM 5527 C CA . ALA B 1 146 ? -71.447 7.979 47.256 1.00 28.64 169 ALA B CA 1
ATOM 5528 C C . ALA B 1 146 ? -72.177 7.836 45.924 1.00 27.27 169 ALA B C 1
ATOM 5529 O O . ALA B 1 146 ? -72.235 8.790 45.173 1.00 29.14 169 ALA B O 1
ATOM 5531 N N . GLY B 1 147 ? -72.721 6.657 45.610 1.00 27.97 170 GLY B N 1
ATOM 5532 C CA . GLY B 1 147 ? -73.415 6.467 44.343 1.00 25.29 170 GLY B CA 1
ATOM 5533 C C . GLY B 1 147 ? -73.643 4.987 44.081 1.00 22.67 170 GLY B C 1
ATOM 5534 O O . GLY B 1 147 ? -73.417 4.166 44.965 1.00 27.02 170 GLY B O 1
ATOM 5535 N N . ALA B 1 148 ? -74.063 4.669 42.855 1.00 26.80 171 ALA B N 1
ATOM 5536 C CA . ALA B 1 148 ? -74.304 3.294 42.439 1.00 26.04 171 ALA B CA 1
ATOM 5537 C C . ALA B 1 148 ? -73.099 2.423 42.781 1.00 25.43 171 ALA B C 1
ATOM 5538 O O . ALA B 1 148 ? -71.956 2.855 42.590 1.00 26.31 171 ALA B O 1
ATOM 5540 N N . VAL B 1 149 ? -73.366 1.221 43.309 1.00 23.95 172 VAL B N 1
ATOM 5541 C CA . VAL B 1 149 ? -72.376 0.167 43.451 1.00 24.81 172 VAL B CA 1
ATOM 5542 C C . VAL B 1 149 ? -71.708 -0.084 42.093 1.00 23.62 172 VAL B C 1
ATOM 5543 O O . VAL B 1 149 ? -72.384 -0.078 41.062 1.00 22.13 172 VAL B O 1
ATOM 5547 N N . HIS B 1 150 ? -70.367 -0.241 42.110 1.00 20.78 173 HIS B N 1
ATOM 5548 C CA . HIS B 1 150 ? -69.596 -0.459 40.883 1.00 18.93 173 HIS B CA 1
ATOM 5549 C C . HIS B 1 150 ? -69.230 -1.933 40.794 1.00 16.76 173 HIS B C 1
ATOM 5550 O O . HIS B 1 150 ? -68.600 -2.470 41.691 1.00 15.46 173 HIS B O 1
ATOM 5557 N N . SER B 1 151 ? -69.608 -2.555 39.672 1.00 16.62 174 SER B N 1
ATOM 5558 C CA . SER B 1 151 ? -69.285 -3.942 39.419 1.00 15.50 174 SER B CA 1
ATOM 5559 C C . SER B 1 151 ? -68.342 -4.023 38.227 1.00 14.01 174 SER B C 1
ATOM 5560 O O . SER B 1 151 ? -68.687 -3.532 37.164 1.00 11.68 174 SER B O 1
ATOM 5563 N N . GLY B 1 152 ? -67.171 -4.627 38.455 1.00 15.08 175 GLY B N 1
ATOM 5564 C CA . GLY B 1 152 ? -66.150 -4.805 37.423 1.00 14.77 175 GLY B CA 1
ATOM 5565 C C . GLY B 1 152 ? -64.758 -4.522 37.997 1.00 14.99 175 GLY B C 1
ATOM 5566 O O . GLY B 1 152 ? -64.540 -3.467 38.602 1.00 14.31 175 GLY B O 1
ATOM 5567 N N . GLY B 1 153 ? -63.821 -5.472 37.845 1.00 14.84 176 GLY B N 1
ATOM 5568 C CA . GLY B 1 153 ? -62.506 -5.321 38.469 1.00 14.13 176 GLY B CA 1
ATOM 5569 C C . GLY B 1 153 ? -61.412 -4.659 37.624 1.00 14.71 176 GLY B C 1
ATOM 5570 O O . GLY B 1 153 ? -60.273 -4.610 38.080 1.00 16.32 176 GLY B O 1
ATOM 5571 N N . TYR B 1 154 ? -61.710 -4.190 36.403 1.00 14.39 177 TYR B N 1
ATOM 5572 C CA . TYR B 1 154 ? -60.700 -3.780 35.439 1.00 14.47 177 TYR B CA 1
ATOM 5573 C C . TYR B 1 154 ? -60.949 -2.397 34.849 1.00 13.74 177 TYR B C 1
ATOM 5574 O O . TYR B 1 154 ? -60.125 -1.920 34.070 1.00 15.32 177 TYR B O 1
ATOM 5583 N N . ASP B 1 155 ? -62.086 -1.765 35.157 1.00 14.05 178 ASP B N 1
ATOM 5584 C CA . ASP B 1 155 ? -62.429 -0.476 34.598 1.00 14.26 178 ASP B CA 1
ATOM 5585 C C . ASP B 1 155 ? -62.407 0.575 35.717 1.00 15.52 178 ASP B C 1
ATOM 5586 O O . ASP B 1 155 ? -62.843 0.288 36.817 1.00 15.83 178 ASP B O 1
ATOM 5591 N N . ALA B 1 156 ? -61.897 1.758 35.389 1.00 15.57 179 ALA B N 1
ATOM 5592 C CA . ALA B 1 156 ? -61.896 2.890 36.304 1.00 16.25 179 ALA B CA 1
ATOM 5593 C C . ALA B 1 156 ? -63.320 3.390 36.496 1.00 16.29 179 ALA B C 1
ATOM 5594 O O . ALA B 1 156 ? -64.149 3.273 35.596 1.00 16.07 179 ALA B O 1
ATOM 5596 N N . PHE B 1 157 ? -63.563 3.975 37.673 1.00 16.74 180 PHE B N 1
ATOM 5597 C CA . PHE B 1 157 ? -64.852 4.589 37.948 1.00 17.96 180 PHE B CA 1
ATOM 5598 C C . PHE B 1 157 ? -64.649 5.745 38.924 1.00 18.95 180 PHE B C 1
ATOM 5599 O O . PHE B 1 157 ? -63.624 5.841 39.573 1.00 19.43 180 PHE B O 1
ATOM 5607 N N . SER B 1 158 ? -65.693 6.550 39.063 1.00 20.40 181 SER B N 1
ATOM 5608 C CA . SER B 1 158 ? -65.614 7.833 39.742 1.00 23.59 181 SER B CA 1
ATOM 5609 C C . SER B 1 158 ? -66.939 8.121 40.445 1.00 24.55 181 SER B C 1
ATOM 5610 O O . SER B 1 158 ? -68.011 7.795 39.928 1.00 24.29 181 SER B O 1
ATOM 5613 N N . TYR B 1 159 ? -66.864 8.810 41.577 1.00 24.02 182 TYR B N 1
ATOM 5614 C CA . TYR B 1 159 ? -68.052 9.411 42.156 1.00 24.35 182 TYR B CA 1
ATOM 5615 C C . TYR B 1 159 ? -67.806 10.878 42.469 1.00 25.93 182 TYR B C 1
ATOM 5616 O O . TYR B 1 159 ? -66.766 11.181 43.071 1.00 24.38 182 TYR B O 1
ATOM 5625 N N . ASP B 1 160 ? -68.769 11.738 42.063 1.00 25.98 183 ASP B N 1
ATOM 5626 C CA . ASP B 1 160 ? -68.791 13.141 42.449 1.00 26.88 183 ASP B CA 1
ATOM 5627 C C . ASP B 1 160 ? -69.325 13.237 43.867 1.00 28.77 183 ASP B C 1
ATOM 5628 O O . ASP B 1 160 ? -70.526 13.104 44.067 1.00 28.28 183 ASP B O 1
ATOM 5633 N N . VAL B 1 161 ? -68.420 13.496 44.812 1.00 29.80 184 VAL B N 1
ATOM 5634 C CA . VAL B 1 161 ? -68.683 13.345 46.231 1.00 30.06 184 VAL B CA 1
ATOM 5635 C C . VAL B 1 161 ? -68.801 14.727 46.882 1.00 30.91 184 VAL B C 1
ATOM 5636 O O . VAL B 1 161 ? -68.750 14.815 48.101 1.00 27.66 184 VAL B O 1
ATOM 5640 N N . THR B 1 162 ? -68.978 15.782 46.082 1.00 31.81 185 THR B N 1
ATOM 5641 C CA . THR B 1 162 ? -68.935 17.141 46.598 1.00 35.49 185 THR B CA 1
ATOM 5642 C C . THR B 1 16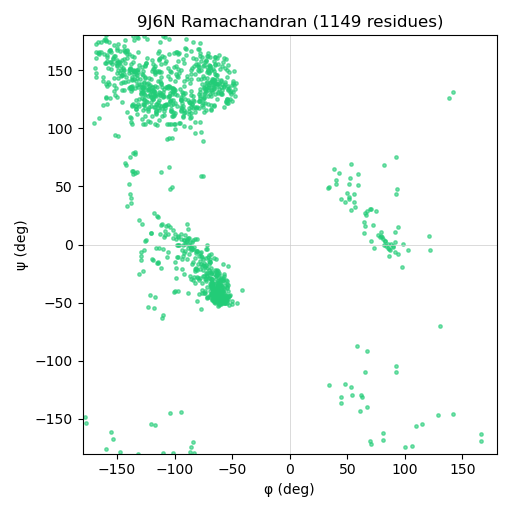2 ? -69.846 17.265 47.827 1.00 38.00 185 THR B C 1
ATOM 5643 O O . THR B 1 162 ? -69.413 17.677 48.902 1.00 36.88 185 THR B O 1
ATOM 5647 N N . ASP B 1 163 ? -71.096 16.823 47.664 1.00 38.62 186 ASP B N 1
ATOM 5648 C CA . ASP B 1 163 ? -72.182 17.120 48.586 1.00 37.68 186 ASP B CA 1
ATOM 5649 C C . ASP B 1 163 ? -72.184 16.240 49.824 1.00 39.74 186 ASP B C 1
ATOM 5650 O O . ASP B 1 163 ? -73.121 16.337 50.614 1.00 45.43 186 ASP B O 1
ATOM 5655 N N . LEU B 1 164 ? -71.170 15.384 49.973 1.00 35.64 187 LEU B N 1
ATOM 5656 C CA . LEU B 1 164 ? -71.015 14.541 51.147 1.00 36.39 187 LEU B CA 1
ATOM 5657 C C . LEU B 1 164 ? -69.890 15.077 52.025 1.00 35.52 187 LEU B C 1
ATOM 5658 O O . LEU B 1 164 ? -69.629 14.533 53.103 1.00 36.60 187 LEU B O 1
ATOM 5663 N N . LEU B 1 165 ? -69.187 16.105 51.522 1.00 36.35 188 LEU B N 1
ATOM 5664 C CA . LEU B 1 165 ? -67.942 16.549 52.133 1.00 38.61 188 LEU B CA 1
ATOM 5665 C C . LEU B 1 165 ? -68.270 17.541 53.246 1.00 41.65 188 LEU B C 1
ATOM 5666 O O . LEU B 1 165 ? -69.183 18.340 53.090 1.00 41.79 188 LEU B O 1
ATOM 5671 N N . THR B 1 166 ? -67.498 17.472 54.339 1.00 43.99 189 THR B N 1
ATOM 5672 C CA . THR B 1 166 ? -67.426 18.514 55.355 1.00 43.07 189 THR B CA 1
ATOM 5673 C C . THR B 1 166 ? -66.113 19.269 55.191 1.00 45.36 189 THR B C 1
ATOM 5674 O O . THR B 1 166 ? -65.232 18.814 54.464 1.00 46.57 189 THR B O 1
ATOM 5678 N N . ALA B 1 167 ? -65.927 20.311 56.012 1.00 48.61 190 ALA B N 1
ATOM 5679 C CA . ALA B 1 167 ? -64.715 21.111 55.978 1.00 45.96 190 ALA B CA 1
ATOM 5680 C C . ALA B 1 167 ? -63.599 20.525 56.846 1.00 46.43 190 ALA B C 1
ATOM 5681 O O . ALA B 1 167 ? -62.497 21.061 56.811 1.00 54.86 190 ALA B O 1
ATOM 5683 N N . GLY B 1 168 ? -63.842 19.443 57.603 1.00 42.12 191 GLY B N 1
ATOM 5684 C CA . GLY B 1 168 ? -62.845 18.926 58.531 1.00 40.68 191 GLY B CA 1
ATOM 5685 C C . GLY B 1 168 ? -62.155 17.665 58.014 1.00 40.93 191 GLY B C 1
ATOM 5686 O O . GLY B 1 168 ? -61.918 17.521 56.819 1.00 42.20 191 GLY B O 1
ATOM 5687 N N . THR B 1 169 ? -61.815 16.740 58.916 1.00 41.26 192 THR B N 1
ATOM 5688 C CA . THR B 1 169 ? -61.415 15.412 58.474 1.00 46.63 192 THR B CA 1
ATOM 5689 C C . THR B 1 169 ? -62.655 14.746 57.864 1.00 43.91 192 THR B C 1
ATOM 5690 O O . THR B 1 169 ? -63.765 14.973 58.337 1.00 46.72 192 THR B O 1
ATOM 5694 N N . ASN B 1 170 ? -62.484 13.997 56.766 1.00 39.75 193 ASN B N 1
ATOM 5695 C CA . ASN B 1 170 ? -63.575 13.231 56.178 1.00 33.22 193 ASN B CA 1
ATOM 5696 C C . ASN B 1 170 ? -63.273 11.749 56.340 1.00 32.21 193 ASN B C 1
ATOM 5697 O O . ASN B 1 170 ? -62.130 11.376 56.591 1.00 32.76 193 ASN B O 1
ATOM 5702 N N . THR B 1 171 ? -64.325 10.919 56.237 1.00 29.28 194 THR B N 1
ATOM 5703 C CA . THR B 1 171 ? -64.187 9.489 56.462 1.00 33.77 194 THR B CA 1
ATOM 5704 C C . THR B 1 171 ? -64.541 8.792 55.152 1.00 29.48 194 THR B C 1
ATOM 5705 O O . THR B 1 171 ? -65.503 9.173 54.491 1.00 29.05 194 THR B O 1
ATOM 5709 N N . LEU B 1 172 ? -63.723 7.794 54.789 1.00 32.71 195 LEU B N 1
ATOM 5710 C CA . LEU B 1 172 ? -63.933 7.035 53.563 1.00 28.16 195 LEU B CA 1
ATOM 5711 C C . LEU B 1 172 ? -63.968 5.564 53.933 1.00 24.21 195 LEU B C 1
ATOM 5712 O O . LEU B 1 172 ? -63.024 5.041 54.526 1.00 23.60 195 LEU B O 1
ATOM 5717 N N . VAL B 1 173 ? -65.100 4.921 53.612 1.00 24.03 196 VAL B N 1
ATOM 5718 C CA . VAL B 1 173 ? -65.250 3.495 53.849 1.00 25.51 196 VAL B CA 1
ATOM 5719 C C . VAL B 1 173 ? -65.484 2.876 52.483 1.00 22.10 196 VAL B C 1
ATOM 5720 O O . VAL B 1 173 ? -66.213 3.459 51.694 1.00 23.14 196 VAL B O 1
ATOM 5724 N N . VAL B 1 174 ? -64.799 1.764 52.221 1.00 25.16 197 VAL B N 1
ATOM 5725 C CA . VAL B 1 174 ? -65.018 1.064 50.970 1.00 22.75 197 VAL B CA 1
ATOM 5726 C C . VAL B 1 174 ? -65.151 -0.401 51.328 1.00 19.39 197 VAL B C 1
ATOM 5727 O O . VAL B 1 174 ? -64.328 -0.941 52.064 1.00 24.93 197 VAL B O 1
ATOM 5731 N N . SER B 1 175 ? -66.274 -0.989 50.911 1.00 19.71 198 SER B N 1
ATOM 5732 C CA . SER B 1 175 ? -66.414 -2.432 50.911 1.00 20.76 198 SER B CA 1
ATOM 5733 C C . SER B 1 175 ? -66.172 -2.941 49.494 1.00 17.90 198 SER B C 1
ATOM 5734 O O . SER B 1 175 ? -66.628 -2.326 48.517 1.00 20.04 198 SER B O 1
ATOM 5737 N N . VAL B 1 176 ? -65.491 -4.078 49.438 1.00 22.82 199 VAL B N 1
ATOM 5738 C CA . VAL B 1 176 ? -65.235 -4.763 48.185 1.00 18.72 199 VAL B CA 1
ATOM 5739 C C . VAL B 1 176 ? -65.486 -6.236 48.374 1.00 21.01 199 VAL B C 1
ATOM 5740 O O . VAL B 1 176 ? -64.842 -6.896 49.201 1.00 23.07 199 VAL B O 1
ATOM 5744 N N . TRP B 1 177 ? -66.425 -6.737 47.553 1.00 19.11 200 TRP B N 1
ATOM 5745 C CA . TRP B 1 177 ? -66.717 -8.152 47.473 1.00 18.38 200 TRP B CA 1
ATOM 5746 C C . TRP B 1 177 ? -66.124 -8.666 46.162 1.00 15.90 200 TRP B C 1
ATOM 5747 O O . TRP B 1 177 ? -66.288 -7.988 45.162 1.00 17.26 200 TRP B O 1
ATOM 5758 N N . ASP B 1 178 ? -65.446 -9.807 46.243 1.00 16.88 201 ASP B N 1
ATOM 5759 C CA . ASP B 1 178 ? -64.859 -10.494 45.106 1.00 17.43 201 ASP B CA 1
ATOM 5760 C C . ASP B 1 178 ? -65.091 -11.995 45.244 1.00 17.94 201 ASP B C 1
ATOM 5761 O O . ASP B 1 178 ? -64.449 -12.688 46.057 1.00 19.44 201 ASP B O 1
ATOM 5766 N N . PRO B 1 179 ? -65.964 -12.588 44.389 1.00 16.94 202 PRO B N 1
ATOM 5767 C CA . PRO B 1 179 ? -66.156 -14.040 44.376 1.00 16.44 202 PRO B CA 1
ATOM 5768 C C . PRO B 1 179 ? -65.141 -14.837 43.568 1.00 16.02 202 PRO B C 1
ATOM 5769 O O . PRO B 1 179 ? -65.173 -16.072 43.530 1.00 16.19 202 PRO B O 1
ATOM 5773 N N . THR B 1 180 ? -64.214 -14.118 42.916 1.00 17.22 203 THR B N 1
ATOM 5774 C CA . THR B 1 180 ? -63.274 -14.719 41.979 1.00 16.24 203 THR B CA 1
ATOM 5775 C C . THR B 1 180 ? -64.030 -15.701 41.078 1.00 14.53 203 THR B C 1
ATOM 5776 O O . THR B 1 180 ? -65.057 -15.303 40.540 1.00 16.53 203 THR B O 1
ATOM 5780 N N . GLU B 1 181 ? -63.542 -16.937 40.886 1.00 14.50 204 GLU B N 1
ATOM 5781 C CA . GLU B 1 181 ? -64.057 -17.843 39.862 1.00 15.73 204 GLU B CA 1
ATOM 5782 C C . GLU B 1 181 ? -65.386 -18.485 40.276 1.00 16.77 204 GLU B C 1
ATOM 5783 O O . GLU B 1 181 ? -66.031 -19.147 39.459 1.00 14.49 204 GLU B O 1
ATOM 5789 N N . THR B 1 182 ? -65.835 -18.263 41.530 1.00 18.38 205 THR B N 1
ATOM 5790 C CA . THR B 1 182 ? -67.158 -18.746 41.924 1.00 17.37 205 THR B CA 1
ATOM 5791 C C . THR B 1 182 ? -68.250 -17.849 41.343 1.00 17.99 205 THR B C 1
ATOM 5792 O O . THR B 1 182 ? -69.393 -18.288 41.243 1.00 17.22 205 THR B O 1
ATOM 5796 N N . GLY B 1 183 ? -67.906 -16.618 40.934 1.00 17.53 206 GLY B N 1
ATOM 5797 C CA . GLY B 1 183 ? -68.834 -15.711 40.278 1.00 17.62 206 GLY B CA 1
ATOM 5798 C C . GLY B 1 183 ? -68.796 -15.915 38.759 1.00 15.46 206 GLY B C 1
ATOM 5799 O O . GLY B 1 183 ? -68.059 -16.768 38.262 1.00 15.16 206 GLY B O 1
ATOM 5800 N N . THR B 1 184 ? -69.655 -15.177 38.057 1.00 14.77 207 THR B N 1
ATOM 5801 C CA . THR B 1 184 ? -69.834 -15.305 36.610 1.00 14.98 207 THR B CA 1
ATOM 5802 C C . THR B 1 184 ? -69.183 -14.119 35.886 1.00 14.67 207 THR B C 1
ATOM 5803 O O . THR B 1 184 ? -69.458 -13.892 34.706 1.00 13.35 207 THR B O 1
ATOM 5807 N N . GLN B 1 185 ? -68.305 -13.398 36.594 1.00 14.44 208 GLN B N 1
ATOM 5808 C CA . GLN B 1 185 ? -67.707 -12.165 36.115 1.00 13.71 208 GLN B CA 1
ATOM 5809 C C . GLN B 1 185 ? -66.302 -12.406 35.539 1.00 12.10 208 GLN B C 1
ATOM 5810 O O . GLN B 1 185 ? -65.716 -13.447 35.743 1.00 12.04 208 GLN B O 1
ATOM 5816 N N . ALA B 1 186 ? -65.797 -11.406 34.814 1.00 11.74 209 ALA B N 1
ATOM 5817 C CA . ALA B 1 186 ? -64.452 -11.391 34.266 1.00 11.72 209 ALA B CA 1
ATOM 5818 C C . ALA B 1 186 ? -63.442 -11.564 35.404 1.00 11.90 209 ALA B C 1
ATOM 5819 O O . ALA B 1 186 ? -63.404 -10.748 36.320 1.00 12.01 209 ALA B O 1
ATOM 5821 N N . VAL B 1 187 ? -62.665 -12.644 35.344 1.00 11.33 210 VAL B N 1
ATOM 5822 C CA . VAL B 1 187 ? -61.674 -12.989 36.368 1.00 12.41 210 VAL B CA 1
ATOM 5823 C C . VAL B 1 187 ? -60.296 -13.238 35.768 1.00 12.17 210 VAL B C 1
ATOM 5824 O O . VAL B 1 187 ? -59.320 -13.243 36.515 1.00 11.58 210 VAL B O 1
ATOM 5828 N N . GLY B 1 188 ? -60.193 -13.585 34.478 1.00 11.26 211 GLY B N 1
ATOM 5829 C CA . GLY B 1 188 ? -58.855 -13.852 33.943 1.00 12.38 211 GLY B CA 1
ATOM 5830 C C . GLY B 1 188 ? -58.192 -15.041 34.647 1.00 12.60 211 GLY B C 1
ATOM 5831 O O . GLY B 1 188 ? -58.780 -16.126 34.771 1.00 13.25 211 GLY B O 1
ATOM 5832 N N . LYS B 1 189 ? -56.938 -14.850 35.085 1.00 12.81 212 LYS B N 1
ATOM 5833 C CA . LYS B 1 189 ? -56.170 -15.954 35.633 1.00 12.63 212 LYS B CA 1
ATOM 5834 C C . LYS B 1 189 ? -56.391 -16.119 37.141 1.00 14.26 212 LYS B C 1
ATOM 5835 O O . LYS B 1 189 ? -55.832 -17.035 37.748 1.00 16.70 212 LYS B O 1
ATOM 5841 N N . GLN B 1 190 ? -57.167 -15.236 37.739 1.00 13.77 213 GLN B N 1
ATOM 5842 C CA . GLN B 1 190 ? -57.361 -15.291 39.183 1.00 14.69 213 GLN B CA 1
ATOM 5843 C C . GLN B 1 190 ? -58.142 -16.532 39.613 1.00 16.12 213 GLN B C 1
ATOM 5844 O O . GLN B 1 190 ? -59.223 -16.799 39.067 1.00 14.32 213 GLN B O 1
ATOM 5850 N N . ARG B 1 191 ? -57.629 -17.218 40.645 1.00 15.84 214 ARG B N 1
ATOM 5851 C CA . ARG B 1 191 ? -58.376 -18.273 41.333 1.00 15.73 214 ARG B CA 1
ATOM 5852 C C . ARG B 1 191 ? -58.173 -18.199 42.845 1.00 18.34 214 ARG B C 1
ATOM 5853 O O . ARG B 1 191 ? -57.124 -17.763 43.330 1.00 16.43 214 ARG B O 1
ATOM 5861 N N . ILE B 1 192 ? -59.186 -18.650 43.603 1.00 17.67 215 ILE B N 1
ATOM 5862 C CA . ILE B 1 192 ? -59.054 -18.640 45.058 1.00 20.06 215 ILE B CA 1
ATOM 5863 C C . ILE B 1 192 ? -58.002 -19.676 45.449 1.00 18.70 215 ILE B C 1
ATOM 5864 O O . ILE B 1 192 ? -58.165 -20.857 45.203 1.00 18.10 215 ILE B O 1
ATOM 5869 N N . ARG B 1 193 ? -56.900 -19.203 46.029 1.00 21.59 216 ARG B N 1
ATOM 5870 C CA . ARG B 1 193 ? -55.776 -20.065 46.349 1.00 24.41 216 ARG B CA 1
ATOM 5871 C C . ARG B 1 193 ? -55.192 -19.719 47.716 1.00 21.75 216 ARG B C 1
ATOM 5872 O O . ARG B 1 193 ? -55.167 -18.564 48.081 1.00 23.18 216 ARG B O 1
ATOM 5880 N N . ASP B 1 194 ? -54.588 -20.714 48.374 1.00 25.40 217 ASP B N 1
ATOM 5881 C CA . ASP B 1 194 ? -53.677 -20.438 49.483 1.00 26.01 217 ASP B CA 1
ATOM 5882 C C . ASP B 1 194 ? -52.523 -19.578 48.948 1.00 25.18 217 ASP B C 1
ATOM 5883 O O . ASP B 1 194 ? -51.972 -19.883 47.897 1.00 27.98 217 ASP B O 1
ATOM 5888 N N . VAL B 1 195 ? -52.235 -18.469 49.637 1.00 27.07 218 VAL B N 1
ATOM 5889 C CA . VAL B 1 195 ? -51.316 -17.446 49.152 1.00 27.58 218 VAL B CA 1
ATOM 5890 C C . VAL B 1 195 ? -49.855 -17.894 49.283 1.00 30.28 218 VAL B C 1
ATOM 5891 O O . VAL B 1 195 ? -49.030 -17.482 48.466 1.00 28.58 218 VAL B O 1
ATOM 5895 N N . ALA B 1 196 ? -49.522 -18.781 50.234 1.00 28.10 219 ALA B N 1
ATOM 5896 C CA . ALA B 1 196 ? -48.146 -19.254 50.312 1.00 30.06 219 ALA B CA 1
ATOM 5897 C C . ALA B 1 196 ? -47.827 -20.045 49.048 1.00 30.05 219 ALA B C 1
ATOM 5898 O O . ALA B 1 196 ? -48.653 -20.811 48.550 1.00 31.40 219 ALA B O 1
ATOM 5900 N N . PRO B 1 197 ? -46.620 -19.873 48.471 1.00 30.07 220 PRO B N 1
ATOM 5901 C CA . PRO B 1 197 ? -46.192 -20.720 47.367 1.00 29.67 220 PRO B CA 1
ATOM 5902 C C . PRO B 1 197 ? -46.423 -22.208 47.571 1.00 33.11 220 PRO B C 1
ATOM 5903 O O . PRO B 1 197 ? -46.135 -22.742 48.631 1.00 33.40 220 PRO B O 1
ATOM 5907 N N . HIS B 1 198 ? -46.861 -22.880 46.513 1.00 32.90 221 HIS B N 1
ATOM 5908 C CA . HIS B 1 198 ? -47.202 -24.291 46.565 1.00 35.69 221 HIS B CA 1
ATOM 5909 C C . HIS B 1 198 ? -47.383 -24.771 45.136 1.00 41.21 221 HIS B C 1
ATOM 5910 O O . HIS B 1 198 ? -47.829 -24.000 44.295 1.00 48.20 221 HIS B O 1
ATOM 5917 N N . PRO B 1 199 ? -47.053 -26.038 44.809 1.00 43.48 222 PRO B N 1
ATOM 5918 C CA . PRO B 1 199 ? -47.215 -26.528 43.440 1.00 43.02 222 PRO B CA 1
ATOM 5919 C C . PRO B 1 199 ? -48.650 -26.887 43.067 1.00 41.91 222 PRO B C 1
ATOM 5920 O O . PRO B 1 199 ? -49.550 -26.823 43.903 1.00 51.80 222 PRO B O 1
ATOM 5924 N N . GLY B 1 200 ? -48.854 -27.202 41.785 1.00 37.25 223 GLY B N 1
ATOM 5925 C CA . GLY B 1 200 ? -50.054 -27.877 41.305 1.00 35.16 223 GLY B CA 1
ATOM 5926 C C . GLY B 1 200 ? -51.158 -26.905 40.874 1.00 33.07 223 GLY B C 1
ATOM 5927 O O . GLY B 1 200 ? -52.275 -27.342 40.603 1.00 31.72 223 GLY B O 1
ATOM 5928 N N . GLY B 1 201 ? -50.826 -25.610 40.770 1.00 26.89 224 GLY B N 1
ATOM 5929 C CA . GLY B 1 201 ? -51.787 -24.574 40.405 1.00 25.44 224 GLY B CA 1
ATOM 5930 C C . GLY B 1 201 ? -51.964 -24.417 38.889 1.00 22.85 224 GLY B C 1
ATOM 5931 O O . GLY B 1 201 ? -52.935 -23.797 38.462 1.00 22.93 224 GLY B O 1
ATOM 5932 N N . GLY B 1 202 ? -51.019 -24.947 38.099 1.00 21.23 225 GLY B N 1
ATOM 5933 C CA . GLY B 1 202 ? -51.085 -24.958 36.639 1.00 20.48 225 GLY B CA 1
ATOM 5934 C C . GLY B 1 202 ? -50.973 -23.537 36.081 1.00 18.73 225 GLY B C 1
ATOM 5935 O O . GLY B 1 202 ? -50.246 -22.701 36.623 1.00 20.27 225 GLY B O 1
ATOM 5936 N N . ILE B 1 203 ? -51.772 -23.235 35.049 1.00 16.82 226 ILE B N 1
ATOM 5937 C CA . ILE B 1 203 ? -51.731 -21.914 34.434 1.00 15.93 226 ILE B CA 1
ATOM 5938 C C . ILE B 1 203 ? -52.693 -20.923 35.094 1.00 16.51 226 ILE B C 1
ATOM 5939 O O . ILE B 1 203 ? -52.964 -19.873 34.507 1.00 16.59 226 ILE B O 1
ATOM 5944 N N . LEU B 1 204 ? -53.170 -21.203 36.322 1.00 14.61 227 LEU B N 1
ATOM 5945 C CA . LEU B 1 204 ? -54.010 -20.288 37.063 1.00 15.78 227 LEU B CA 1
ATOM 5946 C C . LEU B 1 204 ? -53.302 -19.943 38.367 1.00 16.22 227 LEU B C 1
ATOM 5947 O O . LEU B 1 204 ? -52.575 -20.759 38.916 1.00 17.60 227 LEU B O 1
ATOM 5952 N N . TYR B 1 205 ? -53.546 -18.735 38.841 1.00 15.59 228 TYR B N 1
ATOM 5953 C CA . TYR B 1 205 ? -52.674 -18.118 39.815 1.00 16.88 228 TYR B CA 1
ATOM 5954 C C . TYR B 1 205 ? -53.488 -17.546 40.958 1.00 18.40 228 TYR B C 1
ATOM 5955 O O . TYR B 1 205 ? -54.720 -17.547 40.917 1.00 17.07 228 TYR B O 1
ATOM 5964 N N . THR B 1 206 ? -52.745 -16.992 41.936 1.00 18.63 229 THR B N 1
ATOM 5965 C CA . THR B 1 206 ? -53.291 -16.311 43.096 1.00 18.69 229 THR B CA 1
ATOM 5966 C C . THR B 1 206 ? -54.336 -15.288 42.662 1.00 18.88 229 THR B C 1
ATOM 5967 O O . THR B 1 206 ? -54.115 -14.505 41.733 1.00 16.67 229 THR B O 1
ATOM 5971 N N . ALA B 1 207 ? -55.419 -15.195 43.450 1.00 17.33 230 ALA B N 1
ATOM 5972 C CA . ALA B 1 207 ? -56.470 -14.247 43.146 1.00 17.73 230 ALA B CA 1
ATOM 5973 C C . ALA B 1 207 ? -56.028 -12.859 43.573 1.00 17.39 230 ALA B C 1
ATOM 5974 O O . ALA B 1 207 ? -55.062 -12.720 44.334 1.00 18.24 230 ALA B O 1
ATOM 5976 N N . ALA B 1 208 ? -56.759 -11.860 43.058 1.00 15.61 231 ALA B N 1
ATOM 5977 C CA . ALA B 1 208 ? -56.588 -10.467 43.388 1.00 15.73 231 ALA B CA 1
ATOM 5978 C C . ALA B 1 208 ? -57.919 -9.886 43.847 1.00 16.71 231 ALA B C 1
ATOM 5979 O O . ALA B 1 208 ? -58.790 -9.558 43.055 1.00 15.71 231 ALA B O 1
ATOM 5981 N N . SER B 1 209 ? -58.018 -9.564 45.136 1.00 17.64 232 SER B N 1
ATOM 5982 C CA . SER B 1 209 ? -59.270 -9.082 45.696 1.00 19.25 232 SER B CA 1
ATOM 5983 C C . SER B 1 209 ? -59.046 -7.736 46.368 1.00 20.55 232 SER B C 1
ATOM 5984 O O . SER B 1 209 ? -58.158 -7.631 47.230 1.00 19.95 232 SER B O 1
ATOM 5987 N N . GLY B 1 210 ? -59.817 -6.739 45.906 1.00 20.30 233 GLY B N 1
ATOM 5988 C CA . GLY B 1 210 ? -59.890 -5.430 46.526 1.00 20.70 233 GLY B CA 1
ATOM 5989 C C . GLY B 1 210 ? -59.356 -4.309 45.643 1.00 20.70 233 GLY B C 1
ATOM 5990 O O . GLY B 1 210 ? -59.350 -4.369 44.407 1.00 19.65 233 GLY B O 1
ATOM 5991 N N . ILE B 1 211 ? -58.912 -3.247 46.302 1.00 19.24 234 ILE B N 1
ATOM 5992 C CA . ILE B 1 211 ? -58.432 -2.059 45.615 1.00 19.45 234 ILE B CA 1
ATOM 5993 C C . ILE B 1 211 ? -57.002 -2.331 45.135 1.00 19.36 234 ILE B C 1
ATOM 5994 O O . ILE B 1 211 ? -56.102 -2.550 45.957 1.00 20.87 234 ILE B O 1
ATOM 5999 N N . TRP B 1 212 ? -56.780 -2.309 43.804 1.00 19.57 235 TRP B N 1
ATOM 6000 C CA . TRP B 1 212 ? -55.465 -2.668 43.282 1.00 19.00 235 TRP B CA 1
ATOM 6001 C C . TRP B 1 212 ? -54.841 -1.608 42.373 1.00 18.88 235 TRP B C 1
ATOM 6002 O O . TRP B 1 212 ? -53.766 -1.847 41.818 1.00 18.96 235 TRP B O 1
ATOM 6013 N N . GLN B 1 213 ? -55.520 -0.474 42.214 1.00 17.07 236 GLN B N 1
ATOM 6014 C CA . GLN B 1 213 ? -54.988 0.690 41.547 1.00 18.12 236 GLN B CA 1
ATOM 6015 C C . GLN B 1 213 ? -55.238 1.925 42.418 1.00 21.74 236 GLN B C 1
ATOM 6016 O O . GLN B 1 213 ? -56.062 1.903 43.346 1.00 18.03 236 GLN B O 1
ATOM 6022 N N . THR B 1 214 ? -54.532 3.010 42.065 1.00 22.00 237 THR B N 1
ATOM 6023 C CA . THR B 1 214 ? -54.549 4.247 42.829 1.00 23.33 237 THR B CA 1
ATOM 6024 C C . THR B 1 214 ? -55.975 4.759 43.046 1.00 26.53 237 THR B C 1
ATOM 6025 O O . THR B 1 214 ? -56.761 4.872 42.106 1.00 24.29 237 THR B O 1
ATOM 6029 N N . VAL B 1 215 ? -56.251 5.137 44.309 1.00 24.84 238 VAL B N 1
ATOM 6030 C CA . VAL B 1 215 ? -57.421 5.912 44.690 1.00 24.35 238 VAL B CA 1
ATOM 6031 C C . VAL B 1 215 ? -56.996 7.369 44.858 1.00 23.28 238 VAL B C 1
ATOM 6032 O O . VAL B 1 215 ? -55.963 7.646 45.484 1.00 23.53 238 VAL B O 1
ATOM 6036 N N . TRP B 1 216 ? -57.776 8.288 44.301 1.00 20.76 239 TRP B N 1
ATOM 6037 C CA . TRP B 1 216 ? -57.389 9.679 44.327 1.00 22.35 239 TRP B CA 1
ATOM 6038 C C . TRP B 1 216 ? -58.588 10.604 44.196 1.00 23.68 239 TRP B C 1
ATOM 6039 O O . TRP B 1 216 ? -59.693 10.156 43.899 1.00 24.79 239 TRP B O 1
ATOM 6050 N N . LEU B 1 217 ? -58.340 11.894 44.468 1.00 22.50 240 LEU B N 1
ATOM 6051 C CA . LEU B 1 217 ? -59.335 12.945 44.389 1.00 22.63 240 LEU B CA 1
ATOM 6052 C C . LEU B 1 217 ? -58.904 13.954 43.349 1.00 21.06 240 LEU B C 1
ATOM 6053 O O . LEU B 1 217 ? -57.698 14.149 43.182 1.00 24.93 240 LEU B O 1
ATOM 6058 N N . GLU B 1 218 ? -59.876 14.619 42.708 1.00 20.59 241 GLU B N 1
ATOM 6059 C CA . GLU B 1 218 ? -59.572 15.756 41.870 1.00 21.79 241 GLU B CA 1
ATOM 6060 C C . GLU B 1 218 ? -60.754 16.721 41.808 1.00 25.97 241 GLU B C 1
ATOM 6061 O O . GLU B 1 218 ? -61.931 16.311 41.786 1.00 26.50 241 GLU B O 1
ATOM 6067 N N . PRO B 1 219 ? -60.486 18.050 41.769 1.00 28.19 242 PRO B N 1
ATOM 6068 C CA . PRO B 1 219 ? -61.533 19.040 41.557 1.00 26.08 242 PRO B CA 1
ATOM 6069 C C . PRO B 1 219 ? -61.758 19.344 40.081 1.00 24.31 242 PRO B C 1
ATOM 6070 O O . PRO B 1 219 ? -60.819 19.321 39.289 1.00 29.00 242 PRO B O 1
ATOM 6074 N N . THR B 1 220 ? -63.019 19.593 39.728 1.00 21.37 243 THR B N 1
ATOM 6075 C CA . THR B 1 220 ? -63.413 20.024 38.395 1.00 22.90 243 THR B CA 1
ATOM 6076 C C . THR B 1 220 ? -64.465 21.114 38.520 1.00 23.98 243 THR B C 1
ATOM 6077 O O . THR B 1 220 ? -65.191 21.166 39.506 1.00 28.39 243 THR B O 1
ATOM 6081 N N . ALA B 1 221 ? -64.551 21.942 37.483 1.00 24.42 244 ALA B N 1
ATOM 6082 C CA . ALA B 1 221 ? -65.768 22.677 37.204 1.00 28.43 244 ALA B CA 1
ATOM 6083 C C . ALA B 1 221 ? -66.937 21.685 37.093 1.00 30.87 244 ALA B C 1
ATOM 6084 O O . ALA B 1 221 ? -66.752 20.512 36.751 1.00 27.19 244 ALA B O 1
ATOM 6086 N N . ALA B 1 222 ? -68.139 22.142 37.456 1.00 28.06 245 ALA B N 1
ATOM 6087 C CA . ALA B 1 222 ? -69.335 21.334 37.296 1.00 29.55 245 ALA B CA 1
ATOM 6088 C C . ALA B 1 222 ? -69.428 20.847 35.850 1.00 28.16 245 ALA B C 1
ATOM 6089 O O . ALA B 1 222 ? -69.595 19.649 35.609 1.00 29.80 245 ALA B O 1
ATOM 6091 N N . ALA B 1 223 ? -69.325 21.785 34.905 1.00 25.43 246 ALA B N 1
ATOM 6092 C CA . ALA B 1 223 ? -69.261 21.474 33.493 1.00 26.86 246 ALA B CA 1
ATOM 6093 C C . ALA B 1 223 ? -67.818 21.109 33.171 1.00 28.67 246 ALA B C 1
ATOM 6094 O O . ALA B 1 223 ? -66.964 21.990 33.190 1.00 28.37 246 ALA B O 1
ATOM 6096 N N . HIS B 1 224 ? -67.537 19.813 32.969 1.00 26.58 247 HIS B N 1
ATOM 6097 C CA . HIS B 1 224 ? -66.157 19.375 32.765 1.00 26.33 247 HIS B CA 1
ATOM 6098 C C . HIS B 1 224 ? -66.029 18.274 31.709 1.00 24.47 247 HIS B C 1
ATOM 6099 O O . HIS B 1 224 ? -67.007 17.649 31.312 1.00 21.93 247 HIS B O 1
ATOM 6106 N N . VAL B 1 225 ? -64.796 18.119 31.196 1.00 22.18 248 VAL B N 1
ATOM 6107 C CA . VAL B 1 225 ? -64.435 17.048 30.273 1.00 19.23 248 VAL B CA 1
ATOM 6108 C C . VAL B 1 225 ? -64.249 15.757 31.057 1.00 19.73 248 VAL B C 1
ATOM 6109 O O . VAL B 1 225 ? -63.560 15.726 32.083 1.00 22.00 248 VAL B O 1
ATOM 6113 N N . THR B 1 226 ? -64.884 14.679 30.559 1.00 17.00 249 THR B N 1
ATOM 6114 C CA . THR B 1 226 ? -64.710 13.369 31.156 1.00 17.50 249 THR B CA 1
ATOM 6115 C C . THR B 1 226 ? -64.004 12.431 30.189 1.00 16.61 249 THR B C 1
ATOM 6116 O O . THR B 1 226 ? -63.507 11.420 30.642 1.00 18.70 249 THR B O 1
ATOM 6120 N N . ARG B 1 227 ? -63.934 12.773 28.909 1.00 17.57 250 ARG B N 1
ATOM 6121 C CA . ARG B 1 227 ? -63.351 11.874 27.935 1.00 18.87 250 ARG B CA 1
ATOM 6122 C C . ARG B 1 227 ? -62.897 12.665 26.708 1.00 19.55 250 ARG B C 1
ATOM 6123 O O . ARG B 1 227 ? -63.554 13.608 26.275 1.00 17.49 250 ARG B O 1
ATOM 6131 N N . LEU B 1 228 ? -61.726 12.288 26.182 1.00 20.67 251 LEU B N 1
ATOM 6132 C CA . LEU B 1 228 ? -61.208 12.825 24.937 1.00 23.32 251 LEU B CA 1
ATOM 6133 C C . LEU B 1 228 ? -60.924 11.629 24.054 1.00 22.25 251 LEU B C 1
ATOM 6134 O O . LEU B 1 228 ? -60.069 10.820 24.413 1.00 25.22 251 LEU B O 1
ATOM 6139 N N . ASP B 1 229 ? -61.627 11.552 22.930 1.00 19.52 252 ASP B N 1
ATOM 6140 C CA . ASP B 1 229 ? -61.395 10.524 21.944 1.00 17.88 252 ASP B CA 1
ATOM 6141 C C . ASP B 1 229 ? -60.562 11.114 20.814 1.00 18.72 252 ASP B C 1
ATOM 6142 O O . ASP B 1 229 ? -61.080 11.852 19.974 1.00 21.05 252 ASP B O 1
ATOM 6147 N N . LEU B 1 230 ? -59.262 10.765 20.807 1.00 16.27 253 LEU B N 1
ATOM 6148 C CA . LEU B 1 230 ? -58.321 11.315 19.848 1.00 14.44 253 LEU B CA 1
ATOM 6149 C C . LEU B 1 230 ? -57.954 10.220 18.869 1.00 14.40 253 LEU B C 1
ATOM 6150 O O . LEU B 1 230 ? -57.304 9.262 19.278 1.00 13.97 253 LEU B O 1
ATOM 6155 N N . VAL B 1 231 ? -58.332 10.406 17.599 1.00 13.90 254 VAL B N 1
ATOM 6156 C CA . VAL B 1 231 ? -58.205 9.399 16.561 1.00 14.77 254 VAL B CA 1
ATOM 6157 C C . VAL B 1 231 ? -57.345 9.984 15.450 1.00 15.98 254 VAL B C 1
ATOM 6158 O O . VAL B 1 231 ? -57.781 10.837 14.660 1.00 16.50 254 VAL B O 1
ATOM 6162 N N . PRO B 1 232 ? -56.073 9.546 15.344 1.00 15.74 255 PRO B N 1
ATOM 6163 C CA . PRO B 1 232 ? -55.213 10.099 14.312 1.00 15.08 255 PRO B CA 1
ATOM 6164 C C . PRO B 1 232 ? -55.698 9.808 12.902 1.00 16.04 255 PRO B C 1
ATOM 6165 O O . PRO B 1 232 ? -56.185 8.716 12.622 1.00 13.95 255 PRO B O 1
ATOM 6169 N N . ASP B 1 233 ? -55.532 10.796 12.007 1.00 16.56 256 ASP B N 1
ATOM 6170 C CA . ASP B 1 233 ? -55.803 10.606 10.594 1.00 17.71 256 ASP B CA 1
ATOM 6171 C C . ASP B 1 233 ? -54.641 11.214 9.813 1.00 19.15 256 ASP B C 1
ATOM 6172 O O . ASP B 1 233 ? -54.844 12.171 9.062 1.00 20.75 256 ASP B O 1
ATOM 6177 N N . PRO B 1 234 ? -53.400 10.710 9.999 1.00 17.97 257 PRO B N 1
ATOM 6178 C CA . PRO B 1 234 ? -52.229 11.283 9.336 1.00 18.35 257 PRO B CA 1
ATOM 6179 C C . PRO B 1 234 ? -52.311 11.304 7.814 1.00 20.87 257 PRO B C 1
ATOM 6180 O O . PRO B 1 234 ? -51.794 12.240 7.188 1.00 21.31 257 PRO B O 1
ATOM 6184 N N . ALA B 1 235 ? -52.999 10.341 7.196 1.00 18.98 258 ALA B N 1
ATOM 6185 C CA . ALA B 1 235 ? -53.090 10.364 5.743 1.00 20.90 258 ALA B CA 1
ATOM 6186 C C . ALA B 1 235 ? -53.717 11.686 5.303 1.00 23.02 258 ALA B C 1
ATOM 6187 O O . ALA B 1 235 ? -53.420 12.163 4.206 1.00 26.93 258 ALA B O 1
ATOM 6189 N N . ASN B 1 236 ? -54.564 12.274 6.156 1.00 24.03 259 ASN B N 1
ATOM 6190 C CA . ASN B 1 236 ? -55.244 13.517 5.818 1.00 26.23 259 ASN B CA 1
ATOM 6191 C C . ASN B 1 236 ? -54.698 14.649 6.682 1.00 25.07 259 ASN B C 1
ATOM 6192 O O . ASN B 1 236 ? -55.330 15.690 6.796 1.00 24.04 259 ASN B O 1
ATOM 6197 N N . SER B 1 237 ? -53.529 14.435 7.281 1.00 23.98 260 SER B N 1
ATOM 6198 C CA . SER B 1 237 ? -52.817 15.480 7.993 1.00 23.20 260 SER B CA 1
ATOM 6199 C C . SER B 1 237 ? -53.712 16.096 9.069 1.00 22.61 260 SER B C 1
ATOM 6200 O O . SER B 1 237 ? -53.778 17.319 9.224 1.00 19.88 260 SER B O 1
ATOM 6203 N N . ARG B 1 238 ? -54.440 15.259 9.826 1.00 20.39 261 ARG B N 1
ATOM 6204 C CA . ARG B 1 238 ? -55.291 15.815 10.872 1.00 20.14 261 ARG B CA 1
ATOM 6205 C C . ARG B 1 238 ? -55.503 14.819 12.002 1.00 18.35 261 ARG B C 1
ATOM 6206 O O . ARG B 1 238 ? -55.269 13.637 11.833 1.00 16.86 261 ARG B O 1
ATOM 6214 N N . LEU B 1 239 ? -55.940 15.348 13.145 1.00 19.14 262 LEU B N 1
ATOM 6215 C CA . LEU B 1 239 ? -56.403 14.576 14.275 1.00 18.42 262 LEU B CA 1
ATOM 6216 C C . LEU B 1 239 ? -57.927 14.657 14.393 1.00 18.00 262 LEU B C 1
ATOM 6217 O O . LEU B 1 239 ? -58.505 15.748 14.358 1.00 17.30 262 LEU B O 1
ATOM 6222 N N . LYS B 1 240 ? -58.582 13.498 14.467 1.00 16.62 263 LYS B N 1
ATOM 6223 C CA . LYS B 1 240 ? -60.015 13.466 14.735 1.00 17.18 263 LYS B CA 1
ATOM 6224 C C . LYS B 1 240 ? -60.247 13.491 16.235 1.00 18.61 263 LYS B C 1
ATOM 6225 O O . LYS B 1 240 ? -59.714 12.651 16.938 1.00 21.82 263 LYS B O 1
ATOM 6231 N N . VAL B 1 241 ? -61.099 14.418 16.697 1.00 16.91 264 VAL B N 1
ATOM 6232 C CA . VAL B 1 241 ? -61.272 14.657 18.107 1.00 18.34 264 VAL B CA 1
ATOM 6233 C C . VAL B 1 241 ? -62.765 14.590 18.442 1.00 17.33 264 VAL B C 1
ATOM 6234 O O . VAL B 1 241 ? -63.580 15.162 17.729 1.00 15.89 264 VAL B O 1
ATOM 6238 N N . THR B 1 242 ? -63.095 13.845 19.501 1.00 16.75 265 THR B N 1
ATOM 6239 C CA . THR B 1 242 ? -64.384 14.002 20.157 1.00 15.91 265 THR B CA 1
ATOM 6240 C C . THR B 1 242 ? -64.159 14.343 21.622 1.00 15.17 265 THR B C 1
ATOM 6241 O O . THR B 1 242 ? -63.615 13.545 22.394 1.00 14.70 265 THR B O 1
ATOM 6245 N N . VAL B 1 243 ? -64.640 15.535 22.009 1.00 14.94 266 VAL B N 1
ATOM 6246 C CA . VAL B 1 243 ? -64.589 16.002 23.376 1.00 16.10 266 VAL B CA 1
ATOM 6247 C C . VAL B 1 243 ? -65.917 15.619 24.024 1.00 16.95 266 VAL B C 1
ATOM 6248 O O . VAL B 1 243 ? -66.952 15.894 23.433 1.00 19.09 266 VAL B O 1
ATOM 6252 N N . ARG B 1 244 ? -65.877 15.009 25.198 1.00 17.91 267 ARG B N 1
ATOM 6253 C CA . ARG B 1 244 ? -67.073 14.530 25.865 1.00 18.19 267 ARG B CA 1
ATOM 6254 C C . ARG B 1 244 ? -67.000 14.913 27.339 1.00 18.53 267 ARG B C 1
ATOM 6255 O O . ARG B 1 244 ? -65.937 15.005 27.945 1.00 18.56 267 ARG B O 1
ATOM 6263 N N . GLY B 1 245 ? -68.151 15.142 27.963 1.00 18.39 268 GLY B N 1
ATOM 6264 C CA . GLY B 1 245 ? -68.103 15.328 29.399 1.00 19.45 268 GLY B CA 1
ATOM 6265 C C . GLY B 1 245 ? -69.477 15.508 30.027 1.00 20.66 268 GLY B C 1
ATOM 6266 O O . GLY B 1 245 ? -70.475 15.022 29.493 1.00 20.93 268 GLY B O 1
ATOM 6267 N N . ALA B 1 246 ? -69.480 16.201 31.174 1.00 20.02 269 ALA B N 1
ATOM 6268 C CA . ALA B 1 246 ? -70.665 16.402 31.989 1.00 20.42 269 ALA B CA 1
ATOM 6269 C C . ALA B 1 246 ? -71.101 17.859 31.883 1.00 22.11 269 ALA B C 1
ATOM 6270 O O . ALA B 1 246 ? -70.311 18.743 32.179 1.00 22.01 269 ALA B O 1
ATOM 6272 N N . GLY B 1 247 ? -72.325 18.118 31.410 1.00 22.81 270 GLY B N 1
ATOM 6273 C CA . GLY B 1 247 ? -72.840 19.482 31.349 1.00 22.97 270 GLY B CA 1
ATOM 6274 C C . GLY B 1 247 ? -72.331 20.312 30.168 1.00 24.28 270 GLY B C 1
ATOM 6275 O O . GLY B 1 247 ? -72.587 21.517 30.109 1.00 26.23 270 GLY B O 1
ATOM 6276 N N . ILE B 1 248 ? -71.658 19.702 29.187 1.00 23.09 271 ILE B N 1
ATOM 6277 C CA . ILE B 1 248 ? -71.001 20.472 28.142 1.00 23.52 271 ILE B CA 1
ATOM 6278 C C . ILE B 1 248 ? -71.525 20.132 26.746 1.00 23.63 271 ILE B C 1
ATOM 6279 O O . ILE B 1 248 ? -70.993 20.604 25.748 1.00 20.52 271 ILE B O 1
ATOM 6284 N N . SER B 1 249 ? -72.609 19.358 26.650 1.00 26.12 272 SER B N 1
ATOM 6285 C CA . SER B 1 249 ? -73.139 19.010 25.341 1.00 25.61 272 SER B CA 1
ATOM 6286 C C . SER B 1 249 ? -73.626 20.242 24.571 1.00 29.10 272 SER B C 1
ATOM 6287 O O . SER B 1 249 ? -73.625 20.263 23.343 1.00 32.64 272 SER B O 1
ATOM 6290 N N . GLY B 1 250 ? -74.022 21.300 25.258 1.00 30.43 273 GLY B N 1
ATOM 6291 C CA . GLY B 1 250 ? -74.420 22.482 24.505 1.00 39.38 273 GLY B CA 1
ATOM 6292 C C . GLY B 1 250 ? -73.255 23.166 23.772 1.00 40.63 273 GLY B C 1
ATOM 6293 O O . GLY B 1 250 ? -73.471 23.890 22.798 1.00 45.08 273 GLY B O 1
ATOM 6294 N N . HIS B 1 251 ? -72.017 22.910 24.210 1.00 37.33 274 HIS B N 1
ATOM 6295 C CA . HIS B 1 251 ? -70.933 23.861 24.013 1.00 32.97 274 HIS B CA 1
ATOM 6296 C C . HIS B 1 251 ? -70.086 23.506 22.797 1.00 31.78 274 HIS B C 1
ATOM 6297 O O . HIS B 1 251 ? -70.173 22.399 22.276 1.00 28.32 274 HIS B O 1
ATOM 6304 N N . GLN B 1 252 ? -69.268 24.484 22.375 1.00 27.64 275 GLN B N 1
ATOM 6305 C CA . GLN B 1 252 ? -68.174 24.289 21.443 1.00 28.41 275 GLN B CA 1
ATOM 6306 C C . GLN B 1 252 ? -66.918 24.013 22.266 1.00 26.37 275 GLN B C 1
ATOM 6307 O O . GLN B 1 252 ? -66.863 24.333 23.459 1.00 28.36 275 GLN B O 1
ATOM 6313 N N . ALA B 1 253 ? -65.916 23.395 21.627 1.00 24.94 276 ALA B N 1
ATOM 6314 C CA . ALA B 1 253 ? -64.646 23.158 22.290 1.00 26.25 276 ALA B CA 1
ATOM 6315 C C . ALA B 1 253 ? -63.488 23.581 21.381 1.00 21.50 276 ALA B C 1
ATOM 6316 O O . ALA B 1 253 ? -63.594 23.505 20.155 1.00 22.23 276 ALA B O 1
ATOM 6318 N N . ARG B 1 254 ? -62.418 24.093 21.997 1.00 21.36 277 ARG B N 1
ATOM 6319 C CA . ARG B 1 254 ? -61.176 24.345 21.273 1.00 22.10 277 ARG B CA 1
ATOM 6320 C C . ARG B 1 254 ? -60.208 23.195 21.552 1.00 20.98 277 ARG B C 1
ATOM 6321 O O . ARG B 1 254 ? -59.958 22.841 22.711 1.00 20.95 277 ARG B O 1
ATOM 6329 N N . VAL B 1 255 ? -59.645 22.633 20.481 1.00 21.77 278 VAL B N 1
ATOM 6330 C CA . VAL B 1 255 ? -58.631 21.600 20.639 1.00 21.68 278 VAL B CA 1
ATOM 6331 C C . VAL B 1 255 ? -57.380 22.006 19.866 1.00 19.92 278 VAL B C 1
ATOM 6332 O O . VAL B 1 255 ? -57.476 22.321 18.688 1.00 20.98 278 VAL B O 1
ATOM 6336 N N . THR B 1 256 ? -56.235 21.958 20.572 1.00 20.27 279 THR B N 1
ATOM 6337 C CA . THR B 1 256 ? -54.943 22.394 20.070 1.00 22.17 279 THR B CA 1
ATOM 6338 C C . THR B 1 256 ? -53.896 21.283 20.222 1.00 20.05 279 THR B C 1
ATOM 6339 O O . THR B 1 256 ? -53.626 20.757 21.299 1.00 18.24 279 THR B O 1
ATOM 6343 N N . VAL B 1 257 ? -53.275 20.973 19.094 1.00 19.58 280 VAL B N 1
ATOM 6344 C CA . VAL B 1 257 ? -52.132 20.090 19.044 1.00 18.56 280 VAL B CA 1
ATOM 6345 C C . VAL B 1 257 ? -50.852 20.909 18.925 1.00 20.02 280 VAL B C 1
ATOM 6346 O O . VAL B 1 257 ? -50.750 21.746 18.033 1.00 18.74 280 VAL B O 1
ATOM 6350 N N . SER B 1 258 ? -49.861 20.553 19.737 1.00 21.42 281 SER B N 1
ATOM 6351 C CA . SER B 1 258 ? -48.587 21.256 19.754 1.00 21.84 281 SER B CA 1
ATOM 6352 C C . SER B 1 258 ? -47.449 20.261 19.989 1.00 22.50 281 SER B C 1
ATOM 6353 O O . SER B 1 258 ? -47.671 19.089 20.333 1.00 19.57 281 SER B O 1
ATOM 6356 N N . THR B 1 259 ? -46.217 20.745 19.754 1.00 21.61 282 THR B N 1
ATOM 6357 C CA . THR B 1 259 ? -45.014 20.057 20.193 1.00 21.57 282 THR B CA 1
ATOM 6358 C C . THR B 1 259 ? -43.974 21.084 20.620 1.00 23.01 282 THR B C 1
ATOM 6359 O O . THR B 1 259 ? -43.741 22.045 19.881 1.00 27.16 282 THR B O 1
ATOM 6363 N N . GLY B 1 260 ? -43.364 20.845 21.787 1.00 23.24 283 GLY B N 1
ATOM 6364 C CA . GLY B 1 260 ? -42.474 21.799 22.438 1.00 28.30 283 GLY B CA 1
ATOM 6365 C C . GLY B 1 260 ? -43.004 23.239 22.445 1.00 30.62 283 GLY B C 1
ATOM 6366 O O . GLY B 1 260 ? -42.235 24.187 22.284 1.00 31.64 283 GLY B O 1
ATOM 6367 N N . GLY B 1 261 ? -44.312 23.418 22.658 1.00 26.19 284 GLY B N 1
ATOM 6368 C CA . GLY B 1 261 ? -44.878 24.743 22.835 1.00 27.25 284 GLY B CA 1
ATOM 6369 C C . GLY B 1 261 ? -45.181 25.443 21.515 1.00 25.16 284 GLY B C 1
ATOM 6370 O O . GLY B 1 261 ? -45.692 26.566 21.551 1.00 30.12 284 GLY B O 1
ATOM 6371 N N . THR B 1 262 ? -44.875 24.794 20.376 1.00 24.58 285 THR B N 1
ATOM 6372 C CA . THR B 1 262 ? -45.271 25.263 19.052 1.00 25.60 285 THR B CA 1
ATOM 6373 C C . THR B 1 262 ? -46.601 24.623 18.648 1.00 28.87 285 THR B C 1
ATOM 6374 O O . THR B 1 262 ? -46.693 23.399 18.509 1.00 25.90 285 THR B O 1
ATOM 6378 N N . THR B 1 263 ? -47.605 25.479 18.421 1.00 27.53 286 THR B N 1
ATOM 6379 C CA . THR B 1 263 ? -48.905 25.050 17.932 1.00 27.30 286 THR B CA 1
ATOM 6380 C C . THR B 1 263 ? -48.761 24.564 16.498 1.00 27.35 286 THR B C 1
ATOM 6381 O O . THR B 1 263 ? -48.282 25.265 15.615 1.00 27.62 286 THR B O 1
ATOM 6385 N N . VAL B 1 264 ? -49.256 23.353 16.262 1.00 24.03 287 VAL B N 1
ATOM 6386 C CA . VAL B 1 264 ? -49.199 22.729 14.964 1.00 23.44 287 VAL B CA 1
ATOM 6387 C C . VAL B 1 264 ? -50.535 22.895 14.259 1.00 22.24 287 VAL B C 1
ATOM 6388 O O . VAL B 1 264 ? -50.600 23.105 13.051 1.00 21.98 287 VAL B O 1
ATOM 6392 N N . GLY B 1 265 ? -51.614 22.748 15.031 1.00 22.77 288 GLY B N 1
ATOM 6393 C CA . GLY B 1 265 ? -52.962 22.923 14.532 1.00 21.80 288 GLY B CA 1
ATOM 6394 C C . GLY B 1 265 ? -53.915 23.242 15.679 1.00 20.29 288 GLY B C 1
ATOM 6395 O O . GLY B 1 265 ? -53.677 22.871 16.837 1.00 19.40 288 GLY B O 1
ATOM 6396 N N . THR B 1 266 ? -54.979 23.969 15.341 1.00 21.91 289 THR B N 1
ATOM 6397 C CA . THR B 1 266 ? -56.042 24.254 16.292 1.00 23.47 289 THR B CA 1
ATOM 6398 C C . THR B 1 266 ? -57.389 24.258 15.564 1.00 24.28 289 THR B C 1
ATOM 6399 O O . THR B 1 266 ? -57.446 24.571 14.371 1.00 25.90 289 THR B O 1
ATOM 6403 N N . ALA B 1 267 ? -58.465 23.897 16.288 1.00 23.20 290 ALA B N 1
ATOM 6404 C CA . ALA B 1 267 ? -59.814 24.015 15.759 1.00 22.58 290 ALA B CA 1
ATOM 6405 C C . ALA B 1 267 ? -60.806 24.030 16.906 1.00 23.04 290 ALA B C 1
ATOM 6406 O O . ALA B 1 267 ? -60.478 23.657 18.039 1.00 25.16 290 ALA B O 1
ATOM 6408 N N . THR B 1 268 ? -61.971 24.618 16.611 1.00 26.61 291 THR B N 1
ATOM 6409 C CA . THR B 1 268 ? -63.115 24.573 17.504 1.00 26.07 291 THR B CA 1
ATOM 6410 C C . THR B 1 268 ? -64.198 23.786 16.794 1.00 25.46 291 THR B C 1
ATOM 6411 O O . THR B 1 268 ? -64.282 23.726 15.561 1.00 24.53 291 THR B O 1
ATOM 6415 N N . GLY B 1 269 ? -64.985 23.118 17.624 1.00 24.44 292 GLY B N 1
ATOM 6416 C CA . GLY B 1 269 ? -66.039 22.280 17.108 1.00 23.87 292 GLY B CA 1
ATOM 6417 C C . GLY B 1 269 ? -66.970 21.916 18.241 1.00 20.22 292 GLY B C 1
ATOM 6418 O O . GLY B 1 269 ? -66.751 22.290 19.395 1.00 20.70 292 GLY B O 1
ATOM 6419 N N . PRO B 1 270 ? -68.066 21.230 17.892 1.00 22.84 293 PRO B N 1
ATOM 6420 C CA . PRO B 1 270 ? -69.102 20.870 18.852 1.00 23.96 293 PRO B CA 1
ATOM 6421 C C . PRO B 1 270 ? -68.626 19.763 19.786 1.00 23.39 293 PRO B C 1
ATOM 6422 O O . PRO B 1 270 ? -68.058 18.786 19.311 1.00 23.35 293 PRO B O 1
ATOM 6426 N N . VAL B 1 271 ? -68.912 19.920 21.078 1.00 21.95 294 VAL B N 1
ATOM 6427 C CA . VAL B 1 271 ? -68.740 18.862 22.060 1.00 24.02 294 VAL B CA 1
ATOM 6428 C C . VAL B 1 271 ? -69.671 17.703 21.680 1.00 22.78 294 VAL B C 1
ATOM 6429 O O . VAL B 1 271 ? -70.798 17.922 21.250 1.00 24.62 294 VAL B O 1
ATOM 6433 N N . GLY B 1 272 ? -69.165 16.467 21.795 1.00 21.96 295 GLY B N 1
ATOM 6434 C CA . GLY B 1 272 ? -69.953 15.269 21.578 1.00 19.44 295 GLY B CA 1
ATOM 6435 C C . GLY B 1 272 ? -70.016 14.859 20.109 1.00 19.74 295 GLY B C 1
ATOM 6436 O O . GLY B 1 272 ? -70.603 13.825 19.782 1.00 18.53 295 GLY B O 1
ATOM 6437 N N . THR B 1 273 ? -69.416 15.657 19.218 1.00 19.07 296 THR B N 1
ATOM 6438 C CA . THR B 1 273 ? -69.402 15.309 17.802 1.00 20.77 296 THR B CA 1
ATOM 6439 C C . THR B 1 273 ? -67.952 15.326 17.316 1.00 21.60 296 THR B C 1
ATOM 6440 O O . THR B 1 273 ? -67.247 16.278 17.590 1.00 20.00 296 THR B O 1
ATOM 6444 N N . GLU B 1 274 ? -67.547 14.317 16.545 1.00 21.95 297 GLU B N 1
ATOM 6445 C CA . GLU B 1 274 ? -66.194 14.269 16.019 1.00 21.00 297 GLU B CA 1
ATOM 6446 C C . GLU B 1 274 ? -65.956 15.467 15.095 1.00 22.84 297 GLU B C 1
ATOM 6447 O O . GLU B 1 274 ? -66.747 15.721 14.181 1.00 23.43 297 GLU B O 1
ATOM 6453 N N . PHE B 1 275 ? -64.836 16.166 15.310 1.00 21.27 298 PHE B N 1
ATOM 6454 C CA . PHE B 1 275 ? -64.348 17.163 14.364 1.00 19.79 298 PHE B CA 1
ATOM 6455 C C . PHE B 1 275 ? -62.844 16.973 14.183 1.00 21.23 298 PHE B C 1
ATOM 6456 O O . PHE B 1 275 ? -62.246 16.090 14.806 1.00 20.73 298 PHE B O 1
ATOM 6464 N N . THR B 1 276 ? -62.249 17.756 13.270 1.00 21.37 299 THR B N 1
ATOM 6465 C CA . THR B 1 276 ? -60.840 17.558 12.935 1.00 21.36 299 THR B CA 1
ATOM 6466 C C . THR B 1 276 ? -60.016 18.785 13.306 1.00 21.72 299 THR B C 1
ATOM 6467 O O . THR B 1 276 ? -60.503 19.918 13.299 1.00 21.06 299 THR B O 1
ATOM 6471 N N . VAL B 1 277 ? -58.771 18.503 13.698 1.00 20.92 300 VAL B N 1
ATOM 6472 C CA . VAL B 1 277 ? -57.768 19.511 14.004 1.00 20.89 300 VAL B CA 1
ATOM 6473 C C . VAL B 1 277 ? -56.608 19.268 13.047 1.00 20.26 300 VAL B C 1
ATOM 6474 O O . VAL B 1 277 ? -56.166 18.119 12.939 1.00 20.02 300 VAL B O 1
ATOM 6478 N N . PRO B 1 278 ? -56.067 20.302 12.350 1.00 21.93 301 PRO B N 1
ATOM 6479 C CA . PRO B 1 278 ? -54.902 20.122 11.481 1.00 21.55 301 PRO B CA 1
ATOM 6480 C C . PRO B 1 278 ? -53.672 19.612 12.224 1.00 21.16 301 PRO B C 1
ATOM 6481 O O . PRO B 1 278 ? -53.387 20.047 13.328 1.00 19.84 301 PRO B O 1
ATOM 6485 N N . VAL B 1 279 ? -52.930 18.712 11.574 1.00 20.19 302 VAL B N 1
ATOM 6486 C CA . VAL B 1 279 ? -51.632 18.295 12.070 1.00 20.59 302 VAL B CA 1
ATOM 6487 C C . VAL B 1 279 ? -50.735 18.216 10.846 1.00 22.56 302 VAL B C 1
ATOM 6488 O O . VAL B 1 279 ? -50.542 17.146 10.291 1.00 23.86 302 VAL B O 1
ATOM 6492 N N . PRO B 1 280 ? -50.288 19.369 10.287 1.00 26.08 303 PRO B N 1
ATOM 6493 C CA . PRO B 1 280 ? -49.586 19.374 8.998 1.00 26.28 303 PRO B CA 1
ATOM 6494 C C . PRO B 1 280 ? -48.250 18.651 9.132 1.00 23.64 303 PRO B C 1
ATOM 6495 O O . PRO B 1 280 ? -47.620 18.752 10.169 1.00 19.09 303 PRO B O 1
ATOM 6499 N N . ASN B 1 281 ? -47.873 17.896 8.097 1.00 23.68 304 ASN B N 1
ATOM 6500 C CA . ASN B 1 281 ? -46.567 17.255 8.063 1.00 26.56 304 ASN B CA 1
ATOM 6501 C C . ASN B 1 281 ? -46.333 16.440 9.340 1.00 24.41 304 ASN B C 1
ATOM 6502 O O . ASN B 1 281 ? -45.364 16.629 10.089 1.00 23.18 304 ASN B O 1
ATOM 6507 N N . PRO B 1 282 ? -47.230 15.471 9.634 1.00 21.71 305 PRO B N 1
ATOM 6508 C CA . PRO B 1 282 ? -47.202 14.793 10.923 1.00 21.98 305 PRO B CA 1
ATOM 6509 C C . PRO B 1 282 ? -45.969 13.902 10.989 1.00 19.96 305 PRO B C 1
ATOM 6510 O O . PRO B 1 282 ? -45.637 13.256 9.986 1.00 20.07 305 PRO B O 1
ATOM 6514 N N . ARG B 1 283 ? -45.323 13.937 12.153 1.00 18.34 306 ARG B N 1
ATOM 6515 C CA . ARG B 1 283 ? -44.314 12.968 12.539 1.00 18.65 306 ARG B CA 1
ATOM 6516 C C . ARG B 1 283 ? -45.067 11.765 13.116 1.00 18.69 306 ARG B C 1
ATOM 6517 O O . ARG B 1 283 ? -45.742 11.908 14.128 1.00 20.08 306 ARG B O 1
ATOM 6525 N N . LEU B 1 284 ? -44.932 10.599 12.475 1.00 16.55 307 LEU B N 1
ATOM 6526 C CA . LEU B 1 284 ? -45.767 9.448 12.787 1.00 17.63 307 LEU B CA 1
ATOM 6527 C C . LEU B 1 284 ? -45.258 8.768 14.040 1.00 16.75 307 LEU B C 1
ATOM 6528 O O . LEU B 1 284 ? -44.051 8.768 14.304 1.00 17.84 307 LEU B O 1
ATOM 6533 N N . TRP B 1 285 ? -46.180 8.154 14.787 1.00 14.03 308 TRP B N 1
ATOM 6534 C CA . TRP B 1 285 ? -45.809 7.302 15.904 1.00 13.25 308 TRP B CA 1
ATOM 6535 C C . TRP B 1 285 ? -45.545 5.889 15.375 1.00 12.97 308 TRP B C 1
ATOM 6536 O O . TRP B 1 285 ? -46.319 5.371 14.580 1.00 12.18 308 TRP B O 1
ATOM 6547 N N . THR B 1 286 ? -44.415 5.308 15.787 1.00 13.20 309 THR B N 1
ATOM 6548 C CA . THR B 1 286 ? -44.113 3.899 15.547 1.00 13.04 309 THR B CA 1
ATOM 6549 C C . THR B 1 286 ? -43.394 3.373 16.784 1.00 12.20 309 THR B C 1
ATOM 6550 O O . THR B 1 286 ? -42.892 4.151 17.595 1.00 12.33 309 THR B O 1
ATOM 6554 N N . PRO B 1 287 ? -43.262 2.040 16.950 1.00 11.91 310 PRO B N 1
ATOM 6555 C CA . PRO B 1 287 ? -42.445 1.515 18.040 1.00 11.25 310 PRO B CA 1
ATOM 6556 C C . PRO B 1 287 ? -41.014 2.069 18.040 1.00 13.97 310 PRO B C 1
ATOM 6557 O O . PRO B 1 287 ? -40.466 2.270 19.125 1.00 13.09 310 PRO B O 1
ATOM 6561 N N . GLU B 1 288 ? -40.463 2.387 16.860 1.00 14.11 311 GLU B N 1
ATOM 6562 C CA . GLU B 1 288 ? -39.081 2.832 16.730 1.00 15.87 311 GLU B CA 1
ATOM 6563 C C . GLU B 1 288 ? -38.947 4.346 16.937 1.00 16.58 311 GLU B C 1
ATOM 6564 O O . GLU B 1 288 ? -37.891 4.825 17.357 1.00 15.22 311 GLU B O 1
ATOM 6570 N N . ASP B 1 289 ? -40.022 5.088 16.644 1.00 14.53 312 ASP B N 1
ATOM 6571 C CA . ASP B 1 289 ? -40.063 6.513 16.905 1.00 15.64 312 ASP B CA 1
ATOM 6572 C C . ASP B 1 289 ? -41.414 6.843 17.520 1.00 15.31 312 ASP B C 1
ATOM 6573 O O . ASP B 1 289 ? -42.317 7.285 16.809 1.00 15.62 312 ASP B O 1
ATOM 6578 N N . PRO B 1 290 ? -41.597 6.566 18.825 1.00 16.05 313 PRO B N 1
ATOM 6579 C CA . PRO B 1 290 ? -42.900 6.770 19.475 1.00 16.10 313 PRO B CA 1
ATOM 6580 C C . PRO B 1 290 ? -43.201 8.237 19.747 1.00 14.50 313 PRO B C 1
ATOM 6581 O O . PRO B 1 290 ? -43.376 8.604 20.899 1.00 17.47 313 PRO B O 1
ATOM 6585 N N . PHE B 1 291 ? -43.225 9.037 18.690 1.00 15.93 314 PHE B N 1
ATOM 6586 C CA . PHE B 1 291 ? -43.312 10.488 18.818 1.00 16.73 314 PHE B CA 1
ATOM 6587 C C . PHE B 1 291 ? -44.714 10.857 19.301 1.00 17.02 314 PHE B C 1
ATOM 6588 O O . PHE B 1 291 ? -45.686 10.337 18.773 1.00 14.88 314 PHE B O 1
ATOM 6596 N N . LEU B 1 292 ? -44.795 11.729 20.306 1.00 17.76 315 LEU B N 1
ATOM 6597 C CA . LEU B 1 292 ? -46.073 12.188 20.830 1.00 17.13 315 LEU B CA 1
ATOM 6598 C C . LEU B 1 292 ? -46.182 13.705 20.710 1.00 18.82 315 LEU B C 1
ATOM 6599 O O . LEU B 1 292 ? -45.239 14.417 21.031 1.00 16.59 315 LEU B O 1
ATOM 6604 N N . TYR B 1 293 ? -47.369 14.160 20.294 1.00 17.61 316 TYR B N 1
ATOM 6605 C CA . TYR B 1 293 ? -47.767 15.551 20.306 1.00 18.04 316 TYR B CA 1
ATOM 6606 C C . TYR B 1 293 ? -48.570 15.834 21.572 1.00 20.77 316 TYR B C 1
ATOM 6607 O O . TYR B 1 293 ? -49.304 14.979 22.100 1.00 20.37 316 TYR B O 1
ATOM 6616 N N . ASP B 1 294 ? -48.435 17.071 22.060 1.00 21.05 317 ASP B N 1
ATOM 6617 C CA . ASP B 1 294 ? -49.291 17.530 23.137 1.00 20.49 317 ASP B CA 1
ATOM 6618 C C . ASP B 1 294 ? -50.646 17.878 22.558 1.00 19.70 317 ASP B C 1
ATOM 6619 O O . ASP B 1 294 ? -50.752 18.284 21.391 1.00 19.31 317 ASP B O 1
ATOM 6624 N N . VAL B 1 295 ? -51.668 17.701 23.396 1.00 21.55 318 VAL B N 1
ATOM 6625 C CA . VAL B 1 295 ? -53.018 18.050 23.011 1.00 20.97 318 VAL B CA 1
ATOM 6626 C C . VAL B 1 295 ? -53.645 18.757 24.195 1.00 21.88 318 VAL B C 1
ATOM 6627 O O . VAL B 1 295 ? -53.435 18.357 25.332 1.00 25.39 318 VAL B O 1
ATOM 6631 N N . ARG B 1 296 ? -54.457 19.770 23.916 1.00 23.58 319 ARG B N 1
ATOM 6632 C CA . ARG B 1 296 ? -55.218 20.389 24.985 1.00 25.29 319 ARG B CA 1
ATOM 6633 C C . ARG B 1 296 ? -56.642 20.640 24.499 1.00 21.88 319 ARG B C 1
ATOM 6634 O O . ARG B 1 296 ? -56.857 21.032 23.350 1.00 23.55 319 ARG B O 1
ATOM 6642 N N . ALA B 1 297 ? -57.595 20.429 25.414 1.00 22.64 320 ALA B N 1
ATOM 6643 C CA . ALA B 1 297 ? -59.012 20.575 25.111 1.00 21.99 320 ALA B CA 1
ATOM 6644 C C . ALA B 1 297 ? -59.695 21.488 26.133 1.00 21.67 320 ALA B C 1
ATOM 6645 O O . ALA B 1 297 ? -59.491 21.345 27.343 1.00 23.08 320 ALA B O 1
ATOM 6647 N N . ASP B 1 298 ? -60.461 22.446 25.587 1.00 24.56 321 ASP B N 1
ATOM 6648 C CA . ASP B 1 298 ? -61.065 23.539 26.340 1.00 25.72 321 ASP B CA 1
ATOM 6649 C C . ASP B 1 298 ? -62.493 23.720 25.844 1.00 24.25 321 ASP B C 1
ATOM 6650 O O . ASP B 1 298 ? -62.713 24.231 24.744 1.00 26.68 321 ASP B O 1
ATOM 6655 N N . PRO B 1 299 ? -63.494 23.246 26.617 1.00 24.85 322 PRO B N 1
ATOM 6656 C CA . PRO B 1 299 ? -64.895 23.550 26.331 1.00 26.44 322 PRO B CA 1
ATOM 6657 C C . PRO B 1 299 ? -65.047 25.050 26.583 1.00 26.89 322 PRO B C 1
ATOM 6658 O O . PRO B 1 299 ? -64.468 25.561 27.550 1.00 24.39 322 PRO B O 1
ATOM 6662 N N . LEU B 1 300 ? -65.846 25.714 25.745 1.00 29.94 323 LEU B N 1
ATOM 6663 C CA . LEU B 1 300 ? -65.941 27.172 25.754 1.00 30.15 323 LEU B CA 1
ATOM 6664 C C . LEU B 1 300 ? -67.278 27.644 26.362 1.00 30.80 323 LEU B C 1
ATOM 6665 O O . LEU B 1 300 ? -68.296 27.266 25.751 1.00 32.73 323 LEU B O 1
ATOM 6670 N N . VAL B 1 306 ? -63.852 27.533 31.611 1.00 54.87 329 VAL B N 1
ATOM 6671 C CA . VAL B 1 306 ? -64.726 26.533 32.302 1.00 55.49 329 VAL B CA 1
ATOM 6672 C C . VAL B 1 306 ? -63.824 25.432 32.858 1.00 50.04 329 VAL B C 1
ATOM 6673 O O . VAL B 1 306 ? -63.607 25.356 34.064 1.00 66.21 329 VAL B O 1
ATOM 6677 N N . ASP B 1 307 ? -63.258 24.627 31.957 1.00 45.01 330 ASP B N 1
ATOM 6678 C CA . ASP B 1 307 ? -62.414 23.488 32.288 1.00 36.48 330 ASP B CA 1
ATOM 6679 C C . ASP B 1 307 ? -61.329 23.434 31.220 1.00 33.02 330 ASP B C 1
ATOM 6680 O O . ASP B 1 307 ? -61.488 24.005 30.142 1.00 28.68 330 ASP B O 1
ATOM 6685 N N . SER B 1 308 ? -60.223 22.764 31.530 1.00 27.23 331 SER B N 1
ATOM 6686 C CA . SER B 1 308 ? -59.144 22.626 30.565 1.00 25.36 331 SER B CA 1
ATOM 6687 C C . SER B 1 308 ? -58.412 21.346 30.894 1.00 21.22 331 SER B C 1
ATOM 6688 O O . SER B 1 308 ? -58.119 21.096 32.068 1.00 23.45 331 SER B O 1
ATOM 6691 N N . VAL B 1 309 ? -58.152 20.522 29.868 1.00 21.77 332 VAL B N 1
ATOM 6692 C CA . VAL B 1 309 ? -57.431 19.274 30.110 1.00 20.33 332 VAL B CA 1
ATOM 6693 C C . VAL B 1 309 ? -56.233 19.137 29.164 1.00 17.86 332 VAL B C 1
ATOM 6694 O O . VAL B 1 309 ? -56.290 19.481 27.985 1.00 19.28 332 VAL B O 1
ATOM 6698 N N . GLY B 1 310 ? -55.182 18.503 29.698 1.00 18.87 333 GLY B N 1
ATOM 6699 C CA . GLY B 1 310 ? -54.011 18.147 28.914 1.00 20.59 333 GLY B CA 1
ATOM 6700 C C . GLY B 1 310 ? -54.086 16.679 28.468 1.00 21.84 333 GLY B C 1
ATOM 6701 O O . GLY B 1 310 ? -54.634 15.829 29.174 1.00 20.90 333 GLY B O 1
ATOM 6702 N N . SER B 1 311 ? -53.568 16.413 27.268 1.00 20.91 334 SER B N 1
ATOM 6703 C CA . SER B 1 311 ? -53.548 15.062 26.730 1.00 20.19 334 SER B CA 1
ATOM 6704 C C . SER B 1 311 ? -52.381 14.973 25.754 1.00 20.09 334 SER B C 1
ATOM 6705 O O . SER B 1 311 ? -51.493 15.835 25.726 1.00 18.27 334 SER B O 1
ATOM 6708 N N . TYR B 1 312 ? -52.356 13.891 24.974 1.00 18.01 335 TYR B N 1
ATOM 6709 C CA . TYR B 1 312 ? -51.320 13.732 23.975 1.00 17.14 335 TYR B CA 1
ATOM 6710 C C . TYR B 1 312 ? -51.829 12.746 22.931 1.00 18.18 335 TYR B C 1
ATOM 6711 O O . TYR B 1 312 ? -52.782 12.016 23.190 1.00 17.84 335 TYR B O 1
ATOM 6720 N N . THR B 1 313 ? -51.215 12.743 21.758 1.00 16.64 336 THR B N 1
ATOM 6721 C CA . THR B 1 313 ? -51.556 11.729 20.777 1.00 17.42 336 THR B CA 1
ATOM 6722 C C . THR B 1 313 ? -50.272 11.223 20.135 1.00 17.22 336 THR B C 1
ATOM 6723 O O . THR B 1 313 ? -49.306 11.969 20.014 1.00 17.32 336 THR B O 1
ATOM 6727 N N . GLY B 1 314 ? -50.279 9.939 19.749 1.00 13.85 337 GLY B N 1
ATOM 6728 C CA . GLY B 1 314 ? -49.308 9.419 18.803 1.00 12.24 337 GLY B CA 1
ATOM 6729 C C . GLY B 1 314 ? -49.953 9.271 17.431 1.00 13.39 337 GLY B C 1
ATOM 6730 O O . GLY B 1 314 ? -50.941 8.532 17.289 1.00 13.74 337 GLY B O 1
ATOM 6731 N N . MET B 1 315 ? -49.423 9.961 16.424 1.00 13.02 338 MET B N 1
ATOM 6732 C CA . MET B 1 315 ? -50.046 9.946 15.115 1.00 13.65 338 MET B CA 1
ATOM 6733 C C . MET B 1 315 ? -49.727 8.643 14.389 1.00 12.69 338 MET B C 1
ATOM 6734 O O . MET B 1 315 ? -48.706 8.504 13.733 1.00 13.14 338 MET B O 1
ATOM 6739 N N . ARG B 1 316 ? -50.666 7.699 14.477 1.00 13.79 339 AR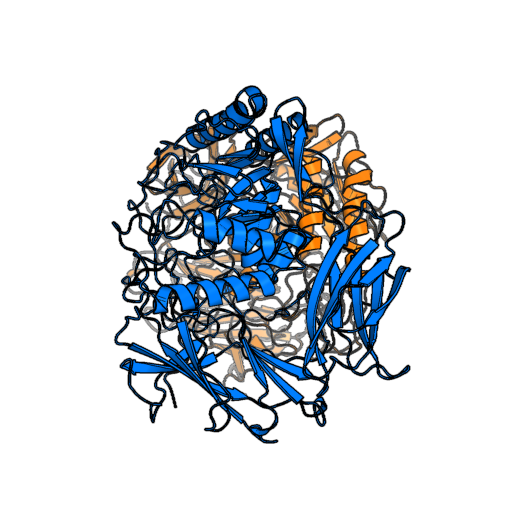G B N 1
ATOM 6740 C CA . ARG B 1 316 ? -50.505 6.407 13.830 1.00 13.53 339 ARG B CA 1
ATOM 6741 C C . ARG B 1 316 ? -51.884 5.877 13.437 1.00 12.87 339 ARG B C 1
ATOM 6742 O O . ARG B 1 316 ? -52.866 6.257 14.051 1.00 13.31 339 ARG B O 1
ATOM 6750 N N . THR B 1 317 ? -51.914 4.989 12.447 1.00 12.51 340 THR B N 1
ATOM 6751 C CA . THR B 1 317 ? -53.102 4.222 12.120 1.00 12.11 340 THR B CA 1
ATOM 6752 C C . THR B 1 317 ? -52.760 2.741 12.144 1.00 11.60 340 THR B C 1
ATOM 6753 O O . THR B 1 317 ? -51.635 2.375 11.863 1.00 11.72 340 THR B O 1
ATOM 6757 N N . ILE B 1 318 ? -53.794 1.910 12.348 1.00 11.18 341 ILE B N 1
ATOM 6758 C CA . ILE B 1 318 ? -53.710 0.469 12.235 1.00 10.73 341 ILE B CA 1
ATOM 6759 C C . ILE B 1 318 ? -54.972 0.021 11.506 1.00 10.74 341 ILE B C 1
ATOM 6760 O O . ILE B 1 318 ? -56.058 0.487 11.826 1.00 11.57 341 ILE B O 1
ATOM 6765 N N . ALA B 1 319 ? -54.798 -0.816 10.497 1.00 10.63 342 ALA B N 1
ATOM 6766 C CA . ALA B 1 319 ? -55.901 -1.301 9.681 1.00 11.47 342 ALA B CA 1
ATOM 6767 C C . ALA B 1 319 ? -55.478 -2.605 9.039 1.00 12.44 342 ALA B C 1
ATOM 6768 O O . ALA B 1 319 ? -54.302 -2.961 9.055 1.00 12.96 342 ALA B O 1
ATOM 6770 N N . LEU B 1 320 ? -56.465 -3.302 8.490 1.00 12.75 343 LEU B N 1
ATOM 6771 C CA . LEU B 1 320 ? -56.221 -4.481 7.672 1.00 15.69 343 LEU B CA 1
ATOM 6772 C C . LEU B 1 320 ? -56.198 -4.012 6.228 1.00 18.08 343 LEU B C 1
ATOM 6773 O O . LEU B 1 320 ? -57.104 -3.291 5.846 1.00 21.41 343 LEU B O 1
ATOM 6778 N N . ALA B 1 321 ? -55.129 -4.294 5.482 1.00 18.20 344 ALA B N 1
ATOM 6779 C CA . ALA B 1 321 ? -55.096 -3.973 4.062 1.00 18.34 344 ALA B CA 1
ATOM 6780 C C . ALA B 1 321 ? -54.438 -5.117 3.322 1.00 19.54 344 ALA B C 1
ATOM 6781 O O . ALA B 1 321 ? -53.758 -5.954 3.922 1.00 17.12 344 ALA B O 1
ATOM 6783 N N . SER B 1 322 ? -54.628 -5.119 2.003 1.00 19.19 345 SER B N 1
ATOM 6784 C CA . SER B 1 322 ? -53.998 -6.117 1.163 1.00 18.62 345 SER B CA 1
ATOM 6785 C C . SER B 1 322 ? -52.592 -5.632 0.782 1.00 18.70 345 SER B C 1
ATOM 6786 O O . SER B 1 322 ? -52.429 -4.565 0.183 1.00 19.86 345 SER B O 1
ATOM 6789 N N . VAL B 1 323 ? -51.560 -6.414 1.126 1.00 15.99 346 VAL B N 1
ATOM 6790 C CA . VAL B 1 323 ? -50.189 -6.042 0.839 1.00 16.46 346 VAL B CA 1
ATOM 6791 C C . VAL B 1 323 ? -49.516 -7.241 0.194 1.00 15.97 346 VAL B C 1
ATOM 6792 O O . VAL B 1 323 ? -49.517 -8.316 0.788 1.00 14.77 346 VAL B O 1
ATOM 6796 N N . GLY B 1 324 ? -49.027 -7.105 -1.042 1.00 15.13 347 GLY B N 1
ATOM 6797 C CA . GLY B 1 324 ? -48.382 -8.254 -1.671 1.00 15.11 347 GLY B CA 1
ATOM 6798 C C . GLY B 1 324 ? -49.341 -9.433 -1.923 1.00 14.08 347 GLY B C 1
ATOM 6799 O O . GLY B 1 324 ? -48.913 -10.590 -2.098 1.00 14.05 347 GLY B O 1
ATOM 6800 N N . GLY B 1 325 ? -50.648 -9.137 -1.930 1.00 14.52 348 GLY B N 1
ATOM 6801 C CA . GLY B 1 325 ? -51.656 -10.178 -2.126 1.00 14.21 348 GLY B CA 1
ATOM 6802 C C . GLY B 1 325 ? -52.138 -10.834 -0.829 1.00 15.43 348 GLY B C 1
ATOM 6803 O O . GLY B 1 325 ? -52.988 -11.724 -0.874 1.00 14.56 348 GLY B O 1
ATOM 6804 N N . HIS B 1 326 ? -51.569 -10.428 0.320 1.00 13.23 349 HIS B N 1
ATOM 6805 C CA . HIS B 1 326 ? -51.937 -10.988 1.613 1.00 13.21 349 HIS B CA 1
ATOM 6806 C C . HIS B 1 326 ? -52.653 -9.916 2.420 1.00 11.92 349 HIS B C 1
ATOM 6807 O O . HIS B 1 326 ? -52.247 -8.775 2.384 1.00 12.86 349 HIS B O 1
ATOM 6814 N N . GLN B 1 327 ? -53.728 -10.273 3.122 1.00 11.53 350 GLN B N 1
ATOM 6815 C CA . GLN B 1 327 ? -54.255 -9.436 4.173 1.00 13.08 350 GLN B CA 1
ATOM 6816 C C . GLN B 1 327 ? -53.193 -9.333 5.258 1.00 12.19 350 GLN B C 1
ATOM 6817 O O . GLN B 1 327 ? -52.733 -10.351 5.762 1.00 12.89 350 GLN B O 1
ATOM 6823 N N . ARG B 1 328 ? -52.851 -8.089 5.590 1.00 11.57 351 ARG B N 1
ATOM 6824 C CA . ARG B 1 328 ? -51.808 -7.757 6.537 1.00 11.69 351 ARG B CA 1
ATOM 6825 C C . ARG B 1 328 ? -52.299 -6.670 7.474 1.00 11.02 351 ARG B C 1
ATOM 6826 O O . ARG B 1 328 ? -53.012 -5.758 7.074 1.00 12.20 351 ARG B O 1
ATOM 6834 N N . PRO B 1 329 ? -51.862 -6.666 8.752 1.00 9.89 352 PRO B N 1
ATOM 6835 C CA . PRO B 1 329 ? -52.049 -5.497 9.593 1.00 9.83 352 PRO B CA 1
ATOM 6836 C C . PRO B 1 329 ? -51.033 -4.440 9.183 1.00 10.91 352 PRO B C 1
ATOM 6837 O O . PRO B 1 329 ? -49.841 -4.713 9.193 1.00 10.70 352 PRO B O 1
ATOM 6841 N N . VAL B 1 330 ? -51.528 -3.263 8.762 1.00 11.07 353 VAL B N 1
ATOM 6842 C CA . VAL B 1 330 ? -50.672 -2.186 8.295 1.00 11.32 353 VAL B CA 1
ATOM 6843 C C . VAL B 1 330 ? -50.688 -1.073 9.342 1.00 11.33 353 VAL B C 1
ATOM 6844 O O . VAL B 1 330 ? -51.743 -0.614 9.784 1.00 11.12 353 VAL B O 1
ATOM 6848 N N . LEU B 1 331 ? -49.476 -0.667 9.748 1.00 10.54 354 LEU B N 1
ATOM 6849 C CA . LEU B 1 331 ? -49.249 0.439 10.655 1.00 11.15 354 LEU B CA 1
ATOM 6850 C C . LEU B 1 331 ? -48.825 1.597 9.760 1.00 11.49 354 LEU B C 1
ATOM 6851 O O . LEU B 1 331 ? -47.867 1.458 9.007 1.00 11.55 354 LEU B O 1
ATOM 6856 N N . ASN B 1 332 ? -49.568 2.694 9.799 1.00 12.53 355 ASN B N 1
ATOM 6857 C CA . ASN B 1 332 ? -49.265 3.874 9.013 1.00 13.52 355 ASN B CA 1
ATOM 6858 C C . ASN B 1 332 ? -49.176 3.512 7.534 1.00 13.98 355 ASN B C 1
ATOM 6859 O O . ASN B 1 332 ? -48.299 3.998 6.817 1.00 13.25 355 ASN B O 1
ATOM 6864 N N . GLY B 1 333 ? -50.036 2.593 7.114 1.00 13.75 356 GLY B N 1
ATOM 6865 C CA . GLY B 1 333 ? -50.144 2.197 5.724 1.00 15.07 356 GLY B CA 1
ATOM 6866 C C . GLY B 1 333 ? -49.122 1.166 5.257 1.00 14.37 356 GLY B C 1
ATOM 6867 O O . GLY B 1 333 ? -49.188 0.777 4.101 1.00 17.30 356 GLY B O 1
ATOM 6868 N N . LYS B 1 334 ? -48.248 0.650 6.136 1.00 13.37 357 LYS B N 1
ATOM 6869 C CA . LYS B 1 334 ? -47.229 -0.312 5.733 1.00 15.21 357 LYS B CA 1
ATOM 6870 C C . LYS B 1 334 ? -47.246 -1.530 6.653 1.00 14.33 357 LYS B C 1
ATOM 6871 O O . LYS B 1 334 ? -47.431 -1.402 7.861 1.00 12.23 357 LYS B O 1
ATOM 6877 N N . PHE B 1 335 ? -47.032 -2.718 6.084 1.00 12.88 358 PHE B N 1
ATOM 6878 C CA . PHE B 1 335 ? -47.005 -3.922 6.898 1.00 11.90 358 PHE B CA 1
ATOM 6879 C C . PHE B 1 335 ? -45.696 -3.948 7.693 1.00 12.44 358 PHE B C 1
ATOM 6880 O O . PHE B 1 335 ? -44.623 -3.716 7.147 1.00 12.65 358 PHE B O 1
ATOM 6888 N N . VAL B 1 336 ? -45.803 -4.239 8.986 1.00 11.42 359 VAL B N 1
ATOM 6889 C CA . VAL B 1 336 ? -44.661 -4.638 9.789 1.00 10.91 359 VAL B CA 1
ATOM 6890 C C . VAL B 1 336 ? -45.099 -5.830 10.612 1.00 10.41 359 VAL B C 1
ATOM 6891 O O . VAL B 1 336 ? -46.198 -5.827 11.147 1.00 10.25 359 VAL B O 1
ATOM 6895 N N . PHE B 1 337 ? -44.252 -6.857 10.666 1.00 9.26 360 PHE B N 1
ATOM 6896 C CA . PHE B 1 337 ? -44.562 -8.024 11.468 1.00 9.11 360 PHE B CA 1
ATOM 6897 C C . PHE B 1 337 ? -44.577 -7.601 12.938 1.00 9.53 360 PHE B C 1
ATOM 6898 O O . PHE B 1 337 ? -43.690 -6.863 13.370 1.00 9.46 360 PHE B O 1
ATOM 6906 N N . GLN B 1 338 ? -45.561 -8.096 13.688 1.00 9.94 361 GLN B N 1
ATOM 6907 C CA . GLN B 1 338 ? -45.660 -7.762 15.104 1.00 9.63 361 GLN B CA 1
ATOM 6908 C C . GLN B 1 338 ? -45.161 -8.964 15.878 1.00 9.10 361 GLN B C 1
ATOM 6909 O O . GLN B 1 338 ? -45.862 -9.979 15.964 1.00 8.96 361 GLN B O 1
ATOM 6915 N N . THR B 1 339 ? -43.935 -8.842 16.388 1.00 9.29 362 THR B N 1
ATOM 6916 C CA . THR B 1 339 ? -43.342 -9.897 17.192 1.00 8.38 362 THR B CA 1
ATOM 6917 C C . THR B 1 339 ? -43.435 -9.440 18.649 1.00 8.49 362 THR B C 1
ATOM 6918 O O . THR B 1 339 ? -42.820 -8.449 19.055 1.00 9.56 362 THR B O 1
ATOM 6922 N N . GLY B 1 340 ? -44.212 -10.172 19.437 1.00 8.77 363 GLY B N 1
ATOM 6923 C CA . GLY B 1 340 ? -44.505 -9.786 20.803 1.00 9.23 363 GLY B CA 1
ATOM 6924 C C . GLY B 1 340 ? -44.339 -10.933 21.785 1.00 9.71 363 GLY B C 1
ATOM 6925 O O . GLY B 1 340 ? -44.015 -12.082 21.407 1.00 9.00 363 GLY B O 1
ATOM 6926 N N . THR B 1 341 ? -44.577 -10.591 23.071 1.00 10.38 364 THR B N 1
ATOM 6927 C CA . THR B 1 341 ? -44.725 -11.617 24.089 1.00 10.03 364 THR B CA 1
ATOM 6928 C C . THR B 1 341 ? -46.138 -11.647 24.649 1.00 9.78 364 THR B C 1
ATOM 6929 O O . THR B 1 341 ? -46.902 -10.682 24.565 1.00 10.59 364 THR B O 1
ATOM 6933 N N . LEU B 1 342 ? -46.464 -12.792 25.252 1.00 9.33 365 LEU B N 1
ATOM 6934 C CA . LEU B 1 342 ? -47.558 -12.867 26.210 1.00 9.07 365 LEU B CA 1
ATOM 6935 C C . LEU B 1 342 ? -47.064 -12.300 27.542 1.00 9.38 365 LEU B C 1
ATOM 6936 O O . LEU B 1 342 ? -46.050 -12.745 28.069 1.00 10.54 365 LEU B O 1
ATOM 6941 N N . ASP B 1 343 ? -47.821 -11.355 28.092 1.00 9.83 366 ASP B N 1
ATOM 6942 C CA . ASP B 1 343 ? -47.480 -10.683 29.325 1.00 10.43 366 ASP B CA 1
ATOM 6943 C C . ASP B 1 343 ? -48.717 -10.667 30.220 1.00 10.49 366 ASP B C 1
ATOM 6944 O O . ASP B 1 343 ? -49.726 -10.047 29.899 1.00 11.00 366 ASP B O 1
ATOM 6949 N N . GLN B 1 344 ? -48.630 -11.417 31.321 1.00 11.46 367 GLN B N 1
ATOM 6950 C CA . GLN B 1 344 ? -49.773 -11.659 32.168 1.00 12.12 367 GLN B CA 1
ATOM 6951 C C . GLN B 1 344 ? -49.899 -10.645 33.295 1.00 12.12 367 GLN B C 1
ATOM 6952 O O . GLN B 1 344 ? -50.914 -10.616 33.987 1.00 12.28 367 GLN B O 1
ATOM 6958 N N . GLY B 1 345 ? -48.901 -9.768 33.477 1.00 11.94 368 GLY B N 1
ATOM 6959 C CA . GLY B 1 345 ? -49.044 -8.675 34.427 1.00 11.82 368 GLY B CA 1
ATOM 6960 C C . GLY B 1 345 ? -49.118 -9.131 35.890 1.00 12.98 368 GLY B C 1
ATOM 6961 O O . GLY B 1 345 ? -49.810 -8.473 36.674 1.00 14.98 368 GLY B O 1
ATOM 6962 N N . TYR B 1 346 ? -48.478 -10.265 36.215 1.00 13.49 369 TYR B N 1
ATOM 6963 C CA . TYR B 1 346 ? -48.445 -10.764 37.586 1.00 14.73 369 TYR B CA 1
ATOM 6964 C C . TYR B 1 346 ? -47.110 -10.417 38.246 1.00 15.84 369 TYR B C 1
ATOM 6965 O O . TYR B 1 346 ? -46.050 -10.404 37.597 1.00 14.77 369 TYR B O 1
ATOM 6974 N N . TRP B 1 347 ? -47.178 -10.299 39.580 1.00 16.44 370 TRP B N 1
ATOM 6975 C CA . TRP B 1 347 ? -46.030 -9.934 40.392 1.00 17.99 370 TRP B CA 1
ATOM 6976 C C . TRP B 1 347 ? -45.993 -10.787 41.656 1.00 18.78 370 TRP B C 1
ATOM 6977 O O . TRP B 1 347 ? -47.045 -11.006 42.252 1.00 18.08 370 TRP B O 1
ATOM 6988 N N . PRO B 1 348 ? -44.835 -11.354 42.086 1.00 20.48 371 PRO B N 1
ATOM 6989 C CA . PRO B 1 348 ? -44.826 -12.242 43.251 1.00 20.51 371 PRO B CA 1
ATOM 6990 C C . PRO B 1 348 ? -45.124 -11.470 44.531 1.00 21.83 371 PRO B C 1
ATOM 6991 O O . PRO B 1 348 ? -45.656 -12.054 45.479 1.00 22.46 371 PRO B O 1
ATOM 6995 N N . ASP B 1 349 ? -44.841 -10.156 44.509 1.00 21.31 372 ASP B N 1
ATOM 6996 C CA . ASP B 1 349 ? -44.905 -9.303 45.678 1.00 22.87 372 ASP B CA 1
ATOM 6997 C C . ASP B 1 349 ? -46.241 -8.566 45.700 1.00 23.46 372 ASP B C 1
ATOM 6998 O O . ASP B 1 349 ? -46.829 -8.419 46.768 1.00 25.84 372 ASP B O 1
ATOM 7003 N N . GLY B 1 350 ? -46.727 -8.101 44.529 1.00 20.07 373 GLY B N 1
ATOM 7004 C CA . GLY B 1 350 ? -47.909 -7.250 44.456 1.00 18.25 373 GLY B CA 1
ATOM 7005 C C . GLY B 1 350 ? -49.128 -7.949 43.833 1.00 17.47 373 GLY B C 1
ATOM 7006 O O . GLY B 1 350 ? -50.208 -7.356 43.777 1.00 20.08 373 GLY B O 1
ATOM 7007 N N . ILE B 1 351 ? -48.931 -9.184 43.375 1.00 19.15 374 ILE B N 1
ATOM 7008 C CA . ILE B 1 351 ? -49.927 -9.977 42.661 1.00 19.36 374 ILE B CA 1
ATOM 7009 C C . ILE B 1 351 ? -50.362 -9.218 41.403 1.00 17.64 374 ILE B C 1
ATOM 7010 O O . ILE B 1 351 ? -49.785 -9.438 40.341 1.00 18.22 374 ILE B O 1
ATOM 7015 N N . TYR B 1 352 ? -51.363 -8.337 41.510 1.00 18.05 375 TYR B N 1
ATOM 7016 C CA . TYR B 1 352 ? -51.912 -7.626 40.364 1.00 16.50 375 TYR B CA 1
ATOM 7017 C C . TYR B 1 352 ? -51.319 -6.231 40.209 1.00 16.64 375 TYR B C 1
ATOM 7018 O O . TYR B 1 352 ? -51.541 -5.589 39.183 1.00 15.65 375 TYR B O 1
ATOM 7027 N N . THR B 1 353 ? -50.568 -5.752 41.216 1.00 17.44 376 THR B N 1
ATOM 7028 C CA . THR B 1 353 ? -50.116 -4.376 41.231 1.00 17.06 376 THR B CA 1
ATOM 7029 C C . THR B 1 353 ? -48.585 -4.383 41.244 1.00 19.15 376 THR B C 1
ATOM 7030 O O . THR B 1 353 ? -47.962 -5.055 42.076 1.00 18.93 376 THR B O 1
ATOM 7034 N N . ALA B 1 354 ? -48.003 -3.674 40.274 1.00 16.75 377 ALA B N 1
ATOM 7035 C CA . ALA B 1 354 ? -46.555 -3.520 40.216 1.00 18.54 377 ALA B CA 1
ATOM 7036 C C . ALA B 1 354 ? -46.092 -2.697 41.424 1.00 17.99 377 ALA B C 1
ATOM 7037 O O . ALA B 1 354 ? -46.715 -1.689 41.744 1.00 17.99 377 ALA B O 1
ATOM 7039 N N . PRO B 1 355 ? -45.008 -3.099 42.127 1.00 19.22 378 PRO B N 1
ATOM 7040 C CA . PRO B 1 355 ? -44.574 -2.377 43.335 1.00 19.84 378 PRO B CA 1
ATOM 7041 C C . PRO B 1 355 ? -44.387 -0.861 43.202 1.00 20.82 378 PRO B C 1
ATOM 7042 O O . PRO B 1 355 ? -44.803 -0.095 44.075 1.00 21.16 378 PRO B O 1
ATOM 7046 N N . THR B 1 356 ? -43.761 -0.429 42.103 1.00 17.66 379 THR B N 1
ATOM 7047 C CA . THR B 1 356 ? -43.476 0.962 41.828 1.00 19.28 379 THR B CA 1
ATOM 7048 C C . THR B 1 356 ? -43.701 1.194 40.342 1.00 18.95 379 THR B C 1
ATOM 7049 O O . THR B 1 356 ? -43.803 0.226 39.597 1.00 20.84 379 THR B O 1
ATOM 7053 N N . ASP B 1 357 ? -43.734 2.468 39.940 1.00 18.78 380 ASP B N 1
ATOM 7054 C CA . ASP B 1 357 ? -43.891 2.834 38.543 1.00 19.40 380 ASP B CA 1
ATOM 7055 C C . ASP B 1 357 ? -42.704 2.317 37.717 1.00 20.87 380 ASP B C 1
ATOM 7056 O O . ASP B 1 357 ? -42.869 1.906 36.559 1.00 20.25 380 ASP B O 1
ATOM 7061 N N . ALA B 1 358 ? -41.504 2.309 38.322 1.00 19.86 381 ALA B N 1
ATOM 7062 C CA . ALA B 1 358 ? -40.340 1.738 37.656 1.00 17.86 381 ALA B CA 1
ATOM 7063 C C . ALA B 1 358 ? -40.533 0.242 37.361 1.00 17.46 381 ALA B C 1
ATOM 7064 O O . ALA B 1 358 ? -40.116 -0.272 36.297 1.00 13.99 381 ALA B O 1
ATOM 7066 N N . ALA B 1 359 ? -41.115 -0.476 38.329 1.00 16.43 382 ALA B N 1
ATOM 7067 C CA . ALA B 1 359 ? -41.381 -1.896 38.178 1.00 16.87 382 ALA B CA 1
ATOM 7068 C C . ALA B 1 359 ? -42.362 -2.094 37.019 1.00 17.14 382 ALA B C 1
ATOM 7069 O O . ALA B 1 359 ? -42.159 -2.988 36.207 1.00 15.16 382 ALA B O 1
ATOM 7071 N N . LEU B 1 360 ? -43.431 -1.279 37.006 1.00 17.38 383 LEU B N 1
ATOM 7072 C CA . LEU B 1 360 ? -44.432 -1.318 35.945 1.00 18.68 383 LEU B CA 1
ATOM 7073 C C . LEU B 1 360 ? -43.766 -1.115 34.587 1.00 17.70 383 LEU B C 1
ATOM 7074 O O . LEU B 1 360 ? -43.980 -1.929 33.687 1.00 20.39 383 LEU B O 1
ATOM 7079 N N . ARG B 1 361 ? -42.935 -0.063 34.453 1.00 17.59 384 ARG B N 1
ATOM 7080 C CA . ARG B 1 361 ? -42.266 0.290 33.192 1.00 19.40 384 ARG B CA 1
ATOM 7081 C C . ARG B 1 361 ? -41.285 -0.820 32.766 1.00 16.15 384 ARG B C 1
ATOM 7082 O O . ARG B 1 361 ? -41.041 -1.076 31.582 1.00 12.72 384 ARG B O 1
ATOM 7090 N N . HIS B 1 362 ? -40.680 -1.477 33.750 1.00 13.68 385 HIS B N 1
ATOM 7091 C CA . HIS B 1 362 ? -39.550 -2.360 33.522 1.00 14.39 385 HIS B CA 1
ATOM 7092 C C . HIS B 1 362 ? -39.894 -3.436 32.491 1.00 14.65 385 HIS B C 1
ATOM 7093 O O . HIS B 1 362 ? -39.085 -3.752 31.619 1.00 15.63 385 HIS B O 1
ATOM 7100 N N . ASP B 1 363 ? -41.061 -4.093 32.644 1.00 13.60 386 ASP B N 1
ATOM 7101 C CA . ASP B 1 363 ? -41.353 -5.241 31.798 1.00 13.75 386 ASP B CA 1
ATOM 7102 C C . ASP B 1 363 ? -41.447 -4.787 30.341 1.00 12.30 386 ASP B C 1
ATOM 7103 O O . ASP B 1 363 ? -41.088 -5.557 29.458 1.00 13.86 386 ASP B O 1
ATOM 7108 N N . LEU B 1 364 ? -41.868 -3.542 30.115 1.00 11.78 387 LEU B N 1
ATOM 7109 C CA . LEU B 1 364 ? -41.960 -2.992 28.760 1.00 12.68 387 LEU B CA 1
ATOM 7110 C C . LEU B 1 364 ? -40.567 -2.632 28.237 1.00 13.55 387 LEU B C 1
ATOM 7111 O O . LEU B 1 364 ? -40.237 -2.846 27.067 1.00 12.74 387 LEU B O 1
ATOM 7116 N N . GLN B 1 365 ? -39.743 -2.042 29.110 1.00 13.15 388 GLN B N 1
ATOM 7117 C CA . GLN B 1 365 ? -38.357 -1.790 28.741 1.00 13.26 388 GLN B CA 1
ATOM 7118 C C . GLN B 1 365 ? -37.677 -3.103 28.344 1.00 11.84 388 GLN B C 1
ATOM 7119 O O . GLN B 1 365 ? -36.942 -3.128 27.364 1.00 12.00 388 GLN B O 1
ATOM 7125 N N . LYS B 1 366 ? -37.976 -4.216 29.026 1.00 11.97 389 LYS B N 1
ATOM 7126 C CA . LYS B 1 366 ? -37.354 -5.478 28.673 1.00 11.42 389 LYS B CA 1
ATOM 7127 C C . LYS B 1 366 ? -37.832 -5.952 27.300 1.00 11.18 389 LYS B C 1
ATOM 7128 O O . LYS B 1 366 ? -37.030 -6.539 26.593 1.00 10.54 389 LYS B O 1
ATOM 7134 N N . HIS B 1 367 ? -39.093 -5.661 26.916 1.00 10.84 390 HIS B N 1
ATOM 7135 C CA . HIS B 1 367 ? -39.539 -5.946 25.556 1.00 10.67 390 HIS B CA 1
ATOM 7136 C C . HIS B 1 367 ? -38.634 -5.256 24.540 1.00 10.83 390 HIS B C 1
ATOM 7137 O O . HIS B 1 367 ? -38.183 -5.856 23.584 1.00 10.44 390 HIS B O 1
ATOM 7144 N N . LYS B 1 368 ? -38.330 -3.984 24.788 1.00 11.28 391 LYS B N 1
ATOM 7145 C CA . LYS B 1 368 ? -37.485 -3.198 23.890 1.00 11.67 391 LYS B CA 1
ATOM 7146 C C . LYS B 1 368 ? -36.087 -3.801 23.766 1.00 11.41 391 LYS B C 1
ATOM 7147 O O . LYS B 1 368 ? -35.604 -4.006 22.658 1.00 12.32 391 LYS B O 1
ATOM 7153 N N . ASP B 1 369 ? -35.460 -4.131 24.893 1.00 12.13 392 ASP B N 1
ATOM 7154 C CA . ASP B 1 369 ? -34.110 -4.684 24.916 1.00 11.73 392 ASP B CA 1
ATOM 7155 C C . ASP B 1 369 ? -34.062 -6.024 24.175 1.00 10.22 392 ASP B C 1
ATOM 7156 O O . ASP B 1 369 ? -33.032 -6.400 23.622 1.00 9.34 392 ASP B O 1
ATOM 7161 N N . LEU B 1 370 ? -35.166 -6.783 24.250 1.00 9.19 393 LEU B N 1
ATOM 7162 C CA . LEU B 1 370 ? -35.276 -8.091 23.625 1.00 9.70 393 LEU B CA 1
ATOM 7163 C C . LEU B 1 370 ? -35.752 -7.985 22.175 1.00 9.72 393 LEU B C 1
ATOM 7164 O O . LEU B 1 370 ? -35.875 -8.996 21.499 1.00 10.14 393 LEU B O 1
ATOM 7169 N N . GLY B 1 371 ? -36.008 -6.763 21.691 1.00 9.47 394 GLY B N 1
ATOM 7170 C CA . GLY B 1 371 ? -36.306 -6.547 20.273 1.00 9.05 394 GLY B CA 1
ATOM 7171 C C . GLY B 1 371 ? -37.773 -6.748 19.873 1.00 9.29 394 GLY B C 1
ATOM 7172 O O . GLY B 1 371 ? -38.081 -6.618 18.690 1.00 9.62 394 GLY B O 1
ATOM 7173 N N . PHE B 1 372 ? -38.659 -7.088 20.817 1.00 8.30 395 PHE B N 1
ATOM 7174 C CA . PHE B 1 372 ? -40.091 -7.190 20.548 1.00 9.04 395 PHE B CA 1
ATOM 7175 C C . PHE B 1 372 ? -40.640 -5.807 20.225 1.00 9.26 395 PHE B C 1
ATOM 7176 O O . PHE B 1 372 ? -40.228 -4.825 20.856 1.00 9.74 395 PHE B O 1
ATOM 7184 N N . ASN B 1 373 ? -41.575 -5.751 19.269 1.00 8.50 396 ASN B N 1
ATOM 7185 C CA . ASN B 1 373 ? -42.254 -4.499 18.965 1.00 8.42 396 ASN B CA 1
ATOM 7186 C C . ASN B 1 373 ? -43.716 -4.523 19.418 1.00 8.26 396 ASN B C 1
ATOM 7187 O O . ASN B 1 373 ? -44.460 -3.579 19.149 1.00 8.08 396 ASN B O 1
ATOM 7192 N N . MET B 1 374 ? -44.132 -5.579 20.127 1.00 8.65 397 MET B N 1
ATOM 7193 C CA . MET B 1 374 ? -45.534 -5.754 20.502 1.00 8.86 397 MET B CA 1
ATOM 7194 C C . MET B 1 374 ? -45.619 -6.482 21.847 1.00 8.97 397 MET B C 1
ATOM 7195 O O . MET B 1 374 ? -44.706 -7.224 22.230 1.00 8.14 397 MET B O 1
ATOM 7200 N N . VAL B 1 375 ? -46.741 -6.286 22.550 1.00 8.76 398 VAL B N 1
ATOM 7201 C CA . VAL B 1 375 ? -47.040 -7.058 23.744 1.00 8.38 398 VAL B CA 1
ATOM 7202 C C . VAL B 1 375 ? -48.513 -7.437 23.705 1.00 8.23 398 VAL B C 1
ATOM 7203 O O . VAL B 1 375 ? -49.328 -6.574 23.415 1.00 7.73 398 VAL B O 1
ATOM 7207 N N . ARG B 1 376 ? -48.865 -8.698 24.016 1.00 8.73 399 ARG B N 1
ATOM 7208 C CA . ARG B 1 376 ? -50.262 -9.024 24.298 1.00 8.39 399 ARG B CA 1
ATOM 7209 C C . ARG B 1 376 ? -50.465 -9.132 25.808 1.00 9.58 399 ARG B C 1
ATOM 7210 O O . ARG B 1 376 ? -49.906 -10.020 26.480 1.00 10.95 399 ARG B O 1
ATOM 7218 N N . LYS B 1 377 ? -51.251 -8.198 26.319 1.00 9.18 400 LYS B N 1
ATOM 7219 C CA . LYS B 1 377 ? -51.555 -8.210 27.733 1.00 9.65 400 LYS B CA 1
ATOM 7220 C C . LYS B 1 377 ? -52.662 -9.227 27.962 1.00 9.04 400 LYS B C 1
ATOM 7221 O O . LYS B 1 377 ? -53.779 -9.057 27.447 1.00 9.15 400 LYS B O 1
ATOM 7227 N N . HIS B 1 378 ? -52.366 -10.253 28.742 1.00 9.13 401 HIS B N 1
ATOM 7228 C CA . HIS B 1 378 ? -53.165 -11.457 28.747 1.00 9.92 401 HIS B CA 1
ATOM 7229 C C . HIS B 1 378 ? -54.239 -11.431 29.846 1.00 10.88 401 HIS B C 1
ATOM 7230 O O . HIS B 1 378 ? -53.944 -11.424 31.052 1.00 11.62 401 HIS B O 1
ATOM 7237 N N . ILE B 1 379 ? -55.509 -11.438 29.401 1.00 11.23 402 ILE B N 1
ATOM 7238 C CA . ILE B 1 379 ? -56.705 -11.477 30.239 1.00 10.94 402 ILE B CA 1
ATOM 7239 C C . ILE B 1 379 ? -56.521 -10.703 31.555 1.00 10.68 402 ILE B C 1
ATOM 7240 O O . ILE B 1 379 ? -56.971 -11.103 32.638 1.00 11.04 402 ILE B O 1
ATOM 7245 N N . LYS B 1 380 ? -56.027 -9.472 31.393 1.00 11.47 403 LYS B N 1
ATOM 7246 C CA . LYS B 1 380 ? -55.855 -8.493 32.450 1.00 12.32 403 LYS B CA 1
ATOM 7247 C C . LYS B 1 380 ? -55.796 -7.117 31.802 1.00 11.70 403 LYS B C 1
ATOM 7248 O O . LYS B 1 380 ? -55.183 -6.967 30.765 1.00 11.89 403 LYS B O 1
ATOM 7254 N N . VAL B 1 381 ? -56.471 -6.117 32.368 1.00 11.17 404 VAL B N 1
ATOM 7255 C CA . VAL B 1 381 ? -56.307 -4.743 31.918 1.00 11.03 404 VAL B CA 1
ATOM 7256 C C . VAL B 1 381 ? -55.526 -3.951 32.977 1.00 12.90 404 VAL B C 1
ATOM 7257 O O . VAL B 1 381 ? -55.893 -3.888 34.161 1.00 14.06 404 VAL B O 1
ATOM 7261 N N . GLU B 1 382 ? -54.379 -3.431 32.543 1.00 14.13 405 GLU B N 1
ATOM 7262 C CA . GLU B 1 382 ? -53.449 -2.738 33.424 1.00 14.32 405 GLU B CA 1
ATOM 7263 C C . GLU B 1 382 ? -53.969 -1.333 33.701 1.00 13.71 405 GLU B C 1
ATOM 7264 O O . GLU B 1 382 ? -54.835 -0.810 32.989 1.00 14.33 405 GLU B O 1
ATOM 7270 N N . PRO B 1 383 ? -53.460 -0.669 34.763 1.00 14.18 406 PRO B N 1
ATOM 7271 C CA . PRO B 1 383 ? -53.712 0.757 34.962 1.00 14.54 406 PRO B CA 1
ATOM 7272 C C . PRO B 1 383 ? -53.266 1.641 33.802 1.00 14.16 406 PRO B C 1
ATOM 7273 O O . PRO B 1 383 ? -52.362 1.286 33.036 1.00 15.67 406 PRO B O 1
ATOM 7277 N N . GLN B 1 384 ? -53.875 2.825 33.716 1.00 14.18 407 GLN B N 1
ATOM 7278 C CA . GLN B 1 384 ? -53.637 3.732 32.605 1.00 14.18 407 GLN B CA 1
ATOM 7279 C C . GLN B 1 384 ? -52.135 4.036 32.424 1.00 13.61 407 GLN B C 1
ATOM 7280 O O . GLN B 1 384 ? -51.660 4.239 31.315 1.00 14.80 407 GLN B O 1
ATOM 7286 N N . ARG B 1 385 ? -51.397 4.145 33.511 1.00 14.34 408 ARG B N 1
ATOM 7287 C CA . ARG B 1 385 ? -49.968 4.457 33.442 1.00 14.30 408 ARG B CA 1
ATOM 7288 C C . ARG B 1 385 ? -49.206 3.396 32.653 1.00 15.01 408 ARG B C 1
ATOM 7289 O O . ARG B 1 385 ? -48.190 3.700 32.015 1.00 14.51 408 ARG B O 1
ATOM 7297 N N . TRP B 1 386 ? -49.696 2.151 32.663 1.00 14.19 409 TRP B N 1
ATOM 7298 C CA . TRP B 1 386 ? -49.071 1.136 31.832 1.00 12.71 409 TRP B CA 1
ATOM 7299 C C . TRP B 1 386 ? -49.230 1.486 30.349 1.00 13.45 409 TRP B C 1
ATOM 7300 O O . TRP B 1 386 ? -48.277 1.346 29.595 1.00 14.21 409 TRP B O 1
ATOM 7311 N N . PHE B 1 387 ? -50.439 1.900 29.922 1.00 13.19 410 PHE B N 1
ATOM 7312 C CA . PHE B 1 387 ? -50.674 2.317 28.548 1.00 11.94 410 PHE B CA 1
ATOM 7313 C C . PHE B 1 387 ? -49.784 3.512 28.214 1.00 13.10 410 PHE B C 1
ATOM 7314 O O . PHE B 1 387 ? -49.235 3.621 27.121 1.00 11.35 410 PHE B O 1
ATOM 7322 N N . TYR B 1 388 ? -49.634 4.431 29.174 1.00 13.80 411 TYR B N 1
ATOM 7323 C CA . TYR B 1 388 ? -48.768 5.578 28.950 1.00 15.41 411 TYR B CA 1
ATOM 7324 C C . TYR B 1 388 ? -47.336 5.128 28.648 1.00 15.50 411 TYR B C 1
ATOM 7325 O O . TYR B 1 388 ? -46.718 5.653 27.723 1.00 14.34 411 TYR B O 1
ATOM 7334 N N . TRP B 1 389 ? -46.845 4.131 29.399 1.00 14.38 412 TRP B N 1
ATOM 7335 C CA . TRP B 1 389 ? -45.486 3.650 29.221 1.00 14.59 412 TRP B CA 1
ATOM 7336 C C . TRP B 1 389 ? -45.323 2.934 27.883 1.00 14.56 412 TRP B C 1
ATOM 7337 O O . TRP B 1 389 ? -44.318 3.098 27.216 1.00 12.81 412 TRP B O 1
ATOM 7348 N N . ALA B 1 390 ? -46.353 2.218 27.423 1.00 12.97 413 ALA B N 1
ATOM 7349 C CA . ALA B 1 390 ? -46.270 1.630 26.094 1.00 12.22 413 ALA B CA 1
ATOM 7350 C C . ALA B 1 390 ? -46.312 2.703 25.012 1.00 11.98 413 ALA B C 1
ATOM 7351 O O . ALA B 1 390 ? -45.596 2.625 24.012 1.00 12.24 413 ALA B O 1
ATOM 7353 N N . ASP B 1 391 ? -47.173 3.715 25.216 1.00 11.84 414 ASP B N 1
ATOM 7354 C CA . ASP B 1 391 ? -47.215 4.871 24.340 1.00 11.94 414 ASP B CA 1
ATOM 7355 C C . ASP B 1 391 ? -45.835 5.541 24.222 1.00 11.85 414 ASP B C 1
ATOM 7356 O O . ASP B 1 391 ? -45.431 5.984 23.139 1.00 11.52 414 ASP B O 1
ATOM 7361 N N . ARG B 1 392 ? -45.156 5.705 25.353 1.00 13.40 415 ARG B N 1
ATOM 7362 C CA . ARG B 1 392 ? -43.899 6.454 25.397 1.00 15.62 415 ARG B CA 1
ATOM 7363 C C . ARG B 1 392 ? -42.729 5.621 24.896 1.00 16.82 415 ARG B C 1
ATOM 7364 O O . ARG B 1 392 ? -41.874 6.135 24.145 1.00 15.22 415 ARG B O 1
ATOM 7372 N N . LEU B 1 393 ? -42.698 4.349 25.321 1.00 15.17 416 LEU B N 1
ATOM 7373 C CA . LEU B 1 393 ? -41.559 3.492 25.005 1.00 15.17 416 LEU B CA 1
ATOM 7374 C C . LEU B 1 393 ? -41.632 2.981 23.571 1.00 16.15 416 LEU B C 1
ATOM 7375 O O . LEU B 1 393 ? -40.602 2.600 22.991 1.00 14.80 416 LEU B O 1
ATOM 7380 N N . GLY B 1 394 ? -42.855 2.843 23.031 1.00 14.15 417 GLY B N 1
ATOM 7381 C CA . GLY B 1 394 ? -43.032 2.412 21.658 1.00 13.08 417 GLY B CA 1
ATOM 7382 C C . GLY B 1 394 ? -43.196 0.894 21.570 1.00 13.97 417 GLY B C 1
ATOM 7383 O O . GLY B 1 394 ? -42.292 0.165 21.146 1.00 14.77 417 GLY B O 1
ATOM 7384 N N . LEU B 1 395 ? -44.373 0.411 21.953 1.00 11.77 418 LEU B N 1
ATOM 7385 C CA . LEU B 1 395 ? -44.728 -0.988 21.756 1.00 12.27 418 LEU B CA 1
ATOM 7386 C C . LEU B 1 395 ? -46.164 -1.026 21.270 1.00 12.43 418 LEU B C 1
ATOM 7387 O O . LEU B 1 395 ? -46.991 -0.316 21.811 1.00 12.19 418 LEU B O 1
ATOM 7392 N N . LEU B 1 396 ? -46.437 -1.833 20.242 1.00 11.15 419 LEU B N 1
ATOM 7393 C CA . LEU B 1 396 ? -47.810 -2.162 19.890 1.00 10.74 419 LEU B CA 1
ATOM 7394 C C . LEU B 1 396 ? -48.426 -2.999 20.994 1.00 10.59 419 LEU B C 1
ATOM 7395 O O . LEU B 1 396 ? -47.823 -3.960 21.472 1.00 11.41 419 LEU B O 1
ATOM 7400 N N . VAL B 1 397 ? -49.685 -2.685 21.332 1.00 9.08 420 VAL B N 1
ATOM 7401 C CA . VAL B 1 397 ? -50.367 -3.412 22.382 1.00 9.41 420 VAL B CA 1
ATOM 7402 C C . VAL B 1 397 ? -51.601 -4.122 21.834 1.00 9.48 420 VAL B C 1
ATOM 7403 O O . VAL B 1 397 ? -52.433 -3.532 21.138 1.00 8.69 420 VAL B O 1
ATOM 7407 N N . TRP B 1 398 ? -51.700 -5.411 22.178 1.00 9.20 421 TRP B N 1
ATOM 7408 C CA . TRP B 1 398 ? -52.962 -6.131 22.036 1.00 9.37 421 TRP B CA 1
ATOM 7409 C C . TRP B 1 398 ? -53.570 -6.271 23.425 1.00 8.86 421 TRP B C 1
ATOM 7410 O O . TRP B 1 398 ? -52.894 -6.749 24.325 1.00 9.31 421 TRP B O 1
ATOM 7421 N N . GLN B 1 399 ? -54.844 -5.927 23.580 1.00 8.76 422 GLN B N 1
ATOM 7422 C CA . GLN B 1 399 ? -55.475 -5.977 24.887 1.00 8.90 422 GLN B CA 1
ATOM 7423 C C . GLN B 1 399 ? -56.561 -7.037 24.882 1.00 9.23 422 GLN B C 1
ATOM 7424 O O . GLN B 1 399 ? -57.491 -6.944 24.089 1.00 8.67 422 GLN B O 1
ATOM 7430 N N . ASP B 1 400 ? -56.405 -8.061 25.709 1.00 9.13 423 ASP B N 1
ATOM 7431 C CA . ASP B 1 400 ? -57.422 -9.081 25.926 1.00 9.18 423 ASP B CA 1
ATOM 7432 C C . ASP B 1 400 ? -58.521 -8.519 26.831 1.00 10.12 423 ASP B C 1
ATOM 7433 O O . ASP B 1 400 ? -58.238 -7.902 27.869 1.00 11.01 423 ASP B O 1
ATOM 7438 N N . MET B 1 401 ? -59.792 -8.796 26.515 1.00 9.78 424 MET B N 1
ATOM 7439 C CA . MET B 1 401 ? -60.825 -8.627 27.522 1.00 9.78 424 MET B CA 1
ATOM 7440 C C . MET B 1 401 ? -60.704 -9.794 28.505 1.00 9.76 424 MET B C 1
ATOM 7441 O O . MET B 1 401 ? -60.711 -10.940 28.086 1.00 9.47 424 MET B O 1
ATOM 7446 N N . PRO B 1 402 ? -60.557 -9.585 29.830 1.00 9.48 425 PRO B N 1
ATOM 7447 C CA . PRO B 1 402 ? -60.471 -10.720 30.761 1.00 10.06 425 PRO B CA 1
ATOM 7448 C C . PRO B 1 402 ? -61.705 -11.618 30.693 1.00 9.25 425 PRO B C 1
ATOM 7449 O O . PRO B 1 402 ? -62.827 -11.138 30.551 1.00 10.23 425 PRO B O 1
ATOM 7453 N N . ASN B 1 403 ? -61.462 -12.925 30.617 1.00 9.91 426 ASN B N 1
ATOM 7454 C CA . ASN B 1 403 ? -62.521 -13.917 30.510 1.00 10.52 426 ASN B CA 1
ATOM 7455 C C . ASN B 1 403 ? -63.254 -14.208 31.817 1.00 10.92 426 ASN B C 1
ATOM 7456 O O . ASN B 1 403 ? -62.722 -14.040 32.923 1.00 11.68 426 ASN B O 1
ATOM 7461 N N . MET B 1 404 ? -64.478 -14.722 31.619 1.00 10.75 427 MET B N 1
ATOM 7462 C CA . MET B 1 404 ? -65.226 -15.459 32.627 1.00 10.89 427 MET B CA 1
ATOM 7463 C C . MET B 1 404 ? -64.752 -16.908 32.671 1.00 11.08 427 MET B C 1
ATOM 7464 O O . MET B 1 404 ? -64.226 -17.457 31.704 1.00 11.29 427 MET B O 1
ATOM 7469 N N . GLU B 1 405 ? -64.959 -17.520 33.826 1.00 11.82 428 GLU B N 1
ATOM 7470 C CA . GLU B 1 405 ? -64.549 -18.889 34.076 1.00 15.08 428 GLU B CA 1
ATOM 7471 C C . GLU B 1 405 ? -65.447 -19.900 33.372 1.00 14.71 428 GLU B C 1
ATOM 7472 O O . GLU B 1 405 ? -64.996 -21.004 33.126 1.00 15.26 428 GLU B O 1
ATOM 7478 N N . ARG B 1 406 ? -66.719 -19.584 33.110 1.00 13.74 429 ARG B N 1
ATOM 7479 C CA . ARG B 1 406 ? -67.579 -20.563 32.464 1.00 13.57 429 ARG B CA 1
ATOM 7480 C C . ARG B 1 406 ? -68.611 -19.845 31.605 1.00 12.81 429 ARG B C 1
ATOM 7481 O O . ARG B 1 406 ? -68.774 -18.633 31.710 1.00 12.95 429 ARG B O 1
ATOM 7489 N N . THR B 1 407 ? -69.377 -20.614 30.836 1.00 12.50 430 THR B N 1
ATOM 7490 C CA . THR B 1 407 ? -70.379 -20.027 29.963 1.00 11.96 430 THR B CA 1
ATOM 7491 C C . THR B 1 407 ? -71.273 -19.081 30.754 1.00 12.08 430 THR B C 1
ATOM 7492 O O . THR B 1 407 ? -71.911 -19.472 31.744 1.00 12.00 430 THR B O 1
ATOM 7496 N N . PRO B 1 408 ? -71.396 -17.815 30.312 1.00 11.87 431 PRO B N 1
ATOM 7497 C CA . PRO B 1 408 ? -72.260 -16.862 30.994 1.00 11.56 431 PRO B CA 1
ATOM 7498 C C . PRO B 1 408 ? -73.750 -17.055 30.762 1.00 11.07 431 PRO B C 1
ATOM 7499 O O . PRO B 1 408 ? -74.191 -17.344 29.664 1.00 10.62 431 PRO B O 1
ATOM 7503 N N . ASP B 1 409 ? -74.524 -16.781 31.809 1.00 11.24 432 ASP B N 1
ATOM 7504 C CA . ASP B 1 409 ? -75.966 -16.641 31.679 1.00 10.83 432 ASP B CA 1
ATOM 7505 C C . ASP B 1 409 ? -76.299 -15.204 31.279 1.00 10.46 432 ASP B C 1
ATOM 7506 O O . ASP B 1 409 ? -75.391 -14.412 31.016 1.00 10.63 432 ASP B O 1
ATOM 7511 N N . ALA B 1 410 ? -77.599 -14.857 31.236 1.00 11.83 433 ALA B N 1
ATOM 7512 C CA . ALA B 1 410 ? -78.011 -13.608 30.596 1.00 12.15 433 ALA B CA 1
ATOM 7513 C C . ALA B 1 410 ? -77.410 -12.411 31.331 1.00 11.91 433 ALA B C 1
ATOM 7514 O O . ALA B 1 410 ? -76.884 -11.478 30.699 1.00 11.86 433 ALA B O 1
ATOM 7516 N N . ALA B 1 411 ? -77.537 -12.411 32.668 1.00 12.35 434 ALA B N 1
ATOM 7517 C CA . ALA B 1 411 ? -77.057 -11.294 33.475 1.00 13.26 434 ALA B CA 1
ATOM 7518 C C . ALA B 1 411 ? -75.530 -11.175 33.378 1.00 13.10 434 ALA B C 1
ATOM 7519 O O . ALA B 1 411 ? -74.990 -10.057 33.378 1.00 10.74 434 ALA B O 1
ATOM 7521 N N . ALA B 1 412 ? -74.857 -12.325 33.314 1.00 12.73 435 ALA B N 1
ATOM 7522 C CA . ALA B 1 412 ? -73.405 -12.355 33.210 1.00 12.25 435 ALA B CA 1
ATOM 7523 C C . ALA B 1 412 ? -72.929 -11.753 31.895 1.00 12.33 435 ALA B C 1
ATOM 7524 O O . ALA B 1 412 ? -71.956 -10.998 31.862 1.00 11.13 435 ALA B O 1
ATOM 7526 N N . ARG B 1 413 ? -73.668 -12.028 30.825 1.00 12.54 436 ARG B N 1
ATOM 7527 C CA . ARG B 1 413 ? -73.370 -11.455 29.526 1.00 13.17 436 ARG B CA 1
ATOM 7528 C C . ARG B 1 413 ? -73.563 -9.939 29.527 1.00 13.65 436 ARG B C 1
ATOM 7529 O O . ARG B 1 413 ? -72.733 -9.213 28.980 1.00 12.72 436 ARG B O 1
ATOM 7537 N N . THR B 1 414 ? -74.689 -9.455 30.073 1.00 14.26 437 THR B N 1
ATOM 7538 C CA . THR B 1 414 ? -74.907 -8.023 30.190 1.00 14.58 437 THR B CA 1
ATOM 7539 C C . THR B 1 414 ? -73.765 -7.348 30.947 1.00 13.77 437 THR B C 1
ATOM 7540 O O . THR B 1 414 ? -73.264 -6.306 30.513 1.00 14.87 437 THR B O 1
ATOM 7544 N N . GLN B 1 415 ? -73.379 -7.953 32.073 1.00 13.06 438 GLN B N 1
ATOM 7545 C CA . GLN B 1 415 ? -72.359 -7.385 32.930 1.00 12.28 438 GLN B CA 1
ATOM 7546 C C . GLN B 1 415 ? -71.014 -7.380 32.204 1.00 12.14 438 GLN B C 1
ATOM 7547 O O . GLN B 1 415 ? -70.295 -6.368 32.234 1.00 11.36 438 GLN B O 1
ATOM 7553 N N . TRP B 1 416 ? -70.640 -8.534 31.626 1.00 10.95 439 TRP B N 1
ATOM 7554 C CA . TRP B 1 416 ? -69.363 -8.647 30.933 1.00 10.38 439 TRP B CA 1
ATOM 7555 C C . TRP B 1 416 ? -69.260 -7.637 29.788 1.00 10.66 439 TRP B C 1
ATOM 7556 O O . TRP B 1 416 ? -68.220 -7.000 29.565 1.00 9.78 439 TRP B O 1
ATOM 7567 N N . GLU B 1 417 ? -70.326 -7.523 29.001 1.00 10.76 440 GLU B N 1
ATOM 7568 C CA . GLU B 1 417 ? -70.325 -6.581 27.888 1.00 11.25 440 GLU B CA 1
ATOM 7569 C C . GLU B 1 417 ? -70.280 -5.126 28.349 1.00 10.59 440 GLU B C 1
ATOM 7570 O O . GLU B 1 417 ? -69.633 -4.316 27.687 1.00 10.38 440 GLU B O 1
ATOM 7576 N N . ALA B 1 418 ? -70.890 -4.809 29.494 1.00 11.15 441 ALA B N 1
ATOM 7577 C CA . ALA B 1 418 ? -70.851 -3.457 30.043 1.00 12.10 441 ALA B CA 1
ATOM 7578 C C . ALA B 1 418 ? -69.427 -3.119 30.491 1.00 11.36 441 ALA B C 1
ATOM 7579 O O . ALA B 1 418 ? -68.954 -1.995 30.295 1.00 13.51 441 ALA B O 1
ATOM 7581 N N . GLU B 1 419 ? -68.758 -4.102 31.108 1.00 11.25 442 GLU B N 1
ATOM 7582 C CA . GLU B 1 419 ? -67.369 -3.946 31.504 1.00 11.82 442 GLU B CA 1
ATOM 7583 C C . GLU B 1 419 ? -66.511 -3.703 30.265 1.00 12.31 442 GLU B C 1
ATOM 7584 O O . GLU B 1 419 ? -65.787 -2.719 30.216 1.00 11.94 442 GLU B O 1
ATOM 7590 N N . TYR B 1 420 ? -66.627 -4.564 29.241 1.00 12.43 443 TYR B N 1
ATOM 7591 C CA . TYR B 1 420 ? -65.848 -4.397 28.028 1.00 12.24 443 TYR B CA 1
ATOM 7592 C C . TYR B 1 420 ? -66.107 -3.045 27.351 1.00 12.33 443 TYR B C 1
ATOM 7593 O O . TYR B 1 420 ? -65.193 -2.373 26.853 1.00 12.41 443 TYR B O 1
ATOM 7602 N N . ASP B 1 421 ? -67.365 -2.629 27.256 1.00 11.92 444 ASP B N 1
ATOM 7603 C CA . ASP B 1 421 ? -67.664 -1.311 26.712 1.00 12.74 444 ASP B CA 1
ATOM 7604 C C . ASP B 1 421 ? -66.878 -0.221 27.430 1.00 12.63 444 ASP B C 1
ATOM 7605 O O . ASP B 1 421 ? -66.320 0.641 26.764 1.00 13.40 444 ASP B O 1
ATOM 7610 N N . ARG B 1 422 ? -66.818 -0.275 28.766 1.00 12.52 445 ARG B N 1
ATOM 7611 C CA . ARG B 1 422 ? -66.135 0.764 29.526 1.00 13.86 445 ARG B CA 1
ATOM 7612 C C . ARG B 1 422 ? -64.624 0.727 29.269 1.00 13.60 445 ARG B C 1
ATOM 7613 O O . ARG B 1 422 ? -63.961 1.762 29.133 1.00 14.22 445 ARG B O 1
ATOM 7621 N N . ILE B 1 423 ? -64.071 -0.490 29.218 1.00 13.45 446 ILE B N 1
ATOM 7622 C CA . ILE B 1 423 ? -62.654 -0.674 28.924 1.00 11.65 446 ILE B CA 1
ATOM 7623 C C . ILE B 1 423 ? -62.322 -0.085 27.559 1.00 11.62 446 ILE B C 1
ATOM 7624 O O . ILE B 1 423 ? -61.364 0.692 27.434 1.00 11.96 446 ILE B O 1
ATOM 7629 N N . ILE B 1 424 ? -63.121 -0.407 26.535 1.00 11.24 447 ILE B N 1
ATOM 7630 C CA . ILE B 1 424 ? -62.924 0.213 25.221 1.00 11.19 447 ILE B CA 1
ATOM 7631 C C . ILE B 1 424 ? -62.974 1.745 25.315 1.00 12.60 447 ILE B C 1
ATOM 7632 O O . ILE B 1 424 ? -62.094 2.463 24.776 1.00 12.47 447 ILE B O 1
ATOM 7637 N N . ASP B 1 425 ? -64.021 2.260 25.966 1.00 12.12 448 ASP B N 1
ATOM 7638 C CA . ASP B 1 425 ? -64.205 3.708 26.007 1.00 14.28 448 ASP B CA 1
ATOM 7639 C C . ASP B 1 425 ? -63.028 4.403 26.684 1.00 13.92 448 ASP B C 1
ATOM 7640 O O . ASP B 1 425 ? -62.676 5.508 26.270 1.00 18.32 448 ASP B O 1
ATOM 7645 N N . GLN B 1 426 ? -62.435 3.750 27.677 1.00 13.44 449 GLN B N 1
ATOM 7646 C CA . GLN B 1 426 ? -61.389 4.309 28.520 1.00 13.99 449 GLN B CA 1
ATOM 7647 C C . GLN B 1 426 ? -60.021 4.314 27.835 1.00 14.73 449 GLN B C 1
ATOM 7648 O O . GLN B 1 426 ? -59.089 4.880 28.398 1.00 15.20 449 GLN B O 1
ATOM 7654 N N . HIS B 1 427 ? -59.879 3.701 26.647 1.00 12.84 450 HIS B N 1
ATOM 7655 C CA . HIS B 1 427 ? -58.582 3.562 26.004 1.00 12.76 450 HIS B CA 1
ATOM 7656 C C . HIS B 1 427 ? -58.590 3.987 24.541 1.00 12.82 450 HIS B C 1
ATOM 7657 O O . HIS B 1 427 ? -57.668 3.663 23.808 1.00 13.80 450 HIS B O 1
ATOM 7664 N N . ARG B 1 428 ? -59.562 4.802 24.099 1.00 13.40 451 ARG B N 1
ATOM 7665 C CA . ARG B 1 428 ? -59.668 5.137 22.690 1.00 11.62 451 ARG B CA 1
ATOM 7666 C C . ARG B 1 428 ? -58.471 5.931 22.143 1.00 11.79 451 ARG B C 1
ATOM 7667 O O . ARG B 1 428 ? -58.225 5.871 20.935 1.00 13.43 451 ARG B O 1
ATOM 7675 N N . SER B 1 429 ? -57.766 6.684 22.998 1.00 13.21 452 SER B N 1
ATOM 7676 C CA . SER B 1 429 ? -56.749 7.617 22.524 1.00 13.31 452 SER B CA 1
ATOM 7677 C C . SER B 1 429 ? -55.334 7.040 22.596 1.00 13.45 452 SER B C 1
ATOM 7678 O O . SER B 1 429 ? -54.384 7.738 22.253 1.00 13.93 452 SER B O 1
ATOM 7681 N N . SER B 1 430 ? -55.165 5.810 23.070 1.00 13.00 453 SER B N 1
ATOM 7682 C CA . SER B 1 430 ? -53.819 5.259 23.249 1.00 12.33 453 SER B CA 1
ATOM 7683 C C . SER B 1 430 ? -53.208 4.917 21.898 1.00 11.96 453 SER B C 1
ATOM 7684 O O . SER B 1 430 ? -53.772 4.131 21.146 1.00 12.10 453 SER B O 1
ATOM 7687 N N . PRO B 1 431 ? -52.035 5.482 21.514 1.00 11.28 454 PRO B N 1
ATOM 7688 C CA . PRO B 1 431 ? -51.390 5.080 20.279 1.00 11.41 454 PRO B CA 1
ATOM 7689 C C . PRO B 1 431 ? -50.878 3.637 20.326 1.00 10.48 454 PRO B C 1
ATOM 7690 O O . PRO B 1 431 ? -50.895 2.959 19.297 1.00 10.11 454 PRO B O 1
ATOM 7694 N N . SER B 1 432 ? -50.395 3.171 21.483 1.00 9.62 455 SER B N 1
ATOM 7695 C CA . SER B 1 432 ? -49.823 1.831 21.550 1.00 9.99 455 SER B CA 1
ATOM 7696 C C . SER B 1 432 ? -50.894 0.771 21.294 1.00 9.48 455 SER B C 1
ATOM 7697 O O . SER B 1 432 ? -50.659 -0.230 20.612 1.00 10.10 455 SER B O 1
ATOM 7700 N N . LEU B 1 433 ? -52.082 0.992 21.863 1.00 10.25 456 LEU B N 1
ATOM 7701 C CA . LEU B 1 433 ? -53.180 0.041 21.754 1.00 10.15 456 LEU B CA 1
ATOM 7702 C C . LEU B 1 433 ? -53.626 -0.026 20.298 1.00 9.69 456 LEU B C 1
ATOM 7703 O O . LEU B 1 433 ? -54.101 0.966 19.745 1.00 10.27 456 LEU B O 1
ATOM 7708 N N . VAL B 1 434 ? -53.516 -1.218 19.697 1.00 9.28 457 VAL B N 1
ATOM 7709 C CA . VAL B 1 434 ? -53.832 -1.380 18.280 1.00 9.22 457 VAL B CA 1
ATOM 7710 C C . VAL B 1 434 ? -54.807 -2.535 18.021 1.00 9.00 457 VAL B C 1
ATOM 7711 O O . VAL B 1 434 ? -55.337 -2.627 16.918 1.00 9.77 457 VAL B O 1
ATOM 7715 N N . LEU B 1 435 ? -55.052 -3.420 18.984 1.00 8.80 458 LEU B N 1
ATOM 7716 C CA . LEU B 1 435 ? -55.864 -4.612 18.729 1.00 8.61 458 LEU B CA 1
ATOM 7717 C C . LEU B 1 435 ? -56.549 -5.071 20.013 1.00 9.86 458 LEU B C 1
ATOM 7718 O O . LEU B 1 435 ? -55.918 -5.046 21.062 1.00 8.54 458 LEU B O 1
ATOM 7723 N N . TRP B 1 436 ? -57.851 -5.441 19.888 1.00 9.16 459 TRP B N 1
ATOM 7724 C CA . TRP B 1 436 ? -58.669 -6.037 20.935 1.00 9.22 459 TRP B CA 1
ATOM 7725 C C . TRP B 1 436 ? -58.799 -7.536 20.700 1.00 9.05 459 TRP B C 1
ATOM 7726 O O . TRP B 1 436 ? -59.172 -7.940 19.591 1.00 8.17 459 TRP B O 1
ATOM 7737 N N . VAL B 1 437 ? -58.526 -8.307 21.758 1.00 9.38 460 VAL B N 1
ATOM 7738 C CA . VAL B 1 437 ? -58.744 -9.742 21.800 1.00 9.44 460 VAL B CA 1
ATOM 7739 C C . VAL B 1 437 ? -59.983 -10.029 22.641 1.00 9.39 460 VAL B C 1
ATOM 7740 O O . VAL B 1 437 ? -59.949 -9.961 23.891 1.00 10.03 460 VAL B O 1
ATOM 7744 N N . ASN B 1 438 ? -61.083 -10.345 21.943 1.00 9.12 461 ASN B N 1
ATOM 7745 C CA . ASN B 1 438 ? -62.359 -10.473 22.622 1.00 8.92 461 ASN B CA 1
ATOM 7746 C C . ASN B 1 438 ? -62.368 -11.640 23.600 1.00 9.18 461 ASN B C 1
ATOM 7747 O O . ASN B 1 438 ? -62.875 -11.518 24.706 1.00 9.11 461 ASN B O 1
ATOM 7752 N N . GLN B 1 439 ? -61.849 -12.792 23.165 1.00 9.30 462 GLN B N 1
ATOM 7753 C CA . GLN B 1 439 ? -62.031 -14.041 23.866 1.00 9.72 462 GLN B CA 1
ATOM 7754 C C . GLN B 1 439 ? -60.800 -14.916 23.621 1.00 9.57 462 GLN B C 1
ATOM 7755 O O . GLN B 1 439 ? -60.111 -14.744 22.617 1.00 8.56 462 GLN B O 1
ATOM 7761 N N . ASN B 1 440 ? -60.588 -15.857 24.540 1.00 9.57 463 ASN B N 1
ATOM 7762 C CA . ASN B 1 440 ? -59.367 -16.651 24.621 1.00 9.33 463 ASN B CA 1
ATOM 7763 C C . ASN B 1 440 ? -59.688 -18.137 24.811 1.00 10.11 463 ASN B C 1
ATOM 7764 O O . ASN B 1 440 ? -60.246 -18.526 25.853 1.00 9.58 463 ASN B O 1
ATOM 7769 N N . GLU B 1 441 ? -59.302 -18.949 23.814 1.00 9.34 464 GLU B N 1
ATOM 7770 C CA . GLU B 1 441 ? -59.343 -20.405 23.907 1.00 10.59 464 GLU B CA 1
ATOM 7771 C C . GLU B 1 441 ? -60.718 -20.947 24.312 1.00 10.75 464 GLU B C 1
ATOM 7772 O O . GLU B 1 441 ? -60.846 -22.002 24.946 1.00 11.31 464 GLU B O 1
ATOM 7778 N N . GLY B 1 442 ? -61.773 -20.224 23.942 1.00 10.17 465 GLY B N 1
ATOM 7779 C CA . GLY B 1 442 ? -63.123 -20.672 24.222 1.00 10.87 465 GLY B CA 1
ATOM 7780 C C . GLY B 1 442 ? -63.574 -20.407 25.656 1.00 10.57 465 GLY B C 1
ATOM 7781 O O . GLY B 1 442 ? -64.651 -20.862 26.011 1.00 10.97 465 GLY B O 1
ATOM 7782 N N . TRP B 1 443 ? -62.794 -19.682 26.479 1.00 10.48 466 TRP B N 1
ATOM 7783 C CA . TRP B 1 443 ? -63.058 -19.601 27.916 1.00 10.68 466 TRP B CA 1
ATOM 7784 C C . TRP B 1 443 ? -64.245 -18.678 28.154 1.00 10.89 466 TRP B C 1
ATOM 7785 O O . TRP B 1 443 ? -64.219 -17.527 27.763 1.00 11.19 466 TRP B O 1
ATOM 7796 N N . GLY B 1 444 ? -65.318 -19.228 28.726 1.00 10.39 467 GLY B N 1
ATOM 7797 C CA . GLY B 1 444 ? -66.517 -18.444 28.946 1.00 10.70 467 GLY B CA 1
ATOM 7798 C C . GLY B 1 444 ? -67.169 -18.003 27.642 1.00 11.38 467 GLY B C 1
ATOM 7799 O O . GLY B 1 444 ? -67.846 -16.964 27.607 1.00 11.99 467 GLY B O 1
ATOM 7800 N N . GLN B 1 445 ? -66.981 -18.765 26.560 1.00 11.03 468 GLN B N 1
ATOM 7801 C CA . GLN B 1 445 ? -67.205 -18.173 25.254 1.00 11.26 468 GLN B CA 1
ATOM 7802 C C . GLN B 1 445 ? -68.694 -18.110 24.880 1.00 11.18 468 GLN B C 1
ATOM 7803 O O . GLN B 1 445 ? -69.519 -18.931 25.306 1.00 11.58 468 GLN B O 1
ATOM 7809 N N . TYR B 1 446 ? -69.020 -17.092 24.089 1.00 10.16 469 TYR B N 1
ATOM 7810 C CA . TYR B 1 446 ? -70.327 -16.961 23.468 1.00 10.14 469 TYR B CA 1
ATOM 7811 C C . TYR B 1 446 ? -70.258 -15.898 22.383 1.00 9.92 469 TYR B C 1
ATOM 7812 O O . TYR B 1 446 ? -69.298 -15.144 22.331 1.00 10.73 469 TYR B O 1
ATOM 7821 N N . ASP B 1 447 ? -71.287 -15.898 21.525 1.00 9.86 470 ASP B N 1
ATOM 7822 C CA . ASP B 1 447 ? -71.543 -14.877 20.513 1.00 10.35 470 ASP B CA 1
ATOM 7823 C C . ASP B 1 447 ? -70.261 -14.418 19.828 1.00 9.91 470 ASP B C 1
ATOM 7824 O O . ASP B 1 447 ? -69.991 -13.242 19.785 1.00 9.48 470 ASP B O 1
ATOM 7829 N N . GLN B 1 448 ? -69.474 -15.333 19.242 1.00 10.53 471 GLN B N 1
ATOM 7830 C CA . GLN B 1 448 ? -68.136 -14.981 18.781 1.00 10.66 471 GLN B CA 1
ATOM 7831 C C . GLN B 1 448 ? -68.193 -13.960 17.657 1.00 11.16 471 GLN B C 1
ATOM 7832 O O . GLN B 1 448 ? -67.510 -12.935 17.702 1.00 9.73 471 GLN B O 1
ATOM 7838 N N . ALA B 1 449 ? -69.013 -14.265 16.644 1.00 10.06 472 ALA B N 1
ATOM 7839 C CA . ALA B 1 449 ? -69.155 -13.368 15.519 1.00 10.30 472 ALA B CA 1
ATOM 7840 C C . ALA B 1 449 ? -69.822 -12.046 15.904 1.00 10.08 472 ALA B C 1
ATOM 7841 O O . ALA B 1 449 ? -69.335 -10.983 15.508 1.00 9.48 472 ALA B O 1
ATOM 7843 N N . ARG B 1 450 ? -70.933 -12.078 16.645 1.00 11.38 473 ARG B N 1
ATOM 7844 C CA . ARG B 1 450 ? -71.610 -10.849 17.026 1.00 11.57 473 ARG B CA 1
ATOM 7845 C C . ARG B 1 450 ? -70.621 -9.924 17.743 1.00 11.31 473 ARG B C 1
ATOM 7846 O O . ARG B 1 450 ? -70.610 -8.706 17.526 1.00 10.77 473 ARG B O 1
ATOM 7854 N N . LEU B 1 451 ? -69.822 -10.477 18.665 1.00 10.30 474 LEU B N 1
ATOM 7855 C CA . LEU B 1 451 ? -68.992 -9.639 19.503 1.00 10.54 474 LEU B CA 1
ATOM 7856 C C . LEU B 1 451 ? -67.822 -9.042 18.708 1.00 10.71 474 LEU B C 1
ATOM 7857 O O . LEU B 1 451 ? -67.385 -7.946 19.038 1.00 11.11 474 LEU B O 1
ATOM 7862 N N . ALA B 1 452 ? -67.312 -9.752 17.706 1.00 10.87 475 ALA B N 1
ATOM 7863 C CA . ALA B 1 452 ? -66.289 -9.213 16.811 1.00 10.58 475 ALA B CA 1
ATOM 7864 C C . ALA B 1 452 ? -66.864 -8.010 16.067 1.00 11.65 475 ALA B C 1
ATOM 7865 O O . ALA B 1 452 ? -66.233 -6.954 16.018 1.00 10.26 475 ALA B O 1
ATOM 7867 N N . ASP B 1 453 ? -68.069 -8.166 15.484 1.00 11.77 476 ASP B N 1
ATOM 7868 C CA . ASP B 1 453 ? -68.656 -7.039 14.788 1.00 12.96 476 ASP B CA 1
ATOM 7869 C C . ASP B 1 453 ? -68.954 -5.873 15.724 1.00 12.55 476 ASP B C 1
ATOM 7870 O O . ASP B 1 453 ? -68.745 -4.715 15.350 1.00 13.01 476 ASP B O 1
ATOM 7875 N N . LYS B 1 454 ? -69.471 -6.182 16.936 1.00 11.03 477 LYS B N 1
ATOM 7876 C CA . LYS B 1 454 ? -69.824 -5.167 17.914 1.00 10.77 477 LYS B CA 1
ATOM 7877 C C . LYS B 1 454 ? -68.587 -4.360 18.311 1.00 10.65 477 LYS B C 1
ATOM 7878 O O . LYS B 1 454 ? -68.613 -3.137 18.369 1.00 12.11 477 LYS B O 1
ATOM 7884 N N . VAL B 1 455 ? -67.465 -5.030 18.574 1.00 9.50 478 VAL B N 1
ATOM 7885 C CA . VAL B 1 455 ? -66.301 -4.284 19.028 1.00 9.61 478 VAL B CA 1
ATOM 7886 C C . VAL B 1 455 ? -65.706 -3.479 17.879 1.00 9.58 478 VAL B C 1
ATOM 7887 O O . VAL B 1 455 ? -65.287 -2.334 18.109 1.00 10.72 478 VAL B O 1
ATOM 7891 N N . LYS B 1 456 ? -65.728 -4.041 16.663 1.00 9.84 479 LYS B N 1
ATOM 7892 C CA . LYS B 1 456 ? -65.179 -3.359 15.503 1.00 11.13 479 LYS B CA 1
ATOM 7893 C C . LYS B 1 456 ? -65.992 -2.090 15.256 1.00 12.28 479 LYS B C 1
ATOM 7894 O O . LYS B 1 456 ? -65.451 -1.022 14.943 1.00 12.53 479 LYS B O 1
ATOM 7900 N N . ALA B 1 457 ? -67.314 -2.213 15.381 1.00 13.03 480 ALA B N 1
ATOM 7901 C CA . ALA B 1 457 ? -68.175 -1.062 15.130 1.00 13.29 480 ALA B CA 1
ATOM 7902 C C . ALA B 1 457 ? -67.998 -0.038 16.242 1.00 13.40 480 ALA B C 1
ATOM 7903 O O . ALA B 1 457 ? -68.206 1.154 16.013 1.00 15.41 480 ALA B O 1
ATOM 7905 N N . TYR B 1 458 ? -67.647 -0.497 17.449 1.00 11.66 481 TYR B N 1
ATOM 7906 C CA . TYR B 1 458 ? -67.493 0.389 18.586 1.00 11.65 481 TYR B CA 1
ATOM 7907 C C . TYR B 1 458 ? -66.146 1.124 18.536 1.00 11.79 481 TYR B C 1
ATOM 7908 O O . TYR B 1 458 ? -65.996 2.166 19.159 1.00 14.58 481 TYR B O 1
ATOM 7917 N N . ASP B 1 459 ? -65.117 0.486 17.958 1.00 12.36 482 ASP B N 1
ATOM 7918 C CA . ASP B 1 459 ? -63.775 1.073 17.878 1.00 12.55 482 ASP B CA 1
ATOM 7919 C C . ASP B 1 459 ? -63.152 0.688 16.548 1.00 13.04 482 ASP B C 1
ATOM 7920 O O . ASP B 1 459 ? -62.250 -0.137 16.507 1.00 12.04 482 ASP B O 1
ATOM 7925 N N . PRO B 1 460 ? -63.632 1.221 15.393 1.00 14.44 483 PRO B N 1
ATOM 7926 C CA . PRO B 1 460 ? -63.179 0.739 14.090 1.00 13.23 483 PRO B CA 1
ATOM 7927 C C . PRO B 1 460 ? -61.732 1.080 13.735 1.00 13.48 483 PRO B C 1
ATOM 7928 O O . PRO B 1 460 ? -61.211 0.495 12.768 1.00 13.27 483 PRO B O 1
ATOM 7932 N N . THR B 1 461 ? -61.109 1.992 14.507 1.00 13.27 484 THR B N 1
ATOM 7933 C CA . THR B 1 461 ? -59.730 2.346 14.173 1.00 13.05 484 THR B CA 1
ATOM 7934 C C . THR B 1 461 ? -58.737 1.406 14.850 1.00 12.80 484 THR B C 1
ATOM 7935 O O . THR B 1 461 ? -57.539 1.629 14.731 1.00 12.47 484 THR B O 1
ATOM 7939 N N . ARG B 1 462 ? -59.231 0.350 15.526 1.00 11.31 485 ARG B N 1
ATOM 7940 C CA . ARG B 1 462 ? -58.377 -0.709 16.037 1.00 11.30 485 ARG B CA 1
ATOM 7941 C C . ARG B 1 462 ? -58.694 -2.018 15.325 1.00 11.23 485 ARG B C 1
ATOM 7942 O O . ARG B 1 462 ? -59.764 -2.155 14.727 1.00 13.74 485 ARG B O 1
ATOM 7950 N N . LEU B 1 463 ? -57.790 -2.987 15.460 1.00 10.48 486 LEU B N 1
ATOM 7951 C CA . LEU B 1 463 ? -58.033 -4.346 14.970 1.00 10.40 486 LEU B CA 1
ATOM 7952 C C . LEU B 1 463 ? -58.838 -5.113 16.017 1.00 10.46 486 LEU B C 1
ATOM 7953 O O . LEU B 1 463 ? -58.766 -4.835 17.206 1.00 9.81 486 LEU B O 1
ATOM 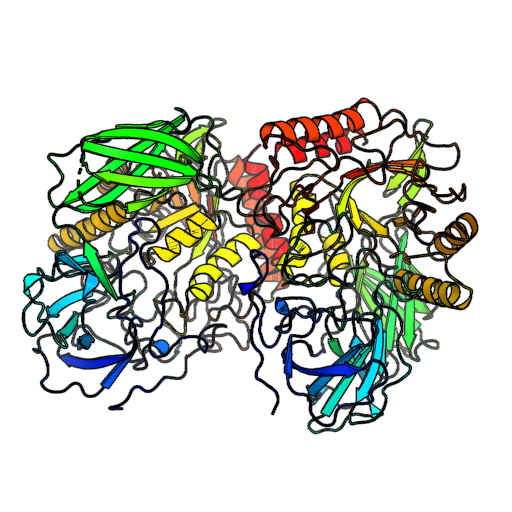7958 N N . VAL B 1 464 ? -59.591 -6.114 15.559 1.00 9.95 487 VAL B N 1
ATOM 7959 C CA . VAL B 1 464 ? -60.335 -6.948 16.488 1.00 11.63 487 VAL B CA 1
ATOM 7960 C C . VAL B 1 464 ? -60.064 -8.413 16.157 1.00 10.25 487 VAL B C 1
ATOM 7961 O O . VAL B 1 464 ? -60.113 -8.837 14.998 1.00 10.72 487 VAL B O 1
ATOM 7965 N N . ASP B 1 465 ? -59.882 -9.167 17.228 1.00 9.72 488 ASP B N 1
ATOM 7966 C CA . ASP B 1 465 ? -59.666 -10.603 17.178 1.00 9.24 488 ASP B CA 1
ATOM 7967 C C . ASP B 1 465 ? -60.840 -11.279 17.887 1.00 9.66 488 ASP B C 1
ATOM 7968 O O . ASP B 1 465 ? -60.984 -11.166 19.116 1.00 9.35 488 ASP B O 1
ATOM 7973 N N . ASN B 1 466 ? -61.635 -12.049 17.128 1.00 9.62 489 ASN B N 1
ATOM 7974 C CA . ASN B 1 466 ? -62.859 -12.592 17.693 1.00 10.52 489 ASN B CA 1
ATOM 7975 C C . ASN B 1 466 ? -62.569 -13.653 18.749 1.00 10.41 489 ASN B C 1
ATOM 7976 O O . ASN B 1 466 ? -63.352 -13.809 19.675 1.00 10.85 489 ASN B O 1
ATOM 7981 N N . MET B 1 467 ? -61.490 -14.424 18.561 1.00 9.95 490 MET B N 1
ATOM 7982 C CA . MET B 1 467 ? -61.199 -15.556 19.417 1.00 9.47 490 MET B CA 1
ATOM 7983 C C . MET B 1 467 ? -59.732 -15.939 19.246 1.00 9.77 490 MET B C 1
ATOM 7984 O O . MET B 1 467 ? -59.323 -16.244 18.142 1.00 9.55 490 MET B O 1
ATOM 7989 N N . SER B 1 468 ? -58.962 -15.898 20.337 1.00 9.91 491 SER B N 1
ATOM 7990 C CA . SER B 1 468 ? -57.553 -16.235 20.276 1.00 10.07 491 SER B CA 1
ATOM 7991 C C . SER B 1 468 ? -57.431 -17.741 20.475 1.00 10.12 491 SER B C 1
ATOM 7992 O O . SER B 1 468 ? -57.923 -18.273 21.479 1.00 10.34 491 SER B O 1
ATOM 7995 N N . GLY B 1 469 ? -56.830 -18.447 19.516 1.00 10.48 492 GLY B N 1
ATOM 7996 C CA . GLY B 1 469 ? -56.643 -19.886 19.665 1.00 10.22 492 GLY B CA 1
ATOM 7997 C C . GLY B 1 469 ? -57.793 -20.714 19.066 1.00 11.87 492 GLY B C 1
ATOM 7998 O O . GLY B 1 469 ? -58.202 -21.717 19.681 1.00 13.48 492 GLY B O 1
ATOM 7999 N N . VAL B 1 470 ? -58.261 -20.336 17.865 1.00 12.05 493 VAL B N 1
ATOM 8000 C CA . VAL B 1 470 ? -59.390 -20.987 17.212 1.00 12.51 493 VAL B CA 1
ATOM 8001 C C . VAL B 1 470 ? -59.059 -22.411 16.765 1.00 14.37 493 VAL B C 1
ATOM 8002 O O . VAL B 1 470 ? -59.971 -23.153 16.395 1.00 14.43 493 VAL B O 1
ATOM 8006 N N . ASN B 1 471 ? -57.792 -22.821 16.857 1.00 16.13 494 ASN B N 1
ATOM 8007 C CA . ASN B 1 471 ? -57.359 -24.178 16.534 1.00 16.15 494 ASN B CA 1
ATOM 8008 C C . ASN B 1 471 ? -57.328 -25.076 17.782 1.00 17.39 494 ASN B C 1
ATOM 8009 O O . ASN B 1 471 ? -57.049 -26.266 17.659 1.00 20.61 494 ASN B O 1
ATOM 8014 N N . CYS B 1 472 ? -57.584 -24.507 18.969 1.00 18.84 495 CYS B N 1
ATOM 8015 C CA . CYS B 1 472 ? -57.327 -25.092 20.286 1.00 21.90 495 CYS B CA 1
ATOM 8016 C C . CYS B 1 472 ? -58.658 -25.700 20.748 1.00 20.54 495 CYS B C 1
ATOM 8017 O O . CYS B 1 472 ? -59.698 -24.996 20.623 1.00 18.37 495 CYS B O 1
ATOM 8020 N N . CYS B 1 473 ? -58.466 -26.783 21.817 1.00 25.54 496 CYS B N 1
ATOM 8021 C CA . CYS B 1 473 ? -59.495 -27.152 22.828 1.00 28.61 496 CYS B CA 1
ATOM 8022 C C . CYS B 1 473 ? -60.891 -27.006 22.222 1.00 25.54 496 CYS B C 1
ATOM 8023 O O . CYS B 1 473 ? -61.209 -27.661 21.222 1.00 26.01 496 CYS B O 1
ATOM 8026 N N . GLY B 1 474 ? -61.735 -26.159 22.820 1.00 20.16 497 GLY B N 1
ATOM 8027 C CA . GLY B 1 474 ? -63.110 -26.099 22.356 1.00 19.56 497 GLY B CA 1
ATOM 8028 C C . GLY B 1 474 ? -63.480 -24.724 21.803 1.00 17.67 497 GLY B C 1
ATOM 8029 O O . GLY B 1 474 ? -64.649 -24.359 21.804 1.00 15.20 497 GLY B O 1
ATOM 8030 N N . ALA B 1 475 ? -62.478 -23.988 21.304 1.00 15.23 498 ALA B N 1
ATOM 8031 C CA . ALA B 1 475 ? -62.695 -22.621 20.878 1.00 14.74 498 ALA B CA 1
ATOM 8032 C C . ALA B 1 475 ? -63.510 -22.640 19.596 1.00 15.13 498 ALA B C 1
ATOM 8033 O O . ALA B 1 475 ? -63.261 -23.465 18.724 1.00 16.43 498 ALA B O 1
ATOM 8035 N N . VAL B 1 476 ? -64.455 -21.702 19.491 1.00 13.32 499 VAL B N 1
ATOM 8036 C CA . VAL B 1 476 ? -65.280 -21.543 18.324 1.00 14.74 499 VAL B CA 1
ATOM 8037 C C . VAL B 1 476 ? -64.869 -20.259 17.633 1.00 14.46 499 VAL B C 1
ATOM 8038 O O . VAL B 1 476 ? -64.795 -19.209 18.268 1.00 14.97 499 VAL B O 1
ATOM 8042 N N . ASP B 1 477 ? -64.582 -20.379 16.341 1.00 12.33 500 ASP B N 1
ATOM 8043 C CA . ASP B 1 477 ? -64.240 -19.228 15.524 1.00 11.73 500 ASP B CA 1
ATOM 8044 C C . ASP B 1 477 ? -65.546 -18.633 15.012 1.00 11.49 500 ASP B C 1
ATOM 8045 O O . ASP B 1 477 ? -66.355 -19.308 14.352 1.00 11.90 500 ASP B O 1
ATOM 8050 N N . GLY B 1 478 ? -65.766 -17.361 15.304 1.00 11.04 501 GLY B N 1
ATOM 8051 C CA . GLY B 1 478 ? -66.862 -16.610 14.725 1.00 11.54 501 GLY B CA 1
ATOM 8052 C C . GLY B 1 478 ? -66.736 -16.486 13.208 1.00 13.14 501 GLY B C 1
ATOM 8053 O O . GLY B 1 478 ? -67.737 -16.237 12.544 1.00 13.36 501 GLY B O 1
ATOM 8054 N N . GLY B 1 479 ? -65.491 -16.547 12.706 1.00 12.98 502 GLY B N 1
ATOM 8055 C CA . GLY B 1 479 ? -65.194 -16.501 11.280 1.00 12.86 502 GLY B CA 1
ATOM 8056 C C . GLY B 1 479 ? -64.939 -15.091 10.749 1.00 12.91 502 GLY B C 1
ATOM 8057 O O . GLY B 1 479 ? -64.551 -14.910 9.590 1.00 13.94 502 GLY B O 1
ATOM 8058 N N . ASN B 1 480 ? -65.155 -14.082 11.602 1.00 11.42 503 ASN B N 1
ATOM 8059 C CA . ASN B 1 480 ? -65.045 -12.686 11.226 1.00 11.25 503 ASN B CA 1
ATOM 8060 C C . ASN B 1 480 ? -63.987 -12.027 12.107 1.00 10.82 503 ASN B C 1
ATOM 8061 O O . ASN B 1 480 ? -63.069 -12.704 12.586 1.00 11.58 503 ASN B O 1
ATOM 8066 N N . GLY B 1 481 ? -64.098 -10.711 12.284 1.00 11.68 504 GLY B N 1
ATOM 8067 C CA . GLY B 1 481 ? -62.999 -9.927 12.821 1.00 11.52 504 GLY B CA 1
ATOM 8068 C C . GLY B 1 481 ? -61.868 -9.852 11.806 1.00 11.02 504 GLY B C 1
ATOM 8069 O O . GLY B 1 481 ? -62.039 -10.210 10.631 1.00 10.75 504 GLY B O 1
ATOM 8070 N N . ASP B 1 482 ? -60.720 -9.359 12.278 1.00 10.38 505 ASP B N 1
ATOM 8071 C CA . ASP B 1 482 ? -59.631 -8.974 11.404 1.00 10.40 505 ASP B CA 1
ATOM 8072 C C . ASP B 1 482 ? -58.578 -10.066 11.321 1.00 9.78 505 ASP B C 1
ATOM 8073 O O . ASP B 1 482 ? -57.746 -10.006 10.425 1.00 11.31 505 ASP B O 1
ATOM 8078 N N . VAL B 1 483 ? -58.543 -10.978 12.293 1.00 8.95 506 VAL B N 1
ATOM 8079 C CA . VAL B 1 483 ? -57.447 -11.940 12.339 1.00 9.05 506 VAL B CA 1
ATOM 8080 C C . VAL B 1 483 ? -57.933 -13.354 12.647 1.00 10.11 506 VAL B C 1
ATOM 8081 O O . VAL B 1 483 ? -58.894 -13.559 13.391 1.00 11.13 506 VAL B O 1
ATOM 8085 N N . VAL B 1 484 ? -57.262 -14.316 12.007 1.00 10.19 507 VAL B N 1
ATOM 8086 C CA . VAL B 1 484 ? -57.383 -15.722 12.328 1.00 11.33 507 VAL B CA 1
ATOM 8087 C C . VAL B 1 484 ? -56.183 -16.030 13.220 1.00 10.79 507 VAL B C 1
ATOM 8088 O O . VAL B 1 484 ? -55.029 -15.781 12.856 1.00 12.30 507 VAL B O 1
ATOM 8092 N N . ASP B 1 485 ? -56.480 -16.457 14.439 1.00 10.51 508 ASP B N 1
ATOM 8093 C CA . ASP B 1 485 ? -55.494 -16.490 15.519 1.00 10.59 508 ASP B CA 1
ATOM 8094 C C . ASP B 1 485 ? -55.385 -17.911 16.067 1.00 10.03 508 ASP B C 1
ATOM 8095 O O . ASP B 1 485 ? -56.334 -18.433 16.649 1.00 9.26 508 ASP B O 1
ATOM 8100 N N . HIS B 1 486 ? -54.205 -18.511 15.879 1.00 10.37 509 HIS B N 1
ATOM 8101 C CA . HIS B 1 486 ? -53.935 -19.832 16.403 1.00 11.14 509 HIS B CA 1
ATOM 8102 C C . HIS B 1 486 ? -53.006 -19.746 17.606 1.00 10.93 509 HIS B C 1
ATOM 8103 O O . HIS B 1 486 ? -52.209 -18.822 17.719 1.00 10.40 509 HIS B O 1
ATOM 8110 N N . HIS B 1 487 ? -53.141 -20.728 18.488 1.00 11.18 510 HIS B N 1
ATOM 8111 C CA . HIS B 1 487 ? -52.186 -20.978 19.552 1.00 10.29 510 HIS B CA 1
ATOM 8112 C C . HIS B 1 487 ? -51.520 -22.303 19.200 1.00 11.01 510 HIS B C 1
ATOM 8113 O O . HIS B 1 487 ? -52.193 -23.329 19.134 1.00 10.50 510 HIS B O 1
ATOM 8120 N N . VAL B 1 488 ? -50.203 -22.281 19.013 1.00 10.66 511 VAL B N 1
ATOM 8121 C CA . VAL B 1 488 ? -49.485 -23.497 18.665 1.00 11.64 511 VAL B CA 1
ATOM 8122 C C . VAL B 1 488 ? -48.263 -23.649 19.550 1.00 11.10 511 VAL B C 1
ATOM 8123 O O . VAL B 1 488 ? -47.344 -22.835 19.527 1.00 10.60 511 VAL B O 1
ATOM 8127 N N . TYR B 1 489 ? -48.201 -24.747 20.290 1.00 11.76 512 TYR B N 1
ATOM 8128 C CA . TYR B 1 489 ? -47.067 -24.954 21.178 1.00 12.61 512 TYR B CA 1
ATOM 8129 C C . TYR B 1 489 ? -46.383 -26.255 20.770 1.00 15.07 512 TYR B C 1
ATOM 8130 O O . TYR B 1 489 ? -47.061 -27.276 20.608 1.00 17.09 512 TYR B O 1
ATOM 8139 N N . VAL B 1 490 ? -45.063 -26.221 20.553 1.00 14.48 513 VAL B N 1
ATOM 8140 C CA . VAL B 1 490 ? -44.196 -25.063 20.780 1.00 13.76 513 VAL B CA 1
ATOM 8141 C C . VAL B 1 490 ? -44.280 -24.108 19.585 1.00 12.70 513 VAL B C 1
ATOM 8142 O O . VAL B 1 490 ? -43.990 -22.917 19.696 1.00 14.19 513 VAL B O 1
ATOM 8146 N N . GLY B 1 491 ? -44.668 -24.622 18.423 1.00 12.45 514 GLY B N 1
ATOM 8147 C CA . GLY B 1 491 ? -44.867 -23.790 17.259 1.00 13.27 514 GLY B CA 1
ATOM 8148 C C . GLY B 1 491 ? -43.755 -23.944 16.224 1.00 14.98 514 GLY B C 1
ATOM 8149 O O . GLY B 1 491 ? -42.882 -24.798 16.368 1.00 14.63 514 GLY B O 1
ATOM 8150 N N . PRO B 1 492 ? -43.732 -23.126 15.140 1.00 15.86 515 PRO B N 1
ATOM 8151 C CA . PRO B 1 492 ? -44.648 -21.999 14.972 1.00 15.64 515 PRO B CA 1
ATOM 8152 C C . PRO B 1 492 ? -46.011 -22.287 14.342 1.00 15.68 515 PRO B C 1
ATOM 8153 O O . PRO B 1 492 ? -46.820 -21.391 14.202 1.00 15.68 515 PRO B O 1
ATOM 8157 N N . GLY B 1 493 ? -46.277 -23.524 13.948 1.00 16.43 516 GLY B N 1
ATOM 8158 C CA . GLY B 1 493 ? -47.576 -23.851 13.362 1.00 17.53 516 GLY B CA 1
ATOM 8159 C C . GLY B 1 493 ? -47.665 -23.483 11.881 1.00 16.05 516 GLY B C 1
ATOM 8160 O O . GLY B 1 493 ? -46.660 -23.141 11.266 1.00 14.82 516 GLY B O 1
ATOM 8161 N N . THR B 1 494 ? -48.900 -23.518 11.343 1.00 14.78 517 THR B N 1
ATOM 8162 C CA . THR B 1 494 ? -49.151 -23.389 9.923 1.00 16.39 517 THR B CA 1
ATOM 8163 C C . THR B 1 494 ? -50.349 -22.487 9.658 1.00 15.15 517 THR B C 1
ATOM 8164 O O . THR B 1 494 ? -51.046 -22.678 8.656 1.00 17.16 517 THR B O 1
ATOM 8168 N N . THR B 1 495 ? -50.514 -21.448 10.475 1.00 13.40 518 THR B N 1
ATOM 8169 C CA . THR B 1 495 ? -51.602 -20.503 10.299 1.00 12.75 518 THR B CA 1
ATOM 8170 C C . THR B 1 495 ? -51.396 -19.747 8.988 1.00 12.84 518 THR B C 1
ATOM 8171 O O . THR B 1 495 ? -50.297 -19.228 8.737 1.00 13.06 518 THR B O 1
ATOM 8175 N N . VAL B 1 496 ? -52.458 -19.622 8.187 1.00 12.21 519 VAL B N 1
ATOM 8176 C CA . VAL B 1 496 ? -52.382 -18.902 6.929 1.00 12.51 519 VAL B CA 1
ATOM 8177 C C . VAL B 1 496 ? -53.476 -17.863 6.886 1.00 11.40 519 VAL B C 1
ATOM 8178 O O . VAL B 1 496 ? -54.558 -18.031 7.464 1.00 12.24 519 VAL B O 1
ATOM 8182 N N . PRO B 1 497 ? -53.235 -16.743 6.192 1.00 11.90 520 PRO B N 1
ATOM 8183 C CA . PRO B 1 497 ? -54.242 -15.705 6.115 1.00 12.47 520 PRO B CA 1
ATOM 8184 C C . PRO B 1 497 ? -55.291 -16.077 5.082 1.00 12.46 520 PRO B C 1
ATOM 8185 O O . PRO B 1 497 ? -55.110 -17.020 4.313 1.00 12.91 520 PRO B O 1
ATOM 8189 N N . SER B 1 498 ? -56.377 -15.324 5.114 1.00 12.22 521 SER B N 1
ATOM 8190 C CA . SER B 1 498 ? -57.439 -15.496 4.148 1.00 13.09 521 SER B CA 1
ATOM 8191 C C . SER B 1 498 ? -57.731 -14.184 3.427 1.00 12.22 521 SER B C 1
ATOM 8192 O O . SER B 1 498 ? -57.156 -13.145 3.678 1.00 12.78 521 SER B O 1
ATOM 8195 N N . ALA B 1 499 ? -58.653 -14.225 2.470 1.00 12.92 522 ALA B N 1
ATOM 8196 C CA . ALA B 1 499 ? -59.127 -13.054 1.766 1.00 12.41 522 ALA B CA 1
ATOM 8197 C C . ALA B 1 499 ? -59.698 -11.982 2.693 1.00 12.97 522 ALA B C 1
ATOM 8198 O O . ALA B 1 499 ? -59.683 -10.819 2.318 1.00 14.20 522 ALA B O 1
ATOM 8200 N N . THR B 1 500 ? -60.176 -12.374 3.885 1.00 14.78 523 THR B N 1
ATOM 8201 C CA . THR B 1 500 ? -60.826 -11.436 4.793 1.00 15.50 523 THR B CA 1
ATOM 8202 C C . THR B 1 500 ? -60.020 -11.165 6.048 1.00 14.78 523 THR B C 1
ATOM 8203 O O . THR B 1 500 ? -60.334 -10.168 6.708 1.00 13.33 523 THR B O 1
ATOM 8207 N N . ARG B 1 501 ? -59.077 -12.054 6.401 1.00 12.70 524 ARG B N 1
ATOM 8208 C CA . ARG B 1 501 ? -58.394 -11.921 7.688 1.00 12.22 524 ARG B CA 1
ATOM 8209 C C . ARG B 1 501 ? -56.894 -12.125 7.533 1.00 11.92 524 ARG B C 1
ATOM 8210 O O . ARG B 1 501 ? -56.410 -13.042 6.859 1.00 11.93 524 ARG B O 1
ATOM 8218 N N . ALA B 1 502 ? -56.144 -11.332 8.294 1.00 11.70 525 ALA B N 1
ATOM 8219 C CA . ALA B 1 502 ? -54.739 -11.604 8.519 1.00 10.74 525 ALA B CA 1
ATOM 8220 C C . ALA B 1 502 ? -54.574 -12.798 9.457 1.00 11.44 525 ALA B C 1
ATOM 8221 O O . ALA B 1 502 ? -55.461 -13.121 10.256 1.00 10.80 525 ALA B O 1
ATOM 8223 N N . ALA B 1 503 ? -53.398 -13.417 9.375 1.00 10.31 526 ALA B N 1
ATOM 8224 C CA . ALA B 1 503 ? -53.040 -14.583 10.179 1.00 10.21 526 ALA B CA 1
ATOM 8225 C C . ALA B 1 503 ? -52.138 -14.155 11.320 1.00 10.32 526 ALA B C 1
ATOM 8226 O O . ALA B 1 503 ? -51.132 -13.488 11.062 1.00 9.85 526 ALA B O 1
ATOM 8228 N N . VAL B 1 504 ? -52.451 -14.600 12.546 1.00 9.52 527 VAL B N 1
ATOM 8229 C CA . VAL B 1 504 ? -51.593 -14.324 13.679 1.00 9.82 527 VAL B CA 1
ATOM 8230 C C . VAL B 1 504 ? -51.422 -15.586 14.503 1.00 9.79 527 VAL B C 1
ATOM 8231 O O . VAL B 1 504 ? -52.310 -16.440 14.545 1.00 9.95 527 VAL B O 1
ATOM 8235 N N . LEU B 1 505 ? -50.263 -15.687 15.146 1.00 9.84 528 LEU B N 1
ATOM 8236 C CA . LEU B 1 505 ? -49.963 -16.737 16.087 1.00 10.02 528 LEU B CA 1
ATOM 8237 C C . LEU B 1 505 ? -50.108 -16.142 17.484 1.00 10.63 528 LEU B C 1
ATOM 8238 O O . LEU B 1 505 ? -49.169 -15.541 18.011 1.00 10.51 528 LEU B O 1
ATOM 8243 N N . GLY B 1 506 ? -51.310 -16.250 18.073 1.00 10.10 529 GLY B N 1
ATOM 8244 C CA . GLY B 1 506 ? -51.621 -15.461 19.251 1.00 10.00 529 GLY B CA 1
ATOM 8245 C C . GLY B 1 506 ? -50.965 -16.017 20.524 1.00 9.71 529 GLY B C 1
ATOM 8246 O O . GLY B 1 506 ? -51.074 -15.378 21.568 1.00 9.19 529 GLY B O 1
ATOM 8247 N N . GLU B 1 507 ? -50.381 -17.226 20.442 1.00 9.69 530 GLU B N 1
ATOM 8248 C CA . GLU B 1 507 ? -49.554 -17.813 21.488 1.00 10.33 530 GLU B CA 1
ATOM 8249 C C . GLU B 1 507 ? -48.681 -18.895 20.860 1.00 10.81 530 GLU B C 1
ATOM 8250 O O . GLU B 1 507 ? -49.142 -19.632 19.991 1.00 9.87 530 GLU B O 1
ATOM 8256 N N . PHE B 1 508 ? -47.407 -18.953 21.269 1.00 11.21 531 PHE B N 1
ATOM 8257 C CA . PHE B 1 508 ? -46.537 -20.060 20.904 1.00 11.85 531 PHE B CA 1
ATOM 8258 C C . PHE B 1 508 ? -45.392 -20.080 21.896 1.00 12.34 531 PHE B C 1
ATOM 8259 O O . PHE B 1 508 ? -45.261 -19.158 22.700 1.00 11.72 531 PHE B O 1
ATOM 8267 N N . GLY B 1 509 ? -44.515 -21.080 21.775 1.00 12.38 532 GLY B N 1
ATOM 8268 C CA . GLY B 1 509 ? -43.256 -21.101 22.516 1.00 12.15 532 GLY B CA 1
ATOM 8269 C C . GLY B 1 509 ? -43.380 -21.853 23.845 1.00 13.02 532 GLY B C 1
ATOM 8270 O O . GLY B 1 509 ? -43.465 -23.077 23.860 1.00 13.65 532 GLY B O 1
ATOM 8271 N N . GLY B 1 510 ? -43.440 -21.108 24.951 1.00 12.46 533 GLY B N 1
ATOM 8272 C CA . GLY B 1 510 ? -43.717 -21.686 26.260 1.00 13.40 533 GLY B CA 1
ATOM 8273 C C . GLY B 1 510 ? -42.575 -22.543 26.809 1.00 13.63 533 GLY B C 1
ATOM 8274 O O . GLY B 1 510 ? -42.814 -23.517 27.536 1.00 14.65 533 GLY B O 1
ATOM 8275 N N . LEU B 1 511 ? -41.328 -22.189 26.439 1.00 13.86 534 LEU B N 1
ATOM 8276 C CA . LEU B 1 511 ? -40.124 -22.958 26.765 1.00 13.78 534 LEU B CA 1
ATOM 8277 C C . LEU B 1 511 ? -39.716 -22.777 28.237 1.00 14.04 534 LEU B C 1
ATOM 8278 O O . LEU B 1 511 ? -39.468 -21.669 28.688 1.00 14.77 534 LEU B O 1
ATOM 8283 N N . GLY B 1 512 ? -39.640 -23.887 29.005 1.00 15.10 535 GLY B N 1
ATOM 8284 C CA . GLY B 1 512 ? -39.425 -23.887 30.437 1.00 15.23 535 GLY B CA 1
ATOM 8285 C C . GLY B 1 512 ? -37.953 -23.927 30.866 1.00 15.01 535 GLY B C 1
ATOM 8286 O O . GLY B 1 512 ? -37.142 -24.621 30.259 1.00 16.73 535 GLY B O 1
ATOM 8287 N N . PHE B 1 513 ? -37.641 -23.206 31.929 1.00 17.11 536 PHE B N 1
ATOM 8288 C CA . PHE B 1 513 ? -36.363 -23.415 32.598 1.00 17.93 536 PHE B CA 1
ATOM 8289 C C . PHE B 1 513 ? -36.437 -22.882 34.024 1.00 17.52 536 PHE B C 1
ATOM 8290 O O . PHE B 1 513 ? -36.801 -21.736 34.268 1.00 18.75 536 PHE B O 1
ATOM 8298 N N . LYS B 1 514 ? -36.092 -23.766 34.978 1.00 19.03 537 LYS B N 1
ATOM 8299 C CA . LYS B 1 514 ? -36.067 -23.419 36.377 1.00 20.94 537 LYS B CA 1
ATOM 8300 C C . LYS B 1 514 ? -34.706 -22.829 36.742 1.00 20.90 537 LYS B C 1
ATOM 8301 O O . LYS B 1 514 ? -33.692 -23.508 36.685 1.00 25.23 537 LYS B O 1
ATOM 8307 N N . VAL B 1 515 ? -34.712 -21.580 37.159 1.00 22.29 538 VAL B N 1
ATOM 8308 C CA . VAL B 1 515 ? -33.513 -20.898 37.595 1.00 22.58 538 VAL B CA 1
ATOM 8309 C C . VAL B 1 515 ? -33.385 -21.059 39.107 1.00 23.37 538 VAL B C 1
ATOM 8310 O O . VAL B 1 515 ? -34.116 -20.458 39.869 1.00 22.41 538 VAL B O 1
ATOM 8314 N N . ALA B 1 516 ? -32.401 -21.852 39.538 1.00 25.16 539 ALA B N 1
ATOM 8315 C CA . ALA B 1 516 ? -32.175 -22.001 40.959 1.00 23.80 539 ALA B CA 1
ATOM 8316 C C . ALA B 1 516 ? -32.011 -20.640 41.613 1.00 22.32 539 ALA B C 1
ATOM 8317 O O . ALA B 1 516 ? -31.280 -19.775 41.134 1.00 23.94 539 ALA B O 1
ATOM 8319 N N . GLY B 1 517 ? -32.689 -20.432 42.738 1.00 20.54 540 GLY B N 1
ATOM 8320 C CA . GLY B 1 517 ? -32.624 -19.170 43.443 1.00 21.20 540 GLY B CA 1
ATOM 8321 C C . GLY B 1 517 ? -33.801 -18.263 43.117 1.00 21.00 540 GLY B C 1
ATOM 8322 O O . GLY B 1 517 ? -34.066 -17.343 43.875 1.00 24.69 540 GLY B O 1
ATOM 8323 N N . HIS B 1 518 ? -34.487 -18.534 41.994 1.00 23.06 541 HIS B N 1
ATOM 8324 C CA . HIS B 1 518 ? -35.446 -17.603 41.420 1.00 24.33 541 HIS B CA 1
ATOM 8325 C C . HIS B 1 518 ? -36.659 -18.396 40.942 1.00 24.59 541 HIS B C 1
ATOM 8326 O O . HIS B 1 518 ? -37.136 -18.204 39.826 1.00 24.41 541 HIS B O 1
ATOM 8333 N N . GLU B 1 519 ? -37.078 -19.335 41.793 1.00 22.99 542 GLU B N 1
ATOM 8334 C CA . GLU B 1 519 ? -38.249 -20.170 41.603 1.00 24.42 542 GLU B CA 1
ATOM 8335 C C . GLU B 1 519 ? -39.285 -19.786 42.656 1.00 25.13 542 GLU B C 1
ATOM 8336 O O . GLU B 1 519 ? -38.977 -19.705 43.846 1.00 25.28 542 GLU B O 1
ATOM 8342 N N . TRP B 1 520 ? -40.520 -19.505 42.218 1.00 24.41 543 TRP B N 1
ATOM 8343 C CA . TRP B 1 520 ? -41.601 -19.191 43.144 1.00 20.43 543 TRP B CA 1
ATOM 8344 C C . TRP B 1 520 ? -41.828 -20.334 44.133 1.00 22.20 543 TRP B C 1
ATOM 8345 O O . TRP B 1 520 ? -42.130 -20.110 45.307 1.00 25.25 543 TRP B O 1
ATOM 8356 N N . TYR B 1 521 ? -41.747 -21.551 43.627 1.00 25.36 544 TYR B N 1
ATOM 8357 C CA . TYR B 1 521 ? -41.757 -22.731 44.469 1.00 28.62 544 TYR B CA 1
ATOM 8358 C C . TYR B 1 521 ? -40.705 -23.694 43.933 1.00 29.00 544 TYR B C 1
ATOM 8359 O O . TYR B 1 521 ? -40.900 -24.339 42.897 1.00 29.55 544 TYR B O 1
ATOM 8368 N N . PRO B 1 522 ? -39.539 -23.824 44.611 1.00 26.27 545 PRO B N 1
ATOM 8369 C CA . PRO B 1 522 ? -38.471 -24.687 44.105 1.00 28.31 545 PRO B CA 1
ATOM 8370 C C . PRO B 1 522 ? -38.976 -26.077 43.763 1.00 28.47 545 PRO B C 1
ATOM 8371 O O . PRO B 1 522 ? -39.706 -26.699 44.541 1.00 34.05 545 PRO B O 1
ATOM 8375 N N . GLY B 1 523 ? -38.624 -26.504 42.549 1.00 26.88 546 GLY B N 1
ATOM 8376 C CA . GLY B 1 523 ? -39.125 -27.728 41.955 1.00 27.23 546 GLY B CA 1
ATOM 8377 C C . GLY B 1 523 ? -40.604 -27.664 41.556 1.00 27.64 546 GLY B C 1
ATOM 8378 O O . GLY B 1 523 ? -41.128 -28.656 41.058 1.00 29.82 546 GLY B O 1
ATOM 8379 N N . GLY B 1 524 ? -41.276 -26.517 41.718 1.00 26.68 547 GLY B N 1
ATOM 8380 C CA . GLY B 1 524 ? -42.677 -26.445 41.329 1.00 30.37 547 GLY B CA 1
ATOM 8381 C C . GLY B 1 524 ? -42.896 -26.357 39.808 1.00 28.44 547 GLY B C 1
ATOM 8382 O O . GLY B 1 524 ? -43.979 -26.680 39.316 1.00 27.93 547 GLY B O 1
ATOM 8383 N N . GLY B 1 525 ? -41.884 -25.914 39.053 1.00 25.25 548 GLY B N 1
ATOM 8384 C CA . GLY B 1 525 ? -42.114 -25.356 37.723 1.00 23.57 548 GLY B CA 1
ATOM 8385 C C . GLY B 1 525 ? -42.535 -26.379 36.670 1.00 22.81 548 GLY B C 1
ATOM 8386 O O . GLY B 1 525 ? -42.120 -27.537 36.705 1.00 24.64 548 GLY B O 1
ATOM 8387 N N . PHE B 1 526 ? -43.327 -25.912 35.684 1.00 20.13 549 PHE B N 1
ATOM 8388 C CA . PHE B 1 526 ? -43.711 -26.672 34.506 1.00 17.71 549 PHE B CA 1
ATOM 8389 C C . PHE B 1 526 ? -43.708 -25.740 33.286 1.00 18.04 549 PHE B C 1
ATOM 8390 O O . PHE B 1 526 ? -43.658 -24.525 33.438 1.00 19.14 549 PHE B O 1
ATOM 8398 N N . SER B 1 527 ? -43.766 -26.316 32.094 1.00 16.54 550 SER B N 1
ATOM 8399 C CA . SER B 1 527 ? -43.798 -25.543 30.862 1.00 17.44 550 SER B CA 1
ATOM 8400 C C . SER B 1 527 ? -44.354 -26.421 29.756 1.00 17.22 550 SER B C 1
ATOM 8401 O O . SER B 1 527 ? -44.639 -27.603 29.973 1.00 20.92 550 SER B O 1
ATOM 8404 N N . TYR B 1 528 ? -44.462 -25.881 28.546 1.00 15.81 551 TYR B N 1
ATOM 8405 C CA . TYR B 1 528 ? -44.813 -26.685 27.395 1.00 16.19 551 TYR B CA 1
ATOM 8406 C C . TYR B 1 528 ? -43.650 -27.514 26.849 1.00 19.20 551 TYR B C 1
ATOM 8407 O O . TYR B 1 528 ? -43.867 -28.354 25.979 1.00 23.34 551 TYR B O 1
ATOM 8416 N N . GLU B 1 529 ? -42.414 -27.218 27.269 1.00 20.47 552 GLU B N 1
ATOM 8417 C CA . GLU B 1 529 ? -41.260 -28.012 26.869 1.00 18.55 552 GLU B CA 1
ATOM 8418 C C . GLU B 1 529 ? -40.078 -27.548 27.712 1.00 19.12 552 GLU B C 1
ATOM 8419 O O . GLU B 1 529 ? -39.551 -26.449 27.504 1.00 14.78 552 GLU B O 1
ATOM 8425 N N . ASP B 1 530 ? -39.727 -28.383 28.698 1.00 18.13 553 ASP B N 1
ATOM 8426 C CA . ASP B 1 530 ? -38.665 -28.075 29.630 1.00 20.17 553 ASP B CA 1
ATOM 8427 C C . ASP B 1 530 ? -37.344 -28.168 28.881 1.00 18.43 553 ASP B C 1
ATOM 8428 O O . ASP B 1 530 ? -37.086 -29.135 28.156 1.00 20.42 553 ASP B O 1
ATOM 8433 N N . GLN B 1 531 ? -36.557 -27.103 28.992 1.00 16.70 554 GLN B N 1
ATOM 8434 C CA . GLN B 1 531 ? -35.282 -27.066 28.309 1.00 15.50 554 GLN B CA 1
ATOM 8435 C C . GLN B 1 531 ? -34.220 -27.608 29.259 1.00 13.92 554 GLN B C 1
ATOM 8436 O O . GLN B 1 531 ? -34.198 -27.253 30.437 1.00 13.96 554 GLN B O 1
ATOM 8442 N N . PRO B 1 532 ? -33.245 -28.392 28.762 1.00 14.47 555 PRO B N 1
ATOM 8443 C CA . PRO B 1 532 ? -32.205 -28.960 29.647 1.00 14.76 555 PRO B CA 1
ATOM 8444 C C . PRO B 1 532 ? -31.174 -27.970 30.175 1.00 14.92 555 PRO B C 1
ATOM 8445 O O . PRO B 1 532 ? -30.554 -28.205 31.212 1.00 15.34 555 PRO B O 1
ATOM 8449 N N . ASP B 1 533 ? -30.988 -26.868 29.436 1.00 14.81 556 ASP B N 1
ATOM 8450 C CA . ASP B 1 533 ? -29.968 -25.879 29.725 1.00 14.30 556 ASP B CA 1
ATOM 8451 C C . ASP B 1 533 ? -30.282 -24.613 28.913 1.00 14.55 556 ASP B C 1
ATOM 8452 O O . ASP B 1 533 ? -31.132 -24.628 28.013 1.00 13.85 556 ASP B O 1
ATOM 8457 N N . LEU B 1 534 ? -29.614 -23.516 29.287 1.00 15.05 557 LEU B N 1
ATOM 8458 C CA . LEU B 1 534 ? -29.866 -22.224 28.682 1.00 15.81 557 LEU B CA 1
ATOM 8459 C C . LEU B 1 534 ? -29.413 -22.177 27.228 1.00 16.00 557 LEU B C 1
ATOM 8460 O O . LEU B 1 534 ? -29.998 -21.442 26.460 1.00 14.20 557 LEU B O 1
ATOM 8465 N N . ALA B 1 535 ? -28.389 -22.943 26.832 1.00 15.77 558 ALA B N 1
ATOM 8466 C CA . ALA B 1 535 ? -27.937 -22.924 25.444 1.00 15.91 558 ALA B CA 1
ATOM 8467 C C . ALA B 1 535 ? -29.010 -23.514 24.546 1.00 15.56 558 ALA B C 1
ATOM 8468 O O . ALA B 1 535 ? -29.275 -23.006 23.451 1.00 16.06 558 ALA B O 1
ATOM 8470 N N . HIS B 1 536 ? -29.662 -24.568 25.046 1.00 15.02 559 HIS B N 1
ATOM 8471 C CA . HIS B 1 536 ? -30.753 -25.193 24.316 1.00 14.48 559 HIS B CA 1
ATOM 8472 C C . HIS B 1 536 ? -31.934 -24.221 24.234 1.00 13.15 559 HIS B C 1
ATOM 8473 O O . HIS B 1 536 ? -32.532 -24.053 23.144 1.00 12.88 559 HIS B O 1
ATOM 8480 N N . LEU B 1 537 ? -32.231 -23.559 25.370 1.00 12.79 560 LEU B N 1
ATOM 8481 C CA . LEU B 1 537 ? -33.303 -22.565 25.417 1.00 12.89 560 LEU B CA 1
ATOM 8482 C C . LEU B 1 537 ? -33.077 -21.504 24.335 1.00 13.39 560 LEU B C 1
ATOM 8483 O O . LEU B 1 537 ? -33.990 -21.191 23.555 1.00 12.12 560 LEU B O 1
ATOM 8488 N N . ASN B 1 538 ? -31.856 -20.942 24.278 1.00 12.16 561 ASN B N 1
ATOM 8489 C CA . ASN B 1 538 ? -31.556 -19.932 23.279 1.00 13.56 561 ASN B CA 1
ATOM 8490 C C . ASN B 1 538 ? -31.706 -20.461 21.849 1.00 12.99 561 ASN B C 1
ATOM 8491 O O . ASN B 1 538 ? -32.320 -19.810 20.991 1.00 12.37 561 ASN B O 1
ATOM 8496 N N . ASN B 1 539 ? -31.148 -21.639 21.559 1.00 12.10 562 ASN B N 1
ATOM 8497 C CA . ASN B 1 539 ? -31.202 -22.170 20.207 1.00 12.80 562 ASN B CA 1
ATOM 8498 C C . ASN B 1 539 ? -32.651 -22.448 19.797 1.00 11.91 562 ASN B C 1
ATOM 8499 O O . ASN B 1 539 ? -33.034 -22.159 18.671 1.00 11.34 562 ASN B O 1
ATOM 8504 N N . ARG B 1 540 ? -33.445 -22.960 20.741 1.00 13.48 563 ARG B N 1
ATOM 8505 C CA . ARG B 1 540 ? -34.828 -23.323 20.497 1.00 14.47 563 ARG B CA 1
ATOM 8506 C C . ARG B 1 540 ? -35.625 -22.066 20.151 1.00 14.58 563 ARG B C 1
ATOM 8507 O O . ARG B 1 540 ? -36.287 -22.032 19.113 1.00 16.18 563 ARG B O 1
ATOM 8515 N N . PHE B 1 541 ? -35.466 -21.029 20.977 1.00 12.45 564 PHE B N 1
ATOM 8516 C CA . PHE B 1 541 ? -36.174 -19.772 20.787 1.00 13.66 564 PHE B CA 1
ATOM 8517 C C . PHE B 1 541 ? -35.822 -19.156 19.434 1.00 13.11 564 PHE B C 1
ATOM 8518 O O . PHE B 1 541 ? -36.695 -18.754 18.656 1.00 11.24 564 PHE B O 1
ATOM 8526 N N . VAL B 1 542 ? -34.512 -19.037 19.169 1.00 12.22 565 VAL B N 1
ATOM 8527 C CA . VAL B 1 542 ? -34.044 -18.408 17.937 1.00 12.29 565 VAL B CA 1
ATOM 8528 C C . VAL B 1 542 ? -34.504 -19.208 16.715 1.00 12.26 565 VAL B C 1
ATOM 8529 O O . VAL B 1 542 ? -34.859 -18.637 15.670 1.00 12.52 565 VAL B O 1
ATOM 8533 N N . GLY B 1 543 ? -34.476 -20.540 16.819 1.00 12.33 566 GLY B N 1
ATOM 8534 C CA . GLY B 1 543 ? -34.964 -21.379 15.741 1.00 12.26 566 GLY B CA 1
ATOM 8535 C C . GLY B 1 543 ? -36.435 -21.089 15.389 1.00 13.15 566 GLY B C 1
ATOM 8536 O O . GLY B 1 543 ? -36.807 -21.074 14.207 1.00 12.95 566 GLY B O 1
ATOM 8537 N N . LEU B 1 544 ? -37.254 -20.802 16.414 1.00 13.13 567 LEU B N 1
ATOM 8538 C CA . LEU B 1 544 ? -38.674 -20.515 16.188 1.00 12.38 567 LEU B CA 1
ATOM 8539 C C . LEU B 1 544 ? -38.787 -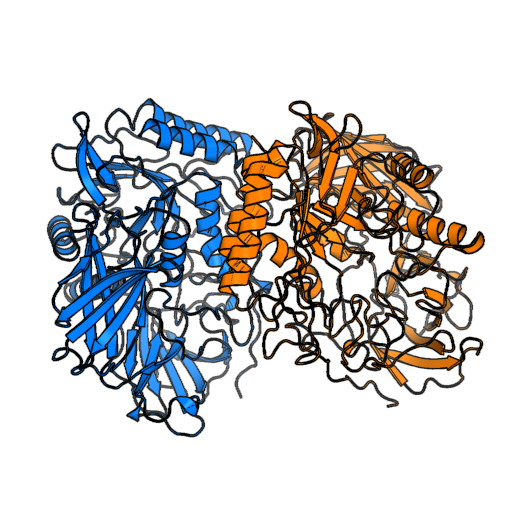19.176 15.471 1.00 12.31 567 LEU B C 1
ATOM 8540 O O . LEU B 1 544 ? -39.501 -19.079 14.512 1.00 12.15 567 LEU B O 1
ATOM 8545 N N . ILE B 1 545 ? -38.051 -18.143 15.914 1.00 11.61 568 ILE B N 1
ATOM 8546 C CA . ILE B 1 545 ? -38.193 -16.838 15.287 1.00 12.26 568 ILE B CA 1
ATOM 8547 C C . ILE B 1 545 ? -37.678 -16.887 13.851 1.00 12.47 568 ILE B C 1
ATOM 8548 O O . ILE B 1 545 ? -38.280 -16.344 12.905 1.00 11.66 568 ILE B O 1
ATOM 8553 N N . ASP B 1 546 ? -36.534 -17.555 13.666 1.00 12.67 569 ASP B N 1
ATOM 8554 C CA . ASP B 1 546 ? -35.996 -17.701 12.321 1.00 13.41 569 ASP B CA 1
ATOM 8555 C C . ASP B 1 546 ? -36.990 -18.429 11.418 1.00 13.29 569 ASP B C 1
ATOM 8556 O O . ASP B 1 546 ? -37.112 -18.106 10.255 1.00 14.84 569 ASP B O 1
ATOM 8561 N N . ALA B 1 547 ? -37.698 -19.433 11.928 1.00 12.63 570 ALA B N 1
ATOM 8562 C CA . ALA B 1 547 ? -38.664 -20.155 11.108 1.00 13.84 570 ALA B CA 1
ATOM 8563 C C . ALA B 1 547 ? -39.859 -19.269 10.747 1.00 12.30 570 ALA B C 1
ATOM 8564 O O . ALA B 1 547 ? -40.333 -19.305 9.617 1.00 13.39 570 ALA B O 1
ATOM 8566 N N . ILE B 1 548 ? -40.293 -18.418 11.681 1.00 12.07 571 ILE B N 1
ATOM 8567 C CA . ILE B 1 548 ? -41.301 -17.420 11.355 1.00 11.66 571 ILE B CA 1
ATOM 8568 C C . ILE B 1 548 ? -40.755 -16.480 10.270 1.00 12.84 571 ILE B C 1
ATOM 8569 O O . ILE B 1 548 ? -41.435 -16.177 9.291 1.00 12.56 571 ILE B O 1
ATOM 8574 N N . ARG B 1 549 ? -39.528 -15.971 10.434 1.00 11.87 572 ARG B N 1
ATOM 8575 C CA . ARG B 1 549 ? -38.992 -15.039 9.452 1.00 12.11 572 ARG B CA 1
ATOM 8576 C C . ARG B 1 549 ? -38.870 -15.685 8.073 1.00 12.07 572 ARG B C 1
ATOM 8577 O O . ARG B 1 549 ? -39.206 -15.083 7.046 1.00 12.81 572 ARG B O 1
ATOM 8585 N N . GLU B 1 550 ? -38.352 -16.912 8.040 1.00 13.60 573 GLU B N 1
ATOM 8586 C CA . GLU B 1 550 ? -37.965 -17.510 6.753 1.00 15.53 573 GLU B CA 1
ATOM 8587 C C . GLU B 1 550 ? -39.133 -18.198 6.058 1.00 15.49 573 GLU B C 1
ATOM 8588 O O . GLU B 1 550 ? -39.156 -18.230 4.834 1.00 14.61 573 GLU B O 1
ATOM 8594 N N . VAL B 1 551 ? -40.099 -18.713 6.804 1.00 13.12 574 VAL B N 1
ATOM 8595 C CA . VAL B 1 551 ? -41.133 -19.537 6.188 1.00 14.00 574 VAL B CA 1
ATOM 8596 C C . VAL B 1 551 ? -42.544 -18.994 6.450 1.00 13.43 574 VAL B C 1
ATOM 8597 O O . VAL B 1 551 ? -43.327 -18.723 5.512 1.00 13.61 574 VAL B O 1
ATOM 8601 N N . ARG B 1 552 ? -42.888 -18.780 7.737 1.00 13.37 575 ARG B N 1
ATOM 8602 C CA . ARG B 1 552 ? -44.281 -18.457 8.073 1.00 12.32 575 ARG B CA 1
ATOM 8603 C C . ARG B 1 552 ? -44.661 -17.037 7.636 1.00 11.90 575 ARG B C 1
ATOM 8604 O O . ARG B 1 552 ? -45.754 -16.810 7.110 1.00 12.27 575 ARG B O 1
ATOM 8612 N N . MET B 1 553 ? -43.806 -16.043 7.903 1.00 10.86 576 MET B N 1
ATOM 8613 C CA . MET B 1 553 ? -44.135 -14.660 7.587 1.00 11.97 576 MET B CA 1
ATOM 8614 C C . MET B 1 553 ? -44.291 -14.515 6.069 1.00 12.82 576 MET B C 1
ATOM 8615 O O . MET B 1 553 ? -45.290 -13.942 5.618 1.00 12.44 576 MET B O 1
ATOM 8620 N N . PRO B 1 554 ? -43.366 -15.008 5.208 1.00 12.93 577 PRO B N 1
ATOM 8621 C CA . PRO B 1 554 ? -43.601 -14.927 3.761 1.00 13.51 577 PRO B CA 1
ATOM 8622 C C . PRO B 1 554 ? -44.889 -15.638 3.301 1.00 13.68 577 PRO B C 1
ATOM 8623 O O . PRO B 1 554 ? -45.502 -15.191 2.345 1.00 14.01 577 PRO B O 1
ATOM 8627 N N . ARG B 1 555 ? -45.304 -16.710 3.997 1.00 13.24 578 ARG B N 1
ATOM 8628 C CA . ARG B 1 555 ? -46.524 -17.459 3.691 1.00 12.84 578 ARG B CA 1
ATOM 8629 C C . ARG B 1 555 ? -47.770 -16.690 4.165 1.00 12.73 578 ARG B C 1
ATOM 8630 O O . ARG B 1 555 ? -48.887 -17.095 3.845 1.00 12.93 578 ARG B O 1
ATOM 8638 N N . GLY B 1 556 ? -47.581 -15.612 4.952 1.00 12.09 579 GLY B N 1
ATOM 8639 C CA . GLY B 1 556 ? -48.666 -14.715 5.338 1.00 11.44 579 GLY B CA 1
ATOM 8640 C C . GLY B 1 556 ? -48.913 -14.565 6.844 1.00 11.13 579 GLY B C 1
ATOM 8641 O O . GLY B 1 556 ? -49.891 -13.932 7.234 1.00 11.27 579 GLY B O 1
ATOM 8642 N N . LEU B 1 557 ? -48.058 -15.116 7.711 1.00 10.27 580 LEU B N 1
ATOM 8643 C CA . LEU B 1 557 ? -48.155 -14.827 9.138 1.00 10.45 580 LEU B CA 1
ATOM 8644 C C . LEU B 1 557 ? -47.718 -13.377 9.374 1.00 10.62 580 LEU B C 1
ATOM 8645 O O . LEU B 1 557 ? -46.697 -12.935 8.851 1.00 11.32 580 LEU B O 1
ATOM 8650 N N . SER B 1 558 ? -48.473 -12.657 10.196 1.00 10.11 581 SER B N 1
ATOM 8651 C CA . SER B 1 558 ? -48.289 -11.220 10.384 1.00 9.61 581 SER B CA 1
ATOM 8652 C C . SER B 1 558 ? -47.961 -10.813 11.821 1.00 10.08 581 SER B C 1
ATOM 8653 O O . SER B 1 558 ? -47.526 -9.674 12.023 1.00 9.93 581 SER B O 1
ATOM 8656 N N . ALA B 1 559 ? -48.128 -11.728 12.780 1.00 10.45 582 ALA B N 1
ATOM 8657 C CA . ALA B 1 559 ? -47.777 -11.463 14.165 1.00 10.11 582 ALA B CA 1
ATOM 8658 C C . ALA B 1 559 ? -47.604 -12.774 14.919 1.00 9.61 582 ALA B C 1
ATOM 8659 O O . ALA B 1 559 ? -48.184 -13.812 14.547 1.00 9.00 582 ALA B O 1
ATOM 8661 N N . SER B 1 560 ? -46.816 -12.689 16.004 1.00 8.28 583 SER B N 1
ATOM 8662 C CA . SER B 1 560 ? -46.595 -13.814 16.892 1.00 8.56 583 SER B CA 1
ATOM 8663 C C . SER B 1 560 ? -46.481 -13.322 18.327 1.00 8.49 583 SER B C 1
ATOM 8664 O O . SER B 1 560 ? -45.967 -12.246 18.589 1.00 8.59 583 SER B O 1
ATOM 8667 N N . VAL B 1 561 ? -46.954 -14.149 19.245 1.00 8.84 584 VAL B N 1
ATOM 8668 C CA . VAL B 1 561 ? -46.966 -13.824 20.646 1.00 8.77 584 VAL B CA 1
ATOM 8669 C C . VAL B 1 561 ? -46.259 -14.938 21.421 1.00 9.45 584 VAL B C 1
ATOM 8670 O O . VAL B 1 561 ? -46.807 -16.035 21.563 1.00 9.42 584 VAL B O 1
ATOM 8674 N N . TYR B 1 562 ? -45.014 -14.666 21.846 1.00 9.86 585 TYR B N 1
ATOM 8675 C CA . TYR B 1 562 ? -44.204 -15.624 22.559 1.00 9.85 585 TYR B CA 1
ATOM 8676 C C . TYR B 1 562 ? -44.616 -15.714 24.037 1.00 9.91 585 TYR B C 1
ATOM 8677 O O . TYR B 1 562 ? -44.508 -14.747 24.776 1.00 10.94 585 TYR B O 1
ATOM 8686 N N . THR B 1 563 ? -44.970 -16.911 24.503 1.00 9.68 586 THR B N 1
ATOM 8687 C CA . THR B 1 563 ? -45.222 -17.142 25.915 1.00 11.02 586 THR B CA 1
ATOM 8688 C C . THR B 1 563 ? -43.925 -17.492 26.647 1.00 10.30 586 THR B C 1
ATOM 8689 O O . THR B 1 563 ? -43.391 -18.575 26.424 1.00 10.85 586 THR B O 1
ATOM 8693 N N . GLU B 1 564 ? -43.437 -16.619 27.536 1.00 11.06 587 GLU B N 1
ATOM 8694 C CA . GLU B 1 564 ? -44.053 -15.369 27.963 1.00 10.83 587 GLU B CA 1
ATOM 8695 C C . GLU B 1 564 ? -42.932 -14.477 28.497 1.00 10.21 587 GLU B C 1
ATOM 8696 O O . GLU B 1 564 ? -41.791 -14.932 28.566 1.00 10.49 587 GLU B O 1
ATOM 8702 N N . ILE B 1 565 ? -43.227 -13.224 28.851 1.00 9.98 588 ILE B N 1
ATOM 8703 C CA . ILE B 1 565 ? -42.168 -12.325 29.273 1.00 10.54 588 ILE B CA 1
ATOM 8704 C C . ILE B 1 565 ? -41.561 -12.771 30.618 1.00 11.68 588 ILE B C 1
ATOM 8705 O O . ILE B 1 565 ? -40.342 -12.767 30.736 1.00 11.41 588 ILE B O 1
ATOM 8710 N N . THR B 1 566 ? -42.379 -13.099 31.636 1.00 12.98 589 THR B N 1
ATOM 8711 C CA . THR B 1 566 ? -41.839 -13.585 32.907 1.00 14.03 589 THR B CA 1
ATOM 8712 C C . THR B 1 566 ? -42.471 -14.920 33.266 1.00 15.05 589 THR B C 1
ATOM 8713 O O . THR B 1 566 ? -43.610 -15.204 32.901 1.00 15.69 589 THR B O 1
ATOM 8717 N N . ASP B 1 567 ? -41.741 -15.727 34.035 1.00 13.63 590 ASP B N 1
ATOM 8718 C CA . ASP B 1 567 ? -42.354 -16.789 34.800 1.00 14.01 590 ASP B CA 1
ATOM 8719 C C . ASP B 1 567 ? -43.549 -16.214 35.550 1.00 12.19 590 ASP B C 1
ATOM 8720 O O . ASP B 1 567 ? -43.528 -15.064 36.001 1.00 13.96 590 ASP B O 1
ATOM 8725 N N . VAL B 1 568 ? -44.571 -17.053 35.770 1.00 12.70 591 VAL B N 1
ATOM 8726 C CA . VAL B 1 568 ? -45.634 -16.665 36.673 1.00 13.31 591 VAL B CA 1
ATOM 8727 C C . VAL B 1 568 ? -45.978 -17.886 37.542 1.00 14.33 591 VAL B C 1
ATOM 8728 O O . VAL B 1 568 ? -46.313 -18.951 37.038 1.00 14.43 591 VAL B O 1
ATOM 8732 N N . GLU B 1 569 ? -45.814 -17.741 38.854 1.00 16.98 592 GLU B N 1
ATOM 8733 C CA . GLU B 1 569 ? -45.980 -18.880 39.760 1.00 16.54 592 GLU B CA 1
ATOM 8734 C C . GLU B 1 569 ? -45.109 -20.054 39.306 1.00 15.98 592 GLU B C 1
ATOM 8735 O O . GLU B 1 569 ? -43.893 -19.855 39.197 1.00 17.91 592 GLU B O 1
ATOM 8741 N N . ASN B 1 570 ? -45.687 -21.241 39.046 1.00 15.78 593 ASN B N 1
ATOM 8742 C CA . ASN B 1 570 ? -44.958 -22.424 38.626 1.00 17.19 593 ASN B CA 1
ATOM 8743 C C . ASN B 1 570 ? -44.929 -22.591 37.115 1.00 15.55 593 ASN B C 1
ATOM 8744 O O . ASN B 1 570 ? -44.452 -23.611 36.610 1.00 16.67 593 ASN B O 1
ATOM 8749 N N . GLU B 1 571 ? -45.393 -21.570 36.372 1.00 14.77 594 GLU B N 1
ATOM 8750 C CA . GLU B 1 571 ? -45.243 -21.610 34.935 1.00 14.79 594 GLU B CA 1
ATOM 8751 C C . GLU B 1 571 ? -43.918 -20.905 34.606 1.00 13.94 594 GLU B C 1
ATOM 8752 O O . GLU B 1 571 ? -43.851 -19.678 34.616 1.00 14.39 594 GLU B O 1
ATOM 8758 N N . VAL B 1 572 ? -42.888 -21.701 34.330 1.00 15.41 595 VAL B N 1
ATOM 8759 C CA . VAL B 1 572 ? -41.514 -21.224 34.286 1.00 15.75 595 VAL B CA 1
ATOM 8760 C C . VAL B 1 572 ? -41.041 -21.086 32.835 1.00 15.98 595 VAL B C 1
ATOM 8761 O O . VAL B 1 572 ? -39.947 -21.509 32.455 1.00 16.39 595 VAL B O 1
ATOM 8765 N N . ASN B 1 573 ? -41.884 -20.443 32.013 1.00 12.79 596 ASN B N 1
ATOM 8766 C CA . ASN B 1 573 ? -41.523 -20.186 30.635 1.00 12.92 596 ASN B CA 1
ATOM 8767 C C . ASN B 1 573 ? -41.367 -18.699 30.321 1.00 13.12 596 ASN B C 1
ATOM 8768 O O . ASN B 1 573 ? -41.442 -18.328 29.140 1.00 13.83 596 ASN B O 1
ATOM 8773 N N . GLY B 1 574 ? -41.089 -17.871 31.336 1.00 12.35 597 GLY B N 1
ATOM 8774 C CA . GLY B 1 574 ? -40.605 -16.517 31.118 1.00 12.98 597 GLY B CA 1
ATOM 8775 C C . GLY B 1 574 ? -39.232 -16.483 30.430 1.00 13.76 597 GLY B C 1
ATOM 8776 O O . GLY B 1 574 ? -38.391 -17.392 30.629 1.00 14.32 597 GLY B O 1
ATOM 8777 N N . LEU B 1 575 ? -39.050 -15.451 29.584 1.00 13.30 598 LEU B N 1
ATOM 8778 C CA . LEU B 1 575 ? -37.725 -14.942 29.245 1.00 12.37 598 LEU B CA 1
ATOM 8779 C C . LEU B 1 575 ? -37.000 -14.446 30.502 1.00 14.11 598 LEU B C 1
ATOM 8780 O O . LEU B 1 575 ? -35.763 -14.492 30.562 1.00 15.06 598 LEU B O 1
ATOM 8785 N N . LEU B 1 576 ? -37.773 -13.970 31.474 1.00 13.87 599 LEU B N 1
ATOM 8786 C CA . LEU B 1 576 ? -37.297 -13.484 32.767 1.00 15.28 599 LEU B CA 1
ATOM 8787 C C . LEU B 1 576 ? -37.925 -14.351 33.855 1.00 14.53 599 LEU B C 1
ATOM 8788 O O . LEU B 1 576 ? -38.988 -14.935 33.659 1.00 12.88 599 LEU B O 1
ATOM 8793 N N . THR B 1 577 ? -37.248 -14.415 35.007 1.00 15.96 600 THR B N 1
ATOM 8794 C CA . THR B 1 577 ? -37.818 -15.034 36.193 1.00 14.63 600 THR B CA 1
ATOM 8795 C C . THR B 1 577 ? -38.935 -14.139 36.730 1.00 14.28 600 THR B C 1
ATOM 8796 O O . THR B 1 577 ? -39.067 -12.958 36.388 1.00 14.28 600 THR B O 1
ATOM 8800 N N . TYR B 1 578 ? -39.764 -14.702 37.610 1.00 17.07 601 TYR B N 1
ATOM 8801 C CA . TYR B 1 578 ? -40.969 -14.032 38.079 1.00 16.06 601 TYR B CA 1
ATOM 8802 C C . TYR B 1 578 ? -40.637 -12.824 38.952 1.00 16.26 601 TYR B C 1
ATOM 8803 O O . TYR B 1 578 ? -41.450 -11.906 39.078 1.00 15.61 601 TYR B O 1
ATOM 8812 N N . ASP B 1 579 ? -39.449 -12.838 39.590 1.00 16.82 602 ASP B N 1
ATOM 8813 C CA . ASP B 1 579 ? -39.001 -11.725 40.421 1.00 17.25 602 ASP B CA 1
ATOM 8814 C C . ASP B 1 579 ? -38.273 -10.653 39.602 1.00 16.14 602 ASP B C 1
ATOM 8815 O O . ASP B 1 579 ? -37.840 -9.630 40.136 1.00 15.76 602 ASP B O 1
ATOM 8820 N N . ARG B 1 580 ? -38.194 -10.859 38.280 1.00 15.24 603 ARG B N 1
ATOM 8821 C CA . ARG B 1 580 ? -37.560 -9.914 37.368 1.00 14.15 603 ARG B CA 1
ATOM 8822 C C . ARG B 1 580 ? -36.053 -9.782 37.620 1.00 16.39 603 ARG B C 1
ATOM 8823 O O . ARG B 1 580 ? -35.424 -8.872 37.063 1.00 15.81 603 ARG B O 1
ATOM 8831 N N . GLN B 1 581 ? -35.483 -10.746 38.362 1.00 17.46 604 GLN B N 1
ATOM 8832 C CA . GLN B 1 581 ? -34.084 -10.707 38.782 1.00 18.42 604 GLN B CA 1
ATOM 8833 C C . GLN B 1 581 ? -33.149 -11.213 37.684 1.00 20.11 604 GLN B C 1
ATOM 8834 O O . GLN B 1 581 ? -32.003 -10.754 37.604 1.00 19.40 604 GLN B O 1
ATOM 8840 N N . VAL B 1 582 ? -33.610 -12.183 36.879 1.00 17.09 605 VAL B N 1
ATOM 8841 C CA . VAL B 1 582 ? -32.747 -12.865 35.932 1.00 16.51 605 VAL B CA 1
ATOM 8842 C C . VAL B 1 582 ? -33.399 -12.886 34.560 1.00 15.80 605 VAL B C 1
ATOM 8843 O O . VAL B 1 582 ? -34.542 -13.326 34.442 1.00 16.23 605 VAL B O 1
ATOM 8847 N N . VAL B 1 583 ? -32.670 -12.391 33.557 1.00 13.92 606 VAL B N 1
ATOM 8848 C CA . VAL B 1 583 ? -32.990 -12.626 32.161 1.00 14.30 606 VAL B CA 1
ATOM 8849 C C . VAL B 1 583 ? -32.341 -13.942 31.783 1.00 14.71 606 VAL B C 1
ATOM 8850 O O . VAL B 1 583 ? -31.120 -14.024 31.805 1.00 15.77 606 VAL B O 1
ATOM 8854 N N . LYS B 1 584 ? -33.143 -14.974 31.488 1.00 13.24 607 LYS B N 1
ATOM 8855 C CA . LYS B 1 584 ? -32.616 -16.307 31.276 1.00 13.61 607 LYS B CA 1
ATOM 8856 C C . LYS B 1 584 ? -31.904 -16.395 29.939 1.00 13.97 607 LYS B C 1
ATOM 8857 O O . LYS B 1 584 ? -30.985 -17.193 29.786 1.00 16.22 607 LYS B O 1
ATOM 8863 N N . VAL B 1 585 ? -32.345 -15.593 28.966 1.00 12.26 608 VAL B N 1
ATOM 8864 C CA . VAL B 1 585 ? -31.991 -15.813 27.577 1.00 11.93 608 VAL B CA 1
ATOM 8865 C C . VAL B 1 585 ? -30.814 -14.926 27.213 1.00 11.44 608 VAL B C 1
ATOM 8866 O O . VAL B 1 585 ? -30.487 -13.974 27.907 1.00 11.50 608 VAL B O 1
ATOM 8870 N N . ASP B 1 586 ? -30.191 -15.264 26.091 1.00 11.12 609 ASP B N 1
ATOM 8871 C CA . ASP B 1 586 ? -29.156 -14.450 25.479 1.00 10.74 609 ASP B CA 1
ATOM 8872 C C . ASP B 1 586 ? -29.855 -13.259 24.815 1.00 10.74 609 ASP B C 1
ATOM 8873 O O . ASP B 1 586 ? -30.266 -13.348 23.659 1.00 10.76 609 ASP B O 1
ATOM 8878 N N . GLU B 1 587 ? -30.024 -12.185 25.584 1.00 10.66 610 GLU B N 1
ATOM 8879 C CA . GLU B 1 587 ? -30.836 -11.029 25.220 1.00 11.48 610 GLU B CA 1
ATOM 8880 C C . GLU B 1 587 ? -30.442 -10.485 23.848 1.00 11.19 610 GLU B C 1
ATOM 8881 O O . GLU B 1 587 ? -31.282 -10.169 23.000 1.00 9.41 610 GLU B O 1
ATOM 8887 N N . ALA B 1 588 ? -29.130 -10.371 23.600 1.00 10.53 611 ALA B N 1
ATOM 8888 C CA . ALA B 1 588 ? -28.681 -9.840 22.324 1.00 11.22 611 ALA B CA 1
ATOM 8889 C C . ALA B 1 588 ? -29.127 -10.707 21.139 1.00 10.72 611 ALA B C 1
ATOM 8890 O O . ALA B 1 588 ? -29.437 -10.181 20.083 1.00 12.69 611 ALA B O 1
ATOM 8892 N N . ARG B 1 589 ? -29.110 -12.032 21.290 1.00 11.45 612 ARG B N 1
ATOM 8893 C CA . ARG B 1 589 ? -29.417 -12.932 20.204 1.00 11.49 612 ARG B CA 1
ATOM 8894 C C . ARG B 1 589 ? -30.920 -12.906 19.927 1.00 11.12 612 ARG B C 1
ATOM 8895 O O . ARG B 1 589 ? -31.338 -12.968 18.776 1.00 11.36 612 ARG B O 1
ATOM 8903 N N . VAL B 1 590 ? -31.700 -12.851 21.008 1.00 10.05 613 VAL B N 1
ATOM 8904 C CA . VAL B 1 590 ? -33.147 -12.698 20.925 1.00 9.91 613 VAL B CA 1
ATOM 8905 C C . VAL B 1 590 ? -33.471 -11.401 20.184 1.00 9.79 613 VAL B C 1
ATOM 8906 O O . VAL B 1 590 ? -34.292 -11.388 19.261 1.00 9.34 613 VAL B O 1
ATOM 8910 N N . ARG B 1 591 ? -32.793 -10.320 20.563 1.00 10.40 614 ARG B N 1
ATOM 8911 C CA . ARG B 1 591 ? -33.033 -9.023 19.952 1.00 9.59 614 ARG B CA 1
ATOM 8912 C C . ARG B 1 591 ? -32.737 -9.092 18.451 1.00 10.24 614 ARG B C 1
ATOM 8913 O O . ARG B 1 591 ? -33.501 -8.579 17.629 1.00 9.74 614 ARG B O 1
ATOM 8921 N N . ALA B 1 592 ? -31.598 -9.686 18.082 1.00 10.54 615 ALA B N 1
ATOM 8922 C CA . ALA B 1 592 ? -31.227 -9.848 16.690 1.00 10.79 615 ALA B CA 1
ATOM 8923 C C . ALA B 1 592 ? -32.242 -10.692 15.923 1.00 10.39 615 ALA B C 1
ATOM 8924 O O . ALA B 1 592 ? -32.518 -10.366 14.791 1.00 10.28 615 ALA B O 1
ATOM 8926 N N . ALA B 1 593 ? -32.755 -11.787 16.495 1.00 10.97 616 ALA B N 1
ATOM 8927 C CA . ALA B 1 593 ? -33.723 -12.601 15.773 1.00 10.63 616 ALA B CA 1
ATOM 8928 C C . ALA B 1 593 ? -34.998 -11.821 15.493 1.00 10.25 616 ALA B C 1
ATOM 8929 O O . ALA B 1 593 ? -35.492 -11.816 14.357 1.00 11.48 616 ALA B O 1
ATOM 8931 N N . ASN B 1 594 ? -35.492 -11.124 16.512 1.00 10.06 617 ASN B N 1
ATOM 8932 C CA . ASN B 1 594 ? -36.659 -10.258 16.391 1.00 9.82 617 ASN B CA 1
ATOM 8933 C C . ASN B 1 594 ? -36.464 -9.135 15.381 1.00 10.11 617 ASN B C 1
ATOM 8934 O O . ASN B 1 594 ? -37.366 -8.852 14.580 1.00 11.11 617 ASN B O 1
ATOM 8939 N N . ARG B 1 595 ? -35.326 -8.445 15.438 1.00 10.60 618 ARG B N 1
ATOM 8940 C CA A ARG B 1 595 ? -35.062 -7.343 14.534 0.50 11.84 618 ARG B CA 1
ATOM 8941 C CA B ARG B 1 595 ? -35.078 -7.342 14.534 0.50 11.08 618 ARG B CA 1
ATOM 8942 C C . ARG B 1 595 ? -34.969 -7.857 13.099 1.00 11.27 618 ARG B C 1
ATOM 8943 O O . ARG B 1 595 ? -35.441 -7.183 12.189 1.00 11.97 618 ARG B O 1
ATOM 8958 N N . ALA B 1 596 ? -34.346 -9.037 12.899 1.00 11.26 619 ALA B N 1
ATOM 8959 C CA . ALA B 1 596 ? -34.238 -9.606 11.558 1.00 11.36 619 ALA B CA 1
ATOM 8960 C C . ALA B 1 596 ? -35.634 -9.869 10.996 1.00 10.93 619 ALA B C 1
ATOM 8961 O O . ALA B 1 596 ? -35.899 -9.584 9.845 1.00 11.10 619 ALA B O 1
ATOM 8963 N N . LEU B 1 597 ? -36.518 -10.415 11.833 1.00 11.24 620 LEU B N 1
ATOM 8964 C CA . LEU B 1 597 ? -37.898 -10.708 11.458 1.00 10.83 620 LEU B CA 1
ATOM 8965 C C . LEU B 1 597 ? -38.616 -9.415 11.062 1.00 11.50 620 LEU B C 1
ATOM 8966 O O . LEU B 1 597 ? -39.254 -9.316 10.009 1.00 11.35 620 LEU B O 1
ATOM 8971 N N . ILE B 1 598 ? -38.495 -8.398 11.908 1.00 10.92 621 ILE B N 1
ATOM 8972 C CA . ILE B 1 598 ? -39.156 -7.126 11.672 1.00 11.45 621 ILE B CA 1
ATOM 8973 C C . ILE B 1 598 ? -38.630 -6.507 10.375 1.00 13.18 621 ILE B C 1
ATOM 8974 O O . ILE B 1 598 ? -39.424 -6.074 9.536 1.00 12.46 621 ILE B O 1
ATOM 8979 N N . ASP B 1 599 ? -37.299 -6.396 10.272 1.00 13.72 622 ASP B N 1
ATOM 8980 C CA . ASP B 1 599 ? -36.638 -5.871 9.087 1.00 17.06 622 ASP B CA 1
ATOM 8981 C C . ASP B 1 599 ? -37.070 -6.624 7.831 1.00 14.50 622 ASP B C 1
ATOM 8982 O O . ASP B 1 599 ? -37.406 -5.994 6.828 1.00 14.37 622 ASP B O 1
ATOM 8987 N N . ALA B 1 600 ? -37.093 -7.954 7.887 1.00 13.32 623 ALA B N 1
ATOM 8988 C CA . ALA B 1 600 ? -37.468 -8.730 6.715 1.00 13.59 623 ALA B CA 1
ATOM 8989 C C . ALA B 1 600 ? -38.899 -8.413 6.302 1.00 13.61 623 ALA B C 1
ATOM 8990 O O . ALA B 1 600 ? -39.184 -8.397 5.107 1.00 14.20 623 ALA B O 1
ATOM 8992 N N . SER B 1 601 ? -39.794 -8.180 7.272 1.00 12.06 624 SER B N 1
ATOM 8993 C CA . SER B 1 601 ? -41.215 -8.047 6.992 1.00 13.56 624 SER B CA 1
ATOM 8994 C C . SER B 1 601 ? -41.487 -6.742 6.238 1.00 15.08 624 SER B C 1
ATOM 8995 O O . SER B 1 601 ? -42.513 -6.609 5.540 1.00 14.50 624 SER B O 1
ATOM 8998 N N . ARG B 1 602 ? -40.561 -5.774 6.366 1.00 16.96 625 ARG B N 1
ATOM 8999 C CA . ARG B 1 602 ? -40.755 -4.479 5.733 1.00 21.50 625 ARG B CA 1
ATOM 9000 C C . ARG B 1 602 ? -40.400 -4.537 4.240 1.00 27.87 625 ARG B C 1
ATOM 9001 O O . ARG B 1 602 ? -40.822 -3.664 3.498 1.00 31.27 625 ARG B O 1
ATOM 9009 N N . GLY B 1 603 ? -39.670 -5.557 3.783 1.00 28.56 626 GLY B N 1
ATOM 9010 C CA . GLY B 1 603 ? -39.457 -5.728 2.356 1.00 32.49 626 GLY B CA 1
ATOM 9011 C C . GLY B 1 603 ? -40.776 -5.986 1.637 1.00 42.17 626 GLY B C 1
ATOM 9012 O O . GLY B 1 603 ? -41.371 -7.087 1.845 1.00 48.19 626 GLY B O 1
#

Secondary structure (DSSP, 8-state):
-PPPP-----SS--TTGGG--SSSSS-S-S-TTSB-S--EE--EEEEEEEEETT----S---EEEEETS-TTSGGGT------TTEEEEEEEEE---GGGTTSEEEEEES-EESEEEEEETTEE-SS-EE-SSS-EEEE-GGG--SS-EEEEEEEE--GGGSSS--TTEE---SS--S--TT-EE---EE-S-EEEEEE-SSEEEEEEEEEEGGGTEEEEEEEEES-TTSEEEEEEEETTEEEEEEEEETTS-EEEE--SPPBB-SSSB--EEEEEEEEETTEE---EEEEE-B--EEEEEETTEEEEEETTEE--EEEEEE---BTTTBTS-SSHHHHHHHHHHHHHTT--EEEE-S----HHHHHHHHHHT-EEEEEPPPPSS---HHHHHHHHHHHHHHHHTTTT-SSEEEEE--BTTTT---HHHHHHHHHHHSTTSEEES-B-TTSTTPPP-S-SSEEEEEESS--------SS-EEEEEEEE-EE---TT--SSTT--B-SEE-SSHHHHHHHHHHHHHHIIIIITTTTEEEEEEE-SB-BTTB---SB-TTS--B-S-HHHHHHHHHHHHHHH-/--S------SS--TTGGG--SSS-S-S-S-TTSB-S--EE--EEEEEEEEETT----SS--EEEEETS-TTSGGGT------TTEEEEEEEEE---GGGTTSEEEEEES-EESEEEEEETTEE-SSPEE-SSS-EEEE-GGG--SS-EEEEEEEE--GGGSSS--TTEE---SS--S--TT-EE---EE-S-EEEEEE-SSEEEEEEEEEEGGGTEEEEEEEEES-TT-EEEEEEEETTEEEEEEEEETTS-EEEE--SPPPB-SSSB--EEEEEEE----EEEEE----EEEEEETTEEEEEETTEE--EEEEEE---BTTTBTS-SSHHHHHHHHHHHHHTT--EEEE-S----HHHHHHHHHHT-EEEEEPPPPSS---HHHHHHHHHHHHHHHHTTTT-SSEEEEE--BTTTT---HHHHHHHHHHHSTTSEEES-BTTTSTT----S-SSEEEEEESS--------SS-EEEEEEEE-EE---TT--SSTT--B-SEE-SSHHHHHHHHHHHHHHIIIIIHHHTEEEEEEE-SB-BTTB---SB-TTS--B-S-HHHHHHHHHHHHHHHH-

InterPro domains:
  IPR006102 Glycoside hydrolase family 2, immunoglobulin-like beta-sandwich [PF00703] (251-339)
  IPR006103 Glycoside hydrolase family 2, catalytic domain [PF02836] (382-492)
  IPR006104 Glycosyl hydrolases family 2, sugar binding domain [PF02837] (127-200)
  IPR007934 Alpha-L-arabinofuranosidase B, arabinose-binding domain [PF05270] (641-780)
  IPR008979 Galactose-binding-like domain superfamily [SSF49785] (68-243)
  IPR013783 Immunoglobulin-like fold [G3DSA:2.60.40.10] (246-340)
  IPR017853 Glycoside hydrolase superfamily [SSF51445] (337-616)
  IPR036156 Beta-Galactosidase/glucuronidase domain superfamily [SSF49303] (254-340)
  IPR036195 Alpha-L-arabinofuranosidase B, arabinose-binding domain superfamily [SSF110221] (629-785)
  IPR051913 Glycosyl Hydrolase 2 Domain-Containing Protein [PTHR42732] (32-515)